Protein AF-A0A5D0QIS2-F1 (afdb_monomer)

Solvent-accessible surface area (backbone atoms only — not comparable to full-atom values): 70390 Å² total; per-residue (Å²): 108,86,84,64,100,83,64,74,50,36,64,65,78,80,85,90,65,89,82,74,62,60,60,71,57,47,54,47,51,51,53,46,54,70,77,36,50,33,33,33,34,24,35,64,85,56,35,47,52,64,60,52,53,52,50,46,50,61,74,50,36,85,79,22,85,62,8,32,32,51,31,83,39,74,74,63,90,52,55,84,48,51,53,53,47,47,34,55,46,70,66,50,51,54,30,25,97,66,57,55,63,61,54,50,27,63,64,35,40,87,32,39,31,38,39,34,41,32,46,38,58,89,36,35,67,44,50,32,56,54,52,51,54,44,52,69,50,6,76,52,41,31,40,42,36,23,22,62,58,80,59,84,52,91,76,55,42,76,41,78,48,64,48,40,57,39,64,66,82,47,86,83,57,56,58,81,76,27,41,28,44,44,47,31,49,64,44,25,49,76,51,35,80,84,69,56,77,85,51,48,69,56,47,40,53,43,29,50,72,38,63,16,24,53,46,34,39,51,57,49,26,51,40,59,68,81,43,64,70,87,53,50,60,58,62,45,49,63,48,52,56,56,47,63,76,70,50,94,80,66,60,70,72,57,53,44,46,53,41,41,51,50,49,55,48,70,72,39,53,75,66,41,45,54,46,51,17,49,59,32,72,56,56,57,60,46,46,65,67,55,52,31,66,40,57,36,45,99,90,39,51,50,88,49,42,67,60,39,52,49,53,34,36,74,65,63,54,29,48,78,43,80,84,58,104,63,54,35,40,31,60,43,66,76,57,28,52,54,16,39,52,51,23,51,75,70,66,46,49,65,63,42,49,52,35,43,33,50,51,48,32,52,50,29,42,57,41,46,76,38,46,61,24,68,48,39,64,59,43,52,55,49,51,62,68,42,39,57,42,46,48,53,32,43,55,53,21,68,77,34,87,94,29,55,64,58,31,29,43,35,58,39,32,37,40,56,46,21,67,44,44,48,37,29,42,60,44,43,55,55,44,54,65,68,63,44,90,89,66,76,79,41,72,44,52,21,43,30,27,35,42,43,14,51,33,26,45,66,26,22,38,39,64,62,9,32,56,27,10,52,52,12,32,57,38,12,64,75,66,72,33,68,67,40,29,39,51,9,39,32,42,40,9,53,28,26,48,39,73,62,41,47,67,59,12,46,54,28,31,48,52,40,52,59,70,40,74,83,38,92,72,82,50,72,88,52,61,55,46,57,48,53,47,27,51,39,30,39,74,75,65,43,37,70,61,19,48,52,55,37,51,53,51,41,49,58,17,60,79,35,43,29,50,74,59,38,22,48,31,28,33,52,47,20,53,41,27,48,78,70,68,38,46,66,62,16,52,55,26,29,43,53,13,48,60,49,29,59,74,44,46,21,54,60,64,38,52,56,34,48,57,53,46,29,53,43,24,52,74,72,62,42,41,62,61,21,32,19,46,51,22,17,45,65,56,51,28,62,23,39,17,43,58,62,40,64,16,62,69,54,47,49,52,51,55,46,49,51,52,52,42,36,72,74,59,33,67,71,57,37,50,53,29,22,64,56,13,50,70,39,52,72,70,54,42,49,33,50,75,63,61,75,63,82,80,72,94,82,76,72,82,79,80,80,80,81,80,92,62,79,75,64,58,61,62,53,54,58,56,55,52,58,58,37,49,77,60,58,29,87,78,85,80,82,80,92,65,101,73,86,82,92,82,88,69,86,48,85,78,93,62,103,63,56,73,65,59,54,49,52,50,50,54,51,66,72,70,54,98,68,93,85,58,69,76,68,56,51,62,60,52,55,57,51,52,59,52,51,57,53,55,64,59,60,76,75,73,55,78,86,60,50,75,44,72,56,97,86,44,76,42,82,41,76,77,51,75,67,58,46,55,49,42,71,73,42,58,74,39,78,83,37,68,67,63,43,58,53,55,62,60,58,73,71,70,79,85,80,89,88,88,92,73,75,85,19,72,62,55,53,46,45,39,27,73,59,49,29,60,58,47,37,54,23,49,53,55,48,26,66,75,67,55,37,49,81,46,72,75,64,82,60,80,42,78,46,77,54,60,78,33,26,46,38,46,33,37,43,37,50,41,94,91,47,95,59,73,65,40,59,27,37,37,35,28,47,67,71,49,81,64,66,59,43,74,61,31,35,53,49,41,62,69,74,47,57,75,66,58,42,75,67,39,51,62,45,70,54,88,80,57,35,61,24,83,94,39,41,20,39,39,46,41,36,38,59,87,73,52,61,82,92,40,73,44,53,58,70,68,62,84,49,50,66,60,48,47,50,53,52,44,50,52,55,63,57,48,54,40,65,58,55,76,77,54,95,76,46,64,42,77,39,43,49,12,57,47,34,39,61,72,48,41,61,35,61,32,100,88,10,57,36,38,52,55,31,53,76,62,58,53,75,43,88,76,40,46,26,31,26,51,66,86,45,95,74,62,53,86,26,45,26,54,62,28,25,40,69,52,80,44,58,46,80,59,65,39,80,35,44,53,60,88,27,72,29,26,54,36,68,34,42,41,44,45,61,40,62,59,100,81,46,72,43,83,58,44,42,32,43,34,56,63,65,83,64,55,69,66,47,40,77,60,37,55,66,32,42,60,50,50,54,45,43,70,85,62,68,58,93,48,70,69,57,40,51,53,49,48,46,31,71,74,73,41,61,65,89,52,76,65,53,36,64,46,45,42,64,73,68,40,86,86,61,68,59,78,42,74,77,50,46,61,58,47,62,64,44,38,31,52,24,38,17,48,41,24,49,54,54,51,47,25,89,72,59,54,71,69,57,29,52,50,28,47,52,49,12,15,50,22,42,39,53,32,24,59,78,53,76,42,53,73,96,59,90,73,75,63,36,77,45,40,64,85,65,45,91,75,72,74,79,81,80,80,87,76,87,85,86,83,88,79,88,83,89,135

Radius of gyration: 37.23 Å; Cα contacts (8 Å, |Δi|>4): 1837; chains: 1; bounding box: 97×103×104 Å

Nearest PDB structures (foldseek):
  8rtc-assembly2_B  TM=6.278E-01  e=1.985E-02  Bacillus phage phi3T
  8rte-assembly1_B  TM=5.381E-01  e=8.649E-03  Bacillus phage phi105
  8rsu-assembly1_A  TM=6.159E-01  e=2.834E-02  Bacillus phage phi3T
  8rsv-assembly2_B  TM=5.276E-01  e=8.649E-03  Bacillus phage phi3T
  4i1a-assembly3_B  TM=5.029E-01  e=1.985E-02  Bacillus subtilis subsp. subtilis str. 168

Secondary structure (DSSP, 8-state):
----TT--SS-PPP--S---S-HHHHHHHHHHHHH-SEEEEE--TTS-HHHHHHHHHHHTGGG-TT-EEEEE-TT---GGGHHHHHHHHTT----SSS-HHHHHHHHHTT---EEEEE-GGGSHHHHHHHHHHHHHH-TT-EEEEEESS----TTEEEEE-PPPP-TTSSTTS-GGGSHHHHHHHHHHHHHSTT--GGGHHHHHHHHHHTTT-HHHHHHHHGGGGTS-TTTHHHHHHHHHHHHHTT-SSS-HHHHHHHHHHHHHHHTS-HHHHHHHHHHTTSSSEEEHHHHHHHH-BTTB-HHHHHHHHHHHHHTTSEEEE--SSS-EEEE-HHHHHHHHHHHHHTT-HHHHHHHHHHHHHHHHHHHHHTTTTTTHHHHHHHHHHTHHHHHHHHHHHHHSTT-HHHHHHHHHHTHHHHHHSS-HHHHHHHHHHHT-TTPPP-HHHHHHHHHHHHHHHHTT-HHHHHHHHHHHHHHHHHHT-HHHHHHHHHHHHHHHHHHT-HHHHHHHHHHHHHHHHT-S---TTTHHHHHHHHHHHHHHT-HHHHHHHHHHHHHHHHHHT--HHHHHHHHHHHHHHHHTT-HHHHHHHHHHHHHHHHHHT-HHHHHHHHHHHHHHHHHTT-HHHHHHHHHHHHHHHHHHSSGGGG-HHHHHHHHHHHHHHHHHH-HHHHHHHHHHHTT--HHHHHHHHHT---S-TTS-------S--GGGHHHHHHHHHHHHHHTT---PPPP--S-------------SS-HHHHHHHHHHHHS---S--HHHHHHHHHHHHHHHHHHHHHTT-----EEEEETTEEEEEPPPHHHHHHHHH-GGGGG-HHHHHHHHHHTTS--------SS-HHHHHHHHHHH-HHHHHHHHHHHHHHTPEEEESS---EE-TTT--EEEEEEEEPPTT-SSPPEEEEEEEPPSSSPP-HHHHHHHHHHHS-HHHHHHHBPEEPS-PPEETTTTEEEEEEE-TT--GGG---GGG--SHHHHHHHHHIIIIIIIHHHHTT-S--EEEE-HHHHHHHHHGGGTSTT-HHHHHHHHTTTT-TT-SEEEETT-TT---EE-HHHHHHTSS--SSPEEEE-SS-GGGGTTS-EEEEEEETTEEEEEEEEEE------S---TTHHHHHHHHHHHTT---SSHHHHHHHHHHHHH--S--TTTHHHHHHHH-SS---SSHHHHHHHHHHHHHHHHHHHHHHTT-TTS-HHHHHHHHHHHHHHHHHHHHHTT-S-SS-PPPEEE-TTTSTT--PPPP------------

Foldseek 3Di:
DDDDPPDQLEDQDDDADDDFDCPVVLVVVLVLLVVFQAEEEAEDPLLCLVVSLSVSQVVCQVVWPSGEWEQECLQPQDLLCPLVSQCVRSVLLLLAPDDSLVSLLVVQQPGQYEYEYEACANVLQSCLVSVVSSVVSHVNHGYYYYYNDHSPHPRYHYDYRAAFDAPPVDVPDDLCNGRLLVLLVVLLCLQDPCPDPVCSVLSRLCCVLLNNRNSLSNLQSLCVNVDPSVCVNVVLVVLLVVLVVPDPPDDSNNSSVVSSLVVLLVPQDPQLLQLLLLVLLFQWKDFLVLSLQLRADPVHHSVCRVVSLVVCVSSVQWDWDDPDPTIIIGGDSVSSVVSPVVCVVVVCNVVSLVRLLVVLLVLLQVLQVCQLFQCVLVSLVVCVVRVSSLVSSLVCLLVDPPSLLSNLSSLLSCLCCCQQQSVLNVSLVSLPSSQDPPDAQDPSNLSSLLSNLNSCLQQLVLVSNLVSLVVSLVSCVVHVNPVSNLSSLQSPLSSCVLQVVLVSNLVSLVVSVVVCVVPPDPRPSNLLSLLSNLLSCVVVVVLVVSLVSLVVSCVSCVVRSNQRVVLSSLLSNLSSCVVVVVLVSSLVSLLSSLVSSVSRVNLSSLLSSLLSLLSSCLSVVVLLLSLLSLLQLVQSSSSRHPRVSSRPVSVVSSVVSLVSSCVVVPDVSSVVSSVNSVVDHSVRNSCSSNVVDDDDPPPPPPDDDDDDDPPSVVVVVVVVCVVCVVQPWDDDDDDDDDDDDDDTDGDDDDDPDDPVVVVVVVVVVVPDDDDDPPVPVVVVVVVVVVVVVVVVVVVPDDDDWDFDQDPNDTDTDDDRPVLVVVCVVVVVCVVPVVVSVVVSVVVVPPPDDDDADDCGVVVLVVCCVQQNPLQSVQVVVVCVVQVKDKTFDDFPWDPPPQQNKGKGWIWICHPPPDPDHTFTWIKIKDDFDAADCQVVLLVVLLVLDDPVLCVQWNWDWDPDFTARPDGRMTITTTGDPQADPPFADELLRPDALVLLLLVVCCLQVRRQQVRCLPPPDFWDWAWLLVQLCLLCPCLCPPPHLLVVVCVVLVLPDLLAQWAWEPPQPPTDIFGQLVCSNVVVAIFPGTAIWTHDAEVQSVLNFWIWRQDDDPRDGDPRHTYTYGQDDHHRGGGNLQSLLLSVVSNCLVVQDPDNVVLVVVLCCSQVVDDDDNNRNVSVCSLLPPPSCSNHNVVNVSSNLCNLSSNLSNLSVSLSRPPDDLVSNVSSSVSSRSSRRSSCVSRVRPDPDDRDHDYDYPVSSPPDDDDDDDDDDDDDDDDDD

Sequence (1277 aa):
MSDSCFRQCGNLPPELRDFIGRARLLTNLEKRLDESRLVTLTGLAGVGKSRAALRLAHVVRSRYRDGVWHVDLGRLRDADMIRHAIASALGLADQSMRSDLEALARWMSKRHVLLVLDTCEHLVRGCAEVVHELLEAAPNLKVLATSRQPLHLPNEHVVLVPPLKVPGDDPAESPSANESVQLFNALASVGVPDFAQDNIATVVELCRRLDGIPLAIELAAIRLRELPIEQMPALMADRFDLLVNTAKVEPARHQTLRAAISWSHELCEPAERLLWARLSVFARDFELDAAEIVCSDQGLPMETVSSLLSGLVEKSILLYRNDQENGRYKLVDALAEYGGEWLHELGQSEQLRQRHLEYYTSLAQRSEDAWSGPRQIYWFVRMRQEYQNVRTALEYALRSAGRKALALR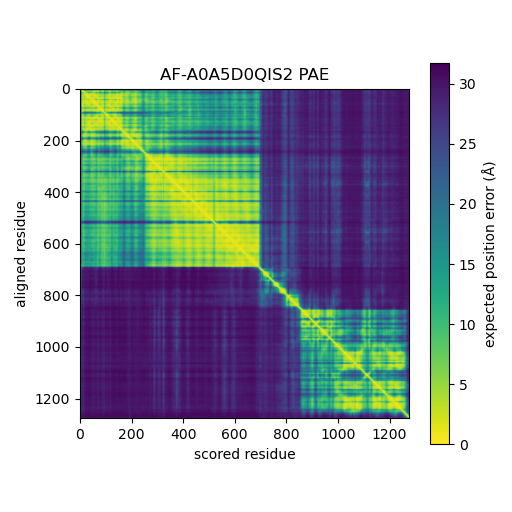LLSSLWFMWVCCGFARDGRKYLEQALEPGTEPSKERCKALWVLSYVCSAQGDSEGAQNRAETCLEEAAKVGDSRAAMLASKMQGTAALLQGDLNKAGALLGMALEFNTDCKELNPGLLPAVVESALVLTAQGEVQEAEALLQDCLQMCRERGEQWVSSHAHWALAGGMLATGRVEDALLNVRKSLRIKRLFHDTLGTLLALETSVRIFVELGQLPLAVQLVGALEHNWHAAGEPQMGAPWVAEHHKTCQRDCRRRLGDSAYKNAFEEGARLDLDQASALALGEWNIPESTALEIRVTDGSDDAFAKVEDAVVQVAGAFGFDVPTAHRSHNERYVMKFRAATTGRTADEQLEEMDRALRDETPRRETAQFHAVDALITVLEKVNRAVVMVEQTLLVKVNGHIVPRRLSVAEQAYLDNHRHLFNKPADLLHELDQLKVDSTPGSPRQVKRNDREIIVEHLGESAAQALDAWAATGSYEITVNRPVWAKSGYTESRLLALIVRTPPDSDQRTSKVIAKSCPPGPPSREPMQHQRAWNASPGAFRREHLVALKPHSPAIGGAGGYVLLQEVAGGSFATLWQMAELESPGEIVAAFNAVTHGLIRKWNKKQPDPYSHIDSGEYLRSELREKFGPQGKLRAWAQQNGLLRPDRRWIMFADDSNARLLPNPLAMAAGDIVAQDHVQHLRGLTHGDLHTGNVLLQRTRQGELLPQRFRLVDLTTFDSSAPLTRDPAMLLLSIVAKRIPPDASAQEELFDQIIRGEGRHDLFAPLMRVIRDADAQLITDDFREDWINQLPLSLLATALLHCTFGNLDERTCWWFFRLAARCGAEYLHSTDSWPSSNPRPSVLGLGDMGGFRMPPHPQAGSPASMPSA

Mean predicted aligned error: 21.28 Å

pLDDT: mean 70.69, std 20.44, range [20.28, 97.81]

Structure (mmCIF, N/CA/C/O backbone):
data_AF-A0A5D0QIS2-F1
#
_entry.id   AF-A0A5D0QIS2-F1
#
loop_
_atom_site.group_PDB
_atom_site.id
_atom_site.type_symbol
_atom_site.label_atom_id
_atom_site.label_alt_id
_atom_site.label_comp_id
_atom_site.label_asym_id
_atom_site.label_entity_id
_atom_site.label_seq_id
_atom_site.pdbx_PDB_ins_code
_atom_site.Cartn_x
_atom_site.Cartn_y
_atom_site.Cartn_z
_atom_site.occupancy
_atom_site.B_iso_or_equiv
_atom_site.auth_seq_id
_atom_site.auth_comp_id
_atom_site.auth_asym_id
_atom_site.auth_atom_id
_atom_site.pdbx_PDB_model_num
ATOM 1 N N . MET A 1 1 ? -21.269 -5.186 -18.796 1.00 24.50 1 MET A N 1
ATOM 2 C CA . MET A 1 1 ? -20.649 -6.355 -18.141 1.00 24.50 1 MET A CA 1
ATOM 3 C C . MET A 1 1 ? -21.230 -6.446 -16.748 1.00 24.50 1 MET A C 1
ATOM 5 O O . MET A 1 1 ? -21.304 -5.423 -16.082 1.00 24.50 1 MET A O 1
ATOM 9 N N . SER A 1 2 ? -21.727 -7.615 -16.368 1.00 22.36 2 SER A N 1
ATOM 10 C CA . SER A 1 2 ? -22.137 -7.926 -14.999 1.00 22.36 2 SER A CA 1
ATOM 11 C C . SER A 1 2 ? -20.918 -8.307 -14.144 1.00 22.36 2 SER A C 1
ATOM 13 O O . SER A 1 2 ? -19.823 -8.482 -14.674 1.00 22.36 2 SER A O 1
ATOM 15 N N . ASP A 1 3 ? -21.172 -8.509 -12.850 1.00 20.28 3 ASP A N 1
ATOM 16 C CA . ASP A 1 3 ? -20.411 -9.362 -11.923 1.00 20.28 3 ASP A CA 1
ATOM 17 C C . ASP A 1 3 ? -19.168 -8.810 -11.192 1.00 20.28 3 ASP A C 1
ATOM 19 O O . ASP A 1 3 ? -18.020 -8.970 -11.590 1.00 20.28 3 ASP A O 1
ATOM 23 N N . SER A 1 4 ? -19.426 -8.454 -9.928 1.00 23.69 4 SER A N 1
ATOM 24 C CA . SER A 1 4 ? -18.643 -8.906 -8.762 1.00 23.69 4 SER A CA 1
ATOM 25 C C . SER A 1 4 ? -17.269 -8.277 -8.463 1.00 23.69 4 SER A C 1
ATOM 27 O O . SER A 1 4 ? -16.239 -8.946 -8.473 1.00 23.69 4 SER A O 1
ATOM 29 N N . CYS A 1 5 ? -17.272 -7.046 -7.936 1.00 23.23 5 CYS A N 1
ATOM 30 C CA . CYS A 1 5 ? -16.093 -6.479 -7.255 1.00 23.23 5 CYS A CA 1
ATOM 31 C C . CYS A 1 5 ? -15.680 -7.236 -5.959 1.00 23.23 5 CYS A C 1
ATOM 33 O O . CYS A 1 5 ? -14.623 -6.959 -5.402 1.00 23.23 5 CYS A O 1
ATOM 35 N N . PHE A 1 6 ? -16.472 -8.213 -5.489 1.00 26.58 6 PHE A N 1
ATOM 36 C CA . PHE A 1 6 ? -16.113 -9.143 -4.404 1.00 26.58 6 PHE A CA 1
ATOM 37 C C . PHE A 1 6 ? -16.523 -10.598 -4.719 1.00 26.58 6 PHE A C 1
ATOM 39 O O . PHE A 1 6 ? -17.323 -11.206 -4.013 1.00 26.58 6 PHE A O 1
ATOM 46 N N . ARG A 1 7 ? -15.960 -11.183 -5.790 1.00 36.84 7 ARG A N 1
ATOM 47 C CA . ARG A 1 7 ? -15.835 -12.652 -5.952 1.00 36.84 7 ARG A CA 1
ATOM 48 C C . ARG A 1 7 ? -14.462 -13.055 -6.507 1.00 36.84 7 ARG A C 1
ATOM 50 O O . ARG A 1 7 ? -14.348 -13.634 -7.591 1.00 36.84 7 ARG A O 1
ATOM 57 N N . GLN A 1 8 ? -13.395 -12.843 -5.735 1.00 40.44 8 GLN A N 1
ATOM 58 C CA . GLN A 1 8 ? -12.181 -13.657 -5.897 1.00 40.44 8 GLN A CA 1
ATOM 59 C C . GLN A 1 8 ? -12.337 -14.994 -5.165 1.00 40.44 8 GLN A C 1
ATOM 61 O O . GLN A 1 8 ? -11.684 -15.287 -4.170 1.00 40.44 8 GLN A O 1
ATOM 66 N N . CYS A 1 9 ? -13.201 -15.847 -5.723 1.00 50.78 9 CYS A N 1
ATOM 67 C CA . CYS A 1 9 ? -13.103 -17.292 -5.548 1.00 50.78 9 CYS A CA 1
ATOM 68 C C . CYS A 1 9 ? -11.811 -17.743 -6.260 1.00 50.78 9 CYS A C 1
ATOM 70 O O . CYS A 1 9 ? -11.849 -18.188 -7.411 1.00 50.78 9 CYS A O 1
ATOM 72 N N . GLY A 1 10 ? -10.660 -17.537 -5.616 1.00 63.97 10 GLY A N 1
ATOM 73 C CA . GLY A 1 10 ? -9.340 -17.768 -6.199 1.00 63.97 10 GLY A CA 1
ATOM 74 C C . GLY A 1 10 ? -8.447 -16.530 -6.327 1.00 63.97 10 GLY A C 1
ATOM 75 O O . GLY A 1 10 ? -8.918 -15.441 -6.645 1.00 63.97 10 GLY A O 1
ATOM 76 N N . ASN A 1 11 ? -7.141 -16.736 -6.154 1.00 75.56 11 ASN A N 1
ATOM 77 C CA . ASN A 1 11 ? -6.076 -15.722 -6.106 1.00 75.56 11 ASN A CA 1
ATOM 78 C C . ASN A 1 11 ? -5.242 -15.632 -7.413 1.00 75.56 11 ASN A C 1
ATOM 80 O O . ASN A 1 11 ? -4.059 -15.284 -7.377 1.00 75.56 11 ASN A O 1
ATOM 84 N N . LEU A 1 12 ? -5.818 -16.009 -8.563 1.00 79.69 12 LEU A N 1
ATOM 85 C CA . LEU A 1 12 ? -5.083 -16.112 -9.831 1.00 79.69 12 LEU A CA 1
ATOM 86 C C . LEU A 1 12 ? -4.435 -14.773 -10.258 1.00 79.69 12 LEU A C 1
ATOM 88 O O . LEU A 1 12 ? -5.128 -13.755 -10.319 1.00 79.69 12 LEU A O 1
ATOM 92 N N . PRO A 1 13 ? -3.132 -14.755 -10.611 1.00 72.44 13 PRO A N 1
ATOM 93 C CA . PRO A 1 13 ? -2.449 -13.548 -11.071 1.00 72.44 13 PRO A CA 1
ATOM 94 C C . PRO A 1 13 ? -2.907 -13.137 -12.482 1.00 72.44 13 PRO A C 1
ATOM 96 O O . PRO A 1 13 ? -3.074 -14.012 -13.332 1.00 72.44 13 PRO A O 1
ATOM 99 N N . PRO A 1 14 ? -3.031 -11.830 -12.786 1.00 63.69 14 PRO A N 1
ATOM 100 C CA . PRO A 1 14 ? -3.456 -11.365 -14.104 1.00 63.69 14 PRO A CA 1
ATOM 101 C C . PRO A 1 14 ? -2.472 -11.772 -15.212 1.00 63.69 14 PRO A C 1
ATOM 103 O O . PRO A 1 14 ? -1.254 -11.825 -15.012 1.00 63.69 14 PRO A O 1
ATOM 106 N N . GLU A 1 15 ? -3.000 -12.024 -16.409 1.00 65.50 15 GLU A N 1
ATOM 107 C CA . GLU A 1 15 ? -2.202 -12.343 -17.594 1.00 65.50 15 GLU A CA 1
ATOM 108 C C . GLU A 1 15 ? -1.456 -11.096 -18.103 1.00 65.50 15 GLU A C 1
ATOM 110 O O . GLU A 1 15 ? -2.060 -10.165 -18.625 1.00 65.50 15 GLU A O 1
ATOM 115 N N . LEU A 1 16 ? -0.127 -11.078 -17.948 1.00 52.56 16 LEU A N 1
ATOM 116 C CA . LEU A 1 16 ? 0.712 -9.902 -18.236 1.00 52.56 16 LEU A CA 1
ATOM 117 C C . LEU A 1 16 ? 1.082 -9.705 -19.718 1.00 52.56 16 LEU A C 1
ATOM 119 O O . LEU A 1 16 ? 1.563 -8.637 -20.083 1.00 52.56 16 LEU A O 1
ATOM 123 N N . ARG A 1 17 ? 0.943 -10.741 -20.553 1.00 62.88 17 ARG A N 1
ATOM 124 C CA . ARG A 1 17 ? 1.280 -10.741 -21.990 1.00 62.88 17 ARG A CA 1
ATOM 125 C C . ARG A 1 17 ? 0.409 -11.752 -22.730 1.00 62.88 17 ARG A C 1
ATOM 127 O O . ARG A 1 17 ? 0.060 -12.787 -22.150 1.00 62.88 17 ARG A O 1
ATOM 134 N N . ASP A 1 18 ? 0.163 -11.502 -24.014 1.00 66.38 18 ASP A N 1
ATOM 135 C CA . ASP A 1 18 ? -0.620 -12.382 -24.884 1.00 66.38 18 ASP A CA 1
ATOM 136 C C . ASP A 1 18 ? -0.110 -13.829 -24.876 1.00 66.38 18 ASP A C 1
ATOM 138 O O . ASP A 1 18 ? 1.097 -14.109 -24.854 1.00 66.38 18 ASP A O 1
ATOM 142 N N . PHE A 1 19 ? -1.054 -14.768 -24.856 1.00 79.31 19 PHE A N 1
ATOM 143 C CA . PHE A 1 19 ? -0.792 -16.202 -24.879 1.00 79.31 19 PHE A CA 1
ATOM 144 C C . PHE A 1 19 ? -0.947 -16.716 -26.315 1.00 79.31 19 PHE A C 1
ATOM 146 O O . PHE A 1 19 ? -2.061 -16.943 -26.785 1.00 79.31 19 PHE A O 1
ATOM 153 N N . ILE A 1 20 ? 0.179 -16.860 -27.013 1.00 81.62 20 ILE A N 1
ATOM 154 C CA . ILE A 1 20 ? 0.227 -17.240 -28.429 1.00 81.62 20 ILE A CA 1
ATOM 155 C C . ILE A 1 20 ? 0.272 -18.768 -28.575 1.00 81.62 20 ILE A C 1
ATOM 157 O O . ILE A 1 20 ? 1.050 -19.450 -27.903 1.00 81.62 20 ILE A O 1
ATOM 161 N N . GLY A 1 21 ? -0.558 -19.292 -29.482 1.00 77.00 21 GLY A N 1
ATOM 162 C CA . GLY A 1 21 ? -0.620 -20.713 -29.828 1.00 77.00 21 GLY A CA 1
ATOM 163 C C . GLY A 1 21 ? -1.226 -21.615 -28.745 1.00 77.00 21 GLY A C 1
ATOM 164 O O . GLY A 1 21 ? -1.958 -21.184 -27.854 1.00 77.00 21 GLY A O 1
ATOM 165 N N . ARG A 1 22 ? -0.917 -22.912 -28.835 1.00 84.94 22 ARG A N 1
ATOM 166 C CA . ARG A 1 22 ? -1.216 -23.964 -27.849 1.00 84.94 22 ARG A CA 1
ATOM 167 C C . ARG A 1 22 ? -2.694 -24.248 -27.590 1.00 84.94 22 ARG A C 1
ATOM 169 O O . ARG A 1 22 ? -3.010 -24.937 -26.620 1.00 84.94 22 ARG A O 1
ATOM 176 N N . ALA A 1 23 ? -3.593 -23.847 -28.489 1.00 82.88 23 ALA A N 1
ATOM 177 C CA . ALA A 1 23 ? -5.022 -24.166 -28.400 1.00 82.88 23 ALA A CA 1
ATOM 178 C C . ALA A 1 23 ? -5.269 -25.675 -28.190 1.00 82.88 23 ALA A C 1
ATOM 180 O O . ALA A 1 23 ? -5.950 -26.063 -27.247 1.00 82.88 23 ALA A O 1
ATOM 181 N N . ARG A 1 24 ? -4.613 -26.543 -28.980 1.00 84.31 24 ARG A N 1
ATOM 182 C CA . ARG A 1 24 ? -4.721 -28.012 -28.838 1.00 84.31 24 ARG A CA 1
ATOM 183 C C . ARG A 1 24 ? -4.234 -28.530 -27.478 1.00 84.31 24 ARG A C 1
ATOM 185 O O . ARG A 1 24 ? -4.806 -29.484 -26.956 1.00 84.31 24 ARG A O 1
ATOM 192 N N . LEU A 1 25 ? -3.190 -27.919 -26.907 1.00 88.19 25 LEU A N 1
ATOM 193 C CA . LEU A 1 25 ? -2.686 -28.278 -25.579 1.00 88.19 25 LEU A CA 1
ATOM 194 C C . LEU A 1 25 ? -3.688 -27.866 -24.497 1.00 88.19 25 LEU A C 1
ATOM 196 O O . LEU A 1 25 ? -3.978 -28.680 -23.630 1.00 88.19 25 LEU A O 1
ATOM 200 N N . LEU A 1 26 ? -4.237 -26.649 -24.568 1.00 90.56 26 LEU A N 1
ATOM 201 C CA . LEU A 1 26 ? -5.252 -26.173 -23.626 1.00 90.56 26 LEU A CA 1
ATOM 202 C C . LEU A 1 26 ? -6.519 -27.035 -23.681 1.00 90.56 26 LEU A C 1
ATOM 204 O O . LEU A 1 26 ? -6.954 -27.498 -22.636 1.00 90.56 26 LEU A O 1
ATOM 208 N N . THR A 1 27 ? -7.045 -27.355 -24.868 1.00 88.88 27 THR A N 1
ATOM 209 C CA . THR A 1 27 ? -8.214 -28.246 -25.014 1.00 88.88 27 THR A CA 1
ATOM 210 C C . THR A 1 27 ? -7.943 -29.662 -24.487 1.00 88.88 27 THR A C 1
ATOM 212 O O . THR A 1 27 ? -8.812 -30.271 -23.867 1.00 88.88 27 THR A O 1
ATOM 215 N N . ASN A 1 28 ? -6.736 -30.206 -24.691 1.00 90.38 28 ASN A N 1
ATOM 216 C CA . ASN A 1 28 ? -6.357 -31.494 -24.098 1.00 90.38 28 ASN A CA 1
ATOM 217 C C . ASN A 1 28 ? -6.250 -31.395 -22.568 1.00 90.38 28 ASN A C 1
ATOM 219 O O . ASN A 1 28 ? -6.767 -32.262 -21.873 1.00 90.38 28 ASN A O 1
ATOM 223 N N . LEU A 1 29 ? -5.619 -30.345 -22.037 1.00 92.62 29 LEU A N 1
ATOM 224 C CA . LEU A 1 29 ? -5.501 -30.109 -20.597 1.00 92.62 29 LEU A CA 1
ATOM 225 C C . LEU A 1 29 ? -6.864 -29.928 -19.925 1.00 92.62 29 LEU A C 1
ATOM 227 O O . LEU A 1 29 ? -7.087 -30.510 -18.873 1.00 92.62 29 LEU A O 1
ATOM 231 N N . GLU A 1 30 ? -7.774 -29.182 -20.546 1.00 92.62 30 GLU A N 1
ATOM 232 C CA . GLU A 1 30 ? -9.164 -29.011 -20.120 1.00 92.62 30 GLU A CA 1
ATOM 233 C C . GLU A 1 30 ? -9.874 -30.366 -20.042 1.00 92.62 30 GLU A C 1
ATOM 235 O 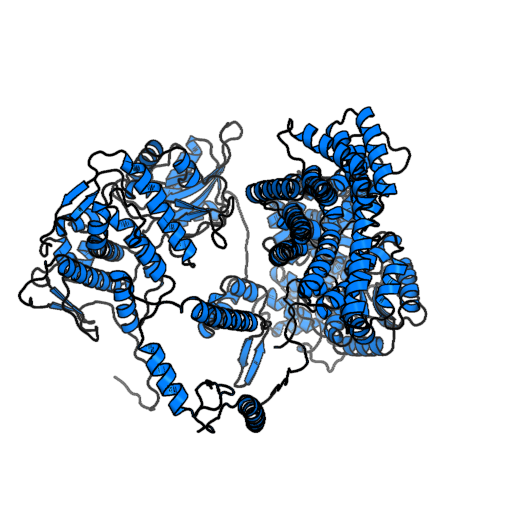O . GLU A 1 30 ? -10.351 -30.750 -18.977 1.00 92.62 30 GLU A O 1
ATOM 240 N N . LYS A 1 31 ? -9.812 -31.163 -21.117 1.00 92.00 31 LYS A N 1
ATOM 241 C CA . LYS A 1 31 ? -10.358 -32.525 -21.134 1.00 92.00 31 LYS A CA 1
ATOM 242 C C . LYS A 1 31 ? -9.741 -33.426 -20.055 1.00 92.00 31 LYS A C 1
ATOM 244 O O . LYS A 1 31 ? -10.467 -34.164 -19.396 1.00 92.00 31 LYS A O 1
ATOM 249 N N . ARG A 1 32 ? -8.419 -33.381 -19.840 1.00 92.62 32 ARG A N 1
ATOM 250 C CA . ARG A 1 32 ? -7.762 -34.164 -18.773 1.00 92.62 32 ARG A CA 1
ATOM 251 C C . ARG A 1 32 ? -8.125 -33.669 -17.380 1.00 92.62 32 ARG A C 1
ATOM 253 O O . ARG A 1 32 ? -8.210 -34.482 -16.466 1.00 92.62 32 ARG A O 1
ATOM 260 N N . LEU A 1 33 ? -8.360 -32.371 -17.219 1.00 92.75 33 LEU A N 1
ATOM 261 C CA . LEU A 1 33 ? -8.820 -31.783 -15.969 1.00 92.75 33 LEU A CA 1
ATOM 262 C C . LEU A 1 33 ? -10.296 -32.096 -15.701 1.00 92.75 33 LEU A C 1
ATOM 264 O O . LEU A 1 33 ? -10.685 -32.149 -14.541 1.00 92.75 33 LEU A O 1
ATOM 268 N N . ASP A 1 34 ? -11.106 -32.377 -16.723 1.00 89.31 34 ASP A N 1
ATOM 269 C CA . ASP A 1 34 ? -12.457 -32.925 -16.562 1.00 89.31 34 ASP A CA 1
ATOM 270 C C . ASP A 1 34 ? -12.411 -34.430 -16.206 1.00 89.31 34 ASP A C 1
ATOM 272 O O . ASP A 1 34 ? -13.057 -34.844 -15.241 1.00 89.31 34 ASP A O 1
ATOM 276 N N . GLU A 1 35 ? -11.583 -35.228 -16.898 1.00 90.38 35 GLU A N 1
ATOM 277 C CA . GLU A 1 35 ? -11.426 -36.686 -16.699 1.00 90.38 35 GLU A CA 1
ATOM 278 C C . GLU A 1 35 ? -10.721 -37.086 -15.384 1.00 90.38 35 GLU A C 1
ATOM 280 O O . GLU A 1 35 ? -11.062 -38.111 -14.796 1.00 90.38 35 GLU A O 1
ATOM 285 N N . SER A 1 36 ? -9.747 -36.301 -14.909 1.00 92.06 36 SER A N 1
ATOM 286 C CA . SER A 1 36 ? -8.914 -36.606 -13.733 1.00 92.06 36 SER A CA 1
ATOM 287 C C . SER A 1 36 ? -9.182 -35.665 -12.553 1.00 92.06 36 SER A C 1
ATOM 289 O O . SER A 1 36 ? -9.794 -34.606 -12.697 1.00 92.06 36 SER A O 1
ATOM 291 N N . ARG A 1 37 ? -8.691 -36.033 -11.364 1.00 93.62 37 ARG A N 1
ATOM 292 C CA . ARG A 1 37 ? -8.558 -35.138 -10.199 1.00 93.62 37 ARG A CA 1
ATOM 293 C C . ARG A 1 37 ? -7.139 -34.594 -10.014 1.00 93.62 37 ARG A C 1
ATOM 295 O O . ARG A 1 37 ? -6.981 -33.592 -9.328 1.00 93.62 37 ARG A O 1
ATOM 302 N N . LEU A 1 38 ? -6.135 -35.209 -10.638 1.00 96.19 38 LEU A N 1
ATOM 303 C CA . LEU A 1 38 ? -4.748 -34.748 -10.641 1.00 96.19 38 LEU A CA 1
ATOM 304 C C . LEU A 1 38 ? -4.218 -34.702 -12.075 1.00 96.19 38 LEU A C 1
ATOM 306 O O . LEU A 1 38 ? -4.178 -35.727 -12.762 1.00 96.19 38 LEU A O 1
ATOM 310 N N . VAL A 1 39 ? -3.798 -33.517 -12.510 1.00 97.31 39 VAL A N 1
ATOM 311 C CA . VAL A 1 39 ? -3.127 -33.295 -13.794 1.00 97.31 39 VAL A CA 1
ATOM 312 C C . VAL A 1 39 ? -1.793 -32.603 -13.535 1.00 97.31 39 VAL A C 1
ATOM 314 O O . VAL A 1 39 ? -1.766 -31.528 -12.940 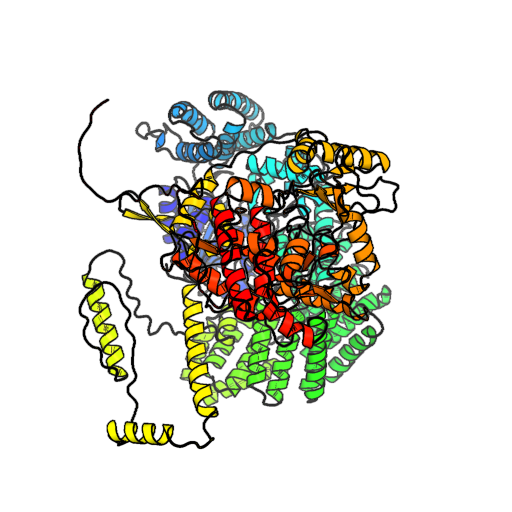1.00 97.31 39 VAL A O 1
ATOM 317 N N . THR A 1 40 ? -0.694 -33.187 -14.011 1.00 95.38 40 THR A N 1
ATOM 318 C CA . THR A 1 40 ? 0.652 -32.617 -13.842 1.00 95.38 40 THR A CA 1
ATOM 319 C C . THR A 1 40 ? 1.224 -32.223 -15.195 1.00 95.38 40 THR A C 1
ATOM 321 O O . THR A 1 40 ? 1.463 -33.074 -16.054 1.00 95.38 40 THR A O 1
ATOM 324 N N . LEU A 1 41 ? 1.475 -30.928 -15.384 1.00 94.81 41 LEU A N 1
ATOM 325 C CA . LEU A 1 41 ? 2.189 -30.394 -16.537 1.00 94.81 41 LEU A CA 1
ATOM 326 C C . LEU A 1 41 ? 3.685 -30.640 -16.347 1.00 94.81 41 LEU A C 1
ATOM 328 O O . LEU A 1 41 ? 4.325 -29.997 -15.510 1.00 94.81 41 LEU A O 1
ATOM 332 N N . THR A 1 42 ? 4.245 -31.538 -17.152 1.00 88.81 42 THR A N 1
ATOM 333 C CA . THR A 1 42 ? 5.689 -31.801 -17.202 1.00 88.81 42 THR A CA 1
ATOM 334 C C . THR A 1 42 ? 6.325 -31.159 -18.427 1.00 88.81 42 THR A C 1
ATOM 336 O O . THR A 1 42 ? 5.652 -30.834 -19.404 1.00 88.81 42 THR A O 1
ATOM 339 N N . GLY A 1 43 ? 7.635 -30.930 -18.381 1.00 80.12 43 GLY A N 1
ATOM 340 C CA . GLY A 1 43 ? 8.373 -30.328 -19.488 1.00 80.12 43 GLY A CA 1
ATOM 341 C C . GLY A 1 43 ? 9.580 -29.519 -19.028 1.00 80.12 43 GLY A C 1
ATOM 342 O O . GLY A 1 43 ? 9.780 -29.275 -17.833 1.00 80.12 43 GLY A O 1
ATOM 343 N N . LEU A 1 44 ? 10.374 -29.095 -20.009 1.00 72.06 44 LEU A N 1
ATOM 344 C CA . LEU A 1 44 ? 11.651 -28.408 -19.807 1.00 72.06 44 LEU A CA 1
ATOM 345 C C . LEU A 1 44 ? 11.477 -27.068 -19.058 1.00 72.06 44 LEU A C 1
ATOM 347 O O . LEU A 1 44 ? 10.371 -26.525 -18.931 1.00 72.06 44 LEU A O 1
ATOM 351 N N . ALA A 1 45 ? 12.578 -26.501 -18.566 1.00 70.50 45 ALA A N 1
ATOM 352 C CA . ALA A 1 45 ? 12.597 -25.098 -18.156 1.00 70.50 45 ALA A CA 1
ATOM 353 C C . ALA A 1 45 ? 12.261 -24.189 -19.361 1.00 70.50 45 ALA A C 1
ATOM 355 O O . ALA A 1 45 ? 12.412 -24.587 -20.515 1.00 70.50 45 ALA A O 1
ATOM 356 N N . GLY A 1 46 ? 11.717 -22.992 -19.118 1.00 73.31 46 GLY A N 1
ATOM 357 C CA . GLY A 1 46 ? 11.372 -22.034 -20.184 1.00 73.31 46 GLY A CA 1
ATOM 358 C C . GLY A 1 46 ? 10.242 -22.446 -21.148 1.00 73.31 46 GLY A C 1
ATOM 359 O O . GLY A 1 46 ? 9.771 -21.611 -21.918 1.00 73.31 46 GLY A O 1
ATOM 360 N N . VAL A 1 47 ? 9.737 -23.688 -21.086 1.00 83.19 47 VAL A N 1
ATOM 361 C CA . VAL A 1 47 ? 8.694 -24.206 -21.996 1.00 83.19 47 VAL A CA 1
ATOM 362 C C . VAL A 1 47 ? 7.291 -23.634 -21.727 1.00 83.19 47 VAL A C 1
ATOM 364 O O . VAL A 1 47 ? 6.342 -23.960 -22.435 1.00 83.19 47 VAL A O 1
ATOM 367 N N . GLY A 1 48 ? 7.126 -22.785 -20.707 1.00 83.12 48 GLY A N 1
ATOM 368 C CA . GLY A 1 48 ? 5.862 -22.105 -20.401 1.00 83.12 48 GLY A CA 1
ATOM 369 C C . GLY A 1 48 ? 4.827 -22.939 -19.633 1.00 83.12 48 GLY A C 1
ATOM 370 O O . GLY A 1 48 ? 3.636 -22.675 -19.785 1.00 83.12 48 GLY A O 1
ATOM 371 N N . LYS A 1 49 ? 5.249 -23.919 -18.814 1.00 89.06 49 LYS A N 1
ATOM 372 C CA . LYS A 1 49 ? 4.347 -24.749 -17.978 1.00 89.06 49 LYS A CA 1
ATOM 373 C C . LYS A 1 49 ? 3.415 -23.893 -17.112 1.00 89.06 49 LYS A C 1
ATOM 375 O O . LYS A 1 49 ? 2.201 -24.004 -17.234 1.00 89.06 49 LYS A O 1
ATOM 380 N N . SER A 1 50 ? 3.986 -22.978 -16.329 1.00 86.25 50 SER A N 1
ATOM 381 C CA . SER A 1 50 ? 3.268 -22.045 -15.452 1.00 86.25 50 SER A CA 1
ATOM 382 C C . SER A 1 50 ? 2.294 -21.153 -16.224 1.00 86.25 50 SER A C 1
ATOM 384 O O . SER A 1 50 ? 1.134 -21.035 -15.843 1.00 86.25 50 SER A O 1
ATOM 386 N N . ARG A 1 51 ? 2.705 -20.601 -17.382 1.00 86.88 51 ARG A N 1
ATOM 387 C CA . ARG A 1 51 ? 1.797 -19.827 -18.254 1.00 86.88 51 ARG A CA 1
ATOM 388 C C . ARG A 1 51 ? 0.638 -20.682 -18.776 1.00 86.88 51 ARG A C 1
ATOM 390 O O . ARG A 1 51 ? -0.480 -20.188 -18.814 1.00 86.88 51 ARG A O 1
ATOM 397 N N . ALA A 1 52 ? 0.872 -21.941 -19.153 1.00 90.00 52 ALA A N 1
ATOM 398 C CA . ALA A 1 52 ? -0.186 -22.841 -19.618 1.00 90.00 52 ALA A CA 1
ATOM 399 C C . ALA A 1 52 ? -1.147 -23.255 -18.488 1.00 90.00 52 ALA A C 1
ATOM 401 O O . ALA A 1 52 ? -2.358 -23.251 -18.700 1.00 90.00 52 ALA A O 1
ATOM 402 N N . ALA A 1 53 ? -0.632 -23.544 -17.288 1.00 91.69 53 ALA A N 1
ATOM 403 C CA . ALA A 1 53 ? -1.446 -23.848 -16.111 1.00 91.69 53 ALA A CA 1
ATOM 404 C C . ALA A 1 53 ? -2.312 -22.650 -15.695 1.00 91.69 53 ALA A C 1
ATOM 406 O O . ALA A 1 53 ? -3.519 -22.797 -15.523 1.00 91.69 53 ALA A O 1
ATOM 407 N N . LEU A 1 54 ? -1.722 -21.453 -15.610 1.00 90.31 54 LEU A N 1
ATOM 408 C CA . LEU A 1 54 ? -2.438 -20.219 -15.280 1.00 90.31 54 LEU A CA 1
ATOM 409 C C . LEU A 1 54 ? -3.460 -19.831 -16.357 1.00 90.31 54 LEU A C 1
ATOM 411 O O . LEU A 1 54 ? -4.564 -19.415 -16.011 1.00 90.31 54 LEU A O 1
ATOM 415 N N . ARG A 1 55 ? -3.140 -20.012 -17.647 1.00 90.38 55 ARG A N 1
ATOM 416 C CA . ARG A 1 55 ? -4.083 -19.786 -18.755 1.00 90.38 55 ARG A CA 1
ATOM 417 C C . ARG A 1 55 ? -5.280 -20.731 -18.670 1.00 90.38 55 ARG A C 1
ATOM 419 O O . ARG A 1 55 ? -6.418 -20.278 -18.761 1.00 90.38 55 ARG A O 1
ATOM 426 N N . LEU A 1 56 ? -5.037 -22.026 -18.453 1.00 92.31 56 LEU A N 1
ATOM 427 C CA . LEU A 1 56 ? -6.104 -23.005 -18.237 1.00 92.31 56 LEU A CA 1
ATOM 428 C C . LEU A 1 56 ? -6.958 -22.614 -17.027 1.00 92.31 56 LEU A C 1
ATOM 430 O O . LEU A 1 56 ? -8.176 -22.556 -17.143 1.00 92.31 56 LEU A O 1
ATOM 434 N N . ALA A 1 57 ? -6.320 -22.288 -15.902 1.00 91.69 57 ALA A N 1
ATOM 435 C CA . ALA A 1 57 ? -6.974 -21.893 -14.659 1.00 91.69 57 ALA A CA 1
ATOM 436 C C . ALA A 1 57 ? -7.903 -20.675 -14.826 1.00 91.69 57 ALA A C 1
ATOM 438 O O . ALA A 1 57 ? -8.991 -20.666 -14.253 1.00 91.69 57 ALA A O 1
ATOM 439 N N . HIS A 1 58 ? -7.527 -19.690 -15.653 1.00 88.38 58 HIS A N 1
ATOM 440 C CA . HIS A 1 58 ? -8.411 -18.582 -16.035 1.00 88.38 58 HIS A CA 1
ATOM 441 C C . HIS A 1 58 ? -9.604 -19.052 -16.875 1.00 88.38 58 HIS A C 1
ATOM 443 O O . HIS A 1 58 ? -10.737 -18.680 -16.576 1.00 88.38 58 HIS A O 1
ATOM 449 N N . VAL A 1 59 ? -9.367 -19.887 -17.894 1.00 88.31 59 VAL A N 1
ATOM 450 C CA . VAL A 1 59 ? -10.414 -20.416 -18.789 1.00 88.31 59 VAL A CA 1
ATOM 451 C C . VAL A 1 59 ? -11.452 -21.246 -18.026 1.00 88.31 59 VAL A C 1
ATOM 453 O O . VAL A 1 59 ? -12.648 -21.107 -18.272 1.00 88.31 59 VAL A O 1
ATOM 456 N N . VAL A 1 60 ? -11.024 -22.079 -17.072 1.00 90.12 60 VAL A N 1
ATOM 457 C CA . VAL A 1 60 ? -11.925 -22.968 -16.316 1.00 90.12 60 VAL A CA 1
ATOM 458 C C . VAL A 1 60 ? -12.479 -22.350 -15.027 1.00 90.12 60 VAL A C 1
ATOM 460 O O . VAL A 1 60 ? -13.253 -23.014 -14.340 1.00 90.12 60 VAL A O 1
ATOM 463 N N . ARG A 1 61 ? -12.126 -21.100 -14.680 1.00 86.25 61 ARG A N 1
ATOM 464 C CA . ARG A 1 61 ? -12.453 -20.476 -13.379 1.00 86.25 61 ARG A CA 1
ATOM 465 C C . ARG A 1 61 ? -13.936 -20.554 -13.012 1.00 86.25 61 ARG A C 1
ATOM 467 O O . ARG A 1 61 ? -14.260 -20.833 -11.863 1.00 86.25 61 ARG A O 1
ATOM 474 N N . SER A 1 62 ? -14.830 -20.375 -13.982 1.00 82.31 62 SER A N 1
ATOM 475 C CA . SER A 1 62 ? -16.286 -20.437 -13.785 1.00 82.31 62 SER A CA 1
ATOM 476 C C . SER A 1 62 ? -16.829 -21.829 -13.425 1.00 82.31 62 SER A C 1
ATOM 478 O O . SER A 1 62 ? -17.945 -21.922 -12.922 1.00 82.31 62 SER A O 1
ATOM 480 N N . ARG A 1 63 ? -16.062 -22.911 -13.637 1.00 87.19 63 ARG A N 1
ATOM 481 C CA . ARG A 1 63 ? -16.457 -24.289 -13.276 1.00 87.19 63 ARG A CA 1
ATOM 482 C C . ARG A 1 63 ? -16.310 -24.584 -11.780 1.00 87.19 63 ARG A C 1
ATOM 484 O O . ARG A 1 63 ? -16.939 -25.512 -11.276 1.00 87.19 63 ARG A O 1
ATOM 491 N N . TYR A 1 64 ? -15.488 -23.813 -11.070 1.00 85.56 64 TYR A N 1
ATOM 492 C CA . TYR A 1 64 ? -15.138 -24.048 -9.669 1.00 85.56 64 TYR A CA 1
ATOM 493 C C . TYR A 1 64 ? -15.805 -22.996 -8.789 1.00 85.56 64 TYR A C 1
ATOM 495 O O . TYR A 1 64 ? -15.240 -21.936 -8.529 1.00 85.56 64 TYR A O 1
ATOM 503 N N . ARG A 1 65 ? -17.027 -23.292 -8.325 1.00 78.56 65 ARG A N 1
ATOM 504 C CA . ARG A 1 65 ? -17.839 -22.364 -7.511 1.00 78.56 65 ARG A CA 1
ATOM 505 C C . ARG A 1 65 ? -17.127 -21.887 -6.234 1.00 78.56 65 ARG A C 1
ATOM 507 O O . ARG A 1 65 ? -17.390 -20.785 -5.772 1.00 78.56 65 ARG A O 1
ATOM 514 N N . ASP A 1 66 ? -16.237 -22.718 -5.683 1.00 75.06 66 ASP A N 1
ATOM 515 C CA . ASP A 1 66 ? -15.456 -22.444 -4.471 1.00 75.06 66 ASP A CA 1
ATOM 516 C C . ASP A 1 66 ? -14.008 -21.985 -4.796 1.00 75.06 66 ASP A C 1
ATOM 518 O O . ASP A 1 66 ? -13.185 -21.765 -3.905 1.00 75.06 66 ASP A O 1
ATOM 522 N N . GLY A 1 67 ? -13.701 -21.788 -6.083 1.00 83.69 67 GLY A N 1
ATOM 523 C CA . GLY A 1 67 ? -12.568 -21.003 -6.564 1.00 83.69 67 GLY A CA 1
ATOM 524 C C . GLY A 1 67 ? -11.364 -21.756 -7.131 1.00 83.69 67 GLY A C 1
ATOM 525 O O . GLY A 1 67 ? -11.260 -22.983 -7.068 1.00 83.69 67 GLY A O 1
ATOM 526 N N . VAL A 1 68 ? -10.438 -20.972 -7.697 1.00 90.00 68 VAL A N 1
ATOM 527 C CA . VAL A 1 68 ? -9.202 -21.458 -8.333 1.00 90.00 68 VAL A CA 1
ATOM 528 C C . VAL A 1 68 ? -7.964 -20.789 -7.741 1.00 90.00 68 VAL A C 1
ATOM 530 O O . VAL A 1 68 ? -7.781 -19.582 -7.872 1.00 90.00 68 VAL A O 1
ATOM 533 N N . TRP A 1 69 ? -7.088 -21.571 -7.120 1.00 89.88 69 TRP A N 1
ATOM 534 C CA . TRP A 1 69 ? -6.060 -21.053 -6.221 1.00 89.88 69 TRP A CA 1
ATOM 535 C C . TRP A 1 69 ? -4.657 -21.446 -6.676 1.00 89.88 69 TRP A C 1
ATOM 537 O O . TRP A 1 69 ? -4.335 -22.626 -6.755 1.00 89.88 69 TRP A O 1
ATOM 547 N N . HIS A 1 70 ? -3.825 -20.455 -6.979 1.00 90.56 70 HIS A N 1
ATOM 548 C CA . HIS A 1 70 ? -2.416 -20.584 -7.334 1.00 90.56 70 HIS A CA 1
ATOM 549 C C . HIS A 1 70 ? -1.526 -20.566 -6.092 1.00 90.56 70 HIS A C 1
ATOM 551 O O . HIS A 1 70 ? -1.623 -19.674 -5.246 1.00 90.56 70 HIS A O 1
ATOM 557 N N . VAL A 1 71 ? -0.631 -21.548 -6.020 1.00 89.12 71 VAL A N 1
ATOM 558 C CA . VAL A 1 71 ? 0.412 -21.678 -5.005 1.00 89.12 71 VAL A CA 1
ATOM 559 C C . VAL A 1 71 ? 1.751 -21.741 -5.732 1.00 89.12 71 VAL A C 1
ATOM 561 O O . VAL A 1 71 ? 2.099 -22.759 -6.329 1.00 89.12 71 VAL A O 1
ATOM 564 N N . ASP A 1 72 ? 2.487 -20.632 -5.712 1.00 84.56 72 ASP A N 1
ATOM 565 C CA . ASP A 1 72 ? 3.844 -20.553 -6.257 1.00 84.56 72 ASP A CA 1
ATOM 566 C C . ASP A 1 72 ? 4.825 -21.158 -5.244 1.00 84.56 72 ASP A C 1
ATOM 568 O O . ASP A 1 72 ? 5.109 -20.556 -4.204 1.00 84.56 72 ASP A O 1
ATOM 572 N N . LEU A 1 73 ? 5.315 -22.366 -5.528 1.00 83.06 73 LEU A N 1
ATOM 573 C CA . LEU A 1 73 ? 6.288 -23.063 -4.689 1.00 83.06 73 LEU A CA 1
ATOM 574 C C . LEU A 1 73 ? 7.734 -22.738 -5.088 1.00 83.06 73 LEU A C 1
ATOM 576 O O . LEU A 1 73 ? 8.644 -23.222 -4.430 1.00 83.06 73 LEU A O 1
ATOM 580 N N . GLY A 1 74 ? 7.979 -21.915 -6.118 1.00 70.88 74 GLY A N 1
ATOM 581 C CA . GLY A 1 74 ? 9.263 -21.823 -6.828 1.00 70.88 74 GLY A CA 1
ATOM 582 C C . GLY A 1 74 ? 10.516 -21.528 -5.996 1.00 70.88 74 GLY A C 1
ATOM 583 O O . GLY A 1 74 ? 11.616 -21.845 -6.443 1.00 70.88 74 GLY A O 1
ATOM 584 N N . ARG A 1 75 ? 10.379 -20.948 -4.793 1.00 65.69 75 ARG A N 1
ATOM 585 C CA . ARG A 1 75 ? 11.499 -20.702 -3.854 1.00 65.69 75 ARG A CA 1
ATOM 586 C C . ARG A 1 75 ? 11.262 -21.281 -2.453 1.00 65.69 75 ARG A C 1
ATOM 588 O O . ARG A 1 75 ? 11.891 -20.855 -1.483 1.00 65.69 75 ARG A O 1
ATOM 595 N N . LEU A 1 76 ? 10.358 -22.252 -2.325 1.00 71.75 76 LEU A N 1
ATOM 596 C CA . LEU A 1 76 ? 10.104 -22.973 -1.083 1.00 71.75 76 LEU A CA 1
ATOM 597 C C . LEU A 1 76 ? 11.148 -24.086 -0.912 1.00 71.75 76 LEU A C 1
ATOM 599 O O . LEU A 1 76 ? 11.145 -25.070 -1.632 1.00 71.75 76 LEU A O 1
ATOM 603 N N . ARG A 1 77 ? 12.068 -23.957 0.045 1.00 67.69 77 ARG A N 1
ATOM 604 C CA . ARG A 1 77 ? 13.139 -24.962 0.227 1.00 67.69 77 ARG A CA 1
ATOM 605 C C . ARG A 1 77 ? 12.777 -26.105 1.169 1.00 67.69 77 ARG A C 1
ATOM 607 O O . ARG A 1 77 ? 13.541 -27.055 1.283 1.00 67.69 77 ARG A O 1
ATOM 614 N N . ASP A 1 78 ? 11.656 -25.980 1.866 1.00 70.44 78 ASP A N 1
ATOM 615 C CA . ASP A 1 78 ? 11.272 -26.850 2.968 1.00 70.44 78 ASP A CA 1
ATOM 616 C C . ASP A 1 78 ? 9.958 -27.564 2.639 1.00 70.44 78 ASP A C 1
ATOM 618 O O . ASP A 1 78 ? 8.947 -26.914 2.356 1.00 70.44 78 ASP A O 1
ATOM 622 N N . ALA A 1 79 ? 9.979 -28.898 2.643 1.00 77.75 79 ALA A N 1
ATOM 623 C CA . ALA A 1 79 ? 8.812 -29.712 2.313 1.00 77.75 79 ALA A CA 1
ATOM 624 C C . ALA A 1 79 ? 7.698 -29.564 3.363 1.00 77.75 79 ALA A C 1
ATOM 626 O O . ALA A 1 79 ? 6.517 -29.540 3.007 1.00 77.75 79 ALA A O 1
ATOM 627 N N . ASP A 1 80 ? 8.058 -29.353 4.631 1.00 73.00 80 ASP A N 1
ATOM 628 C CA . ASP A 1 80 ? 7.094 -29.209 5.727 1.00 73.00 80 ASP A CA 1
ATOM 629 C C . ASP A 1 80 ? 6.287 -27.903 5.610 1.00 73.00 80 ASP A C 1
ATOM 631 O O . ASP A 1 80 ? 5.191 -27.771 6.159 1.00 73.00 80 ASP A O 1
ATOM 635 N N . MET A 1 81 ? 6.793 -26.934 4.839 1.00 73.62 81 MET A N 1
ATOM 636 C CA . MET A 1 81 ? 6.129 -25.657 4.575 1.00 73.62 81 MET A CA 1
ATOM 637 C C . MET A 1 81 ? 5.132 -25.702 3.405 1.00 73.62 81 MET A C 1
ATOM 639 O O . MET A 1 81 ? 4.433 -24.714 3.190 1.00 73.62 81 MET A O 1
ATOM 643 N N . ILE A 1 82 ? 5.015 -26.808 2.653 1.00 83.19 82 ILE A N 1
ATOM 644 C CA . ILE A 1 82 ? 4.090 -26.901 1.500 1.00 83.19 82 ILE A CA 1
ATOM 645 C C . ILE A 1 82 ? 2.638 -26.722 1.954 1.00 83.19 82 ILE A C 1
ATOM 647 O O . ILE A 1 82 ? 1.878 -25.972 1.344 1.00 83.19 82 ILE A O 1
ATOM 651 N N . ARG A 1 83 ? 2.267 -27.373 3.062 1.00 83.69 83 ARG A N 1
ATOM 652 C CA . ARG A 1 83 ? 0.926 -27.293 3.663 1.00 83.69 83 ARG A CA 1
ATOM 653 C C . ARG A 1 83 ? 0.584 -25.845 4.027 1.00 83.69 83 ARG A C 1
ATOM 655 O O . ARG A 1 83 ? -0.458 -25.333 3.628 1.00 83.69 83 ARG A O 1
ATOM 662 N N . HIS A 1 84 ? 1.525 -25.169 4.682 1.00 72.81 84 HIS A N 1
ATOM 663 C CA . HIS A 1 84 ? 1.408 -23.763 5.063 1.00 72.81 84 HIS A CA 1
ATOM 664 C C . HIS A 1 84 ? 1.309 -22.827 3.849 1.00 72.81 84 HIS A C 1
ATOM 666 O O . HIS A 1 84 ? 0.479 -21.923 3.823 1.00 72.81 84 HIS A O 1
ATOM 672 N N . ALA A 1 85 ? 2.106 -23.064 2.801 1.00 76.19 85 ALA A N 1
ATOM 673 C CA . ALA A 1 85 ? 2.044 -22.290 1.561 1.00 76.19 85 ALA A CA 1
ATOM 674 C C . ALA A 1 85 ? 0.674 -22.416 0.870 1.00 76.19 85 ALA A C 1
ATOM 676 O O . ALA A 1 85 ? 0.139 -21.417 0.389 1.00 76.19 85 ALA A O 1
ATOM 677 N N . ILE A 1 86 ? 0.078 -23.615 0.874 1.00 83.50 86 ILE A N 1
ATOM 678 C CA . ILE A 1 86 ? -1.285 -23.841 0.376 1.00 83.50 86 ILE A CA 1
ATOM 679 C C . ILE A 1 86 ? -2.305 -23.108 1.261 1.00 83.50 86 ILE A C 1
ATOM 681 O O . ILE A 1 86 ? -3.139 -22.380 0.730 1.00 83.50 86 ILE A O 1
ATOM 685 N N . ALA A 1 87 ? -2.231 -23.236 2.591 1.00 74.56 87 ALA A N 1
ATOM 686 C CA . ALA A 1 87 ? -3.146 -22.551 3.510 1.00 74.56 87 ALA A CA 1
ATOM 687 C C . ALA A 1 87 ? -3.100 -21.019 3.335 1.00 74.56 87 ALA A C 1
ATOM 689 O O . ALA A 1 87 ? -4.135 -20.381 3.136 1.00 74.56 87 ALA A O 1
ATOM 690 N N . SER A 1 88 ? -1.895 -20.447 3.288 1.00 69.38 88 SER A N 1
ATOM 691 C CA . SER A 1 88 ? -1.659 -19.023 3.035 1.00 69.38 88 SER A CA 1
ATOM 692 C C . SER A 1 88 ? -2.238 -18.563 1.688 1.00 69.38 88 SER A C 1
ATOM 694 O O . SER A 1 88 ? -2.922 -17.541 1.621 1.00 69.38 88 SER A O 1
ATOM 696 N N . ALA A 1 89 ? -2.036 -19.340 0.617 1.00 74.81 89 ALA A N 1
ATOM 697 C CA . ALA A 1 89 ? -2.559 -19.026 -0.713 1.00 74.81 89 ALA A CA 1
ATOM 698 C C . ALA A 1 89 ? -4.096 -19.053 -0.786 1.00 74.81 89 ALA A C 1
ATOM 700 O O . ALA A 1 89 ? -4.681 -18.227 -1.485 1.00 74.81 89 ALA A O 1
ATOM 701 N N . LEU A 1 90 ? -4.736 -19.961 -0.043 1.00 71.06 90 LEU A N 1
ATOM 702 C CA . LEU A 1 90 ? -6.194 -20.074 0.088 1.00 71.06 90 LEU A CA 1
ATOM 703 C C . LEU A 1 90 ? -6.830 -18.957 0.933 1.00 71.06 90 LEU A C 1
ATOM 705 O O . LEU A 1 90 ? -8.045 -18.947 1.119 1.00 71.06 90 LEU A O 1
ATOM 709 N N . GLY A 1 91 ? -6.027 -18.054 1.506 1.00 57.31 91 GLY A N 1
ATOM 710 C CA . GLY A 1 91 ? -6.511 -17.101 2.502 1.00 57.31 91 GLY A CA 1
ATOM 711 C C . GLY A 1 91 ? -6.988 -17.781 3.789 1.00 57.31 91 GLY A C 1
ATOM 712 O O . GLY A 1 91 ? -7.726 -17.165 4.557 1.00 57.31 91 GLY A O 1
ATOM 713 N N . LEU A 1 92 ? -6.573 -19.031 4.044 1.00 61.25 92 LEU A N 1
ATOM 714 C CA . LEU A 1 92 ? -6.820 -19.699 5.316 1.00 61.25 92 LEU A CA 1
ATOM 715 C C . LEU A 1 92 ? -5.932 -19.061 6.373 1.00 61.25 92 LEU A C 1
ATOM 717 O O . LEU A 1 92 ? -4.847 -19.541 6.697 1.00 61.25 92 LEU A O 1
ATOM 721 N N . ALA A 1 93 ? -6.465 -17.995 6.957 1.00 47.97 93 ALA A N 1
ATOM 722 C CA . ALA A 1 93 ? -6.094 -17.492 8.263 1.00 47.97 93 ALA A CA 1
ATOM 723 C C . ALA A 1 93 ? -6.502 -18.501 9.359 1.00 47.97 93 ALA A C 1
ATOM 725 O O . ALA A 1 93 ? -7.165 -18.128 10.324 1.00 47.97 93 ALA A O 1
ATOM 726 N N . ASP A 1 94 ? -6.117 -19.779 9.209 1.00 54.53 94 ASP A N 1
ATOM 727 C CA . ASP A 1 94 ? -6.140 -20.747 10.304 1.00 54.53 94 ASP A CA 1
ATOM 728 C C . ASP A 1 94 ? -5.016 -20.390 11.279 1.00 54.53 94 ASP A C 1
ATOM 730 O O . ASP A 1 94 ? -3.928 -20.959 11.285 1.00 54.53 94 ASP A O 1
ATOM 734 N N . GLN A 1 95 ? -5.282 -19.362 12.068 1.00 55.38 95 GLN A N 1
ATOM 735 C CA . GLN A 1 95 ? -4.495 -18.922 13.205 1.00 55.38 95 GLN A CA 1
ATOM 736 C C . GLN A 1 95 ? -4.696 -19.854 14.413 1.00 55.38 95 GLN A C 1
ATOM 738 O O . GLN A 1 95 ? -4.033 -19.654 15.426 1.00 55.38 95 GLN A O 1
ATOM 743 N N . SER A 1 96 ? -5.545 -20.887 14.324 1.00 59.12 96 SER A N 1
ATOM 744 C CA . SER A 1 96 ? -5.718 -21.886 15.381 1.00 59.12 96 SER A CA 1
ATOM 745 C C . SER A 1 96 ? -4.527 -22.845 15.531 1.00 59.12 96 SER A C 1
ATOM 747 O O . SER A 1 96 ? -3.661 -22.966 14.667 1.00 59.12 96 SER A O 1
ATOM 749 N N . MET A 1 97 ? -4.502 -23.566 16.656 1.00 54.88 97 MET A N 1
ATOM 750 C CA . MET A 1 97 ? -3.469 -24.547 17.032 1.00 54.88 97 MET A CA 1
ATOM 751 C C . MET A 1 97 ? -3.519 -25.871 16.238 1.00 54.88 97 MET A C 1
ATOM 753 O O . MET A 1 97 ? -2.877 -26.850 16.616 1.00 54.88 97 MET A O 1
ATOM 757 N N . ARG A 1 98 ? -4.325 -25.953 15.174 1.00 62.44 98 ARG A N 1
ATOM 758 C CA . ARG A 1 98 ? -4.583 -27.199 14.435 1.00 62.44 98 ARG A CA 1
ATOM 759 C C . ARG A 1 98 ? -3.490 -27.502 13.416 1.00 62.44 98 ARG A C 1
ATOM 761 O O . ARG A 1 98 ? -2.831 -26.602 12.899 1.00 62.44 98 ARG A O 1
ATOM 768 N N . SER A 1 99 ? -3.328 -28.780 13.076 1.00 66.00 99 SER A N 1
ATOM 769 C CA . SER A 1 99 ? -2.430 -29.183 11.991 1.00 66.00 99 SER A CA 1
ATOM 770 C C . SER A 1 99 ? -2.897 -28.584 10.653 1.00 66.00 99 SER A C 1
ATOM 772 O O . SER A 1 99 ? -4.096 -28.565 10.362 1.00 66.00 99 SER A O 1
ATOM 774 N N . ASP A 1 100 ? -1.964 -28.105 9.816 1.00 66.31 100 ASP A N 1
ATOM 775 C CA . ASP A 1 100 ? -2.303 -27.496 8.515 1.00 66.31 100 ASP A CA 1
ATOM 776 C C . ASP A 1 100 ? -3.136 -28.450 7.647 1.00 66.31 100 ASP A C 1
ATOM 778 O O . ASP A 1 100 ? -4.039 -28.028 6.927 1.00 66.31 100 ASP A O 1
ATOM 782 N N . LEU A 1 101 ? -2.864 -29.756 7.749 1.00 68.94 101 LEU A N 1
ATOM 783 C CA . LEU A 1 101 ? -3.610 -30.791 7.043 1.00 68.94 101 LEU A CA 1
ATOM 784 C C . LEU A 1 101 ? -5.083 -30.830 7.460 1.00 68.94 101 LEU A C 1
ATOM 786 O O . LEU A 1 101 ? -5.942 -30.843 6.586 1.00 68.94 101 LEU A O 1
ATOM 790 N N . GLU A 1 102 ? -5.397 -30.840 8.758 1.00 70.31 102 GLU A N 1
ATOM 791 C CA . GLU A 1 102 ? -6.789 -30.866 9.223 1.00 70.31 102 GLU A CA 1
ATOM 792 C C . GLU A 1 102 ? -7.562 -29.618 8.800 1.00 70.31 102 GLU A C 1
ATOM 794 O O . GLU A 1 102 ? -8.739 -29.716 8.444 1.00 70.31 102 GLU A O 1
ATOM 799 N N . ALA A 1 103 ? -6.911 -28.454 8.831 1.00 70.50 103 ALA A N 1
ATOM 800 C CA . ALA A 1 103 ? -7.496 -27.193 8.396 1.00 70.50 103 ALA A CA 1
ATOM 801 C C . ALA A 1 103 ? -7.833 -27.224 6.898 1.00 70.50 103 ALA A C 1
ATOM 803 O O . ALA A 1 103 ? -8.983 -26.990 6.511 1.00 70.50 103 ALA A O 1
ATOM 804 N N . LEU A 1 104 ? -6.855 -27.602 6.067 1.00 77.56 104 LEU A N 1
ATOM 805 C CA . LEU A 1 104 ? -7.004 -27.754 4.620 1.00 77.56 104 LEU A CA 1
ATOM 806 C C . LEU A 1 104 ? -8.064 -28.801 4.262 1.00 77.56 104 LEU A C 1
ATOM 808 O O . LEU A 1 104 ? -8.992 -28.506 3.510 1.00 77.56 104 LEU A O 1
ATOM 812 N N . ALA A 1 105 ? -7.968 -29.999 4.839 1.00 77.25 105 ALA A N 1
ATOM 813 C CA . ALA A 1 105 ? -8.904 -31.101 4.648 1.00 77.25 105 ALA A CA 1
ATOM 814 C C . ALA A 1 105 ? -10.339 -30.681 4.985 1.00 77.25 105 ALA A C 1
ATOM 816 O O . ALA A 1 105 ? -11.247 -30.833 4.165 1.00 77.25 105 ALA A O 1
ATOM 817 N N . ARG A 1 106 ? -10.553 -30.093 6.171 1.00 73.94 106 ARG A N 1
ATOM 818 C CA . ARG A 1 106 ? -11.877 -29.639 6.615 1.00 73.94 106 ARG A CA 1
ATOM 819 C C . ARG A 1 106 ? -12.432 -28.566 5.686 1.00 73.94 106 ARG A C 1
ATOM 821 O O . ARG A 1 106 ? -13.597 -28.663 5.299 1.00 73.94 106 ARG A O 1
ATOM 828 N N . TRP A 1 107 ? -11.617 -27.587 5.289 1.00 74.38 107 TRP A N 1
ATOM 829 C CA . TRP A 1 107 ? -12.051 -26.520 4.391 1.00 74.38 107 TRP A CA 1
ATOM 830 C C . TRP A 1 107 ? -12.376 -27.036 2.980 1.00 74.38 107 TRP A C 1
ATOM 832 O O . TRP A 1 107 ? -13.427 -26.688 2.438 1.00 74.38 107 TRP A O 1
ATOM 842 N N . MET A 1 108 ? -11.549 -27.911 2.404 1.00 80.88 108 MET A N 1
ATOM 843 C CA . MET A 1 108 ? -11.763 -28.454 1.056 1.00 80.88 108 MET A CA 1
ATOM 844 C C . MET A 1 108 ? -12.867 -29.527 0.991 1.00 80.88 108 MET A C 1
ATOM 846 O O . MET A 1 108 ? -13.487 -29.683 -0.058 1.00 80.88 108 MET A O 1
ATOM 850 N N . SER A 1 109 ? -13.160 -30.236 2.090 1.00 76.50 109 SER A N 1
ATOM 851 C CA . SER A 1 109 ? -14.038 -31.428 2.130 1.00 76.50 109 SER A CA 1
ATOM 852 C C . SER A 1 109 ? -15.380 -31.313 1.384 1.00 76.50 109 SER A C 1
ATOM 854 O O . SER A 1 109 ? -15.828 -32.279 0.766 1.00 76.50 109 SER A O 1
ATOM 856 N N . LYS A 1 110 ? -16.025 -30.137 1.417 1.00 73.19 110 LYS A N 1
ATOM 857 C CA . LYS A 1 110 ? -17.339 -29.868 0.793 1.00 73.19 110 LYS A CA 1
ATOM 858 C C . LYS A 1 110 ? -17.284 -28.886 -0.391 1.00 73.19 110 LYS A C 1
ATOM 860 O O . LYS A 1 110 ? -18.332 -28.539 -0.942 1.00 73.19 110 LYS A O 1
ATOM 865 N N . ARG A 1 111 ? -16.090 -28.427 -0.778 1.00 79.38 111 ARG A N 1
ATOM 866 C CA . ARG A 1 111 ? -15.872 -27.334 -1.738 1.00 79.38 111 ARG A CA 1
ATOM 867 C C . ARG A 1 111 ? -15.358 -27.862 -3.090 1.00 79.38 111 ARG A C 1
ATOM 869 O O . ARG A 1 111 ? -14.518 -28.754 -3.135 1.00 79.38 111 ARG A O 1
ATOM 876 N N . HIS A 1 112 ? -15.864 -27.320 -4.199 1.00 86.00 112 HIS A N 1
ATOM 877 C CA . HIS A 1 112 ? -15.393 -27.595 -5.563 1.00 86.00 112 HIS A CA 1
ATOM 878 C C . HIS A 1 112 ? -14.295 -26.600 -5.934 1.00 86.00 112 HIS A C 1
ATOM 880 O O . HIS A 1 112 ? -14.570 -25.493 -6.403 1.00 86.00 112 HIS A O 1
ATOM 886 N N . VAL A 1 113 ? -13.054 -27.020 -5.698 1.00 90.50 113 VAL A N 1
ATOM 887 C CA . VAL A 1 113 ? -11.855 -26.181 -5.753 1.00 90.50 113 VAL A CA 1
ATOM 888 C C . VAL A 1 113 ? -10.882 -26.719 -6.799 1.00 90.50 113 VAL A C 1
ATOM 890 O O . VAL A 1 113 ? -10.683 -27.933 -6.894 1.00 90.50 113 VAL A O 1
ATOM 893 N N . LEU A 1 114 ? -10.243 -25.815 -7.544 1.00 94.50 114 LEU A N 1
ATOM 894 C CA . LEU A 1 114 ? -9.048 -26.119 -8.332 1.00 94.50 114 LEU A CA 1
ATOM 895 C C . LEU A 1 114 ? -7.814 -25.545 -7.636 1.00 94.50 114 LEU A C 1
ATOM 897 O O . LEU A 1 114 ? -7.708 -24.333 -7.461 1.00 94.50 114 LEU A O 1
ATOM 901 N N . LEU A 1 115 ? -6.868 -26.406 -7.274 1.00 94.56 115 LEU A N 1
ATOM 902 C CA . LEU A 1 115 ? -5.586 -26.015 -6.696 1.00 94.56 115 LEU A CA 1
ATOM 903 C C . LEU A 1 115 ? -4.486 -26.106 -7.760 1.00 94.56 115 LEU A C 1
ATOM 905 O O . LEU A 1 115 ? -4.194 -27.189 -8.261 1.00 94.56 115 LEU A O 1
ATOM 909 N N . VAL A 1 116 ? -3.873 -24.978 -8.106 1.00 95.88 116 VAL A N 1
ATOM 910 C CA . VAL A 1 116 ? -2.758 -24.885 -9.053 1.00 95.88 116 VAL A CA 1
ATOM 911 C C . VAL A 1 116 ? -1.448 -24.822 -8.269 1.00 95.88 116 VAL A C 1
ATOM 913 O O . VAL A 1 116 ? -1.114 -23.776 -7.715 1.00 95.88 116 VAL A O 1
ATOM 916 N N . LEU A 1 117 ? -0.708 -25.931 -8.217 1.00 94.31 117 LEU A N 1
ATOM 917 C CA . LEU A 1 117 ? 0.609 -26.000 -7.574 1.00 94.31 117 LEU A CA 1
ATOM 918 C C . LEU A 1 117 ? 1.696 -25.757 -8.622 1.00 94.31 117 LEU A C 1
ATOM 920 O O . LEU A 1 117 ? 1.872 -26.558 -9.537 1.00 94.31 117 LEU A O 1
ATOM 924 N N . ASP A 1 118 ? 2.417 -24.649 -8.516 1.00 90.12 118 ASP A N 1
ATOM 925 C CA . ASP A 1 118 ? 3.362 -24.213 -9.542 1.00 90.12 118 ASP A CA 1
ATOM 926 C C . ASP A 1 118 ? 4.809 -24.404 -9.070 1.00 90.12 118 ASP A C 1
ATOM 928 O O . ASP A 1 118 ? 5.163 -24.033 -7.951 1.00 90.12 118 ASP A O 1
ATOM 932 N N . THR A 1 119 ? 5.661 -24.952 -9.937 1.00 84.19 119 THR A N 1
ATOM 933 C CA . THR A 1 119 ? 7.096 -25.187 -9.693 1.00 84.19 119 THR A CA 1
ATOM 934 C C . THR A 1 119 ? 7.389 -26.236 -8.603 1.00 84.19 119 THR A C 1
ATOM 936 O O . THR A 1 119 ? 8.304 -26.084 -7.798 1.00 84.19 119 THR A O 1
ATOM 939 N N . CYS A 1 120 ? 6.674 -27.368 -8.603 1.00 86.62 120 CYS A N 1
ATOM 940 C CA . CYS A 1 120 ? 6.876 -28.490 -7.664 1.00 86.62 120 CYS A CA 1
ATOM 941 C C . CYS A 1 120 ? 8.232 -29.221 -7.805 1.00 86.62 120 CYS A C 1
ATOM 943 O O . CYS A 1 120 ? 8.548 -30.111 -7.019 1.00 86.62 120 CYS A O 1
ATOM 945 N N . GLU A 1 121 ? 9.034 -28.887 -8.816 1.00 80.44 121 GLU A N 1
ATOM 946 C CA . GLU A 1 121 ? 10.191 -29.655 -9.303 1.00 80.44 121 GLU A CA 1
ATOM 947 C C . GLU A 1 121 ? 11.330 -29.906 -8.301 1.00 80.44 121 GLU A C 1
ATOM 949 O O . GLU A 1 121 ? 12.032 -30.907 -8.429 1.00 80.44 121 GLU A O 1
ATOM 954 N N . HIS A 1 122 ? 11.476 -29.061 -7.282 1.00 76.88 122 HIS A N 1
ATOM 955 C CA . HIS A 1 122 ? 12.471 -29.199 -6.209 1.00 76.88 122 HIS A CA 1
ATOM 956 C C . HIS A 1 122 ? 11.884 -29.784 -4.906 1.00 76.88 122 HIS A C 1
ATOM 958 O O . HIS A 1 122 ? 12.629 -30.109 -3.986 1.00 76.88 122 HIS A O 1
ATOM 964 N N . LEU A 1 123 ? 10.559 -29.968 -4.843 1.00 84.81 123 LEU A N 1
ATOM 965 C CA . LEU A 1 123 ? 9.813 -30.482 -3.688 1.00 84.81 123 LEU A CA 1
ATOM 966 C C . LEU A 1 123 ? 8.895 -31.662 -4.054 1.00 84.81 123 LEU A C 1
ATOM 968 O O . LEU A 1 123 ? 7.925 -31.932 -3.348 1.00 84.81 123 LEU A O 1
ATOM 972 N N . VAL A 1 124 ? 9.188 -32.378 -5.145 1.00 86.62 124 VAL A N 1
ATOM 973 C CA . VAL A 1 124 ? 8.301 -33.392 -5.754 1.00 86.62 124 VAL A CA 1
ATOM 974 C C . VAL A 1 124 ? 7.734 -34.379 -4.735 1.00 86.62 124 VAL A C 1
ATOM 976 O O . VAL A 1 124 ? 6.527 -34.597 -4.719 1.00 86.62 124 VAL A O 1
ATOM 979 N N . ARG A 1 125 ? 8.575 -34.915 -3.841 1.00 86.31 125 ARG A N 1
ATOM 980 C CA . ARG A 1 125 ? 8.143 -35.855 -2.798 1.00 86.31 125 ARG A CA 1
ATOM 981 C C . ARG A 1 125 ? 7.145 -35.230 -1.815 1.00 86.31 125 ARG A C 1
ATOM 983 O O . ARG A 1 125 ? 6.076 -35.791 -1.619 1.00 86.31 125 ARG A O 1
ATOM 990 N N . GLY A 1 126 ? 7.464 -34.069 -1.240 1.00 87.06 126 GLY A N 1
ATOM 991 C CA . GLY A 1 126 ? 6.559 -33.385 -0.309 1.00 87.06 126 GLY A CA 1
ATOM 992 C C . GLY A 1 126 ? 5.270 -32.914 -0.990 1.00 87.06 126 GLY A C 1
ATOM 993 O O . GLY A 1 126 ? 4.195 -32.976 -0.403 1.00 87.06 126 GLY A O 1
ATOM 994 N N . CYS A 1 127 ? 5.349 -32.510 -2.263 1.00 90.50 127 CYS A N 1
ATOM 995 C CA . CYS A 1 127 ? 4.171 -32.179 -3.063 1.00 90.50 127 CYS A CA 1
ATOM 996 C C . CYS A 1 127 ? 3.289 -33.414 -3.272 1.00 90.50 127 CYS A C 1
ATOM 998 O O . CYS A 1 127 ? 2.077 -33.312 -3.132 1.00 90.50 127 CYS A O 1
ATOM 1000 N N . ALA A 1 128 ? 3.881 -34.573 -3.571 1.00 91.19 128 ALA A N 1
ATOM 1001 C CA . ALA A 1 128 ? 3.157 -35.829 -3.726 1.00 91.19 128 ALA A CA 1
ATOM 1002 C C . ALA A 1 128 ? 2.474 -36.262 -2.417 1.00 91.19 128 ALA A C 1
ATOM 1004 O O . ALA A 1 128 ? 1.282 -36.556 -2.429 1.00 91.19 128 ALA A O 1
ATOM 1005 N N . GLU A 1 129 ? 3.191 -36.230 -1.289 1.00 90.50 129 GLU A N 1
ATOM 1006 C CA . GLU A 1 129 ? 2.651 -36.551 0.041 1.00 90.50 129 GLU A CA 1
ATOM 1007 C C . GLU A 1 129 ? 1.446 -35.645 0.384 1.00 90.50 129 GLU A C 1
ATOM 1009 O O . GLU A 1 129 ? 0.354 -36.142 0.653 1.00 90.50 129 GLU A O 1
ATOM 1014 N N . VAL A 1 130 ? 1.579 -34.319 0.245 1.00 89.81 130 VAL A N 1
ATOM 1015 C CA . VAL A 1 130 ? 0.481 -33.373 0.532 1.00 89.81 130 VAL A CA 1
ATOM 1016 C C . VAL A 1 130 ? -0.687 -33.499 -0.458 1.00 89.81 130 VAL A C 1
ATOM 1018 O O . VAL A 1 130 ? -1.846 -33.468 -0.049 1.00 89.81 130 VAL A O 1
ATOM 1021 N N . VAL A 1 131 ? -0.425 -33.651 -1.761 1.00 92.88 131 VAL A N 1
ATOM 1022 C CA . VAL A 1 131 ? -1.484 -33.795 -2.778 1.00 92.88 131 VAL A CA 1
ATOM 1023 C C . VAL A 1 131 ? -2.267 -35.091 -2.590 1.00 92.88 131 VAL A C 1
ATOM 1025 O O . VAL A 1 131 ? -3.486 -35.079 -2.748 1.00 92.88 131 VAL A O 1
ATOM 1028 N N . HIS A 1 132 ? -1.602 -36.189 -2.227 1.00 91.75 132 HIS A N 1
ATOM 1029 C CA . HIS A 1 132 ? -2.255 -37.463 -1.944 1.00 91.75 132 HIS A CA 1
ATOM 1030 C C . HIS A 1 132 ? -3.276 -37.322 -0.811 1.00 91.75 132 HIS A C 1
ATOM 1032 O O . HIS A 1 132 ? -4.453 -37.619 -1.016 1.00 91.75 132 HIS A O 1
ATOM 1038 N N . GLU A 1 133 ? -2.850 -36.794 0.336 1.00 89.56 133 GLU A N 1
ATOM 1039 C CA . GLU A 1 133 ? -3.700 -36.616 1.517 1.00 89.56 133 GLU A CA 1
ATOM 1040 C C . GLU A 1 133 ? -4.872 -35.651 1.256 1.00 89.56 133 GLU A C 1
ATOM 1042 O O . GLU A 1 133 ? -6.008 -35.923 1.649 1.00 89.56 133 GLU A O 1
ATOM 1047 N N . LEU A 1 134 ? -4.638 -34.539 0.543 1.00 90.12 134 LEU A N 1
ATOM 1048 C CA . LEU A 1 134 ? -5.708 -33.602 0.176 1.00 90.12 134 LEU A CA 1
ATOM 1049 C C . LEU A 1 134 ? -6.721 -34.230 -0.793 1.00 90.12 134 LEU A C 1
ATOM 1051 O O . LEU A 1 134 ? -7.922 -33.976 -0.681 1.00 90.12 134 LEU A O 1
ATOM 1055 N N . LEU A 1 135 ? -6.270 -35.071 -1.729 1.00 91.44 135 LEU A N 1
ATOM 1056 C CA . LEU A 1 135 ? -7.159 -35.783 -2.647 1.00 91.44 135 LEU A CA 1
ATOM 1057 C C . LEU A 1 135 ? -7.956 -36.899 -1.954 1.00 91.44 135 LEU A C 1
ATOM 1059 O O . LEU A 1 135 ? -9.079 -37.175 -2.388 1.00 91.44 135 LEU A O 1
ATOM 1063 N N . GLU A 1 136 ? -7.441 -37.509 -0.888 1.00 89.56 136 GLU A N 1
ATOM 1064 C CA . GLU A 1 136 ? -8.221 -38.424 -0.045 1.00 89.56 136 GLU A CA 1
ATOM 1065 C C . GLU A 1 136 ? -9.258 -37.674 0.801 1.00 89.56 136 GLU A C 1
ATOM 1067 O O . GLU A 1 136 ? -10.424 -38.067 0.841 1.00 89.56 136 GLU A O 1
ATOM 1072 N N . ALA A 1 137 ? -8.870 -36.558 1.423 1.00 85.75 137 ALA A N 1
ATOM 1073 C CA . ALA A 1 137 ? -9.733 -35.814 2.337 1.00 85.75 137 ALA A CA 1
ATOM 1074 C C . ALA A 1 137 ? -10.839 -34.983 1.655 1.00 85.75 137 ALA A C 1
ATOM 1076 O O . ALA A 1 137 ? -11.883 -34.727 2.262 1.00 85.75 137 ALA A O 1
ATOM 1077 N N . ALA A 1 138 ? -10.627 -34.532 0.414 1.00 88.50 138 ALA A N 1
ATOM 1078 C CA . ALA A 1 138 ? -11.527 -33.607 -0.274 1.00 88.50 138 ALA A CA 1
ATOM 1079 C C . ALA A 1 138 ? -11.997 -34.144 -1.638 1.00 88.50 138 ALA A C 1
ATOM 1081 O O . ALA A 1 138 ? -11.394 -33.820 -2.662 1.00 88.50 138 ALA A O 1
ATOM 1082 N N . PRO A 1 139 ? -13.096 -34.923 -1.713 1.00 86.31 139 PRO A N 1
ATOM 1083 C CA . PRO A 1 139 ? -13.494 -35.643 -2.932 1.00 86.31 139 PRO A CA 1
ATOM 1084 C C . PRO A 1 139 ? -13.761 -34.737 -4.147 1.00 86.31 139 PRO A C 1
ATOM 1086 O O . PRO A 1 139 ? -13.564 -35.165 -5.282 1.00 86.31 139 PRO A O 1
ATOM 1089 N N . ASN A 1 140 ? -14.152 -33.479 -3.917 1.00 88.69 140 ASN A N 1
ATOM 1090 C CA . ASN A 1 140 ? -14.435 -32.482 -4.957 1.00 88.69 140 ASN A CA 1
ATOM 1091 C C . ASN A 1 140 ? -13.216 -31.628 -5.366 1.00 88.69 140 ASN A C 1
ATOM 1093 O O . ASN A 1 140 ? -13.334 -30.795 -6.267 1.00 88.69 140 ASN A O 1
ATOM 1097 N N . LEU A 1 141 ? -12.054 -31.824 -4.732 1.00 92.69 141 LEU A N 1
ATOM 1098 C CA . LEU A 1 141 ? -10.803 -31.161 -5.100 1.00 92.69 141 LEU A CA 1
ATOM 1099 C C . LEU A 1 141 ? -10.275 -31.690 -6.440 1.00 92.69 141 LEU A C 1
ATOM 1101 O O . LEU A 1 141 ? -10.209 -32.910 -6.650 1.00 92.69 141 LEU A O 1
ATOM 1105 N N . LYS A 1 142 ? -9.823 -30.764 -7.292 1.00 95.12 142 LYS A N 1
ATOM 1106 C CA . LYS A 1 142 ? -8.931 -31.040 -8.424 1.00 95.12 142 LYS A CA 1
ATOM 1107 C C . LYS A 1 142 ? -7.611 -30.285 -8.261 1.00 95.12 142 LYS A C 1
ATOM 1109 O O . LYS A 1 142 ? -7.593 -29.160 -7.767 1.00 95.12 142 LYS A O 1
ATOM 1114 N N . VAL A 1 143 ? -6.513 -30.900 -8.690 1.00 95.94 143 VAL A N 1
ATOM 1115 C CA . VAL A 1 143 ? -5.149 -30.368 -8.583 1.00 95.94 143 VAL A CA 1
ATOM 1116 C C . VAL A 1 143 ? -4.504 -30.298 -9.967 1.00 95.94 143 VAL A C 1
ATOM 1118 O O . VAL A 1 143 ? -4.532 -31.265 -10.730 1.00 95.94 143 VAL A O 1
ATOM 1121 N N . LEU A 1 144 ? -3.905 -29.148 -10.267 1.00 96.69 144 LEU A N 1
ATOM 1122 C CA . LEU A 1 144 ? -3.149 -28.857 -11.479 1.00 96.69 144 LEU A CA 1
ATOM 1123 C C . LEU A 1 144 ? -1.707 -28.511 -11.086 1.00 96.69 144 LEU A C 1
ATOM 1125 O O . LEU A 1 144 ? -1.433 -27.392 -10.660 1.00 96.69 144 LEU A O 1
ATOM 1129 N N . ALA A 1 145 ? -0.788 -29.466 -11.192 1.00 95.69 145 ALA A N 1
ATOM 1130 C CA . ALA A 1 145 ? 0.610 -29.272 -10.809 1.00 95.69 145 ALA A CA 1
ATOM 1131 C C . ALA A 1 145 ? 1.486 -28.866 -12.010 1.00 95.69 145 ALA A C 1
ATOM 1133 O O . ALA A 1 145 ? 1.224 -29.283 -13.139 1.00 95.69 145 ALA A O 1
ATOM 1134 N N . THR A 1 146 ? 2.566 -28.112 -11.786 1.00 91.00 146 THR A N 1
ATOM 1135 C CA . THR A 1 146 ? 3.641 -27.903 -12.774 1.00 91.00 146 THR A CA 1
ATOM 1136 C C . THR A 1 146 ? 4.988 -28.363 -12.210 1.00 91.00 146 THR A C 1
ATOM 1138 O O . THR A 1 146 ? 5.317 -28.109 -11.052 1.00 91.00 146 THR A O 1
ATOM 1141 N N . SER A 1 147 ? 5.771 -29.088 -13.014 1.00 87.31 147 SER A N 1
ATOM 1142 C CA . SER A 1 147 ? 7.052 -29.670 -12.581 1.00 87.31 147 SER A CA 1
ATOM 1143 C C . SER A 1 147 ? 7.954 -30.031 -13.774 1.00 87.31 147 SER A C 1
ATOM 1145 O O . SER A 1 147 ? 7.503 -30.076 -14.919 1.00 87.31 147 SER A O 1
ATOM 1147 N N . ARG A 1 148 ? 9.241 -30.319 -13.540 1.00 80.31 148 ARG A N 1
ATOM 1148 C CA . ARG A 1 148 ? 10.134 -30.969 -14.524 1.00 80.31 148 ARG A CA 1
ATOM 1149 C C . ARG A 1 148 ? 9.816 -32.467 -14.667 1.00 80.31 148 ARG A C 1
ATOM 1151 O O . ARG A 1 148 ? 9.969 -33.005 -15.758 1.00 80.31 148 ARG A O 1
ATOM 1158 N N . GLN A 1 149 ? 9.325 -33.110 -13.604 1.00 81.94 149 GLN A N 1
ATOM 1159 C CA . GLN A 1 149 ? 9.036 -34.552 -13.520 1.00 81.94 149 GLN A CA 1
ATOM 1160 C C . GLN A 1 149 ? 7.677 -34.833 -12.838 1.00 81.94 149 GLN A C 1
ATOM 1162 O O . GLN A 1 149 ? 7.183 -33.950 -12.133 1.00 81.94 149 GLN A O 1
ATOM 1167 N N . PRO A 1 150 ? 7.052 -36.010 -13.035 1.00 88.62 150 PRO A N 1
ATOM 1168 C CA . PRO A 1 150 ? 5.795 -36.374 -12.368 1.00 88.62 150 PRO A CA 1
ATOM 1169 C C . PRO A 1 150 ? 5.880 -36.324 -10.835 1.00 88.62 150 PRO A C 1
ATOM 1171 O O . PRO A 1 150 ? 6.966 -36.414 -10.264 1.00 88.62 150 PRO A O 1
ATOM 1174 N N . LEU A 1 151 ? 4.727 -36.233 -10.169 1.00 90.38 151 LEU A N 1
ATOM 1175 C CA . LEU A 1 151 ? 4.604 -36.430 -8.719 1.00 90.38 151 LEU A CA 1
ATOM 1176 C C . LEU A 1 151 ? 4.633 -37.919 -8.325 1.00 90.38 151 LEU A C 1
ATOM 1178 O O . LEU A 1 151 ? 4.832 -38.236 -7.157 1.00 90.38 151 LEU A O 1
ATOM 1182 N N . HIS A 1 152 ? 4.482 -38.823 -9.297 1.00 90.19 152 HIS A N 1
ATOM 1183 C CA . HIS A 1 152 ? 4.457 -40.279 -9.136 1.00 90.19 152 HIS A CA 1
ATOM 1184 C C . HIS A 1 152 ? 3.296 -40.786 -8.261 1.00 90.19 152 HIS A C 1
ATOM 1186 O O . HIS A 1 152 ? 3.428 -41.782 -7.549 1.00 90.19 152 HIS A O 1
ATOM 1192 N N . LEU A 1 153 ? 2.139 -40.121 -8.348 1.00 91.00 153 LEU A N 1
ATOM 1193 C CA . LEU A 1 153 ? 0.928 -40.497 -7.613 1.00 91.00 153 LEU A CA 1
ATOM 1194 C C . LEU A 1 153 ? -0.000 -41.425 -8.423 1.00 91.00 153 LEU A C 1
ATOM 1196 O O . LEU A 1 153 ? -0.079 -41.320 -9.651 1.00 91.00 153 LEU A O 1
ATOM 1200 N N . PRO A 1 154 ? -0.765 -42.317 -7.762 1.00 79.25 154 PRO A N 1
ATOM 1201 C CA . PRO A 1 154 ? -1.796 -43.101 -8.433 1.00 79.25 154 PRO A CA 1
ATOM 1202 C C . PRO A 1 154 ? -2.884 -42.183 -9.012 1.00 79.25 154 PRO A C 1
ATOM 1204 O O . PRO A 1 154 ? -3.344 -41.250 -8.358 1.00 79.25 154 PRO A O 1
ATOM 1207 N N . ASN A 1 155 ? -3.321 -42.477 -10.240 1.00 83.19 155 ASN A N 1
ATOM 1208 C CA . ASN A 1 155 ? -4.259 -41.659 -11.028 1.00 83.19 155 ASN A CA 1
ATOM 1209 C C . ASN A 1 155 ? -3.745 -40.248 -11.403 1.00 83.19 155 ASN A C 1
ATOM 1211 O O . ASN A 1 155 ? -4.530 -39.393 -11.814 1.00 83.19 155 ASN A O 1
ATOM 1215 N N . GLU A 1 156 ? -2.434 -39.994 -11.318 1.00 93.06 156 GLU A N 1
ATOM 1216 C CA . GLU A 1 156 ? -1.814 -38.800 -11.897 1.00 93.06 156 GLU A CA 1
ATOM 1217 C C . GLU A 1 156 ? -1.890 -38.829 -13.432 1.00 93.06 156 GLU A C 1
ATOM 1219 O O . GLU A 1 156 ? -1.300 -39.691 -14.088 1.00 93.06 156 GLU A O 1
ATOM 1224 N N . HIS A 1 157 ? -2.558 -37.841 -14.031 1.00 94.62 157 HIS A N 1
ATOM 1225 C CA . HIS A 1 157 ? -2.520 -37.633 -15.476 1.00 94.62 157 HIS A CA 1
ATOM 1226 C C . HIS A 1 157 ? -1.395 -36.664 -15.848 1.00 94.62 157 HIS A C 1
ATOM 1228 O O . HIS A 1 157 ? -1.552 -35.442 -15.824 1.00 94.62 157 HIS A O 1
ATOM 1234 N N . VAL A 1 158 ? -0.245 -37.224 -16.219 1.00 93.12 158 VAL A N 1
ATOM 1235 C CA . VAL A 1 158 ? 0.905 -36.455 -16.707 1.00 93.12 158 VAL A CA 1
ATOM 1236 C C . VAL A 1 158 ? 0.638 -35.956 -18.129 1.00 93.12 158 VAL A C 1
ATOM 1238 O O . VAL A 1 158 ? 0.396 -36.748 -19.041 1.00 93.12 158 VAL A O 1
ATOM 1241 N N . VAL A 1 159 ? 0.728 -34.643 -18.338 1.00 92.44 159 VAL A N 1
ATOM 1242 C CA . VAL A 1 159 ? 0.634 -34.013 -19.660 1.00 92.44 159 VAL A CA 1
ATOM 1243 C C . VAL A 1 159 ? 1.949 -33.308 -19.965 1.00 92.44 159 VAL A C 1
ATOM 1245 O O . VAL A 1 159 ? 2.288 -32.297 -19.352 1.00 92.44 159 VAL A O 1
ATOM 1248 N N . LEU A 1 160 ? 2.685 -33.839 -20.941 1.00 88.75 160 LEU A N 1
ATOM 1249 C CA . LEU A 1 160 ? 3.889 -33.195 -21.452 1.00 88.75 160 LEU A CA 1
ATOM 1250 C C . LEU A 1 160 ? 3.507 -31.893 -22.169 1.00 88.75 160 LEU A C 1
ATOM 1252 O O . LEU A 1 160 ? 2.728 -31.906 -23.121 1.00 88.75 160 LEU A O 1
ATOM 1256 N N . VAL A 1 161 ? 4.089 -30.782 -21.728 1.00 87.88 161 VAL A N 1
ATOM 1257 C CA . VAL A 1 161 ? 4.041 -29.481 -22.397 1.00 87.88 161 VAL A CA 1
ATOM 1258 C C . VAL A 1 161 ? 5.178 -29.446 -23.423 1.00 87.88 161 VAL A C 1
ATOM 1260 O O . VAL A 1 161 ? 6.340 -29.308 -23.026 1.00 87.88 161 VAL A O 1
ATOM 1263 N N . PRO A 1 162 ? 4.897 -29.587 -24.731 1.00 83.31 162 PRO A N 1
ATOM 1264 C CA . PRO A 1 162 ? 5.934 -29.481 -25.745 1.00 83.31 162 PRO A CA 1
ATOM 1265 C C . PRO A 1 162 ? 6.408 -28.023 -25.881 1.00 83.31 162 PRO A C 1
ATOM 1267 O O . PRO A 1 162 ? 5.683 -27.091 -25.505 1.00 83.31 162 PRO A O 1
ATOM 1270 N N . PRO A 1 163 ? 7.594 -27.793 -26.470 1.00 83.50 163 PRO A N 1
ATOM 1271 C CA . PRO A 1 163 ? 7.914 -26.514 -27.096 1.00 83.50 163 PRO A CA 1
ATOM 1272 C C . PRO A 1 163 ? 6.850 -26.111 -28.131 1.00 83.50 163 PRO A C 1
ATOM 1274 O O . PRO A 1 163 ? 5.986 -26.908 -28.503 1.00 83.50 163 PRO A O 1
ATOM 1277 N N . LEU A 1 164 ? 6.877 -24.856 -28.575 1.00 86.00 164 LEU A N 1
ATOM 1278 C CA . LEU A 1 164 ? 6.067 -24.449 -29.724 1.00 86.00 164 LEU A CA 1
ATOM 1279 C C . LEU A 1 164 ? 6.535 -25.215 -30.964 1.00 86.00 164 LEU A C 1
ATOM 1281 O O . LEU A 1 164 ? 7.719 -25.523 -31.094 1.00 86.00 164 LEU A O 1
ATOM 1285 N N . LYS A 1 165 ? 5.606 -25.518 -31.872 1.00 84.81 165 LYS A N 1
ATOM 1286 C CA . LYS A 1 165 ? 5.972 -26.028 -33.197 1.00 84.81 165 LYS A CA 1
ATOM 1287 C C . LYS A 1 165 ? 6.902 -25.041 -33.891 1.00 84.81 165 LYS A C 1
ATOM 1289 O O . LYS A 1 165 ? 6.683 -23.839 -33.757 1.00 84.81 165 LYS A O 1
ATOM 1294 N N . VAL A 1 166 ? 7.818 -25.545 -34.712 1.00 83.94 166 VAL A N 1
ATOM 1295 C CA . VAL A 1 166 ? 8.678 -24.720 -35.571 1.00 83.94 166 VAL A CA 1
ATOM 1296 C C . VAL A 1 166 ? 8.329 -24.937 -37.051 1.00 83.94 166 VAL A C 1
ATOM 1298 O O . VAL A 1 166 ? 7.799 -25.994 -37.408 1.00 83.94 166 VAL A O 1
ATOM 1301 N N . PRO A 1 167 ? 8.564 -23.961 -37.946 1.00 78.62 167 PRO A N 1
ATOM 1302 C CA . PRO A 1 167 ? 8.122 -24.086 -39.332 1.00 78.62 167 PRO A CA 1
ATOM 1303 C C . PRO A 1 167 ? 8.857 -25.212 -40.059 1.00 78.62 167 PRO A C 1
ATOM 1305 O O . PRO A 1 167 ? 10.071 -25.369 -39.925 1.00 78.62 167 PRO A O 1
ATOM 1308 N N . GLY A 1 168 ? 8.120 -25.982 -40.860 1.00 69.00 168 GLY A N 1
ATOM 1309 C CA . GLY A 1 168 ? 8.645 -27.146 -41.574 1.00 69.00 168 GLY A CA 1
ATOM 1310 C C . GLY A 1 168 ? 8.621 -28.462 -40.787 1.00 69.00 168 GLY A C 1
ATOM 1311 O O . GLY A 1 168 ? 9.116 -29.454 -41.316 1.00 69.00 168 GLY A O 1
ATOM 1312 N N . ASP A 1 169 ? 8.039 -28.495 -39.581 1.00 66.75 169 ASP A N 1
ATOM 1313 C CA . ASP A 1 169 ? 7.528 -29.738 -38.967 1.00 66.75 169 ASP A CA 1
ATOM 1314 C C . ASP A 1 169 ? 6.293 -30.270 -39.729 1.00 66.75 169 ASP A C 1
ATOM 1316 O O . ASP A 1 169 ? 6.052 -31.474 -39.797 1.00 66.75 169 ASP A O 1
ATOM 1320 N N . ASP A 1 170 ? 5.525 -29.357 -40.333 1.00 67.25 170 ASP A N 1
ATOM 1321 C CA . ASP A 1 170 ? 4.457 -29.625 -41.296 1.00 67.25 170 ASP A CA 1
ATOM 1322 C C . ASP A 1 170 ? 4.749 -28.810 -42.575 1.00 67.25 170 ASP A C 1
ATOM 1324 O O . ASP A 1 170 ? 4.692 -27.577 -42.527 1.00 67.25 170 ASP A O 1
ATOM 1328 N N . PRO A 1 171 ? 5.097 -29.446 -43.712 1.00 62.16 171 PRO A N 1
ATOM 1329 C CA . PRO A 1 171 ? 5.409 -28.742 -44.959 1.00 62.16 171 PRO A CA 1
ATOM 1330 C C . PRO A 1 171 ? 4.238 -27.958 -45.572 1.00 62.16 171 PRO A C 1
ATOM 1332 O O . PRO A 1 171 ? 4.467 -27.165 -46.482 1.00 62.16 171 PRO A O 1
ATOM 1335 N N . ALA A 1 172 ? 2.999 -28.191 -45.119 1.00 65.44 172 ALA A N 1
ATOM 1336 C CA . ALA A 1 172 ? 1.810 -27.478 -45.584 1.00 65.44 172 ALA A CA 1
ATOM 1337 C C . ALA A 1 172 ? 1.424 -26.281 -44.689 1.00 65.44 172 ALA A C 1
ATOM 1339 O O . ALA A 1 172 ? 0.546 -25.498 -45.058 1.00 65.44 172 ALA A O 1
ATOM 1340 N N . GLU A 1 173 ? 2.053 -26.116 -43.519 1.00 74.38 173 GLU A N 1
ATOM 1341 C CA . GLU A 1 173 ? 1.789 -24.998 -42.606 1.00 74.38 173 GLU A CA 1
ATOM 1342 C C . GLU A 1 173 ? 2.504 -23.729 -43.104 1.00 74.38 173 GLU A C 1
ATOM 1344 O O . GLU A 1 173 ? 3.726 -23.706 -43.261 1.00 74.38 173 GLU A O 1
ATOM 1349 N N . SER A 1 174 ? 1.751 -22.647 -43.347 1.00 77.81 174 SER A N 1
ATOM 1350 C CA . SER A 1 174 ? 2.350 -21.351 -43.697 1.00 77.81 174 SER A CA 1
ATOM 1351 C C . SER A 1 174 ? 3.283 -20.887 -42.569 1.00 77.81 174 SER A C 1
ATOM 1353 O O . SER A 1 174 ? 2.826 -20.820 -41.424 1.00 77.81 174 SER A O 1
ATOM 1355 N N . PRO A 1 175 ? 4.537 -20.477 -42.849 1.00 78.19 175 PRO A N 1
ATOM 1356 C CA . PRO A 1 175 ? 5.459 -19.994 -41.821 1.00 78.19 175 PRO A CA 1
ATOM 1357 C C . PRO A 1 175 ? 4.896 -18.864 -40.945 1.00 78.19 175 PRO A C 1
ATOM 1359 O O . PRO A 1 175 ? 5.212 -18.798 -39.764 1.00 78.19 175 PRO A O 1
ATOM 1362 N N . SER A 1 176 ? 4.013 -18.014 -41.482 1.00 75.81 176 SER A N 1
ATOM 1363 C CA . SER A 1 176 ? 3.346 -16.931 -40.738 1.00 75.81 176 SER A CA 1
ATOM 1364 C C . SER A 1 176 ? 2.233 -17.402 -39.788 1.00 75.81 176 SER A C 1
ATOM 1366 O O . SER A 1 176 ? 1.840 -16.674 -38.876 1.00 75.81 176 SER A O 1
ATOM 1368 N N . ALA A 1 177 ? 1.715 -18.616 -39.986 1.00 77.12 177 ALA A N 1
ATOM 1369 C CA . ALA A 1 177 ? 0.691 -19.234 -39.145 1.00 77.12 177 ALA A CA 1
ATOM 1370 C C . ALA A 1 177 ? 1.286 -20.082 -38.002 1.00 77.12 177 ALA A C 1
ATOM 1372 O O . ALA A 1 177 ? 0.554 -20.517 -37.113 1.00 77.12 177 ALA A O 1
ATOM 1373 N N . ASN A 1 178 ? 2.597 -20.329 -38.030 1.00 86.94 178 ASN A N 1
ATOM 1374 C CA . ASN A 1 178 ? 3.291 -21.191 -37.085 1.00 86.94 178 ASN A CA 1
ATOM 1375 C C . ASN A 1 178 ? 3.505 -20.509 -35.716 1.00 86.94 178 ASN A C 1
ATOM 1377 O O . ASN A 1 178 ? 3.878 -19.338 -35.635 1.00 86.94 178 ASN A O 1
ATOM 1381 N N . GLU A 1 179 ? 3.295 -21.255 -34.626 1.00 86.12 179 GLU A N 1
ATOM 1382 C CA . GLU A 1 179 ? 3.228 -20.693 -33.269 1.00 86.12 179 GLU A CA 1
ATOM 1383 C C . GLU A 1 179 ? 4.546 -20.052 -32.793 1.00 86.12 179 GLU A C 1
ATOM 1385 O O . GLU A 1 179 ? 4.504 -19.023 -32.114 1.00 86.12 179 GLU A O 1
ATOM 1390 N N . SER A 1 180 ? 5.716 -20.613 -33.137 1.00 87.25 180 SER A N 1
ATOM 1391 C CA . SER A 1 180 ? 7.000 -20.023 -32.731 1.00 87.25 180 SER A CA 1
ATOM 1392 C C . SER A 1 180 ? 7.298 -18.730 -33.48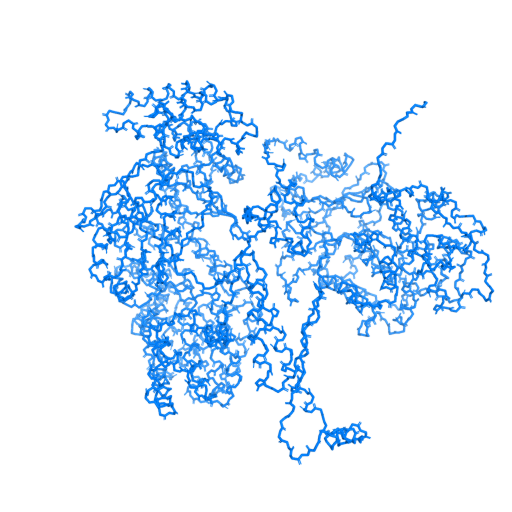9 1.00 87.25 180 SER A C 1
ATOM 1394 O O . SER A 1 180 ? 7.807 -17.784 -32.894 1.00 87.25 180 SER A O 1
ATOM 1396 N N . VAL A 1 181 ? 6.940 -18.667 -34.778 1.00 87.31 181 VAL A N 1
ATOM 1397 C CA . VAL A 1 181 ? 7.098 -17.467 -35.617 1.00 87.31 181 VAL A CA 1
ATOM 1398 C C . VAL A 1 181 ? 6.138 -16.369 -35.177 1.00 87.31 181 VAL A C 1
ATOM 1400 O O . VAL A 1 181 ? 6.538 -15.214 -35.094 1.00 87.31 181 VAL A O 1
ATOM 1403 N N . GLN A 1 182 ? 4.897 -16.712 -34.824 1.00 87.62 182 GLN A N 1
ATOM 1404 C CA . GLN A 1 182 ? 3.952 -15.754 -34.246 1.00 87.62 182 GLN A CA 1
ATOM 1405 C C . GLN A 1 182 ? 4.465 -15.181 -32.922 1.00 87.62 182 GLN A C 1
ATOM 1407 O O . GLN A 1 182 ? 4.399 -13.969 -32.731 1.00 87.62 182 GLN A O 1
ATOM 1412 N N . LEU A 1 183 ? 5.021 -16.020 -32.036 1.00 86.88 183 LEU A N 1
ATOM 1413 C CA . LEU A 1 183 ? 5.630 -15.542 -30.795 1.00 86.88 183 LEU A CA 1
ATOM 1414 C C . LEU A 1 183 ? 6.844 -14.646 -31.071 1.00 86.88 183 LEU A C 1
ATOM 1416 O O . LEU A 1 183 ? 6.936 -13.569 -30.487 1.00 86.88 183 LEU A O 1
ATOM 1420 N N . PHE A 1 184 ? 7.749 -15.058 -31.964 1.00 87.31 184 PHE A N 1
ATOM 1421 C CA . PHE A 1 184 ? 8.919 -14.258 -32.320 1.00 87.31 184 PHE A CA 1
ATOM 1422 C C . PHE A 1 184 ? 8.501 -12.905 -32.903 1.00 87.31 184 PHE A C 1
ATOM 1424 O O . PHE A 1 184 ? 8.954 -11.880 -32.411 1.00 87.31 184 PHE A O 1
ATOM 1431 N N . ASN A 1 185 ? 7.589 -12.883 -33.878 1.00 86.12 185 ASN A N 1
ATOM 1432 C CA . ASN A 1 185 ? 7.129 -11.656 -34.529 1.00 86.12 185 ASN A CA 1
ATOM 1433 C C . ASN A 1 185 ? 6.406 -10.717 -33.556 1.00 86.12 185 ASN A C 1
ATOM 1435 O O . ASN A 1 185 ? 6.678 -9.523 -33.575 1.00 86.12 185 ASN A O 1
ATOM 1439 N N . ALA A 1 186 ? 5.538 -11.237 -32.680 1.00 83.12 186 ALA A N 1
ATOM 1440 C CA . ALA A 1 186 ? 4.827 -10.424 -31.690 1.00 83.12 186 ALA A CA 1
ATOM 1441 C C . ALA A 1 186 ? 5.765 -9.791 -30.646 1.00 83.12 186 ALA A C 1
ATOM 1443 O O . ALA A 1 186 ? 5.483 -8.712 -30.130 1.00 83.12 186 ALA A O 1
ATOM 1444 N N . LEU A 1 187 ? 6.888 -10.446 -30.332 1.00 80.69 187 LEU A N 1
ATOM 1445 C CA . LEU A 1 187 ? 7.920 -9.897 -29.449 1.00 80.69 187 LEU A CA 1
ATOM 1446 C C . LEU A 1 187 ? 8.872 -8.957 -30.208 1.00 80.69 187 LEU A C 1
ATOM 1448 O O . LEU A 1 187 ? 9.235 -7.902 -29.689 1.00 80.69 187 LEU A O 1
ATOM 1452 N N . ALA A 1 188 ? 9.209 -9.287 -31.455 1.00 81.88 188 ALA A N 1
ATOM 1453 C CA . ALA A 1 188 ? 10.014 -8.466 -32.352 1.00 81.88 188 ALA A CA 1
ATOM 1454 C C . ALA A 1 188 ? 9.342 -7.122 -32.661 1.00 81.88 188 ALA A C 1
ATOM 1456 O O . ALA A 1 188 ? 10.011 -6.098 -32.601 1.00 81.88 188 ALA A O 1
ATOM 1457 N N . SER A 1 189 ? 8.024 -7.089 -32.892 1.00 77.31 189 SER A N 1
ATOM 1458 C CA . SER A 1 189 ? 7.272 -5.854 -33.171 1.00 77.31 189 SER A CA 1
ATOM 1459 C C . SER A 1 189 ? 7.206 -4.877 -31.990 1.00 77.31 189 SER A C 1
ATOM 1461 O O . SER A 1 189 ? 6.930 -3.699 -32.186 1.00 77.31 189 SER A O 1
ATOM 1463 N N . VAL A 1 190 ? 7.469 -5.341 -30.761 1.00 71.31 190 VAL A N 1
ATOM 1464 C CA . VAL A 1 190 ? 7.647 -4.482 -29.568 1.00 71.31 190 VAL A CA 1
ATOM 1465 C C . VAL A 1 190 ? 9.084 -3.936 -29.489 1.00 71.31 190 VAL A C 1
ATOM 1467 O O . VAL A 1 190 ? 9.358 -2.924 -28.839 1.00 71.31 190 VAL A O 1
ATOM 1470 N N . GLY A 1 191 ? 10.031 -4.617 -30.137 1.00 67.31 191 GLY A N 1
ATOM 1471 C CA . GLY A 1 191 ? 11.440 -4.243 -30.200 1.00 67.31 191 GLY A CA 1
ATOM 1472 C C . GLY A 1 191 ? 11.779 -3.296 -31.350 1.00 67.31 191 GLY A C 1
ATOM 1473 O O . GLY A 1 191 ? 12.530 -2.346 -31.141 1.00 67.31 191 GLY A O 1
ATOM 1474 N N . VAL A 1 192 ? 11.218 -3.574 -32.528 1.00 75.19 192 VAL A N 1
ATOM 1475 C CA . VAL A 1 192 ? 11.485 -2.942 -33.822 1.00 75.19 192 VAL A CA 1
ATOM 1476 C C . VAL A 1 192 ? 10.135 -2.681 -34.509 1.00 75.19 192 VAL A C 1
ATOM 1478 O O . VAL A 1 192 ? 9.512 -3.626 -35.006 1.00 75.19 192 VAL A O 1
ATOM 1481 N N . PRO A 1 193 ? 9.650 -1.424 -34.531 1.00 65.88 193 PRO A N 1
ATOM 1482 C CA . PRO A 1 193 ? 8.506 -1.034 -35.351 1.00 65.88 193 PRO A CA 1
ATOM 1483 C C . PRO A 1 193 ? 8.750 -1.397 -36.822 1.00 65.88 193 PRO A C 1
ATOM 1485 O O . PRO A 1 193 ? 9.886 -1.360 -37.290 1.00 65.88 193 PRO A O 1
ATOM 1488 N N . ASP A 1 194 ? 7.692 -1.783 -37.533 1.00 64.88 194 ASP A N 1
ATOM 1489 C CA . ASP A 1 194 ? 7.742 -2.223 -38.936 1.00 64.88 194 ASP A CA 1
ATOM 1490 C C . ASP A 1 194 ? 8.669 -3.426 -39.226 1.00 64.88 194 ASP A C 1
ATOM 1492 O O . ASP A 1 194 ? 9.131 -3.603 -40.354 1.00 64.88 194 ASP A O 1
ATOM 1496 N N . PHE A 1 195 ? 8.908 -4.308 -38.241 1.00 73.19 195 PHE A N 1
ATOM 1497 C CA . PHE A 1 195 ? 9.604 -5.584 -38.459 1.00 73.19 195 PHE A CA 1
ATOM 1498 C C . PHE A 1 195 ? 8.902 -6.423 -39.553 1.00 73.19 195 PHE A C 1
ATOM 1500 O O . PHE A 1 195 ? 7.851 -7.032 -39.335 1.00 73.19 195 PHE A O 1
ATOM 1507 N N . ALA A 1 196 ? 9.480 -6.406 -40.757 1.00 60.44 196 ALA A N 1
ATOM 1508 C CA . ALA A 1 196 ? 8.801 -6.786 -41.991 1.00 60.44 196 ALA A CA 1
ATOM 1509 C C . ALA A 1 196 ? 8.644 -8.304 -42.188 1.00 60.44 196 ALA A C 1
ATOM 1511 O O . ALA A 1 196 ? 9.485 -9.107 -41.776 1.00 60.44 196 ALA A O 1
ATOM 1512 N N . GLN A 1 197 ? 7.597 -8.694 -42.928 1.00 59.91 197 GLN A N 1
ATOM 1513 C CA . GLN A 1 197 ? 7.371 -10.091 -43.333 1.00 59.91 197 GLN A CA 1
ATOM 1514 C C . GLN A 1 197 ? 8.478 -10.644 -44.249 1.00 59.91 197 GLN A C 1
ATOM 1516 O O . GLN A 1 197 ? 8.633 -11.859 -44.342 1.00 59.91 197 GLN A O 1
ATOM 1521 N N . ASP A 1 198 ? 9.288 -9.782 -44.865 1.00 64.25 198 ASP A N 1
ATOM 1522 C CA . ASP A 1 198 ? 10.400 -10.174 -45.739 1.00 64.25 198 ASP A CA 1
ATOM 1523 C C . ASP A 1 198 ? 11.490 -10.971 -44.988 1.00 64.25 198 ASP A C 1
ATOM 1525 O O . ASP A 1 198 ? 12.159 -11.825 -45.570 1.00 64.25 198 ASP A O 1
ATOM 1529 N N . ASN A 1 199 ? 11.601 -10.786 -43.666 1.00 72.19 199 ASN A N 1
ATOM 1530 C CA . ASN A 1 199 ? 12.560 -11.490 -42.804 1.00 72.19 199 ASN A CA 1
ATOM 1531 C C . ASN A 1 199 ? 12.135 -12.920 -42.420 1.00 72.19 199 ASN A C 1
ATOM 1533 O O . ASN A 1 199 ? 12.841 -13.597 -41.666 1.00 72.19 199 ASN A O 1
ATOM 1537 N N . ILE A 1 200 ? 10.989 -13.408 -42.910 1.00 81.25 200 ILE A N 1
ATOM 1538 C CA . ILE A 1 200 ? 10.368 -14.650 -42.428 1.00 81.25 200 ILE A CA 1
ATOM 1539 C C . ILE A 1 200 ? 11.264 -15.888 -42.567 1.00 81.25 200 ILE A C 1
ATOM 1541 O O . ILE A 1 200 ? 11.221 -16.759 -41.703 1.00 81.25 200 ILE A O 1
ATOM 1545 N N . ALA A 1 201 ? 12.127 -15.955 -43.586 1.00 81.31 201 ALA A N 1
ATOM 1546 C CA . ALA A 1 201 ? 13.080 -17.056 -43.754 1.00 81.31 201 ALA A CA 1
ATOM 1547 C C . ALA A 1 201 ? 14.118 -17.119 -42.613 1.00 81.31 201 ALA A C 1
ATOM 1549 O O . ALA A 1 201 ? 14.417 -18.198 -42.101 1.00 81.31 201 ALA A O 1
ATOM 1550 N N . THR A 1 202 ? 14.619 -15.966 -42.163 1.00 82.88 202 THR A N 1
ATOM 1551 C CA . THR A 1 202 ? 15.574 -15.873 -41.050 1.00 82.88 202 THR A CA 1
ATOM 1552 C C . THR A 1 202 ? 14.886 -16.137 -39.708 1.00 82.88 202 THR A C 1
ATOM 1554 O O . THR A 1 202 ? 15.443 -16.826 -38.854 1.00 82.88 202 THR A O 1
ATOM 1557 N N . VAL A 1 203 ? 13.639 -15.674 -39.539 1.00 85.12 203 VAL A N 1
ATOM 1558 C CA . VAL A 1 203 ? 12.813 -15.979 -38.354 1.00 85.12 203 VAL A CA 1
ATOM 1559 C C . VAL A 1 203 ? 12.524 -17.481 -38.243 1.00 85.12 203 VAL A C 1
ATOM 1561 O O . VAL A 1 203 ? 12.605 -18.038 -37.149 1.00 85.12 203 VAL A O 1
ATOM 1564 N N . VAL A 1 204 ? 12.229 -18.154 -39.362 1.00 85.94 204 VAL A N 1
ATOM 1565 C CA . VAL A 1 204 ? 12.054 -19.616 -39.431 1.00 85.94 204 VAL A CA 1
ATOM 1566 C C . VAL A 1 204 ? 13.305 -20.336 -38.924 1.00 85.94 204 VAL A C 1
ATOM 1568 O O . VAL A 1 204 ? 13.199 -21.202 -38.055 1.00 85.94 204 VAL A O 1
ATOM 1571 N N . GLU A 1 205 ? 14.485 -19.966 -39.427 1.00 83.62 205 GLU A N 1
ATOM 1572 C CA . GLU A 1 205 ? 15.759 -20.579 -39.032 1.00 83.62 205 GLU A CA 1
ATOM 1573 C C . GLU A 1 205 ? 16.081 -20.339 -37.546 1.00 83.62 205 GLU A C 1
ATOM 1575 O O . GLU A 1 205 ? 16.472 -21.269 -36.838 1.00 83.62 205 GLU A O 1
ATOM 1580 N N . LEU A 1 206 ? 15.839 -19.128 -37.030 1.00 83.31 206 LEU A N 1
ATOM 1581 C CA . LEU A 1 206 ? 15.995 -18.821 -35.603 1.00 83.31 206 LEU A CA 1
ATOM 1582 C C . LEU A 1 206 ? 15.043 -19.632 -34.725 1.00 83.31 206 LEU A C 1
ATOM 1584 O O . LEU A 1 206 ? 15.471 -20.218 -33.733 1.00 83.31 206 LEU A O 1
ATOM 1588 N N . CYS A 1 207 ? 13.766 -19.721 -35.099 1.00 86.12 207 CYS A N 1
ATOM 1589 C CA . CYS A 1 207 ? 12.783 -20.516 -34.367 1.00 86.12 207 CYS A CA 1
ATOM 1590 C C . CYS A 1 207 ? 13.192 -21.992 -34.269 1.00 86.12 207 CYS A C 1
ATOM 1592 O O . CYS A 1 207 ? 13.046 -22.594 -33.203 1.00 86.12 207 CYS A O 1
ATOM 1594 N N . ARG A 1 208 ? 13.736 -22.555 -35.359 1.00 82.44 208 ARG A N 1
ATOM 1595 C CA . ARG A 1 208 ? 14.261 -23.927 -35.404 1.00 82.44 208 ARG A CA 1
ATOM 1596 C C . ARG A 1 208 ? 15.469 -24.111 -34.489 1.00 82.44 208 ARG A C 1
ATOM 1598 O O . ARG A 1 208 ? 15.472 -25.046 -33.695 1.00 82.44 208 ARG A O 1
ATOM 1605 N N . ARG A 1 209 ? 16.453 -23.203 -34.541 1.00 78.88 209 ARG A N 1
ATOM 1606 C CA . ARG A 1 209 ? 17.639 -23.228 -33.657 1.00 78.88 209 ARG A CA 1
ATOM 1607 C C . ARG A 1 209 ? 17.286 -23.088 -32.177 1.00 78.88 209 ARG A C 1
ATOM 1609 O O . ARG A 1 209 ? 17.980 -23.634 -31.332 1.00 78.88 209 ARG A O 1
ATOM 1616 N N . LEU A 1 210 ? 16.196 -22.393 -31.860 1.00 80.94 210 LEU A N 1
ATOM 1617 C CA . LEU A 1 210 ? 15.704 -22.200 -30.494 1.00 80.94 210 LEU A CA 1
ATOM 1618 C C . LEU A 1 210 ? 14.792 -23.338 -29.993 1.00 80.94 210 LEU A C 1
ATOM 1620 O O . LEU A 1 210 ? 14.147 -23.182 -28.953 1.00 80.94 210 LEU A O 1
ATOM 1624 N N . ASP A 1 211 ? 14.717 -24.469 -30.712 1.00 77.94 211 ASP A N 1
ATOM 1625 C CA . ASP A 1 211 ? 13.888 -25.650 -30.399 1.00 77.94 211 ASP A CA 1
ATOM 1626 C C . ASP A 1 211 ? 12.401 -25.325 -30.128 1.00 77.94 211 ASP A C 1
ATOM 1628 O O . ASP A 1 211 ? 11.707 -26.071 -29.434 1.00 77.94 211 ASP A O 1
ATOM 1632 N N . GLY A 1 212 ? 11.895 -24.182 -30.606 1.00 81.44 212 GLY A N 1
ATOM 1633 C CA . GLY A 1 212 ? 10.549 -23.711 -30.269 1.00 81.44 212 GLY A CA 1
ATOM 1634 C C . GLY A 1 212 ? 10.340 -23.332 -28.789 1.00 81.44 212 GLY A C 1
ATOM 1635 O O . GLY A 1 212 ? 9.195 -23.210 -28.346 1.00 81.44 212 GLY A O 1
ATOM 1636 N N . ILE A 1 213 ? 11.396 -23.184 -27.978 1.00 84.19 213 ILE A N 1
ATOM 1637 C CA . ILE A 1 213 ? 11.286 -22.904 -26.535 1.00 84.19 213 ILE A CA 1
ATOM 1638 C C . ILE A 1 213 ? 10.850 -21.437 -26.329 1.00 84.19 213 ILE A C 1
ATOM 1640 O O . ILE A 1 213 ? 11.634 -20.539 -26.635 1.00 84.19 213 ILE A O 1
ATOM 1644 N N . PRO A 1 214 ? 9.659 -21.148 -25.755 1.00 85.25 214 PRO A N 1
ATOM 1645 C CA . PRO A 1 214 ? 9.134 -19.785 -25.636 1.00 85.25 214 PRO A CA 1
ATOM 1646 C C . PRO A 1 214 ? 10.072 -18.794 -24.949 1.00 85.25 214 PRO A C 1
ATOM 1648 O O . PRO A 1 214 ? 10.247 -17.693 -25.453 1.00 85.25 214 PRO A O 1
ATOM 1651 N N . LEU A 1 215 ? 10.705 -19.178 -23.833 1.00 80.50 215 LEU A N 1
ATOM 1652 C CA . LEU A 1 215 ? 11.648 -18.294 -23.138 1.00 80.50 215 LEU A CA 1
ATOM 1653 C C . LEU A 1 215 ? 12.919 -18.028 -23.963 1.00 80.50 215 LEU A C 1
ATOM 1655 O O . LEU A 1 215 ? 13.459 -16.933 -23.901 1.00 80.50 215 LEU A O 1
ATOM 1659 N N . ALA A 1 216 ? 13.384 -18.995 -24.758 1.00 83.00 216 ALA A N 1
ATOM 1660 C CA . ALA A 1 216 ? 14.553 -18.810 -25.616 1.00 83.00 216 ALA A CA 1
ATOM 1661 C C . ALA A 1 216 ? 14.219 -17.922 -26.832 1.00 83.00 216 ALA A C 1
ATOM 1663 O O . ALA A 1 216 ? 15.001 -17.043 -27.183 1.00 83.00 216 ALA A O 1
ATOM 1664 N N . ILE A 1 217 ? 13.022 -18.091 -27.410 1.00 85.50 217 ILE A N 1
ATOM 1665 C CA . ILE A 1 217 ? 12.438 -17.193 -28.423 1.00 85.50 217 ILE A CA 1
ATOM 1666 C C . ILE A 1 217 ? 12.298 -15.771 -27.873 1.00 85.50 217 ILE A C 1
ATOM 1668 O O . ILE A 1 217 ? 12.661 -14.820 -28.557 1.00 85.50 217 ILE A O 1
ATOM 1672 N N . GLU A 1 218 ? 11.821 -15.620 -26.637 1.00 84.06 218 GLU A N 1
ATOM 1673 C CA . GLU A 1 218 ? 11.649 -14.319 -25.991 1.00 84.06 218 GLU A CA 1
ATOM 1674 C C . GLU A 1 218 ? 12.983 -13.614 -25.739 1.00 84.06 218 GLU A C 1
ATOM 1676 O O . GLU A 1 218 ? 13.161 -12.473 -26.168 1.00 84.06 218 GLU A O 1
ATOM 1681 N N . LEU A 1 219 ? 13.950 -14.317 -25.143 1.00 80.19 219 LEU A N 1
ATOM 1682 C CA . LEU A 1 219 ? 15.306 -13.806 -24.944 1.00 80.19 219 LEU A CA 1
ATOM 1683 C C . LEU A 1 219 ? 15.995 -13.431 -26.265 1.00 80.19 219 LEU A C 1
ATOM 1685 O O . LEU A 1 219 ? 16.825 -12.527 -26.260 1.00 80.19 219 LEU A O 1
ATOM 1689 N N . ALA A 1 220 ? 15.655 -14.088 -27.381 1.00 80.44 220 ALA A N 1
ATOM 1690 C CA . ALA A 1 220 ? 16.227 -13.805 -28.694 1.00 80.44 220 ALA A CA 1
ATOM 1691 C C . ALA A 1 220 ? 15.545 -12.654 -29.441 1.00 80.44 220 ALA A C 1
ATOM 1693 O O . ALA A 1 220 ? 16.240 -11.762 -29.921 1.00 80.44 220 ALA A O 1
ATOM 1694 N N . ALA A 1 221 ? 14.212 -12.633 -29.526 1.00 82.31 221 ALA A N 1
ATOM 1695 C CA . ALA A 1 221 ? 13.467 -11.601 -30.255 1.00 82.31 221 ALA A CA 1
ATOM 1696 C C . ALA A 1 221 ? 13.760 -10.185 -29.724 1.00 82.31 221 ALA A C 1
ATOM 1698 O O . ALA A 1 221 ? 13.825 -9.224 -30.487 1.00 82.31 221 ALA A O 1
ATOM 1699 N N . ILE A 1 222 ? 14.023 -10.061 -28.421 1.00 78.12 222 ILE A N 1
ATOM 1700 C CA . ILE A 1 222 ? 14.364 -8.791 -27.765 1.00 78.12 222 ILE A CA 1
ATOM 1701 C C . ILE A 1 222 ? 15.733 -8.242 -28.219 1.00 78.12 222 ILE A C 1
ATOM 1703 O O . ILE A 1 222 ? 15.946 -7.030 -28.198 1.00 78.12 222 ILE A O 1
ATOM 1707 N N . ARG A 1 223 ? 16.645 -9.096 -28.710 1.00 76.06 223 ARG A N 1
ATOM 1708 C CA . ARG A 1 223 ? 17.987 -8.688 -29.176 1.00 76.06 223 ARG A CA 1
ATOM 1709 C C . ARG A 1 223 ? 18.012 -8.046 -30.555 1.00 76.06 223 ARG A C 1
ATOM 1711 O O . ARG A 1 223 ? 19.042 -7.494 -30.925 1.00 76.06 223 ARG A O 1
ATOM 1718 N N . LEU A 1 224 ? 16.885 -8.007 -31.265 1.00 76.94 224 LEU A N 1
ATOM 1719 C CA . LEU A 1 224 ? 16.754 -7.274 -32.531 1.00 76.94 224 LEU A CA 1
ATOM 1720 C C . LEU A 1 224 ? 17.022 -5.763 -32.400 1.00 76.94 224 LEU A C 1
ATOM 1722 O O . LEU A 1 224 ? 17.298 -5.105 -33.397 1.00 76.94 224 LEU A O 1
ATOM 1726 N N . ARG A 1 225 ? 16.978 -5.216 -31.176 1.00 71.50 225 ARG A N 1
ATOM 1727 C CA . ARG A 1 225 ? 17.401 -3.838 -30.868 1.00 71.50 225 ARG A CA 1
ATOM 1728 C C . ARG A 1 225 ? 18.921 -3.634 -30.899 1.00 71.50 225 ARG A C 1
ATOM 1730 O O . ARG A 1 225 ? 19.377 -2.519 -31.120 1.00 71.50 225 ARG A O 1
ATOM 1737 N N . GLU A 1 226 ? 19.690 -4.688 -30.632 1.00 70.12 226 GLU A N 1
ATOM 1738 C CA . GLU A 1 226 ? 21.151 -4.652 -30.453 1.00 70.12 226 GLU A CA 1
ATOM 1739 C C . GLU A 1 226 ? 21.895 -5.306 -31.635 1.00 70.12 226 GLU A C 1
ATOM 1741 O O . GLU A 1 226 ? 23.063 -5.001 -31.873 1.00 70.12 226 GLU A O 1
ATOM 1746 N N . LEU A 1 227 ? 21.233 -6.204 -32.375 1.00 72.50 227 LEU A N 1
ATOM 1747 C CA . LEU A 1 227 ? 21.838 -7.055 -33.399 1.00 72.50 227 LEU A CA 1
ATOM 1748 C C . LEU A 1 227 ? 20.880 -7.279 -34.593 1.00 72.50 227 LEU A C 1
ATOM 1750 O O . LEU A 1 227 ? 19.741 -7.698 -34.371 1.00 72.50 227 LEU A O 1
ATOM 1754 N N . PRO A 1 228 ? 21.320 -7.080 -35.855 1.00 79.88 228 PRO A N 1
ATOM 1755 C CA . PRO A 1 228 ? 20.517 -7.394 -37.040 1.00 79.88 228 PRO A CA 1
ATOM 1756 C C . PRO A 1 228 ? 20.148 -8.879 -37.121 1.00 79.88 228 PRO A C 1
ATOM 1758 O O . PRO A 1 228 ? 20.961 -9.754 -36.793 1.00 79.88 228 PRO A O 1
ATOM 1761 N N . ILE A 1 229 ? 18.935 -9.179 -37.595 1.00 82.25 229 ILE A N 1
ATOM 1762 C CA . ILE A 1 229 ? 18.394 -10.544 -37.574 1.00 82.25 229 ILE A CA 1
ATOM 1763 C C . ILE A 1 229 ? 19.231 -11.533 -38.392 1.00 82.25 229 ILE A C 1
ATOM 1765 O O . ILE A 1 229 ? 19.345 -12.699 -38.026 1.00 82.25 229 ILE A O 1
ATOM 1769 N N . GLU A 1 230 ? 19.876 -11.068 -39.458 1.00 80.94 230 GLU A N 1
ATOM 1770 C CA . GLU A 1 230 ? 20.711 -11.862 -40.362 1.00 80.94 230 GLU A CA 1
ATOM 1771 C C . GLU A 1 230 ? 21.964 -12.414 -39.664 1.00 80.94 230 GLU A C 1
ATOM 1773 O O . GLU A 1 230 ? 22.512 -13.431 -40.084 1.00 80.94 230 GLU A O 1
ATOM 1778 N N . GLN A 1 231 ? 22.414 -11.765 -38.585 1.00 77.38 231 GLN A N 1
ATOM 1779 C CA . GLN A 1 231 ? 23.618 -12.142 -37.837 1.00 77.38 231 GLN A CA 1
ATOM 1780 C C . GLN A 1 231 ? 23.317 -13.129 -36.697 1.00 77.38 231 GLN A C 1
ATOM 1782 O O . GLN A 1 231 ? 24.192 -13.897 -36.287 1.00 77.38 231 GLN A O 1
ATOM 1787 N N . MET A 1 232 ? 22.074 -13.151 -36.202 1.00 76.56 232 MET A N 1
ATOM 1788 C CA . MET A 1 232 ? 21.667 -13.980 -35.063 1.00 76.56 232 MET A CA 1
ATOM 1789 C C . MET A 1 232 ? 21.857 -15.497 -35.295 1.00 76.56 232 MET A C 1
ATOM 1791 O O . MET A 1 232 ? 22.392 -16.144 -34.392 1.00 76.56 232 MET A O 1
ATOM 1795 N N . PRO A 1 233 ? 21.504 -16.104 -36.457 1.00 75.56 233 PRO A N 1
ATOM 1796 C CA . PRO A 1 233 ? 21.654 -17.550 -36.656 1.00 75.56 233 PRO A CA 1
ATOM 1797 C C . PRO A 1 233 ? 23.103 -18.033 -36.551 1.00 75.56 233 PRO A C 1
ATOM 1799 O O . PRO A 1 233 ? 23.349 -19.106 -35.995 1.00 75.56 233 PRO A O 1
ATOM 1802 N N . ALA A 1 234 ? 24.050 -17.244 -37.072 1.00 70.62 234 ALA A N 1
ATOM 1803 C CA . ALA A 1 234 ? 25.477 -17.560 -37.080 1.00 70.62 234 ALA A CA 1
ATOM 1804 C C . ALA A 1 234 ? 26.092 -17.427 -35.679 1.00 70.62 234 ALA A C 1
ATOM 1806 O O . ALA A 1 234 ? 26.722 -18.362 -35.200 1.00 70.62 234 ALA A O 1
ATOM 1807 N N . LEU A 1 235 ? 25.823 -16.317 -34.980 1.00 66.06 235 LEU A N 1
ATOM 1808 C CA . LEU A 1 235 ? 26.302 -16.104 -33.607 1.00 66.06 235 LEU A CA 1
ATOM 1809 C C . LEU A 1 235 ? 25.735 -17.132 -32.619 1.00 66.06 235 LEU A C 1
ATOM 1811 O O . LEU A 1 235 ? 26.419 -17.537 -31.679 1.00 66.06 235 LEU A O 1
ATOM 1815 N N . MET A 1 236 ? 24.504 -17.595 -32.853 1.00 66.31 236 MET A N 1
ATOM 1816 C CA . MET A 1 236 ? 23.956 -18.740 -32.137 1.00 66.31 236 MET A CA 1
ATOM 1817 C C . MET A 1 236 ? 24.714 -20.034 -32.454 1.00 66.31 236 MET A C 1
ATOM 1819 O O . MET A 1 236 ? 25.037 -20.756 -31.516 1.00 66.31 236 MET A O 1
ATOM 1823 N N . ALA A 1 237 ? 25.024 -20.318 -33.728 1.00 63.97 237 ALA A N 1
ATOM 1824 C CA . ALA A 1 237 ? 25.721 -21.540 -34.157 1.00 63.97 237 ALA A CA 1
ATOM 1825 C C . ALA A 1 237 ? 27.002 -21.786 -33.344 1.00 63.97 237 ALA A C 1
ATOM 1827 O O . ALA A 1 237 ? 27.118 -22.802 -32.661 1.00 63.97 237 ALA A O 1
ATOM 1828 N N . ASP A 1 238 ? 27.896 -20.794 -33.330 1.00 60.00 238 ASP A N 1
ATOM 1829 C CA . ASP A 1 238 ? 29.187 -20.870 -32.641 1.00 60.00 238 ASP A CA 1
ATOM 1830 C C . ASP A 1 238 ? 29.023 -21.139 -31.133 1.00 60.00 238 ASP A C 1
ATOM 1832 O O . ASP A 1 238 ? 29.855 -21.798 -30.509 1.00 60.00 238 ASP A O 1
ATOM 1836 N N . ARG A 1 239 ? 27.945 -20.630 -30.520 1.00 61.03 239 ARG A N 1
ATOM 1837 C CA . ARG A 1 239 ? 27.648 -20.806 -29.089 1.00 61.03 239 ARG A CA 1
ATOM 1838 C C . ARG A 1 239 ? 27.005 -22.154 -28.771 1.00 61.03 239 ARG A C 1
ATOM 1840 O O . ARG A 1 239 ? 27.338 -22.736 -27.738 1.00 61.03 239 ARG A O 1
ATOM 1847 N N . PHE A 1 240 ? 26.151 -22.676 -29.651 1.00 58.28 240 PHE A N 1
ATOM 1848 C CA . PHE A 1 240 ? 25.670 -24.056 -29.567 1.00 58.28 240 PHE A CA 1
ATOM 1849 C C . PHE A 1 240 ? 26.845 -25.039 -29.643 1.00 58.28 240 PHE A C 1
ATOM 1851 O O . PHE A 1 240 ? 26.987 -25.884 -28.760 1.00 58.28 240 PHE A O 1
ATOM 1858 N N . ASP A 1 241 ? 27.744 -24.868 -30.614 1.00 55.72 241 ASP A N 1
ATOM 1859 C CA . ASP A 1 241 ? 28.901 -25.750 -30.796 1.00 55.72 241 ASP A CA 1
ATOM 1860 C C . ASP A 1 241 ? 29.890 -25.686 -29.612 1.00 55.72 241 ASP A C 1
ATOM 1862 O O . ASP A 1 241 ? 30.449 -26.711 -29.207 1.00 55.72 241 ASP A O 1
ATOM 1866 N N . LEU A 1 242 ? 30.070 -24.522 -28.975 1.00 52.06 242 LEU A N 1
ATOM 1867 C CA . LEU A 1 242 ? 30.872 -24.389 -27.746 1.00 52.06 242 LEU A CA 1
ATOM 1868 C C . LEU A 1 242 ? 30.262 -25.132 -26.536 1.00 52.06 242 LEU A C 1
ATOM 1870 O O . LEU A 1 242 ? 30.996 -25.732 -25.742 1.00 52.06 242 LEU A O 1
ATOM 1874 N N . LEU A 1 243 ? 28.933 -25.135 -26.396 1.00 50.03 243 LEU A N 1
ATOM 1875 C CA . LEU A 1 243 ? 28.230 -25.818 -25.299 1.00 50.03 243 LEU A CA 1
ATOM 1876 C C . LEU A 1 243 ? 28.145 -27.339 -25.509 1.00 50.03 243 LEU A C 1
ATOM 1878 O O . LEU A 1 243 ? 28.382 -28.105 -24.572 1.00 50.03 243 LEU A O 1
ATOM 1882 N N . VAL A 1 244 ? 27.925 -27.787 -26.749 1.00 51.75 244 VAL A N 1
ATOM 1883 C CA . VAL A 1 244 ? 27.955 -29.212 -27.132 1.00 51.75 244 VAL A CA 1
ATOM 1884 C C . VAL A 1 244 ? 29.318 -29.848 -26.822 1.00 51.75 244 VAL A C 1
ATOM 1886 O O . VAL A 1 244 ? 29.388 -30.998 -26.384 1.00 51.75 244 VAL A O 1
ATOM 1889 N N . ASN A 1 245 ? 30.414 -29.098 -26.983 1.00 46.03 245 ASN A N 1
ATOM 1890 C CA . ASN A 1 245 ? 31.766 -29.580 -26.688 1.00 46.03 245 ASN A CA 1
ATOM 1891 C C . ASN A 1 245 ? 32.115 -29.633 -25.186 1.00 46.03 245 ASN A C 1
ATOM 1893 O O . ASN A 1 245 ? 33.088 -30.294 -24.817 1.00 46.03 245 ASN A O 1
ATOM 1897 N N . THR A 1 246 ? 31.345 -28.974 -24.312 1.00 45.59 246 THR A N 1
ATOM 1898 C CA . THR A 1 246 ? 31.646 -28.868 -22.871 1.00 45.59 246 THR A CA 1
ATOM 1899 C C . THR A 1 246 ? 30.716 -29.693 -21.970 1.00 45.59 246 THR A C 1
ATOM 1901 O O . THR A 1 246 ? 31.162 -30.149 -20.916 1.00 45.59 246 THR A O 1
ATOM 1904 N N . ALA A 1 247 ? 29.473 -29.984 -22.380 1.00 43.09 247 ALA A N 1
ATOM 1905 C CA . ALA A 1 247 ? 28.482 -30.694 -21.557 1.00 43.09 247 ALA A CA 1
ATOM 1906 C C . ALA A 1 247 ? 28.064 -32.070 -22.130 1.00 43.09 247 ALA A C 1
ATOM 1908 O O . ALA A 1 247 ? 27.084 -32.197 -22.858 1.00 43.09 247 ALA A O 1
ATOM 1909 N N . LYS A 1 248 ? 28.754 -33.153 -21.734 1.00 41.72 248 LYS A N 1
ATOM 1910 C CA . LYS A 1 248 ? 28.489 -34.529 -22.228 1.00 41.72 248 LYS A CA 1
ATOM 1911 C C . LYS A 1 248 ? 27.243 -35.243 -21.661 1.00 41.72 248 LYS A C 1
ATOM 1913 O O . LYS A 1 248 ? 27.043 -36.412 -21.985 1.00 41.72 248 LYS A O 1
ATOM 1918 N N . VAL A 1 249 ? 26.451 -34.610 -20.789 1.00 45.00 249 VAL A N 1
ATOM 1919 C CA . VAL A 1 249 ? 25.423 -35.310 -19.975 1.00 45.00 249 VAL A CA 1
ATOM 1920 C C . VAL A 1 249 ? 24.021 -34.677 -20.042 1.00 45.00 249 VAL A C 1
ATOM 1922 O O . VAL A 1 249 ? 23.042 -35.346 -19.717 1.00 45.00 249 VAL A O 1
ATOM 1925 N N . GLU A 1 250 ? 23.869 -33.431 -20.503 1.00 49.69 250 GLU A N 1
ATOM 1926 C CA . GLU A 1 250 ? 22.543 -32.797 -20.613 1.00 49.69 250 GLU A CA 1
ATOM 1927 C C . GLU A 1 250 ? 21.858 -33.078 -21.965 1.00 49.69 250 GLU A C 1
ATOM 1929 O O . GLU A 1 250 ? 22.526 -33.031 -23.001 1.00 49.69 250 GLU A O 1
ATOM 1934 N N . PRO A 1 251 ? 20.526 -33.300 -22.006 1.00 52.88 251 PRO A N 1
ATOM 1935 C CA . PRO A 1 251 ? 19.777 -33.390 -23.260 1.00 52.88 251 PRO A CA 1
ATOM 1936 C C . PRO A 1 251 ? 19.919 -32.111 -24.095 1.00 52.88 251 PRO A C 1
ATOM 1938 O O . PRO A 1 251 ? 19.812 -31.016 -23.547 1.00 52.88 251 PRO A O 1
ATOM 1941 N N . ALA A 1 252 ? 20.060 -32.237 -25.420 1.00 53.47 252 ALA A N 1
ATOM 1942 C CA . ALA A 1 252 ? 20.324 -31.115 -26.337 1.00 53.47 252 ALA A CA 1
ATOM 1943 C C . ALA A 1 252 ? 19.432 -29.874 -26.102 1.00 53.47 252 ALA A C 1
ATOM 1945 O O . ALA A 1 252 ? 19.915 -28.750 -26.089 1.00 53.47 252 ALA A O 1
ATOM 1946 N N . ARG A 1 253 ? 18.144 -30.067 -25.791 1.00 50.34 253 ARG A N 1
ATOM 1947 C CA . ARG A 1 253 ? 17.185 -28.969 -25.561 1.00 50.34 253 ARG A CA 1
ATOM 1948 C C . ARG A 1 253 ? 17.372 -28.208 -24.239 1.00 50.34 253 ARG A C 1
ATOM 1950 O O . ARG A 1 253 ? 16.898 -27.082 -24.115 1.00 50.34 253 ARG A O 1
ATOM 1957 N N . HIS A 1 254 ? 18.037 -28.795 -23.239 1.00 58.84 254 HIS A N 1
ATOM 1958 C CA . HIS A 1 254 ? 18.491 -28.049 -22.054 1.00 58.84 254 HIS A CA 1
ATOM 1959 C C . HIS A 1 254 ? 19.676 -27.151 -22.411 1.00 58.84 254 HIS A C 1
ATOM 1961 O O . HIS A 1 254 ? 19.699 -25.989 -22.004 1.00 58.84 254 HIS A O 1
ATOM 1967 N N . GLN A 1 255 ? 20.583 -27.654 -23.257 1.00 64.31 255 GLN A N 1
ATOM 1968 C CA . GLN A 1 255 ? 21.692 -26.874 -23.803 1.00 64.31 255 GLN A CA 1
ATOM 1969 C C . GLN A 1 255 ? 21.158 -25.659 -24.578 1.00 64.31 255 GLN A C 1
ATOM 1971 O O . GLN A 1 255 ? 21.696 -24.575 -24.413 1.00 64.31 255 GLN A O 1
ATOM 1976 N N . THR A 1 256 ? 20.038 -25.782 -25.304 1.00 67.38 256 THR A N 1
ATOM 1977 C CA . THR A 1 256 ? 19.375 -24.666 -26.011 1.00 67.38 256 THR A CA 1
ATOM 1978 C C . THR A 1 256 ? 18.908 -23.532 -25.102 1.00 67.38 256 THR A C 1
ATOM 1980 O O . THR A 1 256 ? 19.195 -22.366 -25.379 1.00 67.38 256 THR A O 1
ATOM 1983 N N . LEU A 1 257 ? 18.229 -23.829 -23.987 1.00 70.38 257 LEU A N 1
ATOM 1984 C CA . LEU A 1 257 ? 17.858 -22.766 -23.048 1.00 70.38 257 LEU A CA 1
ATOM 1985 C C . LEU A 1 257 ? 19.091 -22.209 -22.321 1.00 70.38 257 LEU A C 1
ATOM 1987 O O . LEU A 1 257 ? 19.206 -20.993 -22.175 1.00 70.38 257 LEU A O 1
ATOM 1991 N N . ARG A 1 258 ? 20.033 -23.069 -21.907 1.00 72.38 258 ARG A N 1
ATOM 1992 C CA . ARG A 1 258 ? 21.281 -22.641 -21.255 1.00 72.38 258 ARG A CA 1
ATOM 1993 C C . ARG A 1 258 ? 22.126 -21.764 -22.189 1.00 72.38 258 ARG A C 1
ATOM 1995 O O . ARG A 1 258 ? 22.688 -20.779 -21.725 1.00 72.38 258 ARG A O 1
ATOM 2002 N N . ALA A 1 259 ? 22.127 -22.036 -23.495 1.00 69.44 259 ALA A N 1
ATOM 2003 C CA . ALA A 1 259 ? 22.741 -21.214 -24.537 1.00 69.44 259 ALA A CA 1
ATOM 2004 C C . ALA A 1 259 ? 22.059 -19.849 -24.669 1.00 69.44 259 ALA A C 1
ATOM 2006 O O . ALA A 1 259 ? 22.744 -18.832 -24.641 1.00 69.44 259 ALA A O 1
ATOM 2007 N N . ALA A 1 260 ? 20.724 -19.798 -24.742 1.00 71.31 260 ALA A N 1
ATOM 2008 C CA . ALA A 1 260 ? 19.985 -18.535 -24.829 1.00 71.31 260 ALA A CA 1
ATOM 2009 C C . ALA A 1 260 ? 20.168 -17.649 -23.578 1.00 71.31 260 ALA A C 1
ATOM 2011 O O . ALA A 1 260 ? 20.295 -16.427 -23.694 1.00 71.31 260 ALA A O 1
ATOM 2012 N N . ILE A 1 261 ? 20.239 -18.259 -22.388 1.00 78.50 261 ILE A N 1
ATOM 2013 C CA . ILE A 1 261 ? 20.541 -17.574 -21.122 1.00 78.50 261 ILE A CA 1
ATOM 2014 C C . ILE A 1 261 ? 22.007 -17.112 -21.090 1.00 78.50 261 ILE A C 1
ATOM 2016 O O . ILE A 1 261 ? 22.261 -15.945 -20.803 1.00 78.50 261 ILE A O 1
ATOM 2020 N N . SER A 1 262 ? 22.963 -17.977 -21.446 1.00 75.44 262 SER A N 1
ATOM 2021 C CA . SER A 1 262 ? 24.396 -17.649 -21.499 1.00 75.44 262 SER A CA 1
ATOM 2022 C C . SER A 1 262 ? 24.696 -16.535 -22.503 1.00 75.44 262 SER A C 1
ATOM 2024 O O . SER A 1 262 ? 25.467 -15.630 -22.207 1.00 75.44 262 SER A O 1
ATOM 2026 N N . TRP A 1 263 ? 24.051 -16.547 -23.668 1.00 74.19 263 TRP A N 1
ATOM 2027 C CA . TRP A 1 263 ? 24.154 -15.480 -24.662 1.00 74.19 263 TRP A CA 1
ATOM 2028 C C . TRP A 1 263 ? 23.507 -14.178 -24.170 1.00 74.19 263 TRP A C 1
ATOM 2030 O O . TRP A 1 263 ? 24.108 -13.112 -24.282 1.00 74.19 263 TRP A O 1
ATOM 2040 N N . SER A 1 264 ? 22.341 -14.252 -23.520 1.00 76.12 264 SER A N 1
ATOM 2041 C CA . SER A 1 264 ? 21.720 -13.081 -22.880 1.00 76.12 264 SER A CA 1
ATOM 2042 C C . SER A 1 264 ? 22.594 -12.477 -21.779 1.00 76.12 264 SER A C 1
ATOM 2044 O O . SER A 1 264 ? 22.615 -11.257 -21.620 1.00 76.12 264 SER A O 1
ATOM 2046 N N . HIS A 1 265 ? 23.329 -13.318 -21.050 1.00 81.25 265 HIS A N 1
ATOM 2047 C CA . HIS A 1 265 ? 24.328 -12.930 -20.059 1.00 81.25 265 HIS A CA 1
ATOM 2048 C C . HIS A 1 265 ? 25.581 -12.329 -20.717 1.00 81.25 265 HIS A C 1
ATOM 2050 O O . HIS A 1 265 ? 26.058 -11.291 -20.271 1.00 81.25 265 HIS A O 1
ATOM 2056 N N . GLU A 1 266 ? 26.075 -12.893 -21.824 1.00 77.25 266 GLU A N 1
ATOM 2057 C CA . GLU A 1 266 ? 27.177 -12.324 -22.616 1.00 77.25 266 GLU A CA 1
ATOM 2058 C C . GLU A 1 266 ? 26.853 -10.964 -23.255 1.00 77.25 266 GLU A C 1
ATOM 2060 O O . GLU A 1 266 ? 27.769 -10.164 -23.443 1.00 77.25 266 GLU A O 1
ATOM 2065 N N . LEU A 1 267 ? 25.580 -10.680 -23.538 1.00 72.38 267 LEU A N 1
ATOM 2066 C CA . LEU A 1 267 ? 25.109 -9.370 -24.006 1.00 72.38 267 LEU A CA 1
ATOM 2067 C C . LEU A 1 267 ? 24.803 -8.375 -22.872 1.00 72.38 267 LEU A C 1
ATOM 2069 O O . LEU A 1 267 ? 24.515 -7.211 -23.137 1.00 72.38 267 LEU A O 1
ATOM 2073 N N . CYS A 1 268 ? 24.853 -8.800 -21.608 1.00 82.81 268 CYS A N 1
ATOM 2074 C CA . CYS A 1 268 ? 24.805 -7.873 -20.480 1.00 82.81 268 CYS A CA 1
ATOM 2075 C C . CYS A 1 268 ? 26.181 -7.239 -20.251 1.00 82.81 268 CYS A C 1
ATOM 2077 O O . CYS A 1 268 ? 27.216 -7.907 -20.364 1.00 82.81 268 CYS A O 1
ATOM 2079 N N . GLU A 1 269 ? 26.213 -5.971 -19.853 1.00 87.19 269 GLU A N 1
ATOM 2080 C CA . GLU A 1 269 ? 27.428 -5.331 -19.354 1.00 87.19 269 GLU A CA 1
ATOM 2081 C C . GLU A 1 269 ? 27.918 -6.030 -18.070 1.00 87.19 269 GLU A C 1
ATOM 2083 O O . GLU A 1 269 ? 27.110 -6.603 -17.333 1.00 87.19 269 GLU A O 1
ATOM 2088 N N . PRO A 1 270 ? 29.221 -5.983 -17.728 1.00 91.19 270 PRO A N 1
ATOM 2089 C CA . PRO A 1 270 ? 29.736 -6.627 -16.515 1.00 91.19 270 PRO A CA 1
ATOM 2090 C C . PRO A 1 270 ? 29.001 -6.217 -15.226 1.00 91.19 270 PRO A C 1
ATOM 2092 O O . PRO A 1 270 ? 28.782 -7.054 -14.351 1.00 91.19 270 PRO A O 1
ATOM 2095 N N . ALA A 1 271 ? 28.564 -4.956 -15.131 1.00 91.12 271 ALA A N 1
ATOM 2096 C CA . ALA A 1 271 ? 27.777 -4.452 -14.005 1.00 91.12 271 ALA A CA 1
ATOM 2097 C C . ALA A 1 271 ? 26.333 -4.995 -13.988 1.00 91.12 271 ALA A C 1
ATOM 2099 O O . ALA A 1 271 ? 25.807 -5.301 -12.920 1.00 91.12 271 ALA A O 1
ATOM 2100 N N . GLU A 1 272 ? 25.704 -5.182 -15.153 1.00 91.88 272 GLU A N 1
ATOM 2101 C CA . GLU A 1 272 ? 24.372 -5.796 -15.269 1.00 91.88 272 GLU A CA 1
ATOM 2102 C C . GLU A 1 272 ? 24.403 -7.284 -14.893 1.00 91.88 272 GLU A C 1
ATOM 2104 O O . GLU A 1 272 ? 23.511 -7.749 -14.188 1.00 91.88 272 GLU A O 1
ATOM 2109 N N . ARG A 1 273 ? 25.451 -8.022 -15.299 1.00 92.38 273 ARG A N 1
ATOM 2110 C CA . ARG A 1 273 ? 25.676 -9.425 -14.892 1.00 92.38 273 ARG A CA 1
ATOM 2111 C C . ARG A 1 273 ? 25.820 -9.548 -13.377 1.00 92.38 273 ARG A C 1
ATOM 2113 O O . ARG A 1 273 ? 25.162 -10.378 -12.752 1.00 92.38 273 ARG A O 1
ATOM 2120 N N . LEU A 1 274 ? 26.641 -8.677 -12.784 1.00 93.94 274 LEU A N 1
ATOM 2121 C CA . LEU A 1 274 ? 26.833 -8.611 -11.338 1.00 93.94 274 LEU A CA 1
ATOM 2122 C C . LEU A 1 274 ? 25.534 -8.262 -10.607 1.00 93.94 274 LEU A C 1
ATOM 2124 O O . LEU A 1 274 ? 25.231 -8.892 -9.593 1.00 93.94 274 LEU A O 1
ATOM 2128 N N . LEU A 1 275 ? 24.736 -7.325 -11.129 1.00 95.69 275 LEU A N 1
ATOM 2129 C CA . LEU A 1 275 ? 23.428 -7.033 -10.555 1.00 95.69 275 LEU A CA 1
ATOM 2130 C C . LEU A 1 275 ? 22.489 -8.239 -10.663 1.00 95.69 275 LEU A C 1
ATOM 2132 O O . LEU A 1 275 ? 21.950 -8.655 -9.645 1.00 95.69 275 LEU A O 1
ATOM 2136 N N . TRP A 1 276 ? 22.320 -8.834 -11.847 1.00 94.19 276 TRP A N 1
ATOM 2137 C CA . TRP A 1 276 ? 21.456 -10.002 -12.061 1.00 94.19 276 TRP A CA 1
ATOM 2138 C C . TRP A 1 276 ? 21.793 -11.130 -11.075 1.00 94.19 276 TRP A C 1
ATOM 2140 O O . TRP A 1 276 ? 20.905 -11.601 -10.361 1.00 94.19 276 TRP A O 1
ATOM 2150 N N . ALA A 1 277 ? 23.066 -11.502 -10.946 1.00 93.31 277 ALA A N 1
ATOM 2151 C CA . ALA A 1 277 ? 23.472 -12.516 -9.980 1.00 93.31 277 ALA A CA 1
ATOM 2152 C C . ALA A 1 277 ? 23.171 -12.112 -8.530 1.00 93.31 277 ALA A C 1
ATOM 2154 O O . ALA A 1 277 ? 22.661 -12.917 -7.762 1.00 93.31 277 ALA A O 1
ATOM 2155 N N . ARG A 1 278 ? 23.390 -10.851 -8.141 1.00 95.38 278 ARG A N 1
ATOM 2156 C CA . ARG A 1 278 ? 23.034 -10.372 -6.792 1.00 95.38 278 ARG A CA 1
ATOM 2157 C C . ARG A 1 278 ? 21.525 -10.364 -6.536 1.00 95.38 278 ARG A C 1
ATOM 2159 O O . ARG A 1 278 ? 21.113 -10.657 -5.417 1.00 95.38 278 ARG A O 1
ATOM 2166 N N . LEU A 1 279 ? 20.702 -10.093 -7.549 1.00 94.81 279 LEU A N 1
ATOM 2167 C CA . LEU A 1 279 ? 19.237 -10.123 -7.461 1.00 94.81 279 LEU A CA 1
ATOM 2168 C C . LEU A 1 279 ? 18.667 -11.538 -7.262 1.00 94.81 279 LEU A C 1
ATOM 2170 O O . LEU A 1 279 ? 17.514 -11.674 -6.850 1.00 94.81 279 LEU A O 1
ATOM 2174 N N . SER A 1 280 ? 19.453 -12.599 -7.480 1.00 91.56 280 SER A N 1
ATOM 2175 C CA . SER A 1 280 ? 19.029 -13.974 -7.181 1.00 91.56 280 SER A CA 1
ATOM 2176 C C . SER A 1 280 ? 18.846 -14.248 -5.678 1.00 91.56 280 SER A C 1
ATOM 2178 O O . SER A 1 280 ? 18.310 -15.295 -5.316 1.00 91.56 280 SER A O 1
ATOM 2180 N N . VAL A 1 281 ? 19.295 -13.339 -4.798 1.00 92.38 281 VAL A N 1
ATOM 2181 C CA . VAL A 1 281 ? 19.152 -13.469 -3.337 1.00 92.38 281 VAL A CA 1
ATOM 2182 C C . VAL A 1 281 ? 17.711 -13.272 -2.851 1.00 92.38 281 VAL A C 1
ATOM 2184 O O . VAL A 1 281 ? 17.342 -13.825 -1.815 1.00 92.38 281 VAL A O 1
ATOM 2187 N N . PHE A 1 282 ? 16.895 -12.511 -3.589 1.00 90.06 282 PHE A N 1
ATOM 2188 C CA . PHE A 1 282 ? 15.499 -12.256 -3.232 1.00 90.06 282 PHE A CA 1
ATOM 2189 C C . PHE A 1 282 ? 14.636 -13.519 -3.376 1.00 90.06 282 PHE A C 1
ATOM 2191 O O . PHE A 1 282 ? 14.932 -14.427 -4.157 1.00 90.06 282 PHE A O 1
ATOM 2198 N N . ALA A 1 283 ? 13.523 -13.578 -2.647 1.00 74.00 283 ALA A N 1
ATOM 2199 C CA . ALA A 1 283 ? 12.597 -14.710 -2.665 1.00 74.00 283 ALA A CA 1
ATOM 2200 C C . ALA A 1 283 ? 11.522 -14.594 -3.757 1.00 74.00 283 ALA A C 1
ATOM 2202 O O . ALA A 1 283 ? 10.988 -15.604 -4.214 1.00 74.00 283 ALA A O 1
ATOM 2203 N N . ARG A 1 284 ? 11.171 -13.370 -4.163 1.00 75.06 284 ARG A N 1
ATOM 2204 C CA . ARG A 1 284 ? 10.129 -13.120 -5.166 1.00 75.06 284 ARG A CA 1
ATOM 2205 C C . ARG A 1 284 ? 10.421 -11.820 -5.922 1.00 75.06 284 ARG A C 1
ATOM 2207 O O . ARG A 1 284 ? 11.511 -11.661 -6.469 1.00 75.06 284 ARG A O 1
ATOM 2214 N N . ASP A 1 285 ? 9.436 -10.933 -5.989 1.00 83.19 285 ASP A N 1
ATOM 2215 C CA . ASP A 1 285 ? 9.596 -9.553 -6.410 1.00 83.19 285 ASP A CA 1
ATOM 2216 C C . ASP A 1 285 ? 10.089 -8.671 -5.253 1.00 83.19 285 ASP A C 1
ATOM 2218 O O . ASP A 1 285 ? 9.985 -9.045 -4.083 1.00 83.19 285 ASP A O 1
ATOM 2222 N N . PHE A 1 286 ? 10.658 -7.519 -5.594 1.00 89.31 286 PHE A N 1
ATOM 2223 C CA . PHE A 1 286 ? 11.274 -6.571 -4.663 1.00 89.31 286 PHE A CA 1
ATOM 2224 C C . PHE A 1 286 ? 11.113 -5.129 -5.170 1.00 89.31 286 PHE A C 1
ATOM 2226 O O . PHE A 1 286 ? 10.955 -4.892 -6.373 1.00 89.31 286 PHE A O 1
ATOM 2233 N N . GLU A 1 287 ? 11.152 -4.158 -4.257 1.00 89.50 287 GLU A N 1
ATOM 2234 C CA . GLU A 1 287 ? 11.198 -2.726 -4.587 1.00 89.50 287 GLU A CA 1
ATOM 2235 C C . GLU A 1 287 ? 12.622 -2.249 -4.929 1.00 89.50 287 GLU A C 1
ATOM 2237 O O . GLU A 1 287 ? 13.620 -2.913 -4.635 1.00 89.50 287 GLU A O 1
ATOM 2242 N N . LEU A 1 288 ? 12.718 -1.060 -5.534 1.00 90.31 288 LEU A N 1
ATOM 2243 C CA . LEU A 1 288 ? 13.990 -0.426 -5.895 1.00 90.31 288 LEU A CA 1
ATOM 2244 C C . LEU A 1 288 ? 14.936 -0.255 -4.691 1.00 90.31 288 LEU A C 1
ATOM 2246 O O . LEU A 1 288 ? 16.113 -0.580 -4.811 1.00 90.31 288 LEU A O 1
ATOM 2250 N N . ASP A 1 289 ? 14.441 0.195 -3.530 1.00 91.12 289 ASP A N 1
ATOM 2251 C CA . ASP A 1 289 ? 15.290 0.454 -2.354 1.00 91.12 289 ASP A CA 1
ATOM 2252 C C . ASP A 1 289 ? 15.878 -0.835 -1.751 1.00 91.12 289 ASP A C 1
ATOM 2254 O O . ASP A 1 289 ? 16.983 -0.823 -1.207 1.00 91.12 289 ASP A O 1
ATOM 2258 N N . ALA A 1 290 ? 15.168 -1.960 -1.883 1.00 93.94 290 ALA A N 1
ATOM 2259 C CA . ALA A 1 290 ? 15.672 -3.276 -1.512 1.00 93.94 290 ALA A CA 1
ATOM 2260 C C . ALA A 1 290 ? 16.854 -3.681 -2.406 1.00 93.94 290 ALA A C 1
ATOM 2262 O O . ALA A 1 290 ? 17.911 -4.053 -1.895 1.00 93.94 290 ALA A O 1
ATOM 2263 N N . ALA A 1 291 ? 16.721 -3.549 -3.730 1.00 94.62 291 ALA A N 1
ATOM 2264 C CA . ALA A 1 291 ? 17.819 -3.811 -4.662 1.00 94.62 291 ALA A CA 1
ATOM 2265 C C . ALA A 1 291 ? 19.004 -2.852 -4.440 1.00 94.62 291 ALA A C 1
ATOM 2267 O O . ALA A 1 291 ? 20.153 -3.292 -4.391 1.00 94.62 291 ALA A O 1
ATOM 2268 N N . GLU A 1 292 ? 18.732 -1.559 -4.246 1.00 93.06 292 GLU A N 1
ATOM 2269 C CA . GLU A 1 292 ? 19.743 -0.534 -3.964 1.00 93.06 292 GLU A CA 1
ATOM 2270 C C . GLU A 1 292 ? 20.543 -0.846 -2.696 1.00 93.06 292 GLU A C 1
ATOM 2272 O O . GLU A 1 292 ? 21.769 -0.763 -2.723 1.00 93.06 292 GLU A O 1
ATOM 2277 N N . ILE A 1 293 ? 19.901 -1.247 -1.594 1.00 94.19 293 ILE A N 1
ATOM 2278 C CA . ILE A 1 293 ? 20.597 -1.489 -0.319 1.00 94.19 293 ILE A CA 1
ATOM 2279 C C . ILE A 1 293 ? 21.211 -2.893 -0.234 1.00 94.19 293 ILE A C 1
ATOM 2281 O O . ILE A 1 293 ? 22.266 -3.053 0.385 1.00 94.19 293 ILE A O 1
ATOM 2285 N N . VAL A 1 294 ? 20.615 -3.917 -0.847 1.00 96.31 294 VAL A N 1
ATOM 2286 C CA . VAL A 1 294 ? 21.145 -5.292 -0.786 1.00 96.31 294 VAL A CA 1
ATOM 2287 C C . VAL A 1 294 ? 22.266 -5.513 -1.806 1.00 96.31 294 VAL A C 1
ATOM 2289 O O . VAL A 1 294 ? 23.277 -6.125 -1.463 1.00 96.31 294 VAL A O 1
ATOM 2292 N N . CYS A 1 295 ? 22.134 -5.005 -3.036 1.00 95.62 295 CYS A N 1
ATOM 2293 C CA . CYS A 1 295 ? 23.016 -5.378 -4.149 1.00 95.62 295 CYS A CA 1
ATOM 2294 C C . CYS A 1 295 ? 24.174 -4.401 -4.427 1.00 95.62 295 CYS A C 1
ATOM 2296 O O . CYS A 1 295 ? 25.057 -4.747 -5.217 1.00 95.62 295 CYS A O 1
ATOM 2298 N N . SER A 1 296 ? 24.211 -3.218 -3.802 1.00 92.12 296 SER A N 1
ATOM 2299 C CA . SER A 1 296 ? 25.250 -2.206 -4.062 1.00 92.12 296 SER A CA 1
ATOM 2300 C C . SER A 1 296 ? 26.518 -2.382 -3.225 1.00 92.12 296 SER A C 1
ATOM 2302 O O . SER A 1 296 ? 26.439 -2.615 -2.030 1.00 92.12 296 SER A O 1
ATOM 2304 N N . ASP A 1 297 ? 27.716 -2.236 -3.771 1.00 89.00 297 ASP A N 1
ATOM 2305 C CA . ASP A 1 297 ? 28.957 -2.165 -2.980 1.00 89.00 297 ASP A CA 1
ATOM 2306 C C . ASP A 1 297 ? 30.035 -1.361 -3.721 1.00 89.00 297 ASP A C 1
ATOM 2308 O O . ASP A 1 297 ? 29.731 -0.641 -4.668 1.00 89.00 297 ASP A O 1
ATOM 2312 N N . GLN A 1 298 ? 31.303 -1.475 -3.314 1.00 83.25 298 GLN A N 1
ATOM 2313 C CA . GLN A 1 298 ? 32.413 -0.820 -4.019 1.00 83.25 298 GLN A CA 1
ATOM 2314 C C . GLN A 1 298 ? 32.539 -1.251 -5.494 1.00 83.25 298 GLN A C 1
ATOM 2316 O O . GLN A 1 298 ? 33.050 -0.478 -6.299 1.00 83.25 298 GLN A O 1
ATOM 2321 N N . GLY A 1 299 ? 32.079 -2.455 -5.857 1.00 81.69 299 GLY A N 1
ATOM 2322 C CA . GLY A 1 299 ? 32.058 -2.944 -7.239 1.00 81.69 299 GLY A CA 1
ATOM 2323 C C . GLY A 1 299 ? 30.779 -2.598 -8.007 1.00 81.69 299 GLY A C 1
ATOM 2324 O O . GLY A 1 299 ? 30.748 -2.755 -9.226 1.00 81.69 299 GLY A O 1
ATOM 2325 N N . LEU A 1 300 ? 29.729 -2.134 -7.321 1.00 90.62 300 LEU A N 1
ATOM 2326 C CA . LEU A 1 300 ? 28.447 -1.755 -7.917 1.00 90.62 300 LEU A CA 1
ATOM 2327 C C . LEU A 1 300 ? 27.802 -0.627 -7.087 1.00 90.62 300 LEU A C 1
ATOM 2329 O O . LEU A 1 300 ? 27.018 -0.916 -6.185 1.00 90.62 300 LEU A O 1
ATOM 2333 N N . PRO A 1 301 ? 28.143 0.654 -7.324 1.00 89.88 301 PRO A N 1
ATOM 2334 C CA . PRO A 1 301 ? 27.656 1.767 -6.505 1.00 89.88 301 PRO A CA 1
ATOM 2335 C C . PRO A 1 301 ? 26.128 1.901 -6.524 1.00 89.88 301 PRO A C 1
ATOM 2337 O O . PRO A 1 301 ? 25.488 1.623 -7.542 1.00 89.88 301 PRO A O 1
ATOM 2340 N N . MET A 1 302 ? 25.537 2.348 -5.412 1.00 88.19 302 MET A N 1
ATOM 2341 C CA . MET A 1 302 ? 24.078 2.404 -5.218 1.00 88.19 302 MET A CA 1
ATOM 2342 C C . MET A 1 302 ? 23.372 3.209 -6.314 1.00 88.19 302 MET A C 1
ATOM 2344 O O . MET A 1 302 ? 22.345 2.784 -6.835 1.00 88.19 302 MET A O 1
ATOM 2348 N N . GLU A 1 303 ? 23.978 4.315 -6.735 1.00 88.38 303 GLU A N 1
ATOM 2349 C CA . GLU A 1 303 ? 23.472 5.230 -7.758 1.00 88.38 303 GLU A CA 1
ATOM 2350 C C . GLU A 1 303 ? 23.329 4.567 -9.138 1.00 88.38 303 GLU A C 1
ATOM 2352 O O . GLU A 1 303 ? 22.567 5.044 -9.977 1.00 88.38 303 GLU A O 1
ATOM 2357 N N . THR A 1 304 ? 24.046 3.463 -9.385 1.00 90.75 304 THR A N 1
ATOM 2358 C CA . THR A 1 304 ? 23.997 2.723 -10.657 1.00 90.75 304 THR A CA 1
ATOM 2359 C C . THR A 1 304 ? 22.875 1.685 -10.706 1.00 90.75 304 THR A C 1
ATOM 2361 O O . THR A 1 304 ? 22.426 1.328 -11.798 1.00 90.75 304 THR A O 1
ATOM 2364 N N . VAL A 1 305 ? 22.376 1.226 -9.550 1.00 91.75 305 VAL A N 1
ATOM 2365 C CA . VAL A 1 305 ? 21.410 0.116 -9.459 1.00 91.75 305 VAL A CA 1
ATOM 2366 C C . VAL A 1 305 ? 20.128 0.429 -10.227 1.00 91.75 305 VAL A C 1
ATOM 2368 O O . VAL A 1 305 ? 19.678 -0.403 -11.006 1.00 91.75 305 VAL A O 1
ATOM 2371 N N . SER A 1 306 ? 19.575 1.638 -10.090 1.00 88.06 306 SER A N 1
ATOM 2372 C CA . SER A 1 306 ? 18.340 2.035 -10.786 1.00 88.06 306 SER A CA 1
ATOM 2373 C C . SER A 1 306 ? 18.473 1.982 -12.323 1.00 88.06 306 SER A C 1
ATOM 2375 O O . SER A 1 306 ? 17.601 1.450 -13.019 1.00 88.06 306 SER A O 1
ATOM 2377 N N . SER A 1 307 ? 19.602 2.452 -12.872 1.00 88.88 307 SER A N 1
ATOM 2378 C CA . SER A 1 307 ? 19.890 2.354 -14.313 1.00 88.88 307 SER A CA 1
ATOM 2379 C C . SER A 1 307 ? 20.116 0.914 -14.779 1.00 88.88 307 SER A C 1
ATOM 2381 O O . SER A 1 307 ? 19.605 0.528 -15.827 1.00 88.88 307 SER A O 1
ATOM 2383 N N . LEU A 1 308 ? 20.821 0.101 -13.989 1.00 92.00 308 LEU A N 1
ATOM 2384 C CA . LEU A 1 308 ? 21.089 -1.302 -14.314 1.00 92.00 308 LEU A CA 1
ATOM 2385 C C . LEU A 1 308 ? 19.809 -2.156 -14.244 1.00 92.00 308 LEU A C 1
ATOM 2387 O O . LEU A 1 308 ? 19.593 -3.001 -15.107 1.00 92.00 308 LEU A O 1
ATOM 2391 N N . LEU A 1 309 ? 18.911 -1.903 -13.283 1.00 90.44 309 LEU A N 1
ATOM 2392 C CA . LEU A 1 309 ? 17.578 -2.520 -13.239 1.00 90.44 309 LEU A CA 1
ATOM 2393 C C . LEU A 1 309 ? 16.767 -2.197 -14.498 1.00 90.44 309 LEU A C 1
ATOM 2395 O O . LEU A 1 309 ? 16.086 -3.074 -15.022 1.00 90.44 309 LEU A O 1
ATOM 2399 N N . SER A 1 310 ? 16.860 -0.962 -14.998 1.00 83.31 310 SER A N 1
ATOM 2400 C CA . SER A 1 310 ? 16.180 -0.543 -16.230 1.00 83.31 310 SER A CA 1
ATOM 2401 C C . SER A 1 310 ? 16.709 -1.319 -17.446 1.00 83.31 310 SER A C 1
ATOM 2403 O O . SER A 1 310 ? 15.912 -1.907 -18.173 1.00 83.31 310 SER A O 1
ATOM 2405 N N . GLY A 1 311 ? 18.034 -1.443 -17.597 1.00 84.19 311 GLY A N 1
ATOM 2406 C CA . GLY A 1 311 ? 18.653 -2.268 -18.648 1.00 84.19 311 GLY A CA 1
ATOM 2407 C C . GLY A 1 311 ? 18.286 -3.757 -18.552 1.00 84.19 311 GLY A C 1
ATOM 2408 O O . GLY A 1 311 ? 17.960 -4.391 -19.557 1.00 84.19 311 GLY A O 1
ATOM 2409 N N . LEU A 1 312 ? 18.222 -4.318 -17.339 1.00 87.06 312 LEU A N 1
ATOM 2410 C CA . LEU A 1 312 ? 17.761 -5.694 -17.113 1.00 87.06 312 LEU A CA 1
ATOM 2411 C C . LEU A 1 312 ? 16.262 -5.893 -17.423 1.00 87.06 312 LEU A C 1
ATOM 2413 O O . LEU A 1 312 ? 15.872 -6.993 -17.821 1.00 87.06 312 LEU A O 1
ATOM 2417 N N . VAL A 1 313 ? 15.416 -4.867 -17.269 1.00 83.38 313 VAL A N 1
ATOM 2418 C CA . VAL A 1 313 ? 14.003 -4.900 -17.700 1.00 83.38 313 VAL A CA 1
ATOM 2419 C C . VAL A 1 313 ? 13.892 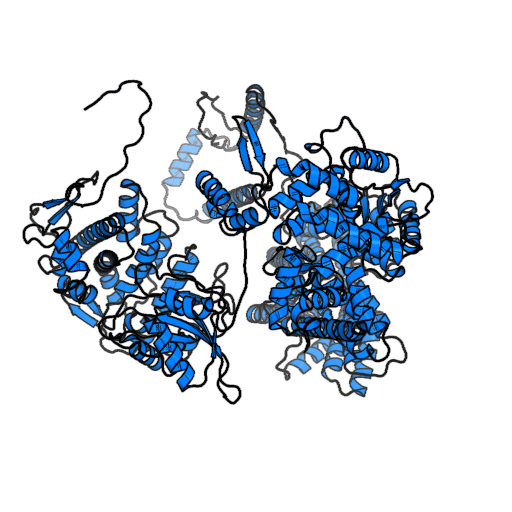-4.810 -19.224 1.00 83.38 313 VAL A C 1
ATOM 2421 O O . VAL A 1 313 ? 13.158 -5.593 -19.827 1.00 83.38 313 VAL A O 1
ATOM 2424 N N . GLU A 1 314 ? 14.654 -3.923 -19.869 1.00 77.75 314 GLU A N 1
ATOM 2425 C CA . GLU A 1 314 ? 14.705 -3.811 -21.336 1.00 77.75 314 GLU A CA 1
ATOM 2426 C C . GLU A 1 314 ? 15.153 -5.125 -21.993 1.00 77.75 314 GLU A C 1
ATOM 2428 O O . GLU A 1 314 ? 14.581 -5.540 -23.000 1.00 77.75 314 GLU A O 1
ATOM 2433 N N . LYS A 1 315 ? 16.097 -5.834 -21.364 1.00 74.69 315 LYS A N 1
ATOM 2434 C CA . LYS A 1 315 ? 16.590 -7.160 -21.777 1.00 74.69 315 LYS A CA 1
ATOM 2435 C C . LYS A 1 315 ? 15.679 -8.327 -21.337 1.00 74.69 315 LYS A C 1
ATOM 2437 O O . LYS A 1 315 ? 16.039 -9.482 -21.541 1.00 74.69 315 LYS A O 1
ATOM 2442 N N . SER A 1 316 ? 14.516 -8.040 -20.727 1.00 74.38 316 SER A N 1
ATOM 2443 C CA . SER A 1 316 ? 13.562 -8.990 -20.103 1.00 74.38 316 SER A CA 1
ATOM 2444 C C . SER A 1 316 ? 14.197 -10.052 -19.195 1.00 74.38 316 SER A C 1
ATOM 2446 O O . SER A 1 316 ? 13.681 -11.159 -19.042 1.00 74.38 316 SER A O 1
ATOM 2448 N N . ILE A 1 317 ? 15.289 -9.691 -18.523 1.00 81.88 317 ILE A N 1
ATOM 2449 C CA . ILE A 1 317 ? 15.817 -10.462 -17.396 1.00 81.88 317 ILE A CA 1
ATOM 2450 C C . ILE A 1 317 ? 14.934 -10.220 -16.164 1.00 81.88 317 ILE A C 1
ATOM 2452 O O . ILE A 1 317 ? 14.613 -11.148 -15.419 1.00 81.88 317 ILE A O 1
ATOM 2456 N N . LEU A 1 318 ? 14.465 -8.981 -15.996 1.00 83.56 318 LEU A N 1
ATOM 2457 C CA . LEU A 1 318 ? 13.488 -8.596 -14.982 1.00 83.56 318 LEU A CA 1
ATOM 2458 C C . LEU A 1 318 ? 12.124 -8.289 -15.603 1.00 83.56 318 LEU A C 1
ATOM 2460 O O . LEU A 1 318 ? 12.014 -7.619 -16.626 1.00 83.56 318 LEU A O 1
ATOM 2464 N N . LEU A 1 319 ? 11.069 -8.718 -14.918 1.00 78.81 319 LEU A N 1
ATOM 2465 C CA . LEU A 1 319 ? 9.702 -8.269 -15.153 1.00 78.81 319 LEU A CA 1
ATOM 2466 C C . LEU A 1 319 ? 9.401 -7.109 -14.203 1.00 78.81 319 LEU A C 1
ATOM 2468 O O . LEU A 1 319 ? 9.506 -7.276 -12.990 1.00 78.81 319 LEU A O 1
ATOM 2472 N N . TYR A 1 320 ? 8.987 -5.958 -14.726 1.00 77.56 320 TYR A N 1
ATOM 2473 C CA . TYR A 1 320 ? 8.528 -4.831 -13.913 1.00 77.56 320 TYR A CA 1
ATOM 2474 C C . TYR A 1 320 ? 6.997 -4.826 -13.806 1.00 77.56 320 TYR A C 1
ATOM 2476 O O . TYR A 1 320 ? 6.297 -5.045 -14.796 1.00 77.56 320 TYR A O 1
ATOM 2484 N N . ARG A 1 321 ? 6.474 -4.581 -12.603 1.00 67.81 321 ARG A N 1
ATOM 2485 C CA . ARG A 1 321 ? 5.047 -4.394 -12.317 1.00 67.81 321 ARG A CA 1
ATOM 2486 C C . ARG A 1 321 ? 4.835 -3.020 -11.703 1.00 67.81 321 ARG A C 1
ATOM 2488 O O . ARG A 1 321 ? 5.519 -2.659 -10.753 1.00 67.81 321 ARG A O 1
ATOM 2495 N N . ASN A 1 322 ? 3.864 -2.287 -12.231 1.00 61.06 322 ASN A N 1
ATOM 2496 C CA . ASN A 1 322 ? 3.427 -1.002 -11.702 1.00 61.06 322 ASN A CA 1
ATOM 2497 C C . ASN A 1 322 ? 2.005 -1.173 -11.151 1.00 61.06 322 ASN A C 1
ATOM 2499 O O . ASN A 1 322 ? 1.038 -0.849 -11.837 1.00 61.06 322 ASN A O 1
ATOM 2503 N N . ASP A 1 323 ? 1.877 -1.817 -9.987 1.00 44.22 323 ASP A N 1
ATOM 2504 C CA . ASP A 1 323 ? 0.589 -2.237 -9.422 1.00 44.22 323 ASP A CA 1
ATOM 2505 C C . ASP A 1 323 ? 0.047 -1.324 -8.302 1.00 44.22 323 ASP A C 1
ATOM 2507 O O . ASP A 1 323 ? -1.148 -1.406 -8.019 1.00 44.22 323 ASP A O 1
ATOM 2511 N N . GLN A 1 324 ? 0.857 -0.423 -7.720 1.00 44.75 324 GLN A N 1
ATOM 2512 C CA . GLN A 1 324 ? 0.475 0.627 -6.744 1.00 44.75 324 GLN A CA 1
ATOM 2513 C C . GLN A 1 324 ? 1.419 1.863 -6.835 1.00 44.75 324 GLN A C 1
ATOM 2515 O O . GLN A 1 324 ? 2.181 1.972 -7.789 1.00 44.75 324 GLN A O 1
ATOM 2520 N N . GLU A 1 325 ? 1.395 2.797 -5.856 1.00 41.50 325 GLU A N 1
ATOM 2521 C CA . GLU A 1 325 ? 2.264 4.009 -5.793 1.00 41.50 325 GLU A CA 1
ATOM 2522 C C . GLU A 1 325 ? 3.787 3.726 -5.950 1.00 41.50 325 GLU A C 1
ATOM 2524 O O . GLU A 1 325 ? 4.534 4.654 -6.262 1.00 41.50 325 GLU A O 1
ATOM 2529 N N . ASN A 1 326 ? 4.242 2.476 -5.773 1.00 54.28 326 ASN A N 1
ATOM 2530 C CA . ASN A 1 326 ? 5.611 2.002 -6.012 1.00 54.28 326 ASN A CA 1
ATOM 2531 C C . ASN A 1 326 ? 5.603 0.797 -6.974 1.00 54.28 326 ASN A C 1
ATOM 2533 O O . ASN A 1 326 ? 4.794 -0.115 -6.805 1.00 54.28 326 ASN A O 1
ATOM 2537 N N . GLY A 1 327 ? 6.541 0.746 -7.925 1.00 70.94 327 GLY A N 1
ATOM 2538 C CA . GLY A 1 327 ? 6.719 -0.408 -8.814 1.00 70.94 327 GLY A CA 1
ATOM 2539 C C . GLY A 1 327 ? 7.678 -1.476 -8.271 1.00 70.94 327 GLY A C 1
ATOM 2540 O O . GLY A 1 327 ? 8.637 -1.166 -7.560 1.00 70.94 327 GLY A O 1
ATOM 2541 N N . ARG A 1 328 ? 7.432 -2.740 -8.636 1.00 83.31 328 ARG A N 1
ATOM 2542 C CA . ARG A 1 328 ? 8.150 -3.933 -8.151 1.00 83.31 328 ARG A CA 1
ATOM 2543 C C . ARG A 1 328 ? 8.789 -4.714 -9.304 1.00 83.31 328 ARG A C 1
ATOM 2545 O O . ARG A 1 328 ? 8.212 -4.824 -10.385 1.00 83.31 328 ARG A O 1
ATOM 2552 N N . TYR A 1 329 ? 9.958 -5.303 -9.068 1.00 84.12 329 TYR A N 1
ATOM 2553 C CA . TYR A 1 329 ? 10.713 -6.090 -10.053 1.00 84.12 329 TYR A CA 1
ATOM 2554 C C . TYR A 1 329 ? 10.684 -7.581 -9.689 1.00 84.12 329 TYR A C 1
ATOM 2556 O O . TYR A 1 329 ? 11.032 -7.916 -8.564 1.00 84.12 329 TYR A O 1
ATOM 2564 N N . LYS A 1 330 ? 10.333 -8.488 -10.616 1.00 83.44 330 LYS A N 1
ATOM 2565 C CA . LYS A 1 330 ? 10.480 -9.955 -10.468 1.00 83.44 330 LYS A CA 1
ATOM 2566 C C . LYS A 1 330 ? 11.560 -10.483 -11.415 1.00 83.44 330 LYS A C 1
ATOM 2568 O O . LYS A 1 330 ? 11.420 -10.373 -12.630 1.00 83.44 330 LYS A O 1
ATOM 2573 N N . LEU A 1 331 ? 12.574 -11.153 -10.869 1.00 84.50 331 LEU A N 1
ATOM 2574 C CA . LEU A 1 331 ? 13.502 -11.986 -11.643 1.00 84.50 331 LEU A CA 1
ATOM 2575 C C . LEU A 1 331 ? 12.825 -13.316 -12.010 1.00 84.50 331 LEU A C 1
ATOM 2577 O O . LEU A 1 331 ? 12.303 -14.001 -11.125 1.00 84.50 331 LEU A O 1
ATOM 2581 N N . VAL A 1 332 ? 12.808 -13.664 -13.302 1.00 77.00 332 VAL A N 1
ATOM 2582 C CA . VAL A 1 332 ? 12.208 -14.913 -13.814 1.00 77.00 332 VAL A CA 1
ATOM 2583 C C . VAL A 1 332 ? 12.956 -16.116 -13.242 1.00 77.00 332 VAL A C 1
ATOM 2585 O O . VAL A 1 332 ? 14.180 -16.116 -13.209 1.00 77.00 332 VAL A O 1
ATOM 2588 N N . ASP A 1 333 ? 12.248 -17.157 -12.807 1.00 71.81 333 ASP A N 1
ATOM 2589 C CA . ASP A 1 333 ? 12.833 -18.169 -11.917 1.00 71.81 333 ASP A CA 1
ATOM 2590 C C . ASP A 1 333 ? 13.985 -18.983 -12.550 1.00 71.81 333 ASP A C 1
ATOM 2592 O O . ASP A 1 333 ? 14.987 -19.222 -11.886 1.00 71.81 333 ASP A O 1
ATOM 2596 N N . ALA A 1 334 ? 13.941 -19.275 -13.858 1.00 72.88 334 ALA A N 1
ATOM 2597 C CA . ALA A 1 334 ? 15.074 -19.881 -14.581 1.00 72.88 334 ALA A CA 1
ATOM 2598 C C . ALA A 1 334 ? 16.301 -18.946 -14.700 1.00 72.88 334 ALA A C 1
ATOM 2600 O O . ALA A 1 334 ? 17.439 -19.406 -14.764 1.00 72.88 334 ALA A O 1
ATOM 2601 N N . LEU A 1 335 ? 16.081 -17.627 -14.714 1.00 81.94 335 LEU A N 1
ATOM 2602 C CA . LEU A 1 335 ? 17.150 -16.626 -14.685 1.00 81.94 335 LEU A CA 1
ATOM 2603 C C . LEU A 1 335 ? 17.658 -16.410 -13.250 1.00 81.94 335 LEU A C 1
ATOM 2605 O O . LEU A 1 335 ? 18.838 -16.132 -13.061 1.00 81.94 335 LEU A O 1
ATOM 2609 N N . ALA A 1 336 ? 16.806 -16.578 -12.235 1.00 81.94 336 ALA A N 1
ATOM 2610 C CA . ALA A 1 336 ? 17.211 -16.578 -10.830 1.00 81.94 336 ALA A CA 1
ATOM 2611 C C . ALA A 1 336 ? 18.075 -17.801 -10.478 1.00 81.94 336 ALA A C 1
ATOM 2613 O O . ALA A 1 336 ? 19.054 -17.647 -9.754 1.00 81.94 336 ALA A O 1
ATOM 2614 N N . GLU A 1 337 ? 17.757 -18.983 -11.021 1.00 78.50 337 GLU A N 1
ATOM 2615 C CA . GLU A 1 337 ? 18.566 -20.209 -10.906 1.00 78.50 337 GLU A CA 1
ATOM 2616 C C . GLU A 1 337 ? 19.980 -19.968 -11.472 1.00 78.50 337 GLU A C 1
ATOM 2618 O O . GLU A 1 337 ? 20.959 -20.065 -10.733 1.00 78.50 337 GLU A O 1
ATOM 2623 N N . TYR A 1 338 ? 20.083 -19.503 -12.725 1.00 82.69 338 TYR A N 1
ATOM 2624 C CA . TYR A 1 338 ? 21.363 -19.171 -13.372 1.00 82.69 338 TYR A CA 1
ATOM 2625 C C . TYR A 1 338 ? 22.146 -18.056 -12.648 1.00 82.69 338 TYR A C 1
ATOM 2627 O O . TYR A 1 338 ? 23.349 -18.174 -12.423 1.00 82.69 338 TYR A O 1
ATOM 2635 N N . GLY A 1 339 ? 21.466 -16.984 -12.225 1.00 86.88 339 GLY A N 1
ATOM 2636 C CA . GLY A 1 339 ? 22.084 -15.913 -11.437 1.00 86.88 339 GLY A CA 1
ATOM 2637 C C . GLY A 1 339 ? 22.596 -16.398 -10.075 1.00 86.88 339 GLY A C 1
ATOM 2638 O O . GLY A 1 339 ? 23.629 -15.925 -9.607 1.00 86.88 339 GLY A O 1
ATOM 2639 N N . GLY A 1 340 ? 21.920 -17.379 -9.469 1.00 87.06 340 GLY A N 1
ATOM 2640 C CA . GLY A 1 340 ? 22.326 -18.017 -8.217 1.00 87.06 340 GLY A CA 1
ATOM 2641 C C . GLY A 1 340 ? 23.547 -18.924 -8.359 1.00 87.06 340 GLY A C 1
ATOM 2642 O O . GLY A 1 340 ? 24.407 -18.900 -7.479 1.00 87.06 340 GLY A O 1
ATOM 2643 N N . GLU A 1 341 ? 23.661 -19.669 -9.466 1.00 85.62 341 GLU A N 1
ATOM 2644 C CA . GLU A 1 341 ? 24.889 -20.397 -9.823 1.00 85.62 341 GLU A CA 1
ATOM 2645 C C . GLU A 1 341 ? 26.073 -19.418 -9.919 1.00 85.62 341 GLU A C 1
ATOM 2647 O O . GLU A 1 341 ? 27.086 -19.600 -9.243 1.00 85.62 341 GLU A O 1
ATOM 2652 N N . TRP A 1 342 ? 25.915 -18.307 -10.648 1.00 87.81 342 TRP A N 1
ATOM 2653 C CA . TRP A 1 342 ? 26.987 -17.317 -10.804 1.00 87.81 342 TRP A CA 1
ATOM 2654 C C . TRP A 1 342 ? 27.318 -16.572 -9.497 1.00 87.81 342 TRP A C 1
ATOM 2656 O O . TRP A 1 342 ? 28.485 -16.344 -9.183 1.00 87.81 342 TRP A O 1
ATOM 2666 N N . LEU A 1 343 ? 26.322 -16.253 -8.660 1.00 91.94 343 LEU A N 1
ATOM 2667 C CA . LEU A 1 343 ? 26.540 -15.670 -7.326 1.00 91.94 343 LEU A CA 1
ATOM 2668 C C . LEU A 1 343 ? 27.291 -16.627 -6.378 1.00 91.94 343 LEU A C 1
ATOM 2670 O O . LEU A 1 343 ? 27.943 -16.186 -5.421 1.00 91.94 343 LEU A O 1
ATOM 2674 N N . HIS A 1 344 ? 27.189 -17.937 -6.606 1.00 89.69 344 HIS A N 1
ATOM 2675 C CA . HIS A 1 344 ? 27.990 -18.940 -5.913 1.00 89.69 344 HIS A CA 1
ATOM 2676 C C . HIS A 1 344 ? 29.425 -18.985 -6.461 1.00 89.69 344 HIS A C 1
ATOM 2678 O O . HIS A 1 344 ? 30.363 -18.940 -5.667 1.00 89.69 344 HIS A O 1
ATOM 2684 N N . GLU A 1 345 ? 29.613 -18.993 -7.784 1.00 89.00 345 GLU A N 1
ATOM 2685 C CA . GLU A 1 345 ? 30.940 -18.937 -8.429 1.00 89.00 345 GLU A CA 1
ATOM 2686 C C . GLU A 1 345 ? 31.739 -17.678 -8.048 1.00 89.00 345 GLU A C 1
ATOM 2688 O O . GLU A 1 345 ? 32.941 -17.759 -7.805 1.00 89.00 345 GLU A O 1
ATOM 2693 N N . LEU A 1 346 ? 31.070 -16.529 -7.896 1.00 90.12 346 LEU A N 1
ATOM 2694 C CA . LEU A 1 346 ? 31.667 -15.289 -7.383 1.00 90.12 346 LEU A CA 1
ATOM 2695 C C . LEU A 1 346 ? 32.065 -15.341 -5.893 1.00 90.12 346 LEU A C 1
ATOM 2697 O O . LEU A 1 346 ? 32.680 -14.397 -5.397 1.00 90.12 346 LEU A O 1
ATOM 2701 N N . GLY A 1 347 ? 31.646 -16.360 -5.135 1.00 91.44 347 GLY A N 1
ATOM 2702 C CA . GLY A 1 347 ? 31.849 -16.444 -3.682 1.00 91.44 347 GLY A CA 1
ATOM 2703 C C . GLY A 1 347 ? 31.042 -15.433 -2.847 1.00 91.44 347 GLY A C 1
ATOM 2704 O O . GLY A 1 347 ? 31.163 -15.410 -1.624 1.00 91.44 347 GLY A O 1
ATOM 2705 N N . GLN A 1 348 ? 30.186 -14.612 -3.468 1.00 92.25 348 GLN A N 1
ATOM 2706 C CA . GLN A 1 348 ? 29.455 -13.515 -2.806 1.00 92.25 348 GLN A CA 1
ATOM 2707 C C . GLN A 1 348 ? 28.135 -13.947 -2.134 1.00 92.25 348 GLN A C 1
ATOM 2709 O O . GLN A 1 348 ? 27.529 -13.176 -1.389 1.00 92.25 348 GLN A O 1
ATOM 2714 N N . SER A 1 349 ? 27.700 -15.191 -2.348 1.00 91.00 349 SER A N 1
ATOM 2715 C CA . SER A 1 349 ? 26.442 -15.757 -1.833 1.00 91.00 349 SER A CA 1
ATOM 2716 C C . SER A 1 349 ? 26.156 -15.500 -0.344 1.00 91.00 349 SER A C 1
ATOM 2718 O O . SER A 1 349 ? 25.025 -15.178 0.014 1.00 91.00 349 SER A O 1
ATOM 2720 N N . GLU A 1 350 ? 27.148 -15.646 0.539 1.00 91.94 350 GLU A N 1
ATOM 2721 C CA . GLU A 1 350 ? 26.952 -15.459 1.987 1.00 91.94 350 GLU A CA 1
ATOM 2722 C C . GLU A 1 350 ? 26.831 -13.977 2.375 1.00 91.94 350 GLU A C 1
ATOM 2724 O O . GLU A 1 350 ? 25.970 -13.603 3.173 1.00 91.94 350 GLU A O 1
ATOM 2729 N N . GLN A 1 351 ? 27.644 -13.120 1.752 1.00 92.44 351 GLN A N 1
ATOM 2730 C CA . GLN A 1 351 ? 27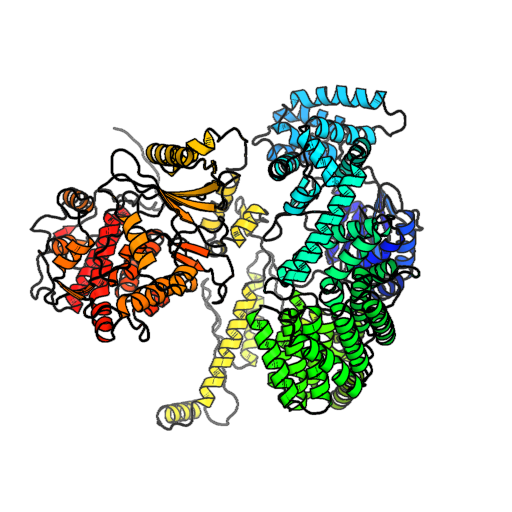.619 -11.672 1.955 1.00 92.44 351 GLN A CA 1
ATOM 2731 C C . GLN A 1 351 ? 26.265 -11.080 1.541 1.00 92.44 351 GLN A C 1
ATOM 2733 O O . GLN A 1 351 ? 25.685 -10.283 2.277 1.00 92.44 351 GLN A O 1
ATOM 2738 N N . LEU A 1 352 ? 25.722 -11.502 0.394 1.00 94.00 352 LEU A N 1
ATOM 2739 C CA . LEU A 1 352 ? 24.427 -11.020 -0.090 1.00 94.00 352 LEU A CA 1
ATOM 2740 C C . LEU A 1 352 ? 23.271 -11.493 0.802 1.00 94.00 352 LEU A C 1
ATOM 2742 O O . LEU A 1 352 ? 22.395 -10.692 1.123 1.00 94.00 352 LEU A O 1
ATOM 2746 N N . ARG A 1 353 ? 23.284 -12.746 1.283 1.00 92.81 353 ARG A N 1
ATOM 2747 C CA . ARG A 1 353 ? 22.274 -13.230 2.247 1.00 92.81 353 ARG A CA 1
ATOM 2748 C C . ARG A 1 353 ? 22.327 -12.482 3.580 1.00 92.81 353 ARG A C 1
ATOM 2750 O O . ARG A 1 353 ? 21.277 -12.167 4.137 1.00 92.81 353 ARG A O 1
ATOM 2757 N N . GLN A 1 354 ? 23.525 -12.165 4.077 1.00 93.00 354 GLN A N 1
ATOM 2758 C CA . GLN A 1 354 ? 23.703 -11.345 5.280 1.00 93.00 354 GLN A CA 1
ATOM 2759 C C . GLN A 1 354 ? 23.083 -9.951 5.102 1.00 93.00 354 GLN A C 1
ATOM 2761 O O . GLN A 1 354 ? 22.291 -9.521 5.936 1.00 93.00 354 GLN A O 1
ATOM 2766 N N . ARG A 1 355 ? 23.358 -9.285 3.977 1.00 94.62 355 ARG A N 1
ATOM 2767 C CA . ARG A 1 355 ? 22.813 -7.952 3.677 1.00 94.62 355 ARG A CA 1
ATOM 2768 C C . ARG A 1 355 ? 21.309 -7.944 3.433 1.00 94.62 355 ARG A C 1
ATOM 2770 O O . ARG A 1 355 ? 20.627 -7.011 3.840 1.00 94.62 355 ARG A O 1
ATOM 2777 N N . HIS A 1 356 ? 20.785 -8.992 2.805 1.00 95.38 356 HIS A N 1
ATOM 2778 C CA . HIS A 1 356 ? 19.350 -9.215 2.661 1.00 95.38 356 HIS A CA 1
ATOM 2779 C C . HIS A 1 356 ? 18.677 -9.329 4.041 1.00 95.38 356 HIS A C 1
ATOM 2781 O O . HIS A 1 356 ? 17.698 -8.636 4.311 1.00 95.38 356 HIS A O 1
ATOM 2787 N N . LEU A 1 357 ? 19.245 -10.121 4.961 1.00 94.81 357 LEU A N 1
ATOM 2788 C CA . LEU A 1 357 ? 18.779 -10.200 6.352 1.00 94.81 357 LEU A CA 1
ATOM 2789 C C . LEU A 1 357 ? 18.836 -8.842 7.073 1.00 94.81 357 LEU A C 1
ATOM 2791 O O . LEU A 1 357 ? 17.874 -8.467 7.742 1.00 94.81 357 LEU A O 1
ATOM 2795 N N . GLU A 1 358 ? 19.922 -8.088 6.927 1.00 94.50 358 GLU A N 1
ATOM 2796 C CA . GLU A 1 358 ? 20.081 -6.758 7.531 1.00 94.50 358 GLU A CA 1
ATOM 2797 C C . GLU A 1 358 ? 19.072 -5.738 6.982 1.00 94.50 358 GLU A C 1
ATOM 2799 O O . GLU A 1 358 ? 18.436 -5.030 7.768 1.00 94.50 358 GLU A O 1
ATOM 2804 N N . TYR A 1 359 ? 18.851 -5.704 5.661 1.00 95.94 359 TYR A N 1
ATOM 2805 C CA . TYR A 1 359 ? 17.844 -4.842 5.036 1.00 95.94 359 TYR A CA 1
ATOM 2806 C C . TYR A 1 359 ? 16.436 -5.155 5.554 1.00 95.94 359 TYR A C 1
ATOM 2808 O O . TYR A 1 359 ? 15.744 -4.241 6.001 1.00 95.94 359 TYR A O 1
ATOM 2816 N N . TYR A 1 360 ? 16.019 -6.428 5.569 1.00 95.75 360 TYR A N 1
ATOM 2817 C CA . TYR A 1 360 ? 14.678 -6.791 6.042 1.00 95.75 360 TYR A CA 1
ATOM 2818 C C . TYR A 1 360 ? 14.506 -6.630 7.558 1.00 95.75 360 TYR A C 1
ATOM 2820 O O . TYR A 1 360 ? 13.416 -6.272 8.003 1.00 95.75 360 TYR A O 1
ATOM 2828 N N . THR A 1 361 ? 15.578 -6.771 8.347 1.00 95.44 361 THR A N 1
ATOM 2829 C CA . THR A 1 361 ? 15.584 -6.396 9.775 1.00 95.44 361 THR A CA 1
ATOM 2830 C C . THR A 1 361 ? 15.362 -4.891 9.944 1.00 95.44 361 THR A C 1
ATOM 2832 O O . THR A 1 361 ? 14.470 -4.483 10.683 1.00 95.44 361 THR A O 1
ATOM 2835 N N . SER A 1 362 ? 16.091 -4.058 9.196 1.00 95.38 362 SER A N 1
ATOM 2836 C CA . SER A 1 362 ? 15.925 -2.597 9.199 1.00 95.38 362 SER A CA 1
ATOM 2837 C C . SER A 1 362 ? 14.550 -2.149 8.678 1.00 95.38 362 SER A C 1
ATOM 2839 O O . SER A 1 362 ? 13.959 -1.200 9.192 1.00 95.38 362 SER A O 1
ATOM 2841 N N . LEU A 1 363 ? 13.992 -2.835 7.676 1.00 95.06 363 LEU A N 1
ATOM 2842 C CA . LEU A 1 363 ? 12.645 -2.574 7.169 1.00 95.06 363 LEU A CA 1
ATOM 2843 C C . LEU A 1 363 ? 11.577 -2.886 8.231 1.00 95.06 363 LEU A C 1
ATOM 2845 O O . LEU A 1 363 ? 10.730 -2.033 8.491 1.00 95.06 363 LEU A O 1
ATOM 2849 N N . ALA A 1 364 ? 11.670 -4.045 8.893 1.00 94.75 364 ALA A N 1
ATOM 2850 C CA . ALA A 1 364 ? 10.788 -4.411 10.000 1.00 94.75 364 ALA A CA 1
ATOM 2851 C C . ALA A 1 364 ? 10.870 -3.402 11.161 1.00 94.75 364 ALA A C 1
ATOM 2853 O O . ALA A 1 364 ? 9.836 -2.937 11.637 1.00 94.75 364 ALA A O 1
ATOM 2854 N N . GLN A 1 365 ? 12.073 -2.980 11.564 1.00 93.38 365 GLN A N 1
ATOM 2855 C CA . GLN A 1 365 ? 12.250 -1.961 12.608 1.00 93.38 365 GLN A CA 1
ATOM 2856 C C . GLN A 1 365 ? 11.622 -0.612 12.216 1.00 93.38 365 GLN A C 1
ATOM 2858 O O . GLN A 1 365 ? 10.822 -0.069 12.971 1.00 93.38 365 GLN A O 1
ATOM 2863 N N . ARG A 1 366 ? 11.867 -0.117 10.993 1.00 92.25 366 ARG A N 1
ATOM 2864 C CA . ARG A 1 366 ? 11.226 1.118 10.495 1.00 92.25 366 ARG A CA 1
ATOM 2865 C C . ARG A 1 366 ? 9.696 1.029 10.461 1.00 92.25 366 ARG A C 1
ATOM 2867 O O . ARG A 1 366 ? 9.031 2.045 10.657 1.00 92.25 366 ARG A O 1
ATOM 2874 N N . SER A 1 367 ? 9.140 -0.155 10.193 1.00 90.38 367 SER A N 1
ATOM 2875 C CA . SER A 1 367 ? 7.690 -0.377 10.207 1.00 90.38 367 SER A CA 1
ATOM 2876 C C . SER A 1 367 ? 7.104 -0.406 11.623 1.00 90.38 367 SER A C 1
ATOM 2878 O O . SER A 1 367 ? 6.029 0.146 11.840 1.00 90.38 367 SER A O 1
ATOM 2880 N N . GLU A 1 368 ? 7.846 -0.953 12.590 1.00 89.81 368 GLU A N 1
ATOM 2881 C CA . GLU A 1 368 ? 7.514 -0.946 14.017 1.00 89.81 368 GLU A CA 1
ATOM 2882 C C . GLU A 1 368 ? 7.538 0.476 14.605 1.00 89.81 368 GLU A C 1
ATOM 2884 O O . GLU A 1 368 ? 6.557 0.900 15.217 1.00 89.81 368 GLU A O 1
ATOM 2889 N N . ASP A 1 369 ? 8.613 1.235 14.369 1.00 86.38 369 ASP A N 1
ATOM 2890 C CA . ASP A 1 369 ? 8.776 2.616 14.855 1.00 86.38 369 ASP A CA 1
ATOM 2891 C C . ASP A 1 369 ? 7.665 3.545 14.335 1.00 86.38 369 ASP A C 1
ATOM 2893 O O . ASP A 1 369 ? 7.209 4.463 15.019 1.00 86.38 369 ASP A O 1
ATOM 2897 N N . ALA A 1 370 ? 7.203 3.297 13.108 1.00 84.19 370 ALA A N 1
ATOM 2898 C CA . ALA A 1 370 ? 6.143 4.058 12.462 1.00 84.19 370 ALA A CA 1
ATOM 2899 C C . ALA A 1 370 ? 4.727 3.500 12.706 1.00 84.19 370 ALA A C 1
ATOM 2901 O O . ALA A 1 370 ? 3.763 4.096 12.211 1.00 84.19 370 ALA A O 1
ATOM 2902 N N . TRP A 1 371 ? 4.576 2.396 13.450 1.00 85.44 371 TRP A N 1
ATOM 2903 C CA . TRP A 1 371 ? 3.276 1.759 13.679 1.00 85.44 371 TRP A CA 1
ATOM 2904 C C . TRP A 1 371 ? 2.331 2.619 14.525 1.00 85.44 371 TRP A C 1
ATOM 2906 O O . TRP A 1 371 ? 1.128 2.561 14.326 1.00 85.44 371 TRP A O 1
ATOM 2916 N N . SER A 1 372 ? 2.834 3.483 15.409 1.00 78.06 372 SER A N 1
ATOM 2917 C CA . SER A 1 372 ? 1.993 4.426 16.174 1.00 78.06 372 SER A CA 1
ATOM 2918 C C . SER A 1 372 ? 1.628 5.711 15.403 1.00 78.06 372 SER A C 1
ATOM 2920 O O . SER A 1 372 ? 1.260 6.701 16.034 1.00 78.06 372 SER A O 1
ATOM 2922 N N . GLY A 1 373 ? 1.788 5.746 14.072 1.00 79.81 373 GLY A N 1
ATOM 2923 C CA . GLY A 1 373 ? 1.612 6.944 13.238 1.00 79.81 373 GLY A CA 1
ATOM 2924 C C . GLY A 1 373 ? 0.669 6.763 12.034 1.00 79.81 373 GLY A C 1
ATOM 2925 O O . GLY A 1 373 ? 0.198 5.658 11.767 1.00 79.81 373 GLY A O 1
ATOM 2926 N N . PRO A 1 374 ? 0.471 7.802 11.194 1.00 77.94 374 PRO A N 1
ATOM 2927 C CA . PRO A 1 374 ? -0.559 7.824 10.142 1.00 77.94 374 PRO A CA 1
ATOM 2928 C C . PRO A 1 374 ? -0.279 6.893 8.948 1.00 77.94 374 PRO A C 1
ATOM 2930 O O . PRO A 1 374 ? -1.029 6.877 7.974 1.00 77.94 374 PRO A O 1
ATOM 2933 N N . ARG A 1 375 ? 0.830 6.141 8.976 1.00 79.94 375 ARG A N 1
ATOM 2934 C CA . ARG A 1 375 ? 1.304 5.278 7.880 1.00 79.94 375 ARG A CA 1
ATOM 2935 C C . ARG A 1 375 ? 1.129 3.781 8.150 1.00 79.94 375 ARG A C 1
ATOM 2937 O O . ARG A 1 375 ? 1.679 2.978 7.404 1.00 79.94 375 ARG A O 1
ATOM 2944 N N . GLN A 1 376 ? 0.341 3.401 9.156 1.00 84.12 376 GLN A N 1
ATOM 2945 C CA . GLN A 1 376 ? 0.025 2.002 9.472 1.00 84.12 376 GLN A CA 1
ATOM 2946 C C . GLN A 1 376 ? -0.398 1.171 8.248 1.00 84.12 376 GLN A C 1
ATOM 2948 O O . GLN A 1 376 ? 0.199 0.132 7.985 1.00 84.12 376 GLN A O 1
ATOM 2953 N N . ILE A 1 377 ? -1.358 1.654 7.447 1.00 82.69 377 ILE A N 1
ATOM 2954 C CA . ILE A 1 377 ? -1.832 0.943 6.242 1.00 82.69 377 ILE A CA 1
ATOM 2955 C C . ILE A 1 377 ? -0.727 0.790 5.189 1.00 82.69 377 ILE A C 1
ATOM 2957 O O . ILE A 1 377 ? -0.587 -0.278 4.600 1.00 82.69 377 ILE A O 1
ATOM 2961 N N . TYR A 1 378 ? 0.099 1.822 4.984 1.00 83.12 378 TYR A N 1
ATOM 2962 C CA . TYR A 1 378 ? 1.253 1.743 4.082 1.00 83.12 378 TYR A CA 1
ATOM 2963 C C . TYR A 1 378 ? 2.237 0.653 4.533 1.00 83.12 378 TYR A C 1
ATOM 2965 O O . TYR A 1 378 ? 2.659 -0.168 3.721 1.00 83.12 378 TYR A O 1
ATOM 2973 N N . TRP A 1 379 ? 2.565 0.607 5.827 1.00 86.19 379 TRP A N 1
ATOM 2974 C CA . TRP A 1 379 ? 3.479 -0.398 6.368 1.00 86.19 379 TRP A CA 1
ATOM 2975 C C . TRP A 1 379 ? 2.892 -1.806 6.353 1.00 86.19 379 TRP A C 1
ATOM 2977 O O . TRP A 1 379 ? 3.605 -2.735 5.987 1.00 86.19 379 TRP A O 1
ATOM 2987 N N . PHE A 1 380 ? 1.602 -1.965 6.652 1.00 83.56 380 PHE A N 1
ATOM 2988 C CA . PHE A 1 380 ? 0.895 -3.234 6.488 1.00 83.56 380 PHE A CA 1
ATOM 2989 C C . PHE A 1 380 ? 0.978 -3.744 5.038 1.00 83.56 380 PHE A C 1
ATOM 2991 O O . PHE A 1 380 ? 1.465 -4.852 4.809 1.00 83.56 380 PHE A O 1
ATOM 2998 N N . VAL A 1 381 ? 0.564 -2.934 4.055 1.00 81.50 381 VAL A N 1
ATOM 2999 C CA . VAL A 1 381 ? 0.572 -3.324 2.633 1.00 81.50 381 VAL A CA 1
ATOM 3000 C C . VAL A 1 381 ? 1.989 -3.678 2.179 1.00 81.50 381 VAL A C 1
ATOM 3002 O O . VAL A 1 381 ? 2.197 -4.740 1.590 1.00 81.50 381 VAL A O 1
ATOM 3005 N N . ARG A 1 382 ? 2.977 -2.840 2.518 1.00 85.19 382 ARG A N 1
ATOM 3006 C CA . ARG A 1 382 ? 4.382 -3.055 2.155 1.00 85.19 382 ARG A CA 1
ATOM 3007 C C . ARG A 1 382 ? 4.952 -4.331 2.771 1.00 85.19 382 ARG A C 1
ATOM 3009 O O . ARG A 1 382 ? 5.508 -5.157 2.055 1.00 85.19 382 ARG A O 1
ATOM 3016 N N . MET A 1 383 ? 4.784 -4.537 4.078 1.00 87.50 383 MET A N 1
ATOM 3017 C CA . MET A 1 383 ? 5.322 -5.720 4.761 1.00 87.50 383 MET A CA 1
ATOM 3018 C C . MET A 1 383 ? 4.604 -7.011 4.352 1.00 87.50 383 MET A C 1
ATOM 3020 O O . MET A 1 383 ? 5.230 -8.068 4.325 1.00 87.50 383 MET A O 1
ATOM 3024 N N . ARG A 1 384 ? 3.327 -6.933 3.954 1.00 83.62 384 ARG A N 1
ATOM 3025 C CA . ARG A 1 384 ? 2.590 -8.052 3.350 1.00 83.62 384 ARG A CA 1
ATOM 3026 C C . ARG A 1 384 ? 3.117 -8.414 1.958 1.00 83.62 384 ARG A C 1
ATOM 3028 O O . ARG A 1 384 ? 3.224 -9.601 1.659 1.00 83.62 384 ARG A O 1
ATOM 3035 N N . GLN A 1 385 ? 3.477 -7.433 1.127 1.00 80.06 385 GLN A N 1
ATOM 3036 C CA . GLN A 1 385 ? 4.131 -7.677 -0.168 1.00 80.06 385 GLN A CA 1
ATOM 3037 C C . GLN A 1 385 ? 5.545 -8.259 0.008 1.00 80.06 385 GLN A C 1
ATOM 3039 O O . GLN A 1 385 ? 5.896 -9.247 -0.632 1.00 80.06 385 GLN A O 1
ATOM 3044 N N . GLU A 1 386 ? 6.331 -7.708 0.936 1.00 86.31 386 GLU A N 1
ATOM 3045 C CA . GLU A 1 386 ? 7.695 -8.165 1.241 1.00 86.31 386 GLU A CA 1
ATOM 3046 C C . GLU A 1 386 ? 7.765 -9.484 2.033 1.00 86.31 386 GLU A C 1
ATOM 3048 O O . GLU A 1 386 ? 8.856 -10.024 2.234 1.00 86.31 386 GLU A O 1
ATOM 3053 N N . TYR A 1 387 ? 6.629 -10.038 2.469 1.00 84.94 387 TYR A N 1
ATOM 3054 C CA . TYR A 1 387 ? 6.575 -11.157 3.415 1.00 84.94 387 TYR A CA 1
ATOM 3055 C C . TYR A 1 387 ? 7.396 -12.386 2.982 1.00 84.94 387 TYR A C 1
ATOM 3057 O O . TYR A 1 387 ? 8.036 -13.028 3.812 1.00 84.94 387 TYR A O 1
ATOM 3065 N N . GLN A 1 388 ? 7.451 -12.703 1.683 1.00 81.12 388 GLN A N 1
ATOM 3066 C CA . GLN A 1 388 ? 8.263 -13.828 1.195 1.00 81.12 388 GLN A CA 1
ATOM 3067 C C . GLN A 1 388 ? 9.772 -13.563 1.308 1.00 81.12 388 GLN A C 1
ATOM 3069 O O . GLN A 1 388 ? 10.521 -14.465 1.680 1.00 81.12 388 GLN A O 1
ATOM 3074 N N . ASN A 1 389 ? 10.222 -12.330 1.054 1.00 88.88 389 ASN A N 1
ATOM 3075 C CA . ASN A 1 389 ? 11.623 -11.951 1.234 1.00 88.88 389 ASN A CA 1
ATOM 3076 C C . ASN A 1 389 ? 11.982 -11.940 2.735 1.00 88.88 389 ASN A C 1
ATOM 3078 O O . ASN A 1 389 ? 13.002 -12.503 3.138 1.00 88.88 389 ASN A O 1
ATOM 3082 N N . VAL A 1 390 ? 11.085 -11.425 3.585 1.00 91.12 390 VAL A N 1
ATOM 3083 C CA . VAL A 1 390 ? 11.191 -11.507 5.053 1.00 91.12 390 VAL A CA 1
ATOM 3084 C C . VAL A 1 390 ? 11.294 -12.962 5.533 1.00 91.12 390 VAL A C 1
ATOM 3086 O O . VAL A 1 390 ? 12.171 -13.276 6.337 1.00 91.12 390 VAL A O 1
ATOM 3089 N N . ARG A 1 391 ? 10.469 -13.878 5.009 1.00 86.56 391 ARG A N 1
ATOM 3090 C CA . ARG A 1 391 ? 10.525 -15.313 5.340 1.00 86.56 391 ARG A CA 1
ATOM 3091 C C . ARG A 1 391 ? 11.868 -15.940 4.960 1.00 86.56 391 ARG A C 1
ATOM 3093 O O . ARG A 1 391 ? 12.457 -16.656 5.765 1.00 86.56 391 ARG A O 1
ATOM 3100 N N . THR A 1 392 ? 12.400 -15.642 3.775 1.00 85.06 392 THR A N 1
ATOM 3101 C CA . THR A 1 392 ? 13.730 -16.127 3.365 1.00 85.06 392 THR A CA 1
ATOM 3102 C C . THR A 1 392 ? 14.855 -15.555 4.235 1.00 85.06 392 THR A C 1
ATOM 3104 O O . THR A 1 392 ? 15.797 -16.282 4.555 1.00 85.06 392 THR A O 1
ATOM 3107 N N . ALA A 1 393 ? 14.749 -14.300 4.686 1.00 91.62 393 ALA A N 1
ATOM 3108 C CA . ALA A 1 393 ? 15.668 -13.735 5.675 1.00 91.62 393 ALA A CA 1
ATOM 3109 C C . ALA A 1 393 ? 15.588 -14.471 7.029 1.00 91.62 393 ALA A C 1
ATOM 3111 O O . ALA A 1 393 ? 16.626 -14.833 7.585 1.00 91.62 393 ALA A O 1
ATOM 3112 N N . LEU A 1 394 ? 14.377 -14.754 7.526 1.00 89.56 394 LEU A N 1
ATOM 3113 C CA . LEU A 1 394 ? 14.144 -15.513 8.761 1.00 89.56 394 LEU A CA 1
ATOM 3114 C C . LEU A 1 394 ? 14.720 -16.932 8.697 1.00 89.56 394 LEU A C 1
ATOM 3116 O O . LEU A 1 394 ? 15.485 -17.322 9.576 1.00 89.56 394 LEU A O 1
ATOM 3120 N N . GLU A 1 395 ? 14.418 -17.689 7.642 1.00 85.75 395 GLU A N 1
ATOM 3121 C CA . GLU A 1 395 ? 14.938 -19.050 7.459 1.00 85.75 395 GLU A CA 1
ATOM 3122 C C . GLU A 1 395 ? 16.470 -19.089 7.400 1.00 85.75 395 GLU A C 1
ATOM 3124 O O . GLU A 1 395 ? 17.093 -19.992 7.961 1.00 85.75 395 GLU A O 1
ATOM 3129 N N . TYR A 1 396 ? 17.092 -18.104 6.747 1.00 88.19 396 TYR A N 1
ATOM 3130 C CA . TYR A 1 396 ? 18.546 -17.968 6.725 1.00 88.19 396 TYR A CA 1
ATOM 3131 C C . TYR A 1 396 ? 19.117 -17.634 8.111 1.00 88.19 396 TYR A C 1
ATOM 3133 O O . TYR A 1 396 ? 20.122 -18.224 8.510 1.00 88.19 396 TYR A O 1
ATOM 3141 N N . ALA A 1 397 ? 18.474 -16.740 8.867 1.00 90.69 397 ALA A N 1
ATOM 3142 C CA . ALA A 1 397 ? 18.904 -16.372 10.215 1.00 90.69 397 ALA A CA 1
ATOM 3143 C C . ALA A 1 397 ? 18.764 -17.526 11.226 1.00 90.69 397 ALA A C 1
ATOM 3145 O O . ALA A 1 397 ? 19.627 -17.679 12.087 1.00 90.69 397 ALA A O 1
ATOM 3146 N N . LEU A 1 398 ? 17.719 -18.351 11.102 1.00 87.31 398 LEU A N 1
ATOM 3147 C CA . LEU A 1 398 ? 17.462 -19.504 11.975 1.00 87.31 398 LEU A CA 1
ATOM 3148 C C . LEU A 1 398 ? 18.374 -20.701 11.667 1.00 87.31 398 LEU A C 1
ATOM 3150 O O . LEU A 1 398 ? 18.865 -21.343 12.590 1.00 87.31 398 LEU A O 1
ATOM 3154 N N . ARG A 1 399 ? 18.649 -20.986 10.385 1.00 85.00 399 ARG A N 1
ATOM 3155 C CA . ARG A 1 399 ? 19.547 -22.087 9.975 1.00 85.00 399 ARG A CA 1
ATOM 3156 C C . ARG A 1 399 ? 21.041 -21.760 10.152 1.00 85.00 399 ARG A C 1
ATOM 3158 O O . ARG A 1 399 ? 21.873 -22.656 10.040 1.00 85.00 399 ARG A O 1
ATOM 3165 N N . SER A 1 400 ? 21.397 -20.499 10.408 1.00 83.69 400 SER A N 1
ATOM 3166 C CA . SER A 1 400 ? 22.788 -20.044 10.536 1.00 83.69 400 SER A CA 1
ATOM 3167 C C . SER A 1 400 ? 23.261 -19.944 11.986 1.00 83.69 400 SER A C 1
ATOM 3169 O O . SER A 1 400 ? 22.711 -19.178 12.780 1.00 83.69 400 SER A O 1
ATOM 3171 N N . ALA A 1 401 ? 24.378 -20.602 12.306 1.00 77.19 401 ALA A N 1
ATOM 3172 C CA . ALA A 1 401 ? 25.071 -20.394 13.576 1.00 77.19 401 ALA A CA 1
ATOM 3173 C C . ALA A 1 401 ? 25.440 -18.907 13.785 1.00 77.19 401 ALA A C 1
ATOM 3175 O O . ALA A 1 401 ? 25.806 -18.201 12.847 1.00 77.19 401 ALA A O 1
ATOM 3176 N N . GLY A 1 402 ? 25.321 -18.420 15.023 1.00 79.62 402 GLY A N 1
ATOM 3177 C CA . GLY A 1 402 ? 25.656 -17.038 15.399 1.00 79.62 402 GLY A CA 1
ATOM 3178 C C . GLY A 1 402 ? 24.633 -15.956 15.013 1.00 79.62 402 GLY A C 1
ATOM 3179 O O . GLY A 1 402 ? 24.756 -14.830 15.484 1.00 79.62 402 GLY A O 1
ATOM 3180 N N . ARG A 1 403 ? 23.591 -16.262 14.220 1.00 84.25 403 ARG A N 1
ATOM 3181 C CA . ARG A 1 403 ? 22.605 -15.261 13.743 1.00 84.25 403 ARG A CA 1
ATOM 3182 C C . ARG A 1 403 ? 21.304 -15.190 14.558 1.00 84.25 403 ARG A C 1
ATOM 3184 O O . ARG A 1 403 ? 20.439 -14.367 14.260 1.00 84.25 403 ARG A O 1
ATOM 3191 N N . LYS A 1 404 ? 21.183 -15.980 15.633 1.00 85.31 404 LYS A N 1
ATOM 3192 C CA . LYS A 1 404 ? 19.962 -16.106 16.460 1.00 85.31 404 LYS A CA 1
ATOM 3193 C C . LYS A 1 404 ? 19.447 -14.768 17.021 1.00 85.31 404 LYS A C 1
ATOM 3195 O O . LYS A 1 404 ? 18.243 -14.537 17.017 1.00 85.31 404 LYS A O 1
ATOM 3200 N N . ALA A 1 405 ? 20.336 -13.851 17.414 1.00 86.94 405 ALA A N 1
ATOM 3201 C CA . ALA A 1 405 ? 19.945 -12.515 17.880 1.00 86.94 405 ALA A CA 1
ATOM 3202 C C . ALA A 1 405 ? 19.280 -11.658 16.779 1.00 86.94 405 ALA A C 1
ATOM 3204 O O . ALA A 1 405 ? 18.313 -10.949 17.054 1.00 86.94 405 ALA A O 1
ATOM 3205 N N . LEU A 1 406 ? 19.739 -11.760 15.523 1.00 88.19 406 LEU A N 1
ATOM 3206 C CA . LEU A 1 406 ? 19.097 -11.089 14.384 1.00 88.19 406 LEU A CA 1
ATOM 3207 C C . LEU A 1 406 ? 17.738 -11.719 14.057 1.00 88.19 406 LEU A C 1
ATOM 3209 O O . LEU A 1 406 ? 16.791 -10.984 13.791 1.00 88.19 406 LEU A O 1
ATOM 3213 N N . ALA A 1 407 ? 17.614 -13.050 14.147 1.00 91.25 407 ALA A N 1
ATOM 3214 C CA . ALA A 1 407 ? 16.329 -13.736 13.991 1.00 91.25 407 ALA A CA 1
ATOM 3215 C C . ALA A 1 407 ? 15.304 -13.252 15.034 1.00 91.25 407 ALA A C 1
ATOM 3217 O O . ALA A 1 407 ? 14.211 -12.827 14.669 1.00 91.25 407 ALA A O 1
ATOM 3218 N N . LEU A 1 408 ? 15.681 -13.233 16.320 1.00 92.75 408 LEU A N 1
ATOM 3219 C CA . LEU A 1 408 ? 14.833 -12.727 17.407 1.00 92.75 408 LEU A CA 1
ATOM 3220 C C . LEU A 1 408 ? 14.454 -11.253 17.204 1.00 92.75 408 LEU A C 1
ATOM 3222 O O . LEU A 1 408 ? 13.297 -10.891 17.414 1.00 92.75 408 LEU A O 1
ATOM 3226 N N . ARG A 1 409 ? 15.391 -10.406 16.755 1.00 92.69 409 ARG A N 1
ATOM 3227 C CA . ARG A 1 409 ? 15.136 -8.986 16.469 1.00 92.69 409 ARG A CA 1
ATOM 3228 C C . ARG A 1 409 ? 14.140 -8.798 15.320 1.00 92.69 409 ARG A C 1
ATOM 3230 O O . ARG A 1 409 ? 13.164 -8.075 15.499 1.00 92.69 409 ARG A O 1
ATOM 3237 N N . LEU A 1 410 ? 14.345 -9.477 14.187 1.00 94.94 410 LEU A N 1
ATOM 3238 C CA . LEU A 1 410 ? 13.439 -9.440 13.032 1.00 94.94 410 LEU A CA 1
ATOM 3239 C C . LEU A 1 410 ? 12.036 -9.947 13.406 1.00 94.94 410 LEU A C 1
ATOM 3241 O O . LEU A 1 410 ? 11.058 -9.245 13.164 1.00 94.94 410 LEU A O 1
ATOM 3245 N N . LEU A 1 411 ? 11.929 -11.102 14.073 1.00 94.25 411 LEU A N 1
ATOM 3246 C CA . LEU A 1 411 ? 10.644 -11.641 14.542 1.00 94.25 411 LEU A CA 1
ATOM 3247 C C . LEU A 1 411 ? 9.923 -10.694 15.501 1.00 94.25 411 LEU A C 1
ATOM 3249 O O . LEU A 1 411 ? 8.712 -10.511 15.391 1.00 94.25 411 LEU A O 1
ATOM 3253 N N . SER A 1 412 ? 10.663 -10.073 16.420 1.00 92.88 412 SER A N 1
ATOM 3254 C CA . SER A 1 412 ? 10.085 -9.172 17.415 1.00 92.88 412 SER A CA 1
ATOM 3255 C C . SER A 1 412 ? 9.634 -7.833 16.834 1.00 92.88 412 SER A C 1
ATOM 3257 O O . SER A 1 412 ? 8.681 -7.251 17.339 1.00 92.88 412 SER A O 1
ATOM 3259 N N . SER A 1 413 ? 10.296 -7.320 15.794 1.00 93.19 413 SER A N 1
ATOM 3260 C CA . SER A 1 413 ? 9.857 -6.096 15.112 1.00 93.19 413 SER A CA 1
ATOM 3261 C C . SER A 1 413 ? 8.670 -6.318 14.170 1.00 93.19 413 SER A C 1
ATOM 3263 O O . SER A 1 413 ? 8.004 -5.363 13.792 1.00 93.19 413 SER A O 1
ATOM 3265 N N . LEU A 1 414 ? 8.337 -7.570 13.849 1.00 93.44 414 LEU A N 1
ATOM 3266 C CA . LEU A 1 414 ? 7.152 -7.938 13.070 1.00 93.44 414 LEU A CA 1
ATOM 3267 C C . LEU A 1 414 ? 5.908 -8.182 13.946 1.00 93.44 414 LEU A C 1
ATOM 3269 O O . LEU A 1 414 ? 4.917 -8.706 13.445 1.00 93.44 414 LEU A O 1
ATOM 3273 N N . TRP A 1 415 ? 5.921 -7.809 15.235 1.00 91.75 415 TRP A N 1
ATOM 3274 C CA . TRP A 1 415 ? 4.834 -8.108 16.184 1.00 91.75 415 TRP A CA 1
ATOM 3275 C C . TRP A 1 415 ? 3.440 -7.707 15.670 1.00 91.75 415 TRP A C 1
ATOM 3277 O O . TRP A 1 415 ? 2.481 -8.458 15.844 1.00 91.75 415 TRP A O 1
ATOM 3287 N N . PHE A 1 416 ? 3.334 -6.571 14.972 1.00 89.81 416 PHE A N 1
ATOM 3288 C CA . PHE A 1 416 ? 2.080 -6.090 14.393 1.00 89.81 416 PHE A CA 1
ATOM 3289 C C . PHE A 1 416 ? 1.607 -6.952 13.210 1.00 89.81 416 PHE A C 1
ATOM 3291 O O . PHE A 1 416 ? 0.407 -7.103 13.011 1.00 89.81 416 PHE A O 1
ATOM 3298 N N . MET A 1 417 ? 2.509 -7.588 12.452 1.00 88.94 417 MET A N 1
ATOM 3299 C CA . MET A 1 417 ? 2.109 -8.546 11.415 1.00 88.94 417 MET A CA 1
ATOM 3300 C C . MET A 1 417 ? 1.432 -9.764 12.049 1.00 88.94 417 MET A C 1
ATOM 3302 O O . MET A 1 417 ? 0.385 -10.213 11.575 1.00 88.94 417 MET A O 1
ATOM 3306 N N . TRP A 1 418 ? 2.010 -10.265 13.145 1.00 90.00 418 TRP A N 1
ATOM 3307 C CA . TRP A 1 418 ? 1.510 -11.432 13.868 1.00 90.00 418 TRP A CA 1
ATOM 3308 C C . TRP A 1 418 ? 0.169 -11.151 14.557 1.00 90.00 418 TRP A C 1
ATOM 3310 O O . TRP A 1 418 ? -0.750 -11.952 14.429 1.00 90.00 418 TRP A O 1
ATOM 3320 N N . VAL A 1 419 ? 0.046 -10.015 15.251 1.00 86.50 419 VAL A N 1
ATOM 3321 C CA . VAL A 1 419 ? -1.130 -9.681 16.076 1.00 86.50 419 VAL A CA 1
ATOM 3322 C C . VAL A 1 419 ? -2.218 -8.938 15.292 1.00 86.50 419 VAL A C 1
ATOM 3324 O O . VAL A 1 419 ? -3.397 -9.239 15.450 1.00 86.50 419 VAL A O 1
ATOM 3327 N N . CYS A 1 420 ? -1.853 -7.971 14.447 1.00 86.19 420 CYS A N 1
ATOM 3328 C CA . CYS A 1 420 ? -2.799 -7.030 13.833 1.00 86.19 420 CYS A CA 1
ATOM 3329 C C . CYS A 1 420 ? -3.198 -7.407 12.396 1.00 86.19 420 CYS A C 1
ATOM 3331 O O . CYS A 1 420 ? -4.258 -6.990 11.938 1.00 86.19 420 CYS A O 1
ATOM 3333 N N . CYS A 1 421 ? -2.345 -8.141 11.668 1.00 83.25 421 CYS A N 1
ATOM 3334 C CA . CYS A 1 421 ? -2.448 -8.294 10.206 1.00 83.25 421 CYS A CA 1
ATOM 3335 C C . CYS A 1 421 ? -2.720 -9.727 9.714 1.00 83.25 421 CYS A C 1
ATOM 3337 O O . CYS A 1 421 ? -2.599 -10.012 8.519 1.00 83.25 421 CYS A O 1
ATOM 3339 N N . GLY A 1 422 ? -3.066 -10.629 10.634 1.00 78.06 422 GLY A N 1
ATOM 3340 C CA . GLY A 1 422 ? -3.530 -11.982 10.332 1.00 78.06 422 GLY A CA 1
ATOM 3341 C C . GLY A 1 422 ? -2.453 -13.071 10.214 1.00 78.06 422 GLY A C 1
ATOM 3342 O O . GLY A 1 422 ? -2.776 -14.184 9.799 1.00 78.06 422 GLY A O 1
ATOM 3343 N N . PHE A 1 423 ? -1.197 -12.798 10.594 1.00 82.38 423 PHE A N 1
ATOM 3344 C CA . PHE A 1 423 ? -0.076 -13.751 10.495 1.00 82.38 423 PHE A CA 1
ATOM 3345 C C . PHE A 1 423 ? 0.262 -14.466 11.825 1.00 82.38 423 PHE A C 1
ATOM 3347 O O . PHE A 1 423 ? 1.395 -14.910 12.018 1.00 82.38 423 PHE A O 1
ATOM 3354 N N . ALA A 1 424 ? -0.686 -14.590 12.763 1.00 84.06 424 ALA A N 1
ATOM 3355 C CA . ALA A 1 424 ? -0.432 -15.121 14.112 1.00 84.06 424 ALA A CA 1
ATOM 3356 C C . ALA A 1 424 ? 0.233 -16.516 14.120 1.00 84.06 424 ALA A C 1
ATOM 3358 O O . ALA A 1 424 ? 1.195 -16.731 14.857 1.00 84.06 424 ALA A O 1
ATOM 3359 N N . ARG A 1 425 ? -0.214 -17.435 13.245 1.00 81.06 425 ARG A N 1
ATOM 3360 C CA . ARG A 1 425 ? 0.349 -18.794 13.078 1.00 81.06 425 ARG A CA 1
ATOM 3361 C C . ARG A 1 425 ? 1.842 -18.770 12.733 1.00 81.06 425 ARG A C 1
ATOM 3363 O O . ARG A 1 425 ? 2.634 -19.457 13.375 1.00 81.06 425 ARG A O 1
ATOM 3370 N N . ASP A 1 426 ? 2.219 -17.957 11.746 1.00 80.75 426 ASP A N 1
ATOM 3371 C CA . ASP A 1 426 ? 3.611 -17.780 11.318 1.00 80.75 426 ASP A CA 1
ATOM 3372 C C . ASP A 1 426 ? 4.461 -17.165 12.426 1.00 80.75 426 ASP A C 1
ATOM 3374 O O . ASP A 1 426 ? 5.541 -17.671 12.735 1.00 80.75 426 ASP A O 1
ATOM 3378 N N . GLY A 1 427 ? 3.937 -16.112 13.063 1.00 88.31 427 GLY A N 1
ATOM 3379 C CA . GLY A 1 427 ? 4.566 -15.481 14.217 1.00 88.31 427 GLY A CA 1
ATOM 3380 C C . GLY A 1 427 ? 4.884 -16.506 15.298 1.00 88.31 427 GLY A C 1
ATOM 3381 O O . GLY A 1 427 ? 6.043 -16.637 15.684 1.00 88.31 427 GLY A O 1
ATOM 3382 N N . ARG A 1 428 ? 3.887 -17.294 15.725 1.00 89.81 428 ARG A N 1
ATOM 3383 C CA . ARG A 1 428 ? 4.059 -18.350 16.730 1.00 89.81 428 ARG A CA 1
ATOM 3384 C C . ARG A 1 428 ? 5.116 -19.369 16.323 1.00 89.81 428 ARG A C 1
ATOM 3386 O O . ARG A 1 428 ? 6.063 -19.565 17.078 1.00 89.81 428 ARG A O 1
ATOM 3393 N N . LYS A 1 429 ? 4.991 -19.968 15.134 1.00 85.69 429 LYS A N 1
ATOM 3394 C CA . LYS A 1 429 ? 5.899 -21.019 14.650 1.00 85.69 429 LYS A CA 1
ATOM 3395 C C . LYS A 1 429 ? 7.358 -20.562 14.662 1.00 85.69 429 LYS A C 1
ATOM 3397 O O . LYS A 1 429 ? 8.214 -21.244 15.224 1.00 85.69 429 LYS A O 1
ATOM 3402 N N . TYR A 1 430 ? 7.647 -19.402 14.072 1.00 88.75 430 TYR A N 1
ATOM 3403 C CA . TYR A 1 430 ? 9.019 -18.903 14.013 1.00 88.75 430 TYR A CA 1
ATOM 3404 C C . TYR A 1 430 ? 9.519 -18.374 15.366 1.00 88.75 430 TYR A C 1
ATOM 3406 O O . TYR A 1 430 ? 10.705 -18.521 15.658 1.00 88.75 430 TYR A O 1
ATOM 3414 N N . LEU A 1 431 ? 8.654 -17.803 16.216 1.00 92.38 431 LEU A N 1
ATOM 3415 C CA . LEU A 1 431 ? 9.025 -17.390 17.576 1.00 92.38 431 LEU A CA 1
ATOM 3416 C C . LEU A 1 431 ? 9.342 -18.590 18.472 1.00 92.38 431 LEU A C 1
ATOM 3418 O O . LEU A 1 431 ? 10.359 -18.560 19.154 1.00 92.38 431 LEU A O 1
ATOM 3422 N N . GLU A 1 432 ? 8.533 -19.650 18.457 1.00 90.69 432 GLU A N 1
ATOM 3423 C CA . GLU A 1 432 ? 8.787 -20.872 19.233 1.00 90.69 432 GLU A CA 1
ATOM 3424 C C . GLU A 1 432 ? 10.101 -21.543 18.798 1.00 90.69 432 GLU A C 1
ATOM 3426 O O . GLU A 1 432 ? 10.934 -21.847 19.653 1.00 90.69 432 GLU A O 1
ATOM 3431 N N . GLN A 1 433 ? 10.353 -21.652 17.487 1.00 87.31 433 GLN A N 1
ATOM 3432 C CA . GLN A 1 433 ? 11.630 -22.133 16.941 1.00 87.31 433 GLN A CA 1
ATOM 3433 C C . GLN A 1 433 ? 12.818 -21.231 17.337 1.00 87.31 433 GLN A C 1
ATOM 3435 O O . GLN A 1 433 ? 13.893 -21.705 17.707 1.00 87.31 433 GLN A O 1
ATOM 3440 N N . ALA A 1 434 ? 12.649 -19.905 17.311 1.00 88.81 434 ALA A N 1
ATOM 3441 C CA . ALA A 1 434 ? 13.694 -18.972 17.733 1.00 88.81 434 ALA A CA 1
ATOM 3442 C C . ALA A 1 434 ? 13.937 -18.981 19.254 1.00 88.81 434 ALA A C 1
ATOM 3444 O O . ALA A 1 434 ? 15.033 -18.639 19.699 1.00 88.81 434 ALA A O 1
ATOM 3445 N N . LEU A 1 435 ? 12.945 -19.362 20.060 1.00 89.69 435 LEU A N 1
ATOM 3446 C CA . LEU A 1 435 ? 12.984 -19.318 21.525 1.00 89.69 435 LEU A CA 1
ATOM 3447 C C . LEU A 1 435 ? 13.366 -20.649 22.189 1.00 89.69 435 LEU A C 1
ATOM 3449 O O . LEU A 1 435 ? 13.338 -20.718 23.421 1.00 89.69 435 LEU A O 1
ATOM 3453 N N . GLU A 1 436 ? 13.773 -21.652 21.401 1.00 78.12 436 GLU A N 1
ATOM 3454 C CA . GLU A 1 436 ? 14.170 -22.995 21.851 1.00 78.12 436 GLU A CA 1
ATOM 3455 C C . GLU A 1 436 ? 15.029 -23.022 23.143 1.00 78.12 436 GLU A C 1
ATOM 3457 O O . GLU A 1 436 ? 15.860 -22.121 23.363 1.00 78.12 436 GLU A O 1
ATOM 3462 N N . PRO A 1 437 ? 14.863 -24.062 23.995 1.00 62.16 437 PRO A N 1
ATOM 3463 C CA . PRO A 1 437 ? 15.578 -24.201 25.265 1.00 62.16 437 PRO A CA 1
ATOM 3464 C C . PRO A 1 437 ? 17.103 -24.082 25.140 1.00 62.16 437 PRO A C 1
ATOM 3466 O O . PRO A 1 437 ? 17.699 -24.526 24.164 1.00 62.16 437 PRO A O 1
ATOM 3469 N N . GLY A 1 438 ? 17.744 -23.502 26.159 1.00 61.09 438 GLY A N 1
ATOM 3470 C CA . GLY A 1 438 ? 19.200 -23.289 26.185 1.00 61.09 438 GLY A CA 1
ATOM 3471 C C . GLY A 1 438 ? 19.676 -21.981 25.538 1.00 61.09 438 GLY A C 1
ATOM 3472 O O . GLY A 1 438 ? 20.876 -21.741 25.468 1.00 61.09 438 GLY A O 1
ATOM 3473 N N . THR A 1 439 ? 18.763 -21.115 25.092 1.00 71.25 439 THR A N 1
ATOM 3474 C CA . THR A 1 439 ? 19.104 -19.745 24.672 1.00 71.25 439 THR A CA 1
ATOM 3475 C C . THR A 1 439 ? 19.337 -18.857 25.899 1.00 71.25 439 THR A C 1
ATOM 3477 O O . THR A 1 439 ? 18.480 -18.807 26.778 1.00 71.25 439 THR A O 1
ATOM 3480 N N . GLU A 1 440 ? 20.459 -18.135 25.955 1.00 82.75 440 GLU A N 1
ATOM 3481 C CA . GLU A 1 440 ? 20.766 -17.227 27.070 1.00 82.75 440 GLU A CA 1
ATOM 3482 C C . GLU A 1 440 ? 19.801 -16.019 27.137 1.00 82.75 440 GLU A C 1
ATOM 3484 O O . GLU A 1 440 ? 19.392 -15.497 26.087 1.00 82.75 440 GLU A O 1
ATOM 3489 N N . PRO A 1 441 ? 19.454 -15.532 28.350 1.00 88.69 441 PRO A N 1
ATOM 3490 C CA . PRO A 1 441 ? 18.667 -14.314 28.527 1.00 88.69 441 PRO A CA 1
ATOM 3491 C C . PRO A 1 441 ? 19.309 -13.104 27.841 1.00 88.69 441 PRO A C 1
ATOM 3493 O O . PRO A 1 441 ? 20.481 -12.795 28.039 1.00 88.69 441 PRO A O 1
ATOM 3496 N N . SER A 1 442 ? 18.522 -12.395 27.037 1.00 91.38 442 SER A N 1
ATOM 3497 C CA . SER A 1 442 ? 18.944 -11.203 26.287 1.00 91.38 442 SER A CA 1
ATOM 3498 C C . SER A 1 442 ? 17.745 -10.292 26.026 1.00 91.38 442 SER A C 1
ATOM 3500 O O . SER A 1 442 ? 16.598 -10.733 26.112 1.00 91.38 442 SER A O 1
ATOM 3502 N N . LYS A 1 443 ? 17.980 -9.019 25.684 1.00 91.38 443 LYS A N 1
ATOM 3503 C CA . LYS A 1 443 ? 16.894 -8.057 25.414 1.00 91.38 443 LYS A CA 1
ATOM 3504 C C . LYS A 1 443 ? 16.058 -8.468 24.200 1.00 91.38 443 LYS A C 1
ATOM 3506 O O . LYS A 1 443 ? 14.832 -8.422 24.246 1.00 91.38 443 LYS A O 1
ATOM 3511 N N . GLU A 1 444 ? 16.711 -8.966 23.152 1.00 91.50 444 GLU A N 1
ATOM 3512 C CA . GLU A 1 444 ? 16.071 -9.569 21.981 1.00 91.50 444 GLU A CA 1
ATOM 3513 C C . GLU A 1 444 ? 15.179 -10.757 22.361 1.00 91.50 444 GLU A C 1
ATOM 3515 O O . GLU A 1 444 ? 14.060 -10.867 21.860 1.00 91.50 444 GLU A O 1
ATOM 3520 N N . ARG A 1 445 ? 15.648 -11.627 23.266 1.00 92.38 445 ARG A N 1
ATOM 3521 C CA . ARG A 1 445 ? 14.879 -12.779 23.749 1.00 92.38 445 ARG A CA 1
ATOM 3522 C C . ARG A 1 445 ? 13.688 -12.359 24.609 1.00 92.38 445 ARG A C 1
ATOM 3524 O O . ARG A 1 445 ? 12.598 -12.881 24.399 1.00 92.38 445 ARG A O 1
ATOM 3531 N N . CYS A 1 446 ? 13.853 -11.378 25.497 1.00 93.69 446 CYS A N 1
ATOM 3532 C CA . CYS A 1 446 ? 12.751 -10.824 26.287 1.00 93.69 446 CYS A CA 1
ATOM 3533 C C . CYS A 1 446 ? 11.673 -10.218 25.373 1.00 93.69 446 CYS A C 1
ATOM 3535 O O . CYS A 1 446 ? 10.497 -10.554 25.489 1.00 93.69 446 CYS A O 1
ATOM 3537 N N . LYS A 1 447 ? 12.067 -9.401 24.385 1.00 92.25 447 LYS A N 1
ATOM 3538 C CA . LYS A 1 447 ? 11.121 -8.845 23.408 1.00 92.25 447 LYS A CA 1
ATOM 3539 C C . LYS A 1 447 ? 10.391 -9.951 22.632 1.00 92.25 447 LYS A C 1
ATOM 3541 O O . LYS A 1 447 ? 9.174 -9.878 22.494 1.00 92.25 447 LYS A O 1
ATOM 3546 N N . ALA A 1 448 ? 11.089 -11.001 22.200 1.00 93.94 448 ALA A N 1
ATOM 3547 C CA . ALA A 1 448 ? 10.473 -12.137 21.512 1.00 93.94 448 ALA A CA 1
ATOM 3548 C C . ALA A 1 448 ? 9.507 -12.938 22.409 1.00 93.94 448 ALA A C 1
ATOM 3550 O O . ALA A 1 448 ? 8.451 -13.354 21.936 1.00 93.94 448 ALA A O 1
ATOM 3551 N N . LEU A 1 449 ? 9.820 -13.119 23.699 1.00 94.94 449 LEU A N 1
ATOM 3552 C CA . LEU A 1 449 ? 8.923 -13.751 24.678 1.00 94.94 449 LEU A CA 1
ATOM 3553 C C . LEU A 1 449 ? 7.646 -12.927 24.898 1.00 94.94 449 LEU A C 1
ATOM 3555 O O . LEU A 1 449 ? 6.560 -13.504 24.945 1.00 94.94 449 LEU A O 1
ATOM 3559 N N . TRP A 1 450 ? 7.755 -11.595 24.968 1.00 93.81 450 TRP A N 1
ATOM 3560 C CA . TRP A 1 450 ? 6.593 -10.700 24.996 1.00 93.81 450 TRP A CA 1
ATOM 3561 C C . TRP A 1 450 ? 5.728 -10.842 23.733 1.00 93.81 450 TRP A C 1
ATOM 3563 O O . TRP A 1 450 ? 4.517 -11.029 23.843 1.00 93.81 450 TRP A O 1
ATOM 3573 N N . VAL A 1 451 ? 6.330 -10.811 22.538 1.00 94.56 451 VAL A N 1
ATOM 3574 C CA . VAL A 1 451 ? 5.576 -10.966 21.281 1.00 94.56 451 VAL A CA 1
ATOM 3575 C C . VAL A 1 451 ? 4.901 -12.336 21.206 1.00 94.56 451 VAL A C 1
ATOM 3577 O O . VAL A 1 451 ? 3.732 -12.408 20.839 1.00 94.56 451 VAL A O 1
ATOM 3580 N N . LEU A 1 452 ? 5.586 -13.415 21.601 1.00 95.06 452 LEU A N 1
ATOM 3581 C CA . LEU A 1 452 ? 4.989 -14.752 21.632 1.00 95.06 452 LEU A CA 1
ATOM 3582 C C . LEU A 1 452 ? 3.837 -14.832 22.643 1.00 95.06 452 LEU A C 1
ATOM 3584 O O . LEU A 1 452 ? 2.803 -15.412 22.328 1.00 95.06 452 LEU A O 1
ATOM 3588 N N . SER A 1 453 ? 3.972 -14.205 23.816 1.00 94.94 453 SER A N 1
ATOM 3589 C CA . SER A 1 453 ? 2.878 -14.087 24.786 1.00 94.94 453 SER A CA 1
ATOM 3590 C C . SER A 1 453 ? 1.651 -13.395 24.173 1.00 94.94 453 SER A C 1
ATOM 3592 O O . SER A 1 453 ? 0.535 -13.897 24.300 1.00 94.94 453 SER A O 1
ATOM 3594 N N . TYR A 1 454 ? 1.856 -12.305 23.424 1.00 92.69 454 TYR A N 1
ATOM 3595 C CA . TYR A 1 454 ? 0.774 -11.589 22.744 1.00 92.69 454 TYR A CA 1
ATOM 3596 C C . TYR A 1 454 ? 0.122 -12.425 21.632 1.00 92.69 454 TYR A C 1
ATOM 3598 O O . TYR A 1 454 ? -1.104 -12.465 21.530 1.00 92.69 454 TYR A O 1
ATOM 3606 N N . VAL A 1 455 ? 0.912 -13.161 20.846 1.00 91.75 455 VAL A N 1
ATOM 3607 C CA . VAL A 1 455 ? 0.390 -14.092 19.832 1.00 91.75 455 VAL A CA 1
ATOM 3608 C C . VAL A 1 455 ? -0.432 -15.216 20.477 1.00 91.75 455 VAL A C 1
ATOM 3610 O O . VAL A 1 455 ? -1.533 -15.494 20.008 1.00 91.75 455 VAL A O 1
ATOM 3613 N N . CYS A 1 456 ? 0.031 -15.799 21.588 1.00 91.31 456 CYS A N 1
ATOM 3614 C CA . CYS A 1 456 ? -0.744 -16.771 22.363 1.00 91.31 456 CYS A CA 1
ATOM 3615 C C . CYS A 1 456 ? -2.084 -16.183 22.843 1.00 91.31 456 CYS A C 1
ATOM 3617 O O . CYS A 1 456 ? -3.125 -16.796 22.610 1.00 91.31 456 CYS A O 1
ATOM 3619 N N . SER A 1 457 ? -2.096 -14.974 23.425 1.00 89.38 457 SER A N 1
ATOM 3620 C CA . SER A 1 457 ? -3.345 -14.301 23.825 1.00 89.38 457 SER A CA 1
ATOM 3621 C C . SER A 1 457 ? -4.294 -14.076 22.646 1.00 89.38 457 SER A C 1
ATOM 3623 O O . SER A 1 457 ? -5.490 -14.316 22.780 1.00 89.38 457 SER A O 1
ATOM 3625 N N . ALA A 1 458 ? -3.777 -13.662 21.484 1.00 86.12 458 ALA A N 1
ATOM 3626 C CA . ALA A 1 458 ? -4.585 -13.435 20.286 1.00 86.12 458 ALA A CA 1
ATOM 3627 C C . ALA A 1 458 ? -5.227 -14.727 19.736 1.00 86.12 458 ALA A C 1
ATOM 3629 O O . ALA A 1 458 ? -6.314 -14.683 19.167 1.00 86.12 458 ALA A O 1
ATOM 3630 N N . GLN A 1 459 ? -4.588 -15.882 19.950 1.00 86.06 459 GLN A N 1
ATOM 3631 C CA . GLN A 1 459 ? -5.118 -17.205 19.596 1.00 86.06 459 GLN A CA 1
ATOM 3632 C C . GLN A 1 459 ? -6.044 -17.812 20.674 1.00 86.06 459 GLN A C 1
ATOM 3634 O O . GLN A 1 459 ? -6.619 -18.878 20.448 1.00 86.06 459 GLN A O 1
ATOM 3639 N N . GLY A 1 460 ? -6.186 -17.167 21.841 1.00 84.31 460 GLY A N 1
ATOM 3640 C CA . GLY A 1 460 ? -6.934 -17.670 23.004 1.00 84.31 460 GLY A CA 1
ATOM 3641 C C . GLY A 1 460 ? -6.143 -18.589 23.951 1.00 84.31 460 GLY A C 1
ATOM 3642 O O . GLY A 1 460 ? -6.672 -19.040 24.965 1.00 84.31 460 GLY A O 1
ATOM 3643 N N . ASP A 1 461 ? -4.859 -18.831 23.678 1.00 87.94 461 ASP A N 1
ATOM 3644 C CA . ASP A 1 461 ? -3.948 -19.621 24.516 1.00 87.94 461 ASP A CA 1
ATOM 3645 C C . ASP A 1 461 ? -3.480 -18.801 25.733 1.00 87.94 461 ASP A C 1
ATOM 3647 O O . ASP A 1 461 ? -2.354 -18.303 25.808 1.00 87.94 461 ASP A O 1
ATOM 3651 N N . SER A 1 462 ? -4.390 -18.609 26.690 1.00 86.88 462 SER A N 1
ATOM 3652 C CA . SER A 1 462 ? -4.159 -17.774 27.877 1.00 86.88 462 SER A CA 1
ATOM 3653 C C . SER A 1 462 ? -3.115 -18.362 28.837 1.00 86.88 462 SER A C 1
ATOM 3655 O O . SER A 1 462 ? -2.420 -17.610 29.519 1.00 86.88 462 SER A O 1
ATOM 3657 N N . GLU A 1 463 ? -2.973 -19.691 28.888 1.00 89.56 463 GLU A N 1
ATOM 3658 C CA . GLU A 1 463 ? -1.951 -20.365 29.701 1.00 89.56 463 GLU A CA 1
ATOM 3659 C C . GLU A 1 463 ? -0.559 -20.218 29.067 1.00 89.56 463 GLU A C 1
ATOM 3661 O O . GLU A 1 463 ? 0.386 -19.788 29.734 1.00 89.56 463 GLU A O 1
ATOM 3666 N N . GLY A 1 464 ? -0.430 -20.475 27.760 1.00 90.19 464 GLY A N 1
ATOM 3667 C CA . GLY A 1 464 ? 0.795 -20.215 27.008 1.00 90.19 464 GLY A CA 1
ATOM 3668 C C . GLY A 1 464 ? 1.210 -18.746 27.082 1.00 90.19 464 GLY A C 1
ATOM 3669 O O . GLY A 1 464 ? 2.381 -18.451 27.336 1.00 90.19 464 GLY A O 1
ATOM 3670 N N . ALA A 1 465 ? 0.254 -17.819 26.966 1.00 91.94 465 ALA A N 1
ATOM 3671 C CA . ALA A 1 465 ? 0.501 -16.389 27.119 1.00 91.94 465 ALA A CA 1
ATOM 3672 C C . ALA A 1 465 ? 1.083 -16.041 28.498 1.00 91.94 465 ALA A C 1
ATOM 3674 O O . ALA A 1 465 ? 2.124 -15.380 28.566 1.00 91.94 465 ALA A O 1
ATOM 3675 N N . GLN A 1 466 ? 0.459 -16.524 29.579 1.00 92.62 466 GLN A N 1
ATOM 3676 C CA . GLN A 1 466 ? 0.915 -16.307 30.955 1.00 92.62 466 GLN A CA 1
ATOM 3677 C C . GLN A 1 466 ? 2.327 -16.870 31.176 1.00 92.62 466 GLN A C 1
ATOM 3679 O O . GLN A 1 466 ? 3.202 -16.142 31.647 1.00 92.62 466 GLN A O 1
ATOM 3684 N N . ASN A 1 467 ? 2.582 -18.115 30.763 1.00 93.69 467 ASN A N 1
ATOM 3685 C CA . ASN A 1 467 ? 3.883 -18.779 30.913 1.00 93.69 467 ASN A CA 1
ATOM 3686 C C . ASN A 1 467 ? 5.015 -18.019 30.191 1.00 93.69 467 ASN A C 1
ATOM 3688 O O . ASN A 1 467 ? 6.135 -17.899 30.698 1.00 93.69 467 ASN A O 1
ATOM 3692 N N . ARG A 1 468 ? 4.743 -17.480 28.993 1.00 94.69 468 ARG A N 1
ATOM 3693 C CA . ARG A 1 468 ? 5.722 -16.687 28.225 1.00 94.69 468 ARG A CA 1
ATOM 3694 C C . ARG A 1 468 ? 5.927 -15.290 28.810 1.00 94.69 468 ARG A C 1
ATOM 3696 O O . ARG A 1 468 ? 7.063 -14.822 28.824 1.00 94.69 468 ARG A O 1
ATOM 3703 N N . ALA A 1 469 ? 4.879 -14.659 29.342 1.00 94.31 469 ALA A N 1
ATOM 3704 C CA . ALA A 1 469 ? 4.996 -13.381 30.041 1.00 94.31 469 ALA A CA 1
ATOM 3705 C C . ALA A 1 469 ? 5.794 -13.514 31.350 1.00 94.31 469 ALA A C 1
ATOM 3707 O O . ALA A 1 469 ? 6.670 -12.699 31.613 1.00 94.31 469 ALA A O 1
ATOM 3708 N N . GLU A 1 470 ? 5.571 -14.570 32.133 1.00 94.62 470 GLU A N 1
ATOM 3709 C CA . GLU A 1 470 ? 6.345 -14.857 33.348 1.00 94.62 470 GLU A CA 1
ATOM 3710 C C . GLU A 1 470 ? 7.829 -15.109 33.039 1.00 94.62 470 GLU A C 1
ATOM 3712 O O . GLU A 1 470 ? 8.698 -14.455 33.615 1.00 94.62 470 GLU A O 1
ATOM 3717 N N . THR A 1 471 ? 8.124 -15.936 32.026 1.00 94.56 471 THR A N 1
ATOM 3718 C CA . THR A 1 471 ? 9.504 -16.134 31.537 1.00 94.56 471 THR A CA 1
ATOM 3719 C C . THR A 1 471 ? 10.134 -14.808 31.083 1.00 94.56 471 THR A C 1
ATOM 3721 O O . THR A 1 471 ? 11.290 -14.527 31.395 1.00 94.56 471 THR A O 1
ATOM 3724 N N . CYS A 1 472 ? 9.377 -13.962 30.370 1.00 94.81 472 CYS A N 1
ATOM 3725 C CA . CYS A 1 472 ? 9.835 -12.639 29.944 1.00 94.81 472 CYS A CA 1
ATOM 3726 C C . CYS A 1 472 ? 10.164 -11.732 31.135 1.00 94.81 472 CYS A C 1
ATOM 3728 O O . CYS A 1 472 ? 11.182 -11.048 31.102 1.00 94.81 472 CYS A O 1
ATOM 3730 N N . LEU A 1 473 ? 9.327 -11.719 32.175 1.00 93.62 473 LEU A N 1
ATOM 3731 C CA . LEU A 1 473 ? 9.520 -10.896 33.369 1.00 93.62 473 LEU A CA 1
ATOM 3732 C C . LEU A 1 473 ? 10.772 -11.328 34.150 1.00 93.62 473 LEU A C 1
ATOM 3734 O O . LEU A 1 473 ? 11.588 -10.487 34.532 1.00 93.62 473 LEU A O 1
ATOM 3738 N N . GLU A 1 474 ? 10.969 -12.638 34.321 1.00 93.81 474 GLU A N 1
ATOM 3739 C CA . GLU A 1 474 ? 12.176 -13.190 34.936 1.00 93.81 474 GLU A CA 1
ATOM 3740 C C . GLU A 1 474 ? 13.457 -12.875 34.152 1.00 93.81 474 GLU A C 1
ATOM 3742 O O . GLU A 1 474 ? 14.480 -12.521 34.742 1.00 93.81 474 GLU A O 1
ATOM 3747 N N . GLU A 1 475 ? 13.444 -13.063 32.829 1.00 94.38 475 GLU A N 1
ATOM 3748 C CA . GLU A 1 475 ? 14.606 -12.783 31.983 1.00 94.38 475 GLU A CA 1
ATOM 3749 C C . GLU A 1 475 ? 14.895 -11.276 31.918 1.00 94.38 475 GLU A C 1
ATOM 3751 O O . GLU A 1 475 ? 16.053 -10.876 32.051 1.00 94.38 475 GLU A O 1
ATOM 3756 N N . ALA A 1 476 ? 13.860 -10.434 31.834 1.00 93.00 476 ALA A N 1
ATOM 3757 C CA . ALA A 1 476 ? 13.972 -8.976 31.837 1.00 93.00 476 ALA A CA 1
ATOM 3758 C C . ALA A 1 476 ? 14.644 -8.443 33.113 1.00 93.00 476 ALA A C 1
ATOM 3760 O O . ALA A 1 476 ? 15.491 -7.550 33.034 1.00 93.00 476 ALA A O 1
ATOM 3761 N N . ALA A 1 477 ? 14.330 -9.025 34.276 1.00 92.06 477 ALA A N 1
ATOM 3762 C CA . ALA A 1 477 ? 14.993 -8.702 35.538 1.00 92.06 477 ALA A CA 1
ATOM 3763 C C . ALA A 1 477 ? 16.489 -9.077 35.526 1.00 92.06 477 ALA A C 1
ATOM 3765 O O . ALA A 1 477 ? 17.319 -8.304 36.004 1.00 92.06 477 ALA A O 1
ATOM 3766 N N . LYS A 1 478 ? 16.851 -10.226 34.931 1.00 93.00 478 LYS A N 1
ATOM 3767 C CA . LYS A 1 478 ? 18.247 -10.697 34.813 1.00 93.00 478 LYS A CA 1
ATOM 3768 C C . LYS A 1 478 ? 19.088 -9.808 33.880 1.00 93.00 478 LYS A C 1
ATOM 3770 O O . LYS A 1 478 ? 20.275 -9.630 34.137 1.00 93.00 478 LYS A O 1
ATOM 3775 N N . VAL A 1 479 ? 18.491 -9.235 32.826 1.00 93.88 479 VAL A N 1
ATOM 3776 C CA . VAL A 1 479 ? 19.194 -8.393 31.826 1.00 93.88 479 VAL A CA 1
ATOM 3777 C C . VAL A 1 479 ? 19.005 -6.878 32.010 1.00 93.88 479 VAL A C 1
ATOM 3779 O O . VAL A 1 479 ? 19.514 -6.093 31.206 1.00 93.88 479 VAL A O 1
ATOM 3782 N N . GLY A 1 480 ? 18.273 -6.450 33.044 1.00 89.81 480 GLY A N 1
ATOM 3783 C CA . GLY A 1 480 ? 18.019 -5.036 33.333 1.00 89.81 480 GLY A CA 1
ATOM 3784 C C . GLY A 1 480 ? 17.183 -4.325 32.261 1.00 89.81 480 GLY A C 1
ATOM 3785 O O . GLY A 1 480 ? 17.513 -3.207 31.859 1.00 89.81 480 GLY A O 1
ATOM 3786 N N . ASP A 1 481 ? 16.128 -4.971 31.756 1.00 87.88 481 ASP A N 1
ATOM 3787 C CA . ASP A 1 481 ? 15.211 -4.392 30.766 1.00 87.88 481 ASP A CA 1
ATOM 3788 C C . ASP A 1 481 ? 13.834 -4.079 31.376 1.00 87.88 481 ASP A C 1
ATOM 3790 O O . ASP A 1 481 ? 12.896 -4.876 31.332 1.00 87.88 481 ASP A O 1
ATOM 3794 N N . SER A 1 482 ? 13.703 -2.881 31.949 1.00 86.00 482 SER A N 1
ATOM 3795 C CA . SER A 1 482 ? 12.447 -2.406 32.546 1.00 86.00 482 SER A CA 1
ATOM 3796 C C . SER A 1 482 ? 11.297 -2.288 31.537 1.00 86.00 482 SER A C 1
ATOM 3798 O O . SER A 1 482 ? 10.140 -2.468 31.915 1.00 86.00 482 SER A O 1
ATOM 3800 N N . ARG A 1 483 ? 11.586 -2.039 30.250 1.00 83.94 483 ARG A N 1
ATOM 3801 C CA . ARG A 1 483 ? 10.569 -1.970 29.188 1.00 83.94 483 ARG A CA 1
ATOM 3802 C C . ARG A 1 483 ? 10.012 -3.357 28.881 1.00 83.94 483 ARG A C 1
ATOM 3804 O O . ARG A 1 483 ? 8.799 -3.498 28.749 1.00 83.94 483 ARG A O 1
ATOM 3811 N N . ALA A 1 484 ? 10.866 -4.377 28.810 1.00 87.06 484 ALA A N 1
ATOM 3812 C CA . ALA A 1 484 ? 10.423 -5.759 28.654 1.00 87.06 484 ALA A CA 1
ATOM 3813 C C . ALA A 1 484 ? 9.645 -6.260 29.884 1.00 87.06 484 ALA A C 1
ATOM 3815 O O . ALA A 1 484 ? 8.620 -6.915 29.718 1.00 87.06 484 ALA A O 1
ATOM 3816 N N . ALA A 1 485 ? 10.064 -5.893 31.101 1.00 88.44 485 ALA A N 1
ATOM 3817 C CA . ALA A 1 485 ? 9.325 -6.209 32.327 1.00 88.44 485 ALA A CA 1
ATOM 3818 C C . ALA A 1 485 ? 7.915 -5.582 32.336 1.00 88.44 485 ALA A C 1
ATOM 3820 O O . ALA A 1 485 ? 6.935 -6.271 32.599 1.00 88.44 485 ALA A O 1
ATOM 3821 N N . MET A 1 486 ? 7.789 -4.302 31.970 1.00 87.38 486 MET A N 1
ATOM 3822 C CA . MET A 1 486 ? 6.498 -3.607 31.859 1.00 87.38 486 MET A CA 1
ATOM 3823 C C . MET A 1 486 ? 5.573 -4.258 30.814 1.00 87.38 486 MET A C 1
ATOM 3825 O O . MET A 1 486 ? 4.394 -4.491 31.079 1.00 87.38 486 MET A O 1
ATOM 3829 N N . LEU A 1 487 ? 6.113 -4.595 29.637 1.00 88.88 487 LEU A N 1
ATOM 3830 C CA . LEU A 1 487 ? 5.381 -5.295 28.578 1.00 88.88 487 LEU A CA 1
ATOM 3831 C C . LEU A 1 487 ? 4.948 -6.710 28.995 1.00 88.88 487 LEU A C 1
ATOM 3833 O O . LEU A 1 487 ? 3.855 -7.147 28.636 1.00 88.88 487 LEU A O 1
ATOM 3837 N N . ALA A 1 488 ? 5.771 -7.414 29.774 1.00 91.31 488 ALA A N 1
ATOM 3838 C CA . ALA A 1 488 ? 5.415 -8.698 30.362 1.00 91.31 488 ALA A CA 1
ATOM 3839 C C . ALA A 1 488 ? 4.253 -8.558 31.359 1.00 91.31 488 ALA A C 1
ATOM 3841 O O . ALA A 1 488 ? 3.260 -9.271 31.223 1.00 91.31 488 ALA A O 1
ATOM 3842 N N . SER A 1 489 ? 4.316 -7.596 32.287 1.00 90.25 489 SER A N 1
ATOM 3843 C CA . SER A 1 489 ? 3.224 -7.305 33.231 1.00 90.25 489 SER A CA 1
ATOM 3844 C C . SER A 1 489 ? 1.918 -6.954 32.515 1.00 90.25 489 SER A C 1
ATOM 3846 O O . SER A 1 489 ? 0.868 -7.488 32.871 1.00 90.25 489 SER A O 1
ATOM 3848 N N . LYS A 1 490 ? 1.978 -6.142 31.445 1.00 91.62 490 LYS A N 1
ATOM 3849 C CA . LYS A 1 490 ? 0.824 -5.872 30.571 1.00 91.62 490 LYS A CA 1
ATOM 3850 C C . LYS A 1 490 ? 0.208 -7.175 30.064 1.00 91.62 490 LYS A C 1
ATOM 3852 O O . LYS A 1 490 ? -1.001 -7.349 30.163 1.00 91.62 490 LYS A O 1
ATOM 3857 N N . MET A 1 491 ? 1.023 -8.098 29.548 1.00 93.75 491 MET A N 1
ATOM 3858 C CA . MET A 1 491 ? 0.522 -9.360 28.996 1.00 93.75 491 MET A CA 1
ATOM 3859 C C . MET A 1 491 ? -0.016 -10.329 30.054 1.00 93.75 491 MET A C 1
ATOM 3861 O O . MET A 1 491 ? -0.989 -11.028 29.779 1.00 93.75 491 MET A O 1
ATOM 3865 N N . GLN A 1 492 ? 0.530 -10.330 31.275 1.00 93.81 492 GLN A N 1
ATOM 3866 C CA . GLN A 1 492 ? -0.092 -11.033 32.405 1.00 93.81 492 GLN A CA 1
ATOM 3867 C C . GLN A 1 492 ? -1.471 -10.432 32.744 1.00 93.81 492 GLN A C 1
ATOM 3869 O O . GLN A 1 492 ? -2.404 -11.170 33.060 1.00 93.81 492 GLN A O 1
ATOM 3874 N N . GLY A 1 493 ? -1.628 -9.107 32.624 1.00 93.19 493 GLY A N 1
ATOM 3875 C CA . GLY A 1 493 ? -2.917 -8.418 32.742 1.00 93.19 493 GLY A CA 1
ATOM 3876 C C . GLY A 1 493 ? -3.913 -8.829 31.654 1.00 93.19 493 GLY A C 1
ATOM 3877 O O . GLY A 1 493 ? -5.054 -9.167 31.964 1.00 93.19 493 GLY A O 1
ATOM 3878 N N . THR A 1 494 ? -3.469 -8.900 30.394 1.00 92.88 494 THR A N 1
ATOM 3879 C CA . THR A 1 494 ? -4.274 -9.412 29.271 1.00 92.88 494 THR A CA 1
ATOM 3880 C C . THR A 1 494 ? -4.708 -10.865 29.498 1.00 92.88 494 THR A C 1
ATOM 3882 O O . THR A 1 494 ? -5.877 -11.193 29.308 1.00 92.88 494 THR A O 1
ATOM 3885 N N . ALA A 1 495 ? -3.803 -11.740 29.952 1.00 91.94 495 ALA A N 1
ATOM 3886 C CA . ALA A 1 495 ? -4.126 -13.136 30.254 1.00 91.94 495 ALA A CA 1
ATOM 3887 C C . ALA A 1 495 ? -5.142 -13.259 31.407 1.00 91.94 495 ALA A C 1
ATOM 3889 O O . ALA A 1 495 ? -6.085 -14.044 31.309 1.00 91.94 495 ALA A O 1
ATOM 3890 N N . ALA A 1 496 ? -5.012 -12.442 32.459 1.00 92.25 496 ALA A N 1
ATOM 3891 C CA . ALA A 1 496 ? -5.984 -12.379 33.552 1.00 92.25 496 ALA A CA 1
ATOM 3892 C C . ALA A 1 496 ? -7.374 -11.901 33.079 1.00 92.25 496 ALA A C 1
ATOM 3894 O O . ALA A 1 496 ? -8.384 -12.486 33.470 1.00 92.25 496 ALA A O 1
ATOM 3895 N N . LEU A 1 497 ? -7.437 -10.905 32.183 1.00 91.62 497 LEU A N 1
ATOM 3896 C CA . LEU A 1 497 ? -8.688 -10.426 31.576 1.00 91.62 497 LEU A CA 1
ATOM 3897 C C . LEU A 1 497 ? -9.384 -11.521 30.748 1.00 91.62 497 LEU A C 1
ATOM 3899 O O . LEU A 1 497 ? -10.602 -11.683 30.843 1.00 91.62 497 LEU A O 1
ATOM 3903 N N . LEU A 1 498 ? -8.627 -12.294 29.964 1.00 89.62 498 LEU A N 1
ATOM 3904 C CA . LEU A 1 498 ? -9.168 -13.425 29.200 1.00 89.62 498 LEU A CA 1
ATOM 3905 C C . LEU A 1 498 ? -9.671 -14.549 30.121 1.00 89.62 498 LEU A C 1
ATOM 3907 O O . LEU A 1 498 ? -10.738 -15.106 29.876 1.00 89.62 498 LEU A O 1
ATOM 3911 N N . GLN A 1 499 ? -8.967 -14.824 31.223 1.00 89.56 499 GLN A N 1
ATOM 3912 C CA . GLN A 1 499 ? -9.391 -15.783 32.255 1.00 89.56 499 GLN A CA 1
ATOM 3913 C C . GLN A 1 499 ? -10.588 -15.296 33.099 1.00 89.56 499 GLN A C 1
ATOM 3915 O O . GLN A 1 499 ? -11.233 -16.105 33.766 1.00 89.56 499 GLN A O 1
ATOM 3920 N N . GLY A 1 500 ? -10.913 -13.998 33.065 1.00 88.25 500 GLY A N 1
ATOM 3921 C CA . GLY A 1 500 ? -12.000 -13.385 33.837 1.00 88.25 500 GLY A CA 1
ATOM 3922 C C . GLY A 1 500 ? -11.613 -12.904 35.243 1.00 88.25 500 GLY A C 1
ATOM 3923 O O . GLY A 1 500 ? -12.492 -12.493 36.000 1.00 88.25 500 GLY A O 1
ATOM 3924 N N . ASP A 1 501 ? -10.326 -12.907 35.604 1.00 91.50 501 ASP A N 1
ATOM 3925 C CA . ASP A 1 501 ? -9.829 -12.323 36.858 1.00 91.50 501 ASP A CA 1
ATOM 3926 C C . ASP A 1 501 ? -9.652 -10.804 36.697 1.00 91.50 501 ASP A C 1
ATOM 3928 O O . ASP A 1 501 ? -8.555 -10.284 36.479 1.00 91.50 501 ASP A O 1
ATOM 3932 N N . LEU A 1 502 ? -10.777 -10.086 36.776 1.00 91.88 502 LEU A N 1
ATOM 3933 C CA . LEU A 1 502 ? -10.845 -8.632 36.591 1.00 91.88 502 LEU A CA 1
ATOM 3934 C C . LEU A 1 502 ? -9.990 -7.856 37.606 1.00 91.88 502 LEU A C 1
ATOM 3936 O O . LEU A 1 502 ? -9.447 -6.806 37.269 1.00 91.88 502 LEU A O 1
ATOM 3940 N N . ASN A 1 503 ? -9.832 -8.375 38.828 1.00 92.75 503 ASN A N 1
ATOM 3941 C CA . ASN A 1 503 ? -9.046 -7.723 39.877 1.00 92.75 503 ASN A CA 1
ATOM 3942 C C . ASN A 1 503 ? -7.549 -7.782 39.554 1.00 92.75 503 ASN A C 1
ATOM 3944 O O . ASN A 1 503 ? -6.857 -6.763 39.599 1.00 92.75 503 ASN A O 1
ATOM 3948 N N . LYS A 1 504 ? -7.051 -8.967 39.182 1.00 92.94 504 LYS A N 1
ATOM 3949 C CA . LYS A 1 504 ? -5.660 -9.149 38.757 1.00 92.94 504 LYS A CA 1
ATOM 3950 C C . LYS A 1 504 ? -5.377 -8.426 37.440 1.00 92.94 504 LYS A C 1
ATOM 3952 O O . LYS A 1 504 ? -4.316 -7.817 37.309 1.00 92.94 504 LYS A O 1
ATOM 3957 N N . ALA A 1 505 ? -6.324 -8.440 36.499 1.00 93.75 505 ALA A N 1
ATOM 3958 C CA . ALA A 1 505 ? -6.229 -7.690 35.249 1.00 93.75 505 ALA A CA 1
ATOM 3959 C C . ALA A 1 505 ? -6.093 -6.182 35.504 1.00 93.75 505 ALA A C 1
ATOM 3961 O O . ALA A 1 505 ? -5.126 -5.579 35.045 1.00 93.75 505 ALA A O 1
ATOM 3962 N N . GLY A 1 506 ? -7.000 -5.591 36.293 1.00 92.00 506 GLY A N 1
ATOM 3963 C CA . GLY A 1 506 ? -6.970 -4.167 36.635 1.00 92.00 506 GLY A CA 1
ATOM 3964 C C . GLY A 1 506 ? -5.665 -3.743 37.313 1.00 92.00 506 GLY A C 1
ATOM 3965 O O . GLY A 1 506 ? -5.065 -2.751 36.911 1.00 92.00 506 GLY A O 1
ATOM 3966 N N . ALA A 1 507 ? -5.163 -4.532 38.271 1.00 92.00 507 ALA A N 1
ATOM 3967 C CA . ALA A 1 507 ? -3.894 -4.244 38.942 1.00 92.00 507 ALA A CA 1
ATOM 3968 C C . ALA A 1 507 ? -2.683 -4.288 37.987 1.00 92.00 507 ALA A C 1
ATOM 3970 O O . ALA A 1 507 ? -1.841 -3.390 38.004 1.00 92.00 507 ALA A O 1
ATOM 3971 N N . LEU A 1 508 ? -2.584 -5.316 37.137 1.00 92.19 508 LEU A N 1
ATOM 3972 C CA . LEU A 1 508 ? -1.453 -5.494 36.216 1.00 92.19 508 LEU A CA 1
ATOM 3973 C C . LEU A 1 508 ? -1.464 -4.483 35.059 1.00 92.19 508 LEU A C 1
ATOM 3975 O O . LEU A 1 508 ? -0.411 -3.952 34.700 1.00 92.19 508 LEU A O 1
ATOM 3979 N N . LEU A 1 509 ? -2.641 -4.194 34.497 1.00 90.44 509 LEU A N 1
ATOM 3980 C CA . LEU A 1 509 ? -2.811 -3.188 33.445 1.00 90.44 509 LEU A CA 1
ATOM 3981 C C . LEU A 1 509 ? -2.622 -1.767 33.998 1.00 90.44 509 LEU A C 1
ATOM 3983 O O . LEU A 1 509 ? -1.954 -0.959 33.357 1.00 90.44 509 LEU A O 1
ATOM 3987 N N . GLY A 1 510 ? -3.127 -1.485 35.205 1.00 86.50 510 GLY A N 1
ATOM 3988 C CA . GLY A 1 510 ? -2.911 -0.222 35.916 1.00 86.50 510 GLY A CA 1
ATOM 3989 C C . GLY A 1 510 ? -1.426 0.072 36.121 1.00 86.50 510 GLY A C 1
ATOM 3990 O O . GLY A 1 510 ? -0.941 1.097 35.649 1.00 86.50 510 GLY A O 1
ATOM 3991 N N . MET A 1 511 ? -0.667 -0.875 36.690 1.00 83.69 511 MET A N 1
ATOM 3992 C CA . MET A 1 511 ? 0.791 -0.736 36.830 1.00 83.69 511 MET A CA 1
ATOM 3993 C C . MET A 1 511 ? 1.489 -0.484 35.484 1.00 83.69 511 MET A C 1
ATOM 3995 O O . MET A 1 511 ? 2.372 0.366 35.399 1.00 83.69 511 MET A O 1
ATOM 3999 N N . ALA A 1 512 ? 1.103 -1.189 34.414 1.00 82.38 512 ALA A N 1
ATOM 4000 C CA . ALA A 1 512 ? 1.701 -0.989 33.091 1.00 82.38 512 ALA A CA 1
ATOM 4001 C C . ALA A 1 512 ? 1.423 0.411 32.500 1.00 82.38 512 ALA A C 1
ATOM 4003 O O . ALA A 1 512 ? 2.242 0.920 31.734 1.00 82.38 512 ALA A O 1
ATOM 4004 N N . LEU A 1 513 ? 0.299 1.040 32.859 1.00 79.94 513 LEU A N 1
ATOM 4005 C CA . LEU A 1 513 ? -0.051 2.404 32.453 1.00 79.94 513 LEU A CA 1
ATOM 4006 C C . LEU A 1 513 ? 0.638 3.466 33.333 1.00 79.94 513 LEU A C 1
ATOM 4008 O O . LEU A 1 513 ? 1.177 4.432 32.792 1.00 79.94 513 LEU A O 1
ATOM 4012 N N . GLU A 1 514 ? 0.704 3.267 34.653 1.00 76.38 514 GLU A N 1
ATOM 4013 C CA . GLU A 1 514 ? 1.395 4.162 35.601 1.00 76.38 514 GLU A CA 1
ATOM 4014 C C . GLU A 1 514 ? 2.904 4.255 35.321 1.00 76.38 514 GLU A C 1
ATOM 4016 O O . GLU A 1 514 ? 3.463 5.350 35.232 1.00 76.38 514 GLU A O 1
ATOM 4021 N N . PHE A 1 515 ? 3.573 3.125 35.062 1.00 64.50 515 PHE A N 1
ATOM 4022 C CA . PHE A 1 515 ? 4.991 3.120 34.666 1.00 64.50 515 PHE A CA 1
ATOM 4023 C C . PHE A 1 515 ? 5.264 3.865 33.348 1.00 64.50 515 PHE A C 1
ATOM 4025 O O . PHE A 1 515 ? 6.411 4.209 33.054 1.00 64.50 515 PHE A O 1
ATOM 4032 N N . ASN A 1 516 ? 4.227 4.122 32.548 1.00 61.84 516 ASN A N 1
ATOM 4033 C CA . ASN A 1 516 ? 4.329 4.811 31.273 1.00 61.84 516 ASN A CA 1
ATOM 4034 C C . ASN A 1 516 ? 4.034 6.323 31.378 1.00 61.84 516 ASN A C 1
ATOM 4036 O O . ASN A 1 516 ? 4.411 7.056 30.468 1.00 61.84 516 ASN A O 1
ATOM 4040 N N . THR A 1 517 ? 3.452 6.840 32.472 1.00 57.19 517 THR A N 1
ATOM 4041 C CA . THR A 1 517 ? 3.259 8.302 32.629 1.00 57.19 517 THR A CA 1
ATOM 4042 C C . THR A 1 517 ? 4.566 9.092 32.770 1.00 57.19 517 THR A C 1
ATOM 4044 O O . THR A 1 517 ? 4.630 10.238 32.326 1.00 57.19 517 THR A O 1
ATOM 4047 N N . ASP A 1 518 ? 5.636 8.467 33.271 1.00 44.22 518 ASP A N 1
ATOM 4048 C CA . ASP A 1 518 ? 6.979 9.069 33.326 1.00 44.22 518 ASP A CA 1
ATOM 4049 C C . ASP A 1 518 ? 7.747 8.961 31.992 1.00 44.22 518 ASP A C 1
ATOM 4051 O O . ASP A 1 518 ? 8.716 9.688 31.747 1.00 44.22 518 ASP A O 1
ATOM 4055 N N . CYS A 1 519 ? 7.315 8.072 31.091 1.00 40.16 519 CYS A N 1
ATOM 4056 C CA . CYS A 1 519 ? 7.970 7.802 29.814 1.00 40.16 519 CYS A CA 1
ATOM 4057 C C . CYS A 1 519 ? 7.210 8.462 28.653 1.00 40.16 519 CYS A C 1
ATOM 4059 O O . CYS A 1 519 ? 6.194 7.968 28.176 1.00 40.16 519 CYS A O 1
ATOM 4061 N N . LYS A 1 520 ? 7.763 9.553 28.103 1.00 41.19 520 LYS A N 1
ATOM 4062 C CA . LYS A 1 520 ? 7.176 10.289 26.958 1.00 41.19 520 LYS A CA 1
ATOM 4063 C C . LYS A 1 520 ? 7.051 9.469 25.656 1.00 41.19 520 LYS A C 1
ATOM 4065 O O . LYS A 1 520 ? 6.438 9.940 24.700 1.00 41.19 520 LYS A O 1
ATOM 4070 N N . GLU A 1 521 ? 7.603 8.257 25.612 1.00 46.16 521 GLU A N 1
ATOM 4071 C CA . GLU A 1 521 ? 7.450 7.296 24.517 1.00 46.16 521 GLU A CA 1
ATOM 4072 C C . GLU A 1 521 ? 6.346 6.271 24.811 1.00 46.16 521 GLU A C 1
ATOM 4074 O O . GLU A 1 521 ? 6.590 5.195 25.354 1.00 46.16 521 GLU A O 1
ATOM 4079 N N . LEU A 1 522 ? 5.127 6.573 24.359 1.00 52.06 522 LEU A N 1
ATOM 4080 C CA . LEU A 1 522 ? 4.030 5.603 24.303 1.00 52.06 522 LEU A CA 1
ATOM 4081 C C . LEU A 1 522 ? 4.344 4.496 23.284 1.00 52.06 522 LEU A C 1
ATOM 4083 O O . LEU A 1 522 ? 4.079 4.627 22.086 1.00 52.06 522 LEU A O 1
ATOM 4087 N N . ASN A 1 523 ? 4.922 3.412 23.795 1.00 61.34 523 ASN A N 1
ATOM 4088 C CA . ASN A 1 523 ? 5.258 2.192 23.072 1.00 61.34 523 ASN A CA 1
ATOM 4089 C C . ASN A 1 523 ? 4.009 1.602 22.370 1.00 61.34 523 ASN A C 1
ATOM 4091 O O . ASN A 1 523 ? 2.993 1.409 23.046 1.00 61.34 523 ASN A O 1
ATOM 4095 N N . PRO A 1 524 ? 4.071 1.254 21.065 1.00 59.31 524 PRO A N 1
ATOM 4096 C CA . PRO A 1 524 ? 2.960 0.628 20.341 1.00 59.31 524 PRO A CA 1
ATOM 4097 C C . PRO A 1 524 ? 2.298 -0.559 21.068 1.00 59.31 524 PRO A C 1
ATOM 4099 O O . PRO A 1 524 ? 1.082 -0.714 21.007 1.00 59.31 524 PRO A O 1
ATOM 4102 N N . GLY A 1 525 ? 3.081 -1.363 21.800 1.00 65.69 525 GLY A N 1
ATOM 4103 C CA . GLY A 1 525 ? 2.583 -2.519 22.558 1.00 65.69 525 GLY A CA 1
ATOM 4104 C C . GLY A 1 525 ? 1.807 -2.196 23.846 1.00 65.69 525 GLY A C 1
ATOM 4105 O O . GLY A 1 525 ? 1.190 -3.096 24.411 1.00 65.69 525 GLY A O 1
ATOM 4106 N N . LEU A 1 526 ? 1.828 -0.942 24.319 1.00 76.75 526 LEU A N 1
ATOM 4107 C CA . LEU A 1 526 ? 1.137 -0.506 25.544 1.00 76.75 526 LEU A CA 1
ATOM 4108 C C . LEU A 1 526 ? -0.206 0.172 25.272 1.00 76.75 526 LEU A C 1
ATOM 4110 O O . LEU A 1 526 ? -1.100 0.079 26.105 1.00 76.75 526 LEU A O 1
ATOM 4114 N N . LEU A 1 527 ? -0.386 0.826 24.120 1.00 79.88 527 LEU A N 1
ATOM 4115 C CA . LEU A 1 527 ? -1.641 1.519 23.802 1.00 79.88 527 LEU A CA 1
ATOM 4116 C C . LEU A 1 527 ? -2.889 0.595 23.857 1.00 79.88 527 LEU A C 1
ATOM 4118 O O . LEU A 1 527 ? -3.920 1.050 24.352 1.00 79.88 527 LEU A O 1
ATOM 4122 N N . PRO A 1 528 ? -2.821 -0.705 23.484 1.00 87.81 528 PRO A N 1
ATOM 4123 C CA . PRO A 1 528 ? -3.920 -1.655 23.700 1.00 87.81 528 PRO A CA 1
ATOM 4124 C C . PRO A 1 528 ? -4.318 -1.864 25.169 1.00 87.81 528 PRO A C 1
ATOM 4126 O O . PRO A 1 528 ? -5.481 -2.155 25.436 1.00 87.81 528 PRO A O 1
ATOM 4129 N N . ALA A 1 529 ? -3.404 -1.661 26.128 1.00 88.94 529 ALA A N 1
ATOM 4130 C CA . ALA A 1 529 ? -3.714 -1.780 27.555 1.00 88.94 529 ALA A CA 1
ATOM 4131 C C . ALA A 1 529 ? -4.771 -0.759 28.007 1.00 88.94 529 ALA A C 1
ATOM 4133 O O . ALA A 1 529 ? -5.539 -1.046 28.915 1.00 88.94 529 ALA A O 1
ATOM 4134 N N . VAL A 1 530 ? -4.870 0.399 27.340 1.00 89.00 530 VAL A N 1
ATOM 4135 C CA . VAL A 1 530 ? -5.923 1.397 27.599 1.00 89.00 530 VAL A CA 1
ATOM 4136 C C . VAL A 1 530 ? -7.309 0.831 27.265 1.00 89.00 530 VAL A C 1
ATOM 4138 O O . VAL A 1 530 ? -8.252 0.997 28.036 1.00 89.00 530 VAL A O 1
ATOM 4141 N N . VAL A 1 531 ? -7.426 0.108 26.146 1.00 93.00 531 VAL A N 1
ATOM 4142 C CA . VAL A 1 531 ? -8.679 -0.550 25.746 1.00 93.00 531 VAL A CA 1
ATOM 4143 C C . VAL A 1 531 ? -8.991 -1.727 26.673 1.00 93.00 531 VAL A C 1
ATOM 4145 O O . VAL A 1 531 ? -10.133 -1.888 27.091 1.00 93.00 531 VAL A O 1
ATOM 4148 N N . GLU A 1 532 ? -7.985 -2.521 27.042 1.00 93.56 532 GLU A N 1
ATOM 4149 C CA . GLU A 1 532 ? -8.138 -3.644 27.978 1.00 93.56 532 GLU A CA 1
ATOM 4150 C C . GLU A 1 532 ? -8.576 -3.171 29.379 1.00 93.56 532 GLU A C 1
ATOM 4152 O O . GLU A 1 532 ? -9.499 -3.750 29.950 1.00 93.56 532 GLU A O 1
ATOM 4157 N N . SER A 1 533 ? -8.019 -2.070 29.897 1.00 93.12 533 SER A N 1
ATOM 4158 C CA . SER A 1 533 ? -8.472 -1.440 31.147 1.00 93.12 533 SER A CA 1
ATOM 4159 C C . SER A 1 533 ? -9.915 -0.937 31.056 1.00 93.12 533 SER A C 1
ATOM 4161 O O . SER A 1 533 ? -10.692 -1.134 31.988 1.00 93.12 533 SER A O 1
ATOM 4163 N N . ALA A 1 534 ? -10.323 -0.353 29.926 1.00 93.56 534 ALA A N 1
ATOM 4164 C CA . ALA A 1 534 ? -11.713 0.055 29.727 1.00 93.56 534 ALA A CA 1
ATOM 4165 C C . ALA A 1 534 ? -12.687 -1.140 29.673 1.00 93.56 534 ALA A C 1
ATOM 4167 O O . ALA A 1 534 ? -13.827 -1.024 30.129 1.00 93.56 534 ALA A O 1
ATOM 4168 N N . LEU A 1 535 ? -12.252 -2.306 29.176 1.00 93.31 535 LEU A N 1
ATOM 4169 C CA . LEU A 1 535 ? -13.034 -3.546 29.264 1.00 93.31 535 LEU A CA 1
ATOM 4170 C C . LEU A 1 535 ? -13.166 -4.032 30.716 1.00 93.31 535 LEU A C 1
ATOM 4172 O O . LEU A 1 535 ? -14.258 -4.449 31.099 1.00 93.31 535 LEU A O 1
ATOM 4176 N N . VAL A 1 536 ? -12.104 -3.938 31.530 1.00 93.38 536 VAL A N 1
ATOM 4177 C CA . VAL A 1 536 ? -12.157 -4.248 32.974 1.00 93.38 536 VAL A CA 1
ATOM 4178 C C . VAL A 1 536 ? -13.163 -3.339 33.687 1.00 93.38 536 VAL A C 1
ATOM 4180 O O . VAL A 1 536 ? -14.070 -3.853 34.339 1.00 93.38 536 VAL A O 1
ATOM 4183 N N . LEU A 1 537 ? -13.071 -2.018 33.495 1.00 92.25 537 LEU A N 1
ATOM 4184 C CA . LEU A 1 537 ? -14.003 -1.036 34.069 1.00 92.25 537 LEU A CA 1
ATOM 4185 C C . LEU A 1 537 ? -15.454 -1.306 33.636 1.00 92.25 537 LEU A C 1
ATOM 4187 O O . LEU A 1 537 ? -16.353 -1.382 34.472 1.00 92.25 537 LEU A O 1
ATOM 4191 N N . THR A 1 538 ? -15.684 -1.559 32.342 1.00 91.38 538 THR A N 1
ATOM 4192 C CA . THR A 1 538 ? -17.018 -1.907 31.816 1.00 91.38 538 THR A CA 1
ATOM 4193 C C . THR A 1 538 ? -17.572 -3.180 32.465 1.00 91.38 538 THR A C 1
ATOM 4195 O O . THR A 1 538 ? -18.757 -3.238 32.786 1.00 91.38 538 THR A O 1
ATOM 4198 N N . ALA A 1 539 ? -16.731 -4.196 32.687 1.00 88.62 539 ALA A N 1
ATOM 4199 C CA . ALA A 1 539 ? -17.125 -5.449 33.331 1.00 88.62 539 ALA A CA 1
ATOM 4200 C C . ALA A 1 539 ? -17.346 -5.314 34.852 1.00 88.62 539 ALA A C 1
ATOM 4202 O O . ALA A 1 539 ? -18.106 -6.093 35.425 1.00 88.62 539 ALA A O 1
ATOM 4203 N N . GLN A 1 540 ? -16.723 -4.323 35.496 1.00 89.12 540 GLN A N 1
ATOM 4204 C CA . GLN A 1 540 ? -16.961 -3.949 36.896 1.00 89.12 540 GLN A CA 1
ATOM 4205 C C . GLN A 1 540 ? -18.207 -3.061 37.079 1.00 89.12 540 GLN A C 1
ATOM 4207 O O . GLN A 1 540 ? -18.721 -2.963 38.191 1.00 89.12 540 GLN A O 1
ATOM 4212 N N . GLY A 1 541 ? -18.729 -2.473 35.997 1.00 88.44 541 GLY A N 1
ATOM 4213 C CA . GLY A 1 541 ? -19.908 -1.599 35.992 1.00 88.44 541 GLY A CA 1
ATOM 4214 C C . GLY A 1 541 ? -19.593 -0.104 35.868 1.00 88.44 541 GLY A C 1
ATOM 4215 O O . GLY A 1 541 ? -20.514 0.683 35.656 1.00 88.44 541 GLY A O 1
ATOM 4216 N N . GLU A 1 542 ? -18.316 0.281 35.906 1.00 92.81 542 GLU A N 1
ATOM 4217 C CA . GLU A 1 542 ? -17.828 1.667 35.826 1.00 92.81 542 GLU A CA 1
ATOM 4218 C C . GLU A 1 542 ? -17.785 2.166 34.367 1.00 92.81 542 GLU A C 1
ATOM 4220 O O . GLU A 1 542 ? -16.751 2.555 33.816 1.00 92.81 542 GLU A O 1
ATOM 4225 N N . VAL A 1 543 ? -18.936 2.105 33.687 1.00 92.56 543 VAL A N 1
ATOM 4226 C CA . VAL A 1 543 ? -19.038 2.354 32.238 1.00 92.56 543 VAL A CA 1
ATOM 4227 C C . VAL A 1 543 ? -18.688 3.801 31.873 1.00 92.56 543 VAL A C 1
ATOM 4229 O O . VAL A 1 543 ? -18.119 4.045 30.813 1.00 92.56 543 VAL A O 1
ATOM 4232 N N . GLN A 1 544 ? -18.981 4.771 32.741 1.00 91.44 544 GLN A N 1
ATOM 4233 C CA . GLN A 1 544 ? -18.660 6.182 32.506 1.00 91.44 544 GLN A CA 1
ATOM 4234 C C . GLN A 1 544 ? -17.144 6.431 32.508 1.00 91.44 544 GLN A C 1
ATOM 4236 O O . GLN A 1 544 ? -16.648 7.160 31.648 1.00 91.44 544 GLN A O 1
ATOM 4241 N N . GLU A 1 545 ? -16.405 5.795 33.421 1.00 91.38 545 GLU A N 1
ATOM 4242 C CA . GLU A 1 545 ? -14.940 5.879 33.463 1.00 91.38 545 GLU A CA 1
ATOM 4243 C C . GLU A 1 545 ? -14.316 5.169 32.254 1.00 91.38 545 GLU A C 1
ATOM 4245 O O . GLU A 1 545 ? -13.413 5.709 31.611 1.00 91.38 545 GLU A O 1
ATOM 4250 N N . ALA A 1 546 ? -14.862 4.007 31.874 1.00 92.75 546 ALA A N 1
ATOM 4251 C CA . ALA A 1 546 ? -14.469 3.300 30.659 1.00 92.75 546 ALA A CA 1
ATOM 4252 C C . ALA A 1 546 ? -14.673 4.153 29.391 1.00 92.75 546 ALA A C 1
ATOM 4254 O O . ALA A 1 546 ? -13.791 4.203 28.533 1.00 92.75 546 ALA A O 1
ATOM 4255 N N . GLU A 1 547 ? -15.808 4.849 29.261 1.00 93.38 547 GLU A N 1
ATOM 4256 C CA . GLU A 1 547 ? -16.077 5.716 28.108 1.00 93.38 547 GLU A CA 1
ATOM 4257 C C . GLU A 1 547 ? -15.163 6.941 28.062 1.00 93.38 547 GLU A C 1
ATOM 4259 O O . GLU A 1 547 ? -14.692 7.278 26.975 1.00 93.38 547 GLU A O 1
ATOM 4264 N N . ALA A 1 548 ? -14.859 7.571 29.201 1.00 91.25 548 ALA A N 1
ATOM 4265 C CA . ALA A 1 548 ? -13.892 8.667 29.264 1.00 91.25 548 ALA A CA 1
ATOM 4266 C C . ALA A 1 548 ? -12.495 8.204 28.807 1.00 91.25 548 ALA A C 1
ATOM 4268 O O . ALA A 1 548 ? -11.922 8.777 27.877 1.00 91.25 548 ALA A O 1
ATOM 4269 N N . LEU A 1 549 ? -12.005 7.090 29.362 1.00 89.88 549 LEU A N 1
ATOM 4270 C CA . LEU A 1 549 ? -10.709 6.498 29.016 1.00 89.88 549 LEU A CA 1
ATOM 4271 C C . LEU A 1 549 ? -10.602 6.139 27.520 1.00 89.88 549 LEU A C 1
ATOM 4273 O O . LEU A 1 549 ? -9.561 6.332 26.888 1.00 89.88 549 LEU A O 1
ATOM 4277 N N . LEU A 1 550 ? -11.692 5.646 26.924 1.00 92.62 550 LEU A N 1
ATOM 4278 C CA . LEU A 1 550 ? -11.762 5.328 25.495 1.00 92.62 550 LEU A CA 1
ATOM 4279 C C . LEU A 1 550 ? -11.880 6.573 24.603 1.00 92.62 550 LEU A C 1
ATOM 4281 O O . LEU A 1 550 ? -11.364 6.564 23.484 1.00 92.62 550 LEU A O 1
ATOM 4285 N N . GLN A 1 551 ? -12.524 7.648 25.065 1.00 91.38 551 GLN A N 1
ATOM 4286 C CA . GLN A 1 551 ? -12.573 8.923 24.342 1.00 91.38 551 GLN A CA 1
ATOM 4287 C C . GLN A 1 551 ? -11.199 9.602 24.302 1.00 91.38 551 GLN A C 1
ATOM 4289 O O . GLN A 1 551 ? -10.788 10.051 23.226 1.00 91.38 551 GLN A O 1
ATOM 4294 N N . ASP A 1 552 ? -10.461 9.582 25.414 1.00 87.44 552 ASP A N 1
ATOM 4295 C CA . ASP A 1 552 ? -9.070 10.041 25.485 1.00 87.44 552 ASP A CA 1
ATOM 4296 C C . ASP A 1 552 ? -8.163 9.190 24.584 1.00 87.44 552 ASP A C 1
ATOM 4298 O O . ASP A 1 552 ? -7.399 9.727 23.777 1.00 87.44 552 ASP A O 1
ATOM 4302 N N . CYS A 1 553 ? -8.322 7.860 24.614 1.00 88.50 553 CYS A N 1
ATOM 4303 C CA . CYS A 1 553 ? -7.632 6.949 23.698 1.00 88.50 553 CYS A CA 1
ATOM 4304 C C . CYS A 1 553 ? -7.894 7.314 22.225 1.00 88.50 553 CYS A C 1
ATOM 4306 O O . CYS A 1 553 ? -6.953 7.446 21.440 1.00 88.50 553 CYS A O 1
ATOM 4308 N N . LEU A 1 554 ? -9.155 7.550 21.841 1.00 90.38 554 LEU A N 1
ATOM 4309 C CA . LEU A 1 554 ? -9.513 7.971 20.483 1.00 90.38 554 LEU A CA 1
ATOM 4310 C C . LEU A 1 554 ? -8.957 9.355 20.117 1.00 90.38 554 LEU A C 1
ATOM 4312 O O . LEU A 1 554 ? -8.617 9.572 18.954 1.00 90.38 554 LEU A O 1
ATOM 4316 N N . GLN A 1 555 ? -8.851 10.287 21.067 1.00 86.75 555 GLN A N 1
ATOM 4317 C CA . GLN A 1 555 ? -8.226 11.590 20.834 1.00 86.75 555 GLN A CA 1
ATOM 4318 C C . GLN A 1 555 ? -6.723 11.443 20.569 1.00 86.75 555 GLN A C 1
ATOM 4320 O O . GLN A 1 555 ? -6.235 11.940 19.554 1.00 86.75 555 GLN A O 1
ATOM 4325 N N . MET A 1 556 ? -6.017 10.668 21.397 1.00 84.06 556 MET A N 1
ATOM 4326 C CA . MET A 1 556 ? -4.605 10.330 21.184 1.00 84.06 556 MET A CA 1
ATOM 4327 C C . MET A 1 556 ? -4.377 9.616 19.844 1.00 84.06 556 MET A C 1
ATOM 4329 O O . MET A 1 556 ? -3.379 9.871 19.167 1.00 84.06 556 MET A O 1
ATOM 4333 N N . CYS A 1 557 ? -5.300 8.738 19.439 1.00 87.00 557 CYS A N 1
ATOM 4334 C CA . CYS A 1 557 ? -5.242 8.071 18.141 1.00 87.00 557 CYS A CA 1
ATOM 4335 C C . CYS A 1 557 ? -5.415 9.069 16.986 1.00 87.00 557 CYS A C 1
ATOM 4337 O O . CYS A 1 557 ? -4.608 9.053 16.057 1.00 87.00 557 CYS A O 1
ATOM 4339 N N . ARG A 1 558 ? -6.392 9.989 17.061 1.00 85.06 558 ARG A N 1
ATOM 4340 C CA . ARG A 1 558 ? -6.599 11.053 16.056 1.00 85.06 558 ARG A CA 1
ATOM 4341 C C . ARG A 1 558 ? -5.370 11.944 15.889 1.00 85.06 558 ARG A C 1
ATOM 4343 O O . ARG A 1 558 ? -4.926 12.150 14.766 1.00 85.06 558 ARG A O 1
ATOM 4350 N N . GLU A 1 559 ? -4.787 12.421 16.988 1.00 81.31 559 GLU A N 1
ATOM 4351 C CA . GLU A 1 559 ? -3.599 13.293 16.970 1.00 81.31 559 GLU A CA 1
ATOM 4352 C C . GLU A 1 559 ? -2.370 12.638 16.323 1.00 81.31 559 GLU A C 1
ATOM 4354 O O . GLU A 1 559 ? -1.493 13.325 15.798 1.00 81.31 559 GLU A O 1
ATOM 4359 N N . ARG A 1 560 ? -2.309 11.302 16.342 1.00 79.88 560 ARG A N 1
ATOM 4360 C CA . ARG A 1 560 ? -1.207 10.505 15.789 1.00 79.88 560 ARG A CA 1
ATOM 4361 C C . ARG A 1 560 ? -1.526 9.860 14.441 1.00 79.88 560 ARG A C 1
ATOM 4363 O O . ARG A 1 560 ? -0.617 9.350 13.793 1.00 79.88 560 ARG A O 1
ATOM 4370 N N . GLY A 1 561 ? -2.787 9.856 14.013 1.00 81.25 561 GLY A N 1
ATOM 4371 C CA . GLY A 1 561 ? -3.263 9.059 12.879 1.00 81.25 561 GLY A CA 1
ATOM 4372 C C . GLY A 1 561 ? -3.219 7.543 13.118 1.00 81.25 561 GLY A C 1
ATOM 4373 O O . GLY A 1 561 ? -3.146 6.780 12.155 1.00 81.25 561 GLY A O 1
ATOM 4374 N N . GLU A 1 562 ? -3.238 7.105 14.378 1.00 87.25 562 GLU A N 1
ATOM 4375 C CA . GLU A 1 562 ? -3.342 5.691 14.746 1.00 87.25 562 GLU A CA 1
ATOM 4376 C C . GLU A 1 562 ? -4.768 5.193 14.446 1.00 87.25 562 GLU A C 1
ATOM 4378 O O . GLU A 1 562 ? -5.758 5.855 14.769 1.00 87.25 562 GLU A O 1
ATOM 4383 N N . GLN A 1 563 ? -4.871 4.047 13.774 1.00 90.12 563 GLN A N 1
ATOM 4384 C CA . GLN A 1 563 ? -6.131 3.459 13.324 1.00 90.12 563 GLN A CA 1
ATOM 4385 C C . GLN A 1 563 ? -6.407 2.084 13.948 1.00 90.12 563 GLN A C 1
ATOM 4387 O O . GLN A 1 563 ? -7.565 1.762 14.220 1.00 90.12 563 GLN A O 1
ATOM 4392 N N . TRP A 1 564 ? -5.393 1.248 14.177 1.00 92.19 564 TRP A N 1
ATOM 4393 C CA . TRP A 1 564 ? -5.618 -0.124 14.637 1.00 92.19 564 TRP A CA 1
ATOM 4394 C C . TRP A 1 564 ? -6.141 -0.200 16.084 1.00 92.19 564 TRP A C 1
ATOM 4396 O O . TRP A 1 564 ? -7.126 -0.904 16.337 1.00 92.19 564 TRP A O 1
ATOM 4406 N N . VAL A 1 565 ? -5.573 0.556 17.026 1.00 91.88 565 VAL A N 1
ATOM 4407 C CA . VAL A 1 565 ? -6.113 0.692 18.390 1.00 91.88 565 VAL A CA 1
ATOM 4408 C C . VAL A 1 565 ? -7.377 1.546 18.393 1.00 91.88 565 VAL A C 1
ATOM 4410 O O . VAL A 1 565 ? -8.333 1.176 19.068 1.00 91.88 565 VAL A O 1
ATOM 4413 N N . SER A 1 566 ? -7.469 2.588 17.562 1.00 93.56 566 SER A N 1
ATOM 4414 C CA . SER A 1 566 ? -8.725 3.331 17.346 1.00 93.56 566 SER A CA 1
ATOM 4415 C C . SER A 1 566 ? -9.902 2.404 16.983 1.00 93.56 566 SER A C 1
ATOM 4417 O O . SER A 1 566 ? -11.003 2.523 17.528 1.00 93.56 566 SER A O 1
ATOM 4419 N N . SER A 1 567 ? -9.663 1.385 16.146 1.00 95.38 567 SER A N 1
ATOM 4420 C CA . SER A 1 567 ? -10.668 0.365 15.822 1.00 95.38 567 SER A CA 1
ATOM 4421 C C . SER A 1 567 ? -11.089 -0.476 17.036 1.00 95.38 567 SER A C 1
ATOM 4423 O O . SER A 1 567 ? -12.265 -0.822 17.167 1.00 95.38 567 SER A O 1
ATOM 4425 N N . HIS A 1 568 ? -10.159 -0.785 17.942 1.00 95.19 568 HIS A N 1
ATOM 4426 C CA . HIS A 1 568 ? -10.429 -1.510 19.183 1.00 95.19 568 HIS A CA 1
ATOM 4427 C C . HIS A 1 568 ? -11.160 -0.632 20.204 1.00 95.19 568 HIS A C 1
ATOM 4429 O O . HIS A 1 568 ? -12.115 -1.096 20.822 1.00 95.19 568 HIS A O 1
ATOM 4435 N N . ALA A 1 569 ? -10.799 0.648 20.313 1.00 95.81 569 ALA A N 1
ATOM 4436 C CA . ALA A 1 569 ? -11.490 1.606 21.166 1.00 95.81 569 ALA A CA 1
ATOM 4437 C C . ALA A 1 569 ? -12.948 1.824 20.722 1.00 95.81 569 ALA A C 1
ATOM 4439 O O . ALA A 1 569 ? -13.855 1.781 21.550 1.00 95.81 569 ALA A O 1
ATOM 4440 N N . HIS A 1 570 ? -13.211 1.945 19.414 1.00 97.81 570 HIS A N 1
ATOM 4441 C CA . HIS A 1 570 ? -14.580 1.976 18.882 1.00 97.81 570 HIS A CA 1
ATOM 4442 C C . HIS A 1 570 ? -15.376 0.690 19.176 1.00 97.81 570 HIS A C 1
ATOM 4444 O O . HIS A 1 570 ? -16.576 0.760 19.437 1.00 97.81 570 HIS A O 1
ATOM 4450 N N . TRP A 1 571 ? -14.736 -0.482 19.161 1.00 97.06 571 TRP A N 1
ATOM 4451 C CA . TRP A 1 571 ? -15.391 -1.740 19.538 1.00 97.06 571 TRP A CA 1
ATOM 4452 C C . TRP A 1 571 ? -15.722 -1.803 21.039 1.00 97.06 571 TRP A C 1
ATOM 4454 O O . TRP A 1 571 ? -16.846 -2.159 21.396 1.00 97.06 571 TRP A O 1
ATOM 4464 N N . ALA A 1 572 ? -14.792 -1.400 21.910 1.00 96.06 572 ALA A N 1
ATOM 4465 C CA . ALA A 1 572 ? -15.015 -1.354 23.354 1.00 96.06 572 ALA A CA 1
ATOM 4466 C C . ALA A 1 572 ? -16.107 -0.336 23.739 1.00 96.06 572 ALA A C 1
ATOM 4468 O O . ALA A 1 572 ? -16.992 -0.667 24.528 1.00 96.06 572 ALA A O 1
ATOM 4469 N N . LEU A 1 573 ? -16.132 0.846 23.102 1.00 96.88 573 LEU A N 1
ATOM 4470 C CA . LEU A 1 573 ? -17.214 1.829 23.262 1.00 96.88 573 LEU A CA 1
ATOM 4471 C C . LEU A 1 573 ? -18.578 1.240 22.895 1.00 96.88 573 LEU A C 1
ATOM 4473 O O . LEU A 1 573 ? -19.534 1.415 23.642 1.00 96.88 573 LEU A O 1
ATOM 4477 N N . ALA A 1 574 ? -18.679 0.492 21.790 1.00 96.56 574 ALA A N 1
ATOM 4478 C CA . ALA A 1 574 ? -19.928 -0.181 21.434 1.00 96.56 574 ALA A CA 1
ATOM 4479 C C . ALA A 1 574 ? -20.377 -1.192 22.513 1.00 96.56 574 ALA A C 1
ATOM 4481 O O . ALA A 1 574 ? -21.574 -1.353 22.745 1.00 96.56 574 ALA A O 1
ATOM 4482 N N . GLY A 1 575 ? -19.433 -1.827 23.218 1.00 92.50 575 GLY A N 1
ATOM 4483 C CA . GLY A 1 575 ? -19.706 -2.676 24.381 1.00 92.50 575 GLY A CA 1
ATOM 4484 C C . GLY A 1 575 ? -20.296 -1.919 25.581 1.00 92.50 575 GLY A C 1
ATOM 4485 O O . GLY A 1 575 ? -21.295 -2.373 26.142 1.00 92.50 575 GLY A O 1
ATOM 4486 N N . GLY A 1 576 ? -19.730 -0.763 25.947 1.00 91.94 576 GLY A N 1
ATOM 4487 C CA . GLY A 1 576 ? -20.243 0.098 27.029 1.00 91.94 576 GLY A CA 1
ATOM 4488 C C . GLY A 1 576 ? -21.579 0.779 26.691 1.00 91.94 576 GLY A C 1
ATOM 4489 O O . GLY A 1 576 ? -22.502 0.829 27.510 1.00 91.94 576 GLY A O 1
ATOM 4490 N N . MET A 1 577 ? -21.744 1.206 25.438 1.00 94.12 577 MET A N 1
ATOM 4491 C CA . MET A 1 577 ? -22.997 1.766 24.923 1.00 94.12 577 MET A CA 1
ATOM 4492 C C . MET A 1 577 ? -24.137 0.739 24.966 1.00 94.12 577 MET A C 1
ATOM 4494 O O . MET A 1 577 ? -25.232 1.070 25.417 1.00 94.12 577 MET A O 1
ATOM 4498 N N . LEU A 1 578 ? -23.877 -0.528 24.611 1.00 91.69 578 LEU A N 1
ATOM 4499 C CA . LEU A 1 578 ? -24.833 -1.625 24.819 1.00 91.69 578 LEU A CA 1
ATOM 4500 C C . LEU A 1 578 ? -25.215 -1.798 26.296 1.00 91.69 578 LEU A C 1
ATOM 4502 O O . LEU A 1 578 ? -26.399 -1.901 26.605 1.00 91.69 578 LEU A O 1
ATOM 4506 N N . ALA A 1 579 ? -24.235 -1.804 27.207 1.00 87.12 579 ALA A N 1
ATOM 4507 C CA . ALA A 1 579 ? -24.478 -1.963 28.645 1.00 87.12 579 ALA A CA 1
ATOM 4508 C C . ALA A 1 579 ? -25.334 -0.829 29.248 1.00 87.12 579 ALA A C 1
ATOM 4510 O O . ALA A 1 579 ? -25.975 -1.016 30.278 1.00 87.12 579 ALA A O 1
ATOM 4511 N N . THR A 1 580 ? -25.383 0.329 28.583 1.00 90.00 580 THR A N 1
ATOM 4512 C CA . THR A 1 580 ? -26.186 1.502 28.968 1.00 90.00 580 THR A CA 1
ATOM 4513 C C . THR A 1 580 ? -27.432 1.708 28.093 1.00 90.00 580 THR A C 1
ATOM 4515 O O . THR A 1 580 ? -28.086 2.744 28.194 1.00 90.00 580 THR A O 1
ATOM 4518 N N . GLY A 1 581 ? -27.785 0.743 27.234 1.00 90.69 581 GLY A N 1
ATOM 4519 C CA . GLY A 1 581 ? -28.985 0.792 26.387 1.00 90.69 581 GLY A CA 1
ATOM 4520 C C . GLY A 1 581 ? -28.905 1.720 25.164 1.00 90.69 581 GLY A C 1
ATOM 4521 O O . GLY A 1 581 ? -29.897 1.882 24.457 1.00 90.69 581 GLY A O 1
ATOM 4522 N N . ARG A 1 582 ? -27.739 2.307 24.860 1.00 93.88 582 ARG A N 1
ATOM 4523 C CA . ARG A 1 582 ? -27.495 3.163 23.681 1.00 93.88 582 ARG A CA 1
ATOM 4524 C C . ARG A 1 582 ? -27.199 2.322 22.432 1.00 93.88 582 ARG A C 1
ATOM 4526 O O . ARG A 1 582 ? -26.103 2.342 21.874 1.00 93.88 582 ARG A O 1
ATOM 4533 N N . VAL A 1 583 ? -28.186 1.532 22.008 1.00 92.94 583 VAL A N 1
ATOM 4534 C CA . VAL A 1 583 ? -28.022 0.503 20.961 1.00 92.94 583 VAL A CA 1
ATOM 4535 C C . VAL A 1 583 ? -27.671 1.097 19.585 1.00 92.94 583 VAL A C 1
ATOM 4537 O O . VAL A 1 583 ? -26.866 0.520 18.853 1.00 92.94 583 VAL A O 1
ATOM 4540 N N . GLU A 1 584 ? -28.215 2.265 19.232 1.00 90.75 584 GLU A N 1
ATOM 4541 C CA . GLU A 1 584 ? -27.921 2.932 17.952 1.00 90.75 584 GLU A CA 1
ATOM 4542 C C . GLU A 1 584 ? -26.489 3.500 17.900 1.00 90.75 584 GLU A C 1
ATOM 4544 O O . GLU A 1 584 ? -25.777 3.294 16.912 1.00 90.75 584 GLU A O 1
ATOM 4549 N N . ASP A 1 585 ? -26.013 4.114 18.989 1.00 90.44 585 ASP A N 1
ATOM 4550 C CA . ASP A 1 585 ? -24.621 4.574 19.113 1.00 90.44 585 ASP A CA 1
ATOM 4551 C C . ASP A 1 585 ? -23.634 3.398 19.083 1.00 90.44 585 ASP A C 1
ATOM 4553 O O . ASP A 1 585 ? -22.564 3.484 18.465 1.00 90.44 585 ASP A O 1
ATOM 4557 N N . ALA A 1 586 ? -24.006 2.269 19.696 1.00 93.81 586 ALA A N 1
ATOM 4558 C CA . ALA A 1 586 ? -23.237 1.034 19.622 1.00 93.81 586 ALA A CA 1
ATOM 4559 C C . ALA A 1 586 ? -23.138 0.519 18.173 1.00 93.81 586 ALA A C 1
ATOM 4561 O O . ALA A 1 586 ? -22.044 0.162 17.726 1.00 93.81 586 ALA A O 1
ATOM 4562 N N . LEU A 1 587 ? -24.234 0.556 17.401 1.00 93.44 587 LEU A N 1
ATOM 4563 C CA . LEU A 1 587 ? -24.226 0.204 15.975 1.00 93.44 587 LEU A CA 1
ATOM 4564 C C . LEU A 1 587 ? -23.320 1.136 15.155 1.00 93.44 587 LEU A C 1
ATOM 4566 O O . LEU A 1 587 ? -22.582 0.674 14.282 1.00 93.44 587 LEU A O 1
ATOM 4570 N N . LEU A 1 588 ? -23.338 2.442 15.434 1.00 93.12 588 LEU A N 1
ATOM 4571 C CA . LEU A 1 588 ? -22.461 3.403 14.765 1.00 93.12 588 LEU A CA 1
ATOM 4572 C C . LEU A 1 588 ? -20.979 3.099 15.045 1.00 93.12 588 LEU A C 1
ATOM 4574 O O . LEU A 1 588 ? -20.159 3.101 14.122 1.00 93.12 588 LEU A O 1
ATOM 4578 N N . ASN A 1 589 ? -20.630 2.819 16.302 1.00 94.38 589 ASN A N 1
ATOM 4579 C CA . ASN A 1 589 ? -19.251 2.571 16.717 1.00 94.38 589 ASN A CA 1
ATOM 4580 C C . ASN A 1 589 ? -18.723 1.202 16.259 1.00 94.38 589 ASN A C 1
ATOM 4582 O O . ASN A 1 589 ? -17.618 1.139 15.715 1.00 94.38 589 ASN A O 1
ATOM 4586 N N . VAL A 1 590 ? -19.515 0.126 16.341 1.00 96.19 590 VAL A N 1
ATOM 4587 C CA . VAL A 1 590 ? -19.084 -1.194 15.840 1.00 96.19 590 VAL A CA 1
ATOM 4588 C C . VAL A 1 590 ? -18.854 -1.174 14.323 1.00 96.19 590 VAL A C 1
ATOM 4590 O O . VAL A 1 590 ? -17.896 -1.764 13.827 1.00 96.19 590 VAL A O 1
ATOM 4593 N N . ARG A 1 591 ? -19.653 -0.403 13.568 1.00 95.00 591 ARG A N 1
ATOM 4594 C CA . ARG A 1 591 ? -19.462 -0.218 12.120 1.00 95.00 591 ARG A CA 1
ATOM 4595 C C . ARG A 1 591 ? -18.229 0.622 11.776 1.00 95.00 591 ARG A C 1
ATOM 4597 O O . ARG A 1 591 ? -17.588 0.354 10.761 1.00 95.00 591 ARG A O 1
ATOM 4604 N N . LYS A 1 592 ? -17.857 1.609 12.604 1.00 93.31 592 LYS A N 1
ATOM 4605 C CA . LYS A 1 592 ? -16.558 2.305 12.479 1.00 93.31 592 LYS A CA 1
ATOM 4606 C C . LYS A 1 592 ? -15.400 1.331 12.706 1.00 93.31 592 LYS A C 1
ATOM 4608 O O . LYS A 1 592 ? -14.485 1.291 11.889 1.00 93.31 592 LYS A O 1
ATOM 4613 N N . SER A 1 593 ? -15.490 0.500 13.748 1.00 96.75 593 SER A N 1
ATOM 4614 C CA . SER A 1 593 ? -14.505 -0.546 14.045 1.00 96.75 593 SER A CA 1
ATOM 4615 C C . SER A 1 593 ? -14.305 -1.502 12.860 1.00 96.75 593 SER A C 1
ATOM 4617 O O . SER A 1 593 ? -13.204 -1.571 12.316 1.00 96.75 593 SER A O 1
ATOM 4619 N N . LEU A 1 594 ? -15.375 -2.149 12.377 1.00 92.81 594 LEU A N 1
ATOM 4620 C CA . LEU A 1 594 ? -15.328 -3.106 11.258 1.00 92.81 594 LEU A CA 1
ATOM 4621 C C . LEU A 1 594 ? -14.699 -2.522 9.981 1.00 92.81 594 LEU A C 1
ATOM 4623 O O . LEU A 1 594 ? -13.910 -3.196 9.319 1.00 92.81 594 LEU A O 1
ATOM 4627 N N . ARG A 1 595 ? -15.003 -1.260 9.638 1.00 89.69 595 ARG A N 1
ATOM 4628 C CA . ARG A 1 595 ? -14.416 -0.591 8.460 1.00 89.69 595 ARG A CA 1
ATOM 4629 C C . ARG A 1 595 ? -12.905 -0.447 8.560 1.00 89.69 595 ARG A C 1
ATOM 4631 O O . ARG A 1 595 ? -12.225 -0.680 7.568 1.00 89.69 595 ARG A O 1
ATOM 4638 N N . ILE A 1 596 ? -12.389 -0.078 9.731 1.00 87.88 596 ILE A N 1
ATOM 4639 C CA . ILE A 1 596 ? -10.948 0.091 9.936 1.00 87.88 596 ILE A CA 1
ATOM 4640 C C . ILE A 1 596 ? -10.254 -1.276 9.968 1.00 87.88 596 ILE A C 1
ATOM 4642 O O . ILE A 1 596 ? -9.236 -1.463 9.309 1.00 87.88 596 ILE A O 1
ATOM 4646 N N . LYS A 1 597 ? -10.826 -2.260 10.673 1.00 89.31 597 LYS A N 1
ATOM 4647 C CA . LYS A 1 597 ? -10.243 -3.605 10.828 1.00 89.31 597 LYS A CA 1
ATOM 4648 C C . LYS A 1 597 ? -10.034 -4.342 9.506 1.00 89.31 597 LYS A C 1
ATOM 4650 O O . LYS A 1 597 ? -8.990 -4.967 9.311 1.00 89.31 597 LYS A O 1
ATOM 4655 N N . ARG A 1 598 ? -10.966 -4.181 8.562 1.00 83.06 598 ARG A N 1
ATOM 4656 C CA . ARG A 1 598 ? -10.834 -4.670 7.180 1.00 83.06 598 ARG A CA 1
ATOM 4657 C C . ARG A 1 598 ? -9.581 -4.161 6.466 1.00 83.06 598 ARG A C 1
ATOM 4659 O O . ARG A 1 598 ? -8.967 -4.928 5.738 1.00 83.06 598 ARG A O 1
ATOM 4666 N N . LEU A 1 599 ? -9.157 -2.914 6.703 1.00 82.88 599 LEU A N 1
ATOM 4667 C CA . LEU A 1 599 ? -7.955 -2.350 6.066 1.00 82.88 599 LEU A CA 1
ATOM 4668 C C . LEU A 1 599 ? -6.662 -3.067 6.494 1.00 82.88 599 LEU A C 1
ATOM 4670 O O . LEU A 1 599 ? -5.670 -3.015 5.772 1.00 82.88 599 LEU A O 1
ATOM 4674 N N . PHE A 1 600 ? -6.679 -3.725 7.655 1.00 79.56 600 PHE A N 1
ATOM 4675 C CA . PHE A 1 600 ? -5.558 -4.480 8.218 1.00 79.56 600 PHE A CA 1
ATOM 4676 C C . PHE A 1 600 ? -5.657 -5.994 7.997 1.00 79.56 600 PHE A C 1
ATOM 4678 O O . PHE A 1 600 ? -4.678 -6.698 8.224 1.00 79.56 600 PHE A O 1
ATOM 4685 N N . HIS A 1 601 ? -6.824 -6.506 7.585 1.00 81.50 601 HIS A N 1
ATOM 4686 C CA . HIS A 1 601 ? -7.207 -7.917 7.741 1.00 81.50 601 HIS A CA 1
ATOM 4687 C C . HIS A 1 601 ? -7.095 -8.412 9.203 1.00 81.50 601 HIS A C 1
ATOM 4689 O O . HIS A 1 601 ? -6.712 -9.555 9.462 1.00 81.50 601 HIS A O 1
ATOM 4695 N N . ASP A 1 602 ? -7.448 -7.547 10.163 1.00 87.12 602 ASP A N 1
ATOM 4696 C CA . ASP A 1 602 ? -7.471 -7.847 11.601 1.00 87.12 602 ASP A CA 1
ATOM 4697 C C . ASP A 1 602 ? -8.536 -8.913 11.905 1.00 87.12 602 ASP A C 1
ATOM 4699 O O . ASP A 1 602 ? -9.716 -8.613 12.103 1.00 87.12 602 ASP A O 1
ATOM 4703 N N . THR A 1 603 ? -8.118 -10.179 11.883 1.00 85.75 603 THR A N 1
ATOM 4704 C CA . THR A 1 603 ? -9.010 -11.346 11.940 1.00 85.75 603 THR A CA 1
ATOM 4705 C C . THR A 1 603 ? -9.718 -11.430 13.291 1.00 85.75 603 THR A C 1
ATOM 4707 O O . THR A 1 603 ? -10.948 -11.466 13.349 1.00 85.75 603 THR A O 1
ATOM 4710 N N . LEU A 1 604 ? -8.940 -11.386 14.377 1.00 87.00 604 LEU A N 1
ATOM 4711 C CA . LEU A 1 604 ? -9.436 -11.457 15.747 1.00 87.00 604 LEU A CA 1
ATOM 4712 C C . LEU A 1 604 ? -10.358 -10.279 16.070 1.00 87.00 604 LEU A C 1
ATOM 4714 O O . LEU A 1 604 ? -11.487 -10.472 16.519 1.00 87.00 604 LEU A O 1
ATOM 4718 N N . GLY A 1 605 ? -9.904 -9.053 15.810 1.00 90.56 605 GLY A N 1
ATOM 4719 C CA . GLY A 1 605 ? -10.692 -7.865 16.093 1.00 90.56 605 GLY A CA 1
ATOM 4720 C C . GLY A 1 605 ? -11.996 -7.829 15.296 1.00 90.56 605 GLY A C 1
ATOM 4721 O O . GLY A 1 605 ? -12.998 -7.312 15.791 1.00 90.56 605 GLY A O 1
ATOM 4722 N N . THR A 1 606 ? -12.005 -8.363 14.070 1.00 92.81 606 THR A N 1
ATOM 4723 C CA . THR A 1 606 ? -13.220 -8.430 13.245 1.00 92.81 606 THR A CA 1
ATOM 4724 C C . THR A 1 606 ? -14.223 -9.407 13.849 1.00 92.81 606 THR A C 1
ATOM 4726 O O . THR A 1 606 ? -15.388 -9.048 13.996 1.00 92.81 606 THR A O 1
ATOM 4729 N N . LEU A 1 607 ? -13.783 -10.588 14.297 1.00 92.88 607 LEU A N 1
ATOM 4730 C CA . LEU A 1 607 ? -14.643 -11.540 15.011 1.00 92.88 607 LEU A CA 1
ATOM 4731 C C . LEU A 1 607 ? -15.234 -10.937 16.293 1.00 92.88 607 LEU A C 1
ATOM 4733 O O . LEU A 1 607 ? -16.438 -11.032 16.516 1.00 92.88 607 LEU A O 1
ATOM 4737 N N . LEU A 1 608 ? -14.425 -10.236 17.090 1.00 93.44 608 LEU A N 1
ATOM 4738 C CA . LEU A 1 608 ? -14.890 -9.539 18.295 1.00 93.44 608 LEU A CA 1
ATOM 4739 C C . LEU A 1 608 ? -15.918 -8.438 17.983 1.00 93.44 608 LEU A C 1
ATOM 4741 O O . LEU A 1 608 ? -16.910 -8.284 18.702 1.00 93.44 608 LEU A O 1
ATOM 4745 N N . ALA A 1 609 ? -15.723 -7.690 16.895 1.00 96.38 609 ALA A N 1
ATOM 4746 C CA . ALA A 1 609 ? -16.689 -6.697 16.436 1.00 96.38 609 ALA A CA 1
ATOM 4747 C C . ALA A 1 609 ? -17.977 -7.339 15.883 1.00 96.38 609 ALA A C 1
ATOM 4749 O O . ALA A 1 609 ? -19.064 -6.783 16.059 1.00 96.38 609 ALA A O 1
ATOM 4750 N N . LEU A 1 610 ? -17.895 -8.526 15.279 1.00 96.19 610 LEU A N 1
ATOM 4751 C CA . LEU A 1 610 ? -19.057 -9.302 14.843 1.00 96.19 610 LEU A CA 1
ATOM 4752 C C . LEU A 1 610 ? -19.848 -9.896 16.024 1.00 96.19 610 LEU A C 1
ATOM 4754 O O . LEU A 1 610 ? -21.072 -9.803 16.005 1.00 96.19 610 LEU A O 1
ATOM 4758 N N . GLU A 1 611 ? -19.201 -10.390 17.085 1.00 95.81 611 GLU A N 1
ATOM 4759 C CA . GLU A 1 611 ? -19.879 -10.789 18.338 1.00 95.81 611 GLU A CA 1
ATOM 4760 C C . GLU A 1 611 ? -20.657 -9.612 18.958 1.00 95.81 611 GLU A C 1
ATOM 4762 O O . GLU A 1 611 ? -21.827 -9.740 19.329 1.00 95.81 611 GLU A O 1
ATOM 4767 N N . THR A 1 612 ? -20.053 -8.419 19.010 1.00 96.19 612 THR A N 1
ATOM 4768 C CA . THR A 1 612 ? -20.758 -7.203 19.451 1.00 96.19 612 THR A CA 1
ATOM 4769 C C . THR A 1 612 ? -21.892 -6.818 18.491 1.00 96.19 612 THR A C 1
ATOM 4771 O O . THR A 1 612 ? -22.956 -6.399 18.944 1.00 96.19 612 THR A O 1
ATOM 4774 N N . SER A 1 613 ? -21.722 -7.020 17.180 1.00 97.12 613 SER A N 1
ATOM 4775 C CA . SER A 1 613 ? -22.770 -6.767 16.179 1.00 97.12 613 SER A CA 1
ATOM 4776 C C . SER A 1 613 ? -23.971 -7.705 16.339 1.00 97.12 613 SER A C 1
ATOM 4778 O O . SER A 1 613 ? -25.106 -7.246 16.243 1.00 97.12 613 SER A O 1
ATOM 4780 N N . VAL A 1 614 ? -23.752 -8.989 16.654 1.00 96.94 614 VAL A N 1
ATOM 4781 C CA . VAL A 1 614 ? -24.831 -9.937 16.993 1.00 96.94 614 VAL A CA 1
ATOM 4782 C C . VAL A 1 614 ? -25.668 -9.394 18.149 1.00 96.94 614 VAL A C 1
ATOM 4784 O O . VAL A 1 614 ? -26.886 -9.294 18.012 1.00 96.94 614 VAL A O 1
ATOM 4787 N N . ARG A 1 615 ? -25.027 -8.984 19.254 1.00 95.88 615 ARG A N 1
ATOM 4788 C CA . ARG A 1 615 ? -25.713 -8.408 20.426 1.00 95.88 615 ARG A CA 1
ATOM 4789 C C . ARG A 1 615 ? -26.561 -7.193 20.036 1.00 95.88 615 ARG A C 1
ATOM 4791 O O . ARG A 1 615 ? -27.740 -7.140 20.365 1.00 95.88 615 ARG A O 1
ATOM 4798 N N . ILE A 1 616 ? -25.991 -6.265 19.263 1.00 96.25 616 ILE A N 1
ATOM 4799 C CA . ILE A 1 616 ? -26.696 -5.076 18.753 1.00 96.25 616 ILE A CA 1
ATOM 4800 C C . ILE A 1 616 ? -27.932 -5.465 17.930 1.00 96.25 616 ILE A C 1
ATOM 4802 O O . ILE A 1 616 ? -29.011 -4.919 18.150 1.00 96.25 616 ILE A O 1
ATOM 4806 N N . PHE A 1 617 ? -27.824 -6.428 17.011 1.00 95.50 617 PHE A N 1
ATOM 4807 C CA . PHE A 1 617 ? -28.963 -6.844 16.187 1.00 95.50 617 PHE A CA 1
ATOM 4808 C C . PHE A 1 617 ? -30.026 -7.643 16.956 1.00 95.50 617 PHE A C 1
ATOM 4810 O O . PHE A 1 617 ? -31.199 -7.585 16.580 1.00 95.50 617 PHE A O 1
ATOM 4817 N N . VAL A 1 618 ? -29.670 -8.328 18.050 1.00 94.94 618 VAL A N 1
ATOM 4818 C CA . VAL A 1 618 ? -30.649 -8.927 18.978 1.00 94.94 618 VAL A CA 1
ATOM 4819 C C . VAL A 1 618 ? -31.473 -7.841 19.672 1.00 94.94 618 VAL A C 1
ATOM 4821 O O . VAL A 1 618 ? -32.706 -7.937 19.683 1.00 94.94 618 VAL A O 1
ATOM 4824 N N . GLU A 1 619 ? -30.829 -6.794 20.190 1.00 94.06 619 GLU A N 1
ATOM 4825 C CA . GLU A 1 619 ? -31.517 -5.665 20.834 1.00 94.06 619 GLU A CA 1
ATOM 4826 C C . GLU A 1 619 ? -32.393 -4.884 19.839 1.00 94.06 619 GLU A C 1
ATOM 4828 O O . GLU A 1 619 ? -33.572 -4.653 20.103 1.00 94.06 619 GLU A O 1
ATOM 4833 N N . LEU A 1 620 ? -31.888 -4.600 18.631 1.00 91.88 620 LEU A N 1
ATOM 4834 C CA . LEU A 1 620 ? -32.664 -3.973 17.544 1.00 91.88 620 LEU A CA 1
ATOM 4835 C C . LEU A 1 620 ? -33.771 -4.872 16.956 1.00 91.88 620 LEU A C 1
ATOM 4837 O O . LEU A 1 620 ? -34.495 -4.452 16.054 1.00 91.88 620 LEU A O 1
ATOM 4841 N N . GLY A 1 621 ? -33.892 -6.128 17.398 1.00 90.50 621 GLY A N 1
ATOM 4842 C CA . GLY A 1 621 ? -34.881 -7.080 16.885 1.00 90.50 621 GLY A CA 1
ATOM 4843 C C . GLY A 1 621 ? -34.636 -7.560 15.449 1.00 90.50 621 GLY A C 1
ATOM 4844 O O . GLY A 1 621 ? -35.495 -8.233 14.880 1.00 90.50 621 GLY A O 1
ATOM 4845 N N . GLN A 1 622 ? -33.462 -7.291 14.872 1.00 91.94 622 GLN A N 1
ATOM 4846 C CA . GLN A 1 622 ? -33.032 -7.766 13.551 1.00 91.94 622 GLN A CA 1
ATOM 4847 C C . GLN A 1 622 ? -32.541 -9.224 13.630 1.00 91.94 622 GLN A C 1
ATOM 4849 O O . GLN A 1 622 ? -31.422 -9.568 13.255 1.00 91.94 622 GLN A O 1
ATOM 4854 N N . LEU A 1 623 ? -33.403 -10.100 14.151 1.00 92.12 623 LEU A N 1
ATOM 4855 C CA . LEU A 1 623 ? -33.062 -11.470 14.537 1.00 92.12 623 LEU A CA 1
ATOM 4856 C C . LEU A 1 623 ? -32.527 -12.350 13.390 1.00 92.12 623 LEU A C 1
ATOM 4858 O O . LEU A 1 623 ? -31.556 -13.060 13.642 1.00 92.12 623 LEU A O 1
ATOM 4862 N N . PRO A 1 624 ? -33.056 -12.319 12.146 1.00 89.88 624 PRO A N 1
ATOM 4863 C CA . PRO A 1 624 ? -32.477 -13.105 11.051 1.00 89.88 624 PRO A CA 1
ATOM 4864 C C . PRO A 1 624 ? -31.019 -12.721 10.764 1.00 89.88 624 PRO A C 1
ATOM 4866 O O . PRO A 1 624 ? -30.176 -13.597 10.595 1.00 89.88 624 PRO A O 1
ATOM 4869 N N . LEU A 1 625 ? -30.712 -11.418 10.803 1.00 91.12 625 LEU A N 1
ATOM 4870 C CA . LEU A 1 625 ? -29.367 -10.876 10.598 1.00 91.12 625 LEU A CA 1
ATOM 4871 C C . LEU A 1 625 ? -28.418 -11.301 11.728 1.00 91.12 625 LEU A C 1
ATOM 4873 O O . LEU A 1 625 ? -27.303 -11.750 11.474 1.00 91.12 625 LEU A O 1
ATOM 4877 N N . ALA A 1 626 ? -28.887 -11.227 12.979 1.00 94.94 626 ALA A N 1
ATOM 4878 C CA . ALA A 1 626 ? -28.142 -11.711 14.138 1.00 94.94 626 ALA A CA 1
ATOM 4879 C C . ALA A 1 626 ? -27.823 -13.213 14.025 1.00 94.94 626 ALA A C 1
ATOM 4881 O O . ALA A 1 626 ? -26.697 -13.621 14.294 1.00 94.94 626 ALA A O 1
ATOM 4882 N N . VAL A 1 627 ? -28.781 -14.039 13.587 1.00 95.69 627 VAL A N 1
ATOM 4883 C CA . VAL A 1 627 ? -28.582 -15.490 13.429 1.00 95.69 627 VAL A CA 1
ATOM 4884 C C . VAL A 1 627 ? -27.654 -15.827 12.255 1.00 95.69 627 VAL A C 1
ATOM 4886 O O . VAL A 1 627 ? -26.814 -16.714 12.403 1.00 95.69 627 VAL A O 1
ATOM 4889 N N . GLN A 1 628 ? -27.728 -15.101 11.134 1.00 93.44 628 GLN A N 1
ATOM 4890 C CA . GLN A 1 628 ? -26.758 -15.237 10.038 1.00 93.44 628 GLN A CA 1
ATOM 4891 C C . GLN A 1 628 ? -25.328 -14.918 10.513 1.00 93.44 628 GLN A C 1
ATOM 4893 O O . GLN A 1 628 ? -24.396 -15.669 10.229 1.00 93.44 628 GLN A O 1
ATOM 4898 N N . LEU A 1 629 ? -25.140 -13.857 11.303 1.00 94.75 629 LEU A N 1
ATOM 4899 C CA . LEU A 1 629 ? -23.828 -13.543 11.878 1.00 94.75 629 LEU A CA 1
ATOM 4900 C C . LEU A 1 629 ? -23.357 -14.594 12.894 1.00 94.75 629 LEU A C 1
ATOM 4902 O O . LEU A 1 629 ? -22.180 -14.940 12.890 1.00 94.75 629 LEU A O 1
ATOM 4906 N N . VAL A 1 630 ? -24.250 -15.160 13.712 1.00 94.25 630 VAL A N 1
ATOM 4907 C CA . VAL A 1 630 ? -23.920 -16.278 14.617 1.00 94.25 630 VAL A CA 1
ATOM 4908 C C . VAL A 1 630 ? -23.473 -17.524 13.840 1.00 94.25 630 VAL A C 1
ATOM 4910 O O . VAL A 1 630 ? -22.474 -18.137 14.213 1.00 94.25 630 VAL A O 1
ATOM 4913 N N . GLY A 1 631 ? -24.155 -17.874 12.743 1.00 90.12 631 GLY A N 1
ATOM 4914 C CA . GLY A 1 631 ? -23.739 -18.974 11.865 1.00 90.12 631 GLY A CA 1
ATOM 4915 C C . GLY A 1 631 ? -22.362 -18.727 11.241 1.00 90.12 631 GLY A C 1
ATOM 4916 O O . GLY A 1 631 ? -21.516 -19.620 11.224 1.00 90.12 631 GLY A O 1
ATOM 4917 N N . ALA A 1 632 ? -22.091 -17.496 10.796 1.00 89.25 632 ALA A N 1
ATOM 4918 C CA . ALA A 1 632 ? -20.777 -17.118 10.277 1.00 89.25 632 ALA A CA 1
ATOM 4919 C C . ALA A 1 632 ? -19.681 -17.216 11.357 1.00 89.25 632 ALA A C 1
ATOM 4921 O O . ALA A 1 632 ? -18.585 -17.718 11.096 1.00 89.25 632 ALA A O 1
ATOM 4922 N N . LEU A 1 633 ? -19.973 -16.769 12.581 1.00 90.62 633 LEU A N 1
ATOM 4923 C CA . LEU A 1 633 ? -19.043 -16.807 13.711 1.00 90.62 633 LEU A CA 1
ATOM 4924 C C . LEU A 1 633 ? -18.630 -18.239 14.083 1.00 90.62 633 LEU A C 1
ATOM 4926 O O . LEU A 1 633 ? -17.448 -18.450 14.347 1.00 90.62 633 LEU A O 1
ATOM 4930 N N . GLU A 1 634 ? -19.537 -19.224 14.032 1.00 83.56 634 GLU A N 1
ATOM 4931 C CA . GLU A 1 634 ? -19.208 -20.637 14.308 1.00 83.56 634 GLU A CA 1
ATOM 4932 C C . GLU A 1 634 ? -18.065 -21.152 13.412 1.00 83.56 634 GLU A C 1
ATOM 4934 O O . GLU A 1 634 ? -17.131 -21.800 13.893 1.00 83.56 634 GLU A O 1
ATOM 4939 N N . HIS A 1 635 ? -18.086 -20.829 12.112 1.00 73.94 635 HIS A N 1
ATOM 4940 C CA . HIS A 1 635 ? -17.022 -21.254 11.201 1.00 73.94 635 HIS A CA 1
ATOM 4941 C C . HIS A 1 635 ? -15.748 -20.410 11.343 1.00 73.94 635 HIS A C 1
ATOM 4943 O O . HIS A 1 635 ? -14.649 -20.968 11.391 1.00 73.94 635 HIS A O 1
ATOM 4949 N N . ASN A 1 636 ? -15.879 -19.081 11.402 1.00 81.38 636 ASN A N 1
ATOM 4950 C CA . ASN A 1 636 ? -14.731 -18.177 11.300 1.00 81.38 636 ASN A CA 1
ATOM 4951 C C . ASN A 1 636 ? -13.899 -18.110 12.602 1.00 81.38 636 ASN A C 1
ATOM 4953 O O . ASN A 1 636 ? -12.674 -17.997 12.523 1.00 81.38 636 ASN A O 1
ATOM 4957 N N . TRP A 1 637 ? -14.497 -18.288 13.790 1.00 83.06 637 TRP A N 1
ATOM 4958 C CA . TRP A 1 637 ? -13.730 -18.430 15.044 1.00 83.06 637 TRP A CA 1
ATOM 4959 C C . TRP A 1 637 ? -12.775 -19.619 15.017 1.00 83.06 637 TRP A C 1
ATOM 4961 O O . TRP A 1 637 ? -11.631 -19.515 15.449 1.00 83.06 637 TRP A O 1
ATOM 4971 N N . HIS A 1 638 ? -13.230 -20.740 14.459 1.00 72.88 638 HIS A N 1
ATOM 4972 C CA . HIS A 1 638 ? -12.445 -21.963 14.336 1.00 72.88 638 HIS A CA 1
ATOM 4973 C C . HIS A 1 638 ? -11.262 -21.872 13.366 1.00 72.88 638 HIS A C 1
ATOM 4975 O O . HIS A 1 638 ? -10.456 -22.804 13.353 1.00 72.88 638 HIS A O 1
ATOM 4981 N N . ALA A 1 639 ? -11.169 -20.803 12.572 1.00 66.38 639 ALA A N 1
ATOM 4982 C CA . ALA A 1 639 ? -9.952 -20.437 11.860 1.00 66.38 639 ALA A CA 1
ATOM 4983 C C . ALA A 1 639 ? -9.069 -19.520 12.726 1.00 66.38 639 ALA A C 1
ATOM 4985 O O . ALA A 1 639 ? -7.879 -19.770 12.852 1.00 66.38 639 ALA A O 1
ATOM 4986 N N . ALA A 1 640 ? -9.625 -18.503 13.391 1.00 69.69 640 ALA A N 1
ATOM 4987 C CA . ALA A 1 640 ? -8.818 -17.544 14.153 1.00 69.69 640 ALA A CA 1
ATOM 4988 C C . ALA A 1 640 ? -8.126 -18.112 15.412 1.00 69.69 640 ALA A C 1
ATOM 4990 O O . ALA A 1 640 ? -7.063 -17.629 15.793 1.00 69.69 640 ALA A O 1
ATOM 4991 N N . GLY A 1 641 ? -8.699 -19.116 16.079 1.00 74.44 641 GLY A N 1
ATOM 4992 C CA . GLY A 1 641 ? -8.145 -19.603 17.344 1.00 74.44 641 GLY A CA 1
ATOM 4993 C C . GLY A 1 641 ? -9.113 -20.455 18.149 1.00 74.44 641 GLY A C 1
ATOM 4994 O O . GLY A 1 641 ? -9.969 -21.152 17.596 1.00 74.44 641 GLY A O 1
ATOM 4995 N N . GLU A 1 642 ? -8.979 -20.377 19.471 1.00 81.44 642 GLU A N 1
ATOM 4996 C CA . GLU A 1 642 ? -10.027 -20.830 20.381 1.00 81.44 642 GLU A CA 1
ATOM 4997 C C . GLU A 1 642 ? -11.261 -19.914 20.236 1.00 81.44 642 GLU A C 1
ATOM 4999 O O . GLU A 1 642 ? -11.111 -18.684 20.247 1.00 81.44 642 GLU A O 1
ATOM 5004 N N . PRO A 1 643 ? -12.485 -20.461 20.083 1.00 83.69 643 PRO A N 1
ATOM 5005 C CA . PRO A 1 643 ? -13.688 -19.650 19.950 1.00 83.69 643 PRO A CA 1
ATOM 5006 C C . PRO A 1 643 ? -13.853 -18.655 21.094 1.00 83.69 643 PRO A C 1
ATOM 5008 O O . PRO A 1 643 ? -13.628 -18.973 22.263 1.00 83.69 643 PRO A O 1
ATOM 5011 N N . GLN A 1 644 ? -14.214 -17.421 20.739 1.00 88.19 644 GLN A N 1
ATOM 5012 C CA . GLN A 1 644 ? -14.351 -16.320 21.689 1.00 88.19 644 GLN A CA 1
ATOM 5013 C C . GLN A 1 644 ? -13.082 -16.084 22.551 1.00 88.19 644 GLN A C 1
ATOM 5015 O O . GLN A 1 644 ? -13.179 -15.581 23.670 1.00 88.19 644 GLN A O 1
ATOM 5020 N N . MET A 1 645 ? -11.891 -16.429 22.033 1.00 84.38 645 MET A N 1
ATOM 5021 C CA . MET A 1 645 ? -10.584 -16.398 22.722 1.00 84.38 645 MET A CA 1
ATOM 5022 C C . MET A 1 645 ? -10.495 -17.303 23.966 1.00 84.38 645 MET A C 1
ATOM 5024 O O . MET A 1 645 ? -9.633 -17.090 24.817 1.00 84.38 645 MET A O 1
ATOM 5028 N N . GLY A 1 646 ? -11.423 -18.250 24.136 1.00 82.25 646 GLY A N 1
ATOM 5029 C CA . GLY A 1 646 ? -11.608 -18.971 25.400 1.00 82.25 646 GLY A CA 1
ATOM 5030 C C . GLY A 1 646 ? -12.134 -18.096 26.551 1.00 82.25 646 GLY A C 1
ATOM 5031 O O . GLY A 1 646 ? -12.236 -18.575 27.679 1.00 82.25 646 GLY A O 1
ATOM 5032 N N . ALA A 1 647 ? -12.489 -16.830 26.293 1.00 85.31 647 ALA A N 1
ATOM 5033 C CA . ALA A 1 647 ? -12.884 -15.875 27.321 1.00 85.31 647 ALA A CA 1
ATOM 5034 C C . ALA A 1 647 ? -14.320 -16.157 27.820 1.00 85.31 647 ALA A C 1
ATOM 5036 O O . ALA A 1 647 ? -15.275 -16.014 27.041 1.00 85.31 647 ALA A O 1
ATOM 5037 N N . PRO A 1 648 ? -14.533 -16.502 29.111 1.00 86.62 648 PRO A N 1
ATOM 5038 C CA . PRO A 1 648 ? -15.838 -16.965 29.599 1.00 86.62 648 PRO A CA 1
ATOM 5039 C C . PRO A 1 648 ? -16.977 -15.962 29.380 1.00 86.62 648 PRO A C 1
ATOM 5041 O O . PRO A 1 648 ? -18.101 -16.351 29.064 1.00 86.62 648 PRO A O 1
ATOM 5044 N N . TRP A 1 649 ? -16.680 -14.666 29.504 1.00 83.88 649 TRP A N 1
ATOM 5045 C CA . TRP A 1 649 ? -17.654 -13.584 29.359 1.00 83.88 649 TRP A CA 1
ATOM 5046 C C . TRP A 1 649 ? -18.112 -13.383 27.906 1.00 83.88 649 TRP A C 1
ATOM 5048 O O . TRP A 1 649 ? -19.300 -13.179 27.662 1.00 83.88 649 TRP A O 1
ATOM 5058 N N . VAL A 1 650 ? -17.213 -13.506 26.921 1.00 86.56 650 VAL A N 1
ATOM 5059 C CA . VAL A 1 650 ? -17.579 -13.447 25.493 1.00 86.56 650 VAL A CA 1
ATOM 5060 C C . VAL A 1 650 ? -18.397 -14.686 25.113 1.00 86.56 650 VAL A C 1
ATOM 5062 O O . VAL A 1 650 ? -19.441 -14.566 24.471 1.00 86.56 650 VAL A O 1
ATOM 5065 N N . ALA A 1 651 ? -17.980 -15.869 25.574 1.00 89.06 651 ALA A N 1
ATOM 5066 C CA . ALA A 1 651 ? -18.692 -17.120 25.322 1.00 89.06 651 ALA A CA 1
ATOM 5067 C C . ALA A 1 651 ? -20.114 -17.134 25.922 1.00 89.06 651 ALA A C 1
ATOM 5069 O O . ALA A 1 651 ? -21.037 -17.663 25.299 1.00 89.06 651 ALA A O 1
ATOM 5070 N N . GLU A 1 652 ? -20.332 -16.539 27.101 1.00 90.69 652 GLU A N 1
ATOM 5071 C CA . GLU A 1 652 ? -21.676 -16.436 27.690 1.00 90.69 652 GLU A CA 1
ATOM 5072 C C . GLU A 1 652 ? -22.556 -15.394 26.980 1.00 90.69 652 GLU A C 1
ATOM 5074 O O . GLU A 1 652 ? -23.749 -15.645 26.777 1.00 90.69 652 GLU A O 1
ATOM 5079 N N . HIS A 1 653 ? -21.991 -14.276 26.501 1.00 89.62 653 HIS A N 1
ATOM 5080 C CA . HIS A 1 653 ? -22.716 -13.357 25.612 1.00 89.62 653 HIS A CA 1
ATOM 5081 C C . HIS A 1 653 ? -23.180 -14.063 24.328 1.00 89.62 653 HIS A C 1
ATOM 5083 O O . HIS A 1 653 ? -24.348 -13.940 23.952 1.00 89.62 653 HIS A O 1
ATOM 5089 N N . HIS A 1 654 ? -22.303 -14.851 23.696 1.00 92.25 654 HIS A N 1
ATOM 5090 C CA . HIS A 1 654 ? -22.621 -15.619 22.491 1.00 92.25 654 HIS A CA 1
ATOM 5091 C C . HIS A 1 654 ? -23.765 -16.621 22.737 1.00 92.25 654 HIS A C 1
ATOM 5093 O O . HIS A 1 654 ? -24.782 -16.605 22.038 1.00 92.25 654 HIS A O 1
ATOM 5099 N N . LYS A 1 655 ? -23.661 -17.444 23.792 1.00 93.06 655 LYS A N 1
ATOM 5100 C CA . LYS A 1 655 ? -24.711 -18.401 24.203 1.00 93.06 655 LYS A CA 1
ATOM 5101 C C . LYS A 1 655 ? -26.036 -17.717 24.541 1.00 93.06 655 LYS A C 1
ATOM 5103 O O . LYS A 1 655 ? -27.105 -18.264 24.274 1.00 93.06 655 LYS A O 1
ATOM 5108 N N . THR A 1 656 ? -25.993 -16.527 25.134 1.00 92.88 656 THR A N 1
ATOM 5109 C CA . THR A 1 656 ? -27.196 -15.742 25.446 1.00 92.88 656 THR A CA 1
ATOM 5110 C C . THR A 1 656 ? -27.883 -15.265 24.171 1.00 92.88 656 THR A C 1
ATOM 5112 O O . THR A 1 656 ? -29.063 -15.559 23.990 1.00 92.88 656 THR A O 1
ATOM 5115 N N . CYS A 1 657 ? -27.133 -14.699 23.221 1.00 92.75 657 CYS A N 1
ATOM 5116 C CA . CYS A 1 657 ? -27.669 -14.322 21.911 1.00 92.75 657 CYS A CA 1
ATOM 5117 C C . CYS A 1 657 ? -28.273 -15.523 21.165 1.00 92.75 657 CYS A C 1
ATOM 5119 O O . CYS A 1 657 ? -29.376 -15.414 20.634 1.00 92.75 657 CYS A O 1
ATOM 5121 N N . GLN A 1 658 ? -27.612 -16.689 21.175 1.00 93.31 658 GLN A N 1
ATOM 5122 C CA . GLN A 1 658 ? -28.168 -17.921 20.598 1.00 93.31 658 GLN A CA 1
ATOM 5123 C C . GLN A 1 658 ? -29.515 -18.305 21.233 1.00 93.31 658 GLN A C 1
ATOM 5125 O O . GLN A 1 658 ? -30.487 -18.557 20.515 1.00 93.31 658 GLN A O 1
ATOM 5130 N N . ARG A 1 659 ? -29.595 -18.329 22.574 1.00 93.88 659 ARG A N 1
ATOM 5131 C CA . ARG A 1 659 ? -30.830 -18.648 23.316 1.00 93.88 659 ARG A CA 1
ATOM 5132 C C . ARG A 1 659 ? -31.952 -17.659 23.001 1.00 93.88 659 ARG A C 1
ATOM 5134 O O . ARG A 1 659 ? -33.072 -18.090 22.726 1.00 93.88 659 ARG A O 1
ATOM 5141 N N . ASP A 1 660 ? -31.666 -16.360 23.011 1.00 92.00 660 ASP A N 1
ATOM 5142 C CA . ASP A 1 660 ? -32.665 -15.317 22.772 1.00 92.00 660 ASP A CA 1
ATOM 5143 C C . ASP A 1 660 ? -33.140 -15.286 21.316 1.00 92.00 660 ASP A C 1
ATOM 5145 O O . ASP A 1 660 ? -34.348 -15.215 21.078 1.00 92.00 660 ASP A O 1
ATOM 5149 N N . CYS A 1 661 ? -32.233 -15.429 20.343 1.00 93.50 661 CYS A N 1
ATOM 5150 C CA . CYS A 1 661 ? -32.586 -15.595 18.934 1.00 93.50 661 CYS A CA 1
ATOM 5151 C C . CYS A 1 661 ? -33.478 -16.818 18.720 1.00 93.50 661 CYS A C 1
ATOM 5153 O O . CYS A 1 661 ? -34.542 -16.699 18.117 1.00 93.50 661 CYS A O 1
ATOM 5155 N N . ARG A 1 662 ? -33.091 -17.987 19.245 1.00 93.44 662 ARG A N 1
ATOM 5156 C CA . ARG A 1 662 ? -33.867 -19.223 19.084 1.00 93.44 662 ARG A CA 1
ATOM 5157 C C . ARG A 1 662 ? -35.246 -19.123 19.745 1.00 93.44 662 ARG A C 1
ATOM 5159 O O . ARG A 1 662 ? -36.236 -19.501 19.125 1.00 93.44 662 ARG A O 1
ATOM 5166 N N . ARG A 1 663 ? -35.336 -18.527 20.943 1.00 94.00 663 ARG A N 1
ATOM 5167 C CA . ARG A 1 663 ? -36.608 -18.268 21.648 1.00 94.00 663 ARG A CA 1
ATOM 5168 C C . ARG A 1 663 ? -37.523 -17.303 20.885 1.00 94.00 663 ARG A C 1
ATOM 5170 O O . ARG A 1 663 ? -38.730 -17.513 20.880 1.00 94.00 663 ARG A O 1
ATOM 5177 N N . ARG A 1 664 ? -36.977 -16.235 20.290 1.00 94.62 664 ARG A N 1
ATOM 5178 C CA . ARG A 1 664 ? -37.761 -15.167 19.634 1.00 94.62 664 ARG A CA 1
ATOM 5179 C C . ARG A 1 664 ? -38.104 -15.461 18.167 1.00 94.62 664 ARG A C 1
ATOM 5181 O O . ARG A 1 664 ? -39.139 -14.998 17.706 1.00 94.62 664 ARG A O 1
ATOM 5188 N N . LEU A 1 665 ? -37.253 -16.194 17.446 1.00 91.38 665 LEU A N 1
ATOM 5189 C CA . LEU A 1 665 ? -37.405 -16.485 16.011 1.00 91.38 665 LEU A CA 1
ATOM 5190 C C . LEU A 1 665 ? -38.021 -17.873 15.738 1.00 91.38 665 LEU A C 1
ATOM 5192 O O . LEU A 1 665 ? -38.641 -18.078 14.698 1.00 91.38 665 LEU A O 1
ATOM 5196 N N . GLY A 1 666 ? -37.875 -18.819 16.673 1.00 91.56 666 GLY A N 1
ATOM 5197 C CA . GLY A 1 666 ? -38.331 -20.202 16.534 1.00 91.56 666 GLY A CA 1
ATOM 5198 C C . GLY A 1 666 ? -37.348 -21.100 15.770 1.00 91.56 666 GLY A C 1
ATOM 5199 O O . GLY A 1 666 ? -36.638 -20.666 14.863 1.00 91.56 666 GLY A O 1
ATOM 5200 N N . ASP A 1 667 ? -37.323 -22.385 16.134 1.00 91.00 667 ASP A N 1
ATOM 5201 C CA . ASP A 1 667 ? -36.291 -23.351 15.722 1.00 91.00 667 ASP A CA 1
ATOM 5202 C C . ASP A 1 667 ? -36.078 -23.470 14.204 1.00 91.00 667 ASP A C 1
ATOM 5204 O O . ASP A 1 667 ? -34.935 -23.538 13.753 1.00 91.00 667 ASP A O 1
ATOM 5208 N N . SER A 1 668 ? -37.148 -23.478 13.400 1.00 88.31 668 SER A N 1
ATOM 5209 C CA . SER A 1 668 ? -37.023 -23.645 11.943 1.00 88.31 668 SER A CA 1
ATOM 5210 C C . SER A 1 668 ? -36.427 -22.416 11.256 1.00 88.31 668 SER A C 1
ATOM 5212 O O . SER A 1 668 ? -35.598 -22.561 10.361 1.00 88.31 668 SER A O 1
ATOM 5214 N N . ALA A 1 669 ? -36.839 -21.212 11.656 1.00 87.12 669 ALA A N 1
ATOM 5215 C CA . ALA A 1 669 ? -36.329 -19.973 11.076 1.00 87.12 669 ALA A CA 1
ATOM 5216 C C . ALA A 1 669 ? -34.907 -19.673 11.575 1.00 87.12 669 ALA A C 1
ATOM 5218 O O . ALA A 1 669 ? -34.065 -19.242 10.789 1.00 87.12 669 ALA A O 1
ATOM 5219 N N . TYR A 1 670 ? -34.612 -20.002 12.841 1.00 92.94 670 TYR A N 1
ATOM 5220 C CA . TYR A 1 670 ? -33.250 -20.004 13.375 1.00 92.94 670 TYR A CA 1
ATOM 5221 C C . TYR A 1 670 ? -32.335 -20.913 12.547 1.00 92.94 670 TYR A C 1
ATOM 5223 O O . TYR A 1 670 ? -31.297 -20.464 12.071 1.00 92.94 670 TYR A O 1
ATOM 5231 N N . LYS A 1 671 ? -32.731 -22.173 12.320 1.00 91.19 671 LYS A N 1
ATOM 5232 C CA . LYS A 1 671 ? -31.915 -23.132 11.568 1.00 91.19 671 LYS A CA 1
ATOM 5233 C C . LYS A 1 671 ? -31.597 -22.640 10.151 1.00 91.19 671 LYS A C 1
ATOM 5235 O O . LYS A 1 671 ? -30.441 -22.703 9.747 1.00 91.19 671 LYS A O 1
ATOM 5240 N N . ASN A 1 672 ? -32.586 -22.120 9.423 1.00 85.12 672 ASN A N 1
ATOM 5241 C CA . ASN A 1 672 ? -32.382 -21.643 8.052 1.00 85.12 672 ASN A CA 1
ATOM 5242 C C . ASN A 1 672 ? -31.411 -20.450 7.997 1.00 85.12 672 ASN A C 1
ATOM 5244 O O . ASN A 1 672 ? -30.421 -20.506 7.273 1.00 85.12 672 ASN A O 1
ATOM 5248 N N . ALA A 1 673 ? -31.640 -19.413 8.813 1.00 87.75 673 ALA A N 1
ATOM 5249 C CA . ALA A 1 673 ? -30.758 -18.244 8.871 1.00 87.75 673 ALA A CA 1
ATOM 5250 C C . ALA A 1 673 ? -29.332 -18.612 9.328 1.00 87.75 673 ALA A C 1
ATOM 5252 O O . ALA A 1 673 ? -28.352 -18.039 8.856 1.00 87.75 673 ALA A O 1
ATOM 5253 N N . PHE A 1 674 ? -29.198 -19.606 10.210 1.00 90.94 674 PHE A N 1
ATOM 5254 C CA . PHE A 1 674 ? -27.905 -20.110 10.667 1.00 90.94 674 PHE A CA 1
ATOM 5255 C C . PHE A 1 674 ? -27.162 -20.857 9.548 1.00 90.94 674 PHE A C 1
ATOM 5257 O O . PHE A 1 674 ? -25.975 -20.626 9.341 1.00 90.94 674 PHE A O 1
ATOM 5264 N N . GLU A 1 675 ? -27.852 -21.711 8.783 1.00 84.12 675 GLU A N 1
ATOM 5265 C CA . GLU A 1 675 ? -27.276 -22.445 7.643 1.00 84.12 675 GLU A CA 1
ATOM 5266 C C . GLU A 1 675 ? -26.937 -21.553 6.435 1.00 84.12 675 GLU A C 1
ATOM 5268 O O . GLU A 1 675 ? -26.086 -21.929 5.623 1.00 84.12 675 GLU A O 1
ATOM 5273 N N . GLU A 1 676 ? -27.585 -20.395 6.295 1.00 83.12 676 GLU A N 1
ATOM 5274 C CA . GLU A 1 676 ? -27.169 -19.319 5.386 1.00 83.12 676 GLU A CA 1
ATOM 5275 C C . GLU A 1 676 ? -25.897 -18.638 5.905 1.00 83.12 676 GLU A C 1
ATOM 5277 O O . GLU A 1 676 ? -24.898 -18.560 5.190 1.00 83.12 676 GLU A O 1
ATOM 5282 N N . GLY A 1 677 ? -25.914 -18.222 7.175 1.00 83.56 677 GLY A N 1
ATOM 5283 C CA . GLY A 1 677 ? -24.798 -17.575 7.861 1.00 83.56 677 GLY A CA 1
ATOM 5284 C C . GLY A 1 677 ? -23.504 -18.387 7.864 1.00 83.56 677 GLY A C 1
ATOM 5285 O O . GLY A 1 677 ? -22.437 -17.861 7.566 1.00 83.56 677 GLY A O 1
ATOM 5286 N N . ALA A 1 678 ? -23.595 -19.693 8.115 1.00 82.62 678 ALA A N 1
ATOM 5287 C CA . ALA A 1 678 ? -22.460 -20.619 8.163 1.00 82.62 678 ALA A CA 1
ATOM 5288 C C . ALA A 1 678 ? -21.723 -20.805 6.819 1.00 82.62 678 ALA A C 1
ATOM 5290 O O . ALA A 1 678 ? -20.703 -21.494 6.758 1.00 82.62 678 ALA A O 1
ATOM 5291 N N . ARG A 1 679 ? -22.226 -20.208 5.729 1.00 77.00 679 ARG A N 1
ATOM 5292 C CA . ARG A 1 679 ? -21.557 -20.166 4.417 1.00 77.00 679 ARG A CA 1
ATOM 5293 C C . ARG A 1 679 ? -20.717 -18.904 4.221 1.00 77.00 679 ARG A C 1
ATOM 5295 O O . ARG A 1 679 ? -19.928 -18.874 3.281 1.00 77.00 679 ARG A O 1
ATOM 5302 N N . LEU A 1 680 ? -20.894 -17.894 5.074 1.00 77.31 680 LEU A N 1
ATOM 5303 C CA . LEU A 1 680 ? -20.241 -16.598 4.950 1.00 77.31 680 LEU A CA 1
ATOM 5304 C C . LEU A 1 680 ? -18.800 -16.659 5.465 1.00 77.31 680 LEU A C 1
ATOM 5306 O O . LEU A 1 680 ? -18.532 -17.104 6.585 1.00 77.31 680 LEU A O 1
ATOM 5310 N N . ASP A 1 681 ? -17.868 -16.170 4.652 1.00 75.06 681 ASP A N 1
ATOM 5311 C CA . ASP A 1 681 ? -16.518 -15.846 5.115 1.00 75.06 681 ASP A CA 1
ATOM 5312 C C . ASP A 1 681 ? -16.511 -14.557 5.967 1.00 75.06 681 ASP A C 1
ATOM 5314 O O . ASP A 1 681 ? -17.525 -13.866 6.115 1.00 75.06 681 ASP A O 1
ATOM 5318 N N . LEU A 1 682 ? -15.360 -14.238 6.558 1.00 78.62 682 LEU A N 1
ATOM 5319 C CA . LEU A 1 682 ? -15.204 -13.097 7.459 1.00 78.62 682 LEU A CA 1
ATOM 5320 C C . LEU A 1 682 ? -15.476 -11.738 6.783 1.00 78.62 682 LEU A C 1
ATOM 5322 O O . LEU A 1 682 ? -16.014 -10.829 7.426 1.00 78.62 682 LEU A O 1
ATOM 5326 N N . ASP A 1 683 ? -15.156 -11.590 5.494 1.00 77.75 683 ASP A N 1
ATOM 5327 C CA . ASP A 1 683 ? -15.395 -10.355 4.741 1.00 77.75 683 ASP A CA 1
ATOM 5328 C C . ASP A 1 683 ? -16.880 -10.194 4.400 1.00 77.75 683 ASP A C 1
ATOM 5330 O O . ASP A 1 683 ? -17.426 -9.093 4.538 1.00 77.75 683 ASP A O 1
ATOM 5334 N N . GLN A 1 684 ? -17.552 -11.289 4.034 1.00 78.69 684 GLN A N 1
ATOM 5335 C CA . GLN A 1 684 ? -18.995 -11.349 3.793 1.00 78.69 684 GLN A CA 1
ATOM 5336 C C . GLN A 1 684 ? -19.797 -11.089 5.076 1.00 78.69 684 GLN A C 1
ATOM 5338 O O . GLN A 1 684 ? -20.702 -10.254 5.077 1.00 78.69 684 GLN A O 1
ATOM 5343 N N . ALA A 1 685 ? -19.425 -11.719 6.194 1.00 86.88 685 ALA A N 1
ATOM 5344 C CA . ALA A 1 685 ? -20.037 -11.469 7.500 1.00 86.88 685 ALA A CA 1
ATOM 5345 C C . ALA A 1 685 ? -19.849 -10.005 7.946 1.00 86.88 685 ALA A C 1
ATOM 5347 O O . ALA A 1 685 ? -20.783 -9.367 8.437 1.00 86.88 685 ALA A O 1
ATOM 5348 N N . SER A 1 686 ? -18.673 -9.424 7.690 1.00 88.94 686 SER A N 1
ATOM 5349 C CA . SER A 1 686 ? -18.426 -7.994 7.920 1.00 88.94 686 SER A CA 1
ATOM 5350 C C . SER A 1 686 ? -19.300 -7.097 7.039 1.00 88.94 686 SER A C 1
ATOM 5352 O O . SER A 1 686 ? -19.813 -6.088 7.519 1.00 88.94 686 SER A O 1
ATOM 5354 N N . ALA A 1 687 ? -19.513 -7.461 5.769 1.00 83.25 687 ALA A N 1
ATOM 5355 C CA . ALA A 1 687 ? -20.351 -6.701 4.837 1.00 83.25 687 ALA A CA 1
ATOM 5356 C C . ALA A 1 687 ? -21.820 -6.710 5.283 1.00 83.25 687 ALA A C 1
ATOM 5358 O O . ALA A 1 687 ? -22.498 -5.678 5.271 1.00 83.25 687 ALA A O 1
ATOM 5359 N N . LEU A 1 688 ? -22.280 -7.873 5.747 1.00 85.81 688 LEU A N 1
ATOM 5360 C CA . LEU A 1 688 ? -23.602 -8.081 6.315 1.00 85.81 688 LEU A CA 1
ATOM 5361 C C . LEU A 1 688 ? -23.824 -7.191 7.553 1.00 85.81 688 LEU A C 1
ATOM 5363 O O . LEU A 1 688 ? -24.780 -6.416 7.589 1.00 85.81 688 LEU A O 1
ATOM 5367 N N . ALA A 1 689 ? -22.894 -7.190 8.515 1.00 90.12 689 ALA A N 1
ATOM 5368 C CA . ALA A 1 689 ? -22.964 -6.328 9.704 1.00 90.12 689 ALA A CA 1
ATOM 5369 C C . ALA A 1 689 ? -22.892 -4.818 9.374 1.00 90.12 689 ALA A C 1
ATOM 5371 O O . ALA A 1 689 ? -23.576 -3.982 9.984 1.00 90.12 689 ALA A O 1
ATOM 5372 N N . LEU A 1 690 ? -22.110 -4.445 8.358 1.00 88.12 690 LEU A N 1
ATOM 5373 C CA . LEU A 1 690 ? -22.015 -3.070 7.862 1.00 88.12 690 LEU A CA 1
ATOM 5374 C C . LEU A 1 690 ? -23.276 -2.591 7.123 1.00 88.12 690 LEU A C 1
ATOM 5376 O O . LEU A 1 690 ? -23.420 -1.386 6.912 1.00 88.12 690 LEU A O 1
ATOM 5380 N N . GLY A 1 691 ? -24.206 -3.493 6.788 1.00 80.81 691 GLY A N 1
ATOM 5381 C CA . GLY A 1 691 ? -25.389 -3.182 5.982 1.00 80.81 691 GLY A CA 1
ATOM 5382 C C . GLY A 1 691 ? -25.064 -2.954 4.502 1.00 80.81 691 GLY A C 1
ATOM 5383 O O . GLY A 1 691 ? -25.837 -2.313 3.795 1.00 80.81 691 GLY A O 1
ATOM 5384 N N . GLU A 1 692 ? -23.917 -3.454 4.038 1.00 76.94 692 GLU A N 1
ATOM 5385 C CA . GLU A 1 692 ? -23.488 -3.407 2.633 1.00 76.94 692 GLU A CA 1
ATOM 5386 C C . GLU A 1 692 ? -24.215 -4.468 1.788 1.00 76.94 692 GLU A C 1
ATOM 5388 O O . GLU A 1 692 ? -24.223 -4.392 0.562 1.00 76.94 692 GLU A O 1
ATOM 5393 N N . TRP A 1 693 ? -24.863 -5.438 2.440 1.00 48.44 693 TRP A N 1
ATOM 5394 C CA . TRP A 1 693 ? -25.706 -6.457 1.819 1.00 48.44 693 TRP A CA 1
ATOM 5395 C C . TRP A 1 693 ? -27.185 -6.102 1.993 1.00 48.44 693 TRP A C 1
ATOM 5397 O O . TRP A 1 693 ? -27.742 -6.305 3.070 1.00 48.44 693 TRP A O 1
ATOM 5407 N N . ASN A 1 694 ? -27.819 -5.570 0.940 1.00 34.41 694 ASN A N 1
ATOM 5408 C CA . ASN A 1 694 ? -29.277 -5.636 0.758 1.00 34.41 694 ASN A CA 1
ATOM 5409 C C . ASN A 1 694 ? -29.737 -5.188 -0.646 1.00 34.41 694 ASN A C 1
ATOM 5411 O O . ASN A 1 694 ? -30.230 -4.076 -0.831 1.00 34.41 694 ASN A O 1
ATOM 5415 N N . ILE A 1 695 ? -29.645 -6.099 -1.617 1.00 24.61 695 ILE A N 1
ATOM 5416 C CA . ILE A 1 695 ? -30.834 -6.536 -2.367 1.00 24.61 695 ILE A CA 1
ATOM 5417 C C . ILE A 1 695 ? -30.771 -8.075 -2.389 1.00 24.61 695 ILE A C 1
ATOM 5419 O O . ILE A 1 695 ? -29.755 -8.607 -2.836 1.00 24.61 695 ILE A O 1
ATOM 5423 N N . PRO A 1 696 ? -31.789 -8.808 -1.902 1.00 26.75 696 PRO A N 1
ATOM 5424 C CA . PRO A 1 696 ? -31.853 -10.260 -2.067 1.00 26.75 696 PRO A CA 1
ATOM 5425 C C . PRO A 1 696 ? -31.885 -10.663 -3.551 1.00 26.75 696 PRO A C 1
ATOM 5427 O O . PRO A 1 696 ? -32.592 -10.037 -4.342 1.00 26.75 696 PRO A O 1
ATOM 5430 N N . GLU A 1 697 ? -31.214 -11.759 -3.924 1.00 27.22 697 GLU A N 1
ATOM 5431 C CA . GLU A 1 697 ? -31.217 -12.345 -5.285 1.00 27.22 697 GLU A CA 1
ATOM 5432 C C . GLU A 1 697 ? -32.598 -12.926 -5.715 1.00 27.22 697 GLU A C 1
ATOM 5434 O O . GLU A 1 697 ? -32.677 -13.799 -6.573 1.00 27.22 697 GLU A O 1
ATOM 5439 N N . SER A 1 698 ? -33.716 -12.449 -5.149 1.00 26.17 698 SER A N 1
ATOM 5440 C CA . SER A 1 698 ? -35.077 -12.958 -5.389 1.00 26.17 698 SER A CA 1
ATOM 5441 C C . SER A 1 698 ? -36.076 -11.927 -5.938 1.00 26.17 698 SER A C 1
ATOM 5443 O O . SER A 1 698 ? -37.276 -12.107 -5.766 1.00 26.17 698 SER A O 1
ATOM 5445 N N . THR A 1 699 ? -35.603 -10.881 -6.628 1.00 25.45 699 THR A N 1
ATOM 5446 C CA . THR A 1 699 ? -36.374 -10.175 -7.686 1.00 25.45 699 THR A CA 1
ATOM 5447 C C . THR A 1 699 ? -35.453 -9.546 -8.746 1.00 25.45 699 THR A C 1
ATOM 5449 O O . THR A 1 699 ? -35.711 -8.466 -9.272 1.00 25.45 699 THR A O 1
ATOM 5452 N N . ALA A 1 700 ? -34.362 -10.232 -9.098 1.00 22.72 700 ALA A N 1
ATOM 5453 C CA . ALA A 1 700 ? -33.623 -9.920 -10.317 1.00 22.72 700 ALA A CA 1
ATOM 5454 C C . ALA A 1 700 ? -34.312 -10.606 -11.506 1.00 22.72 700 ALA A C 1
ATOM 5456 O O . ALA A 1 700 ? -34.012 -11.754 -11.829 1.00 22.72 700 ALA A O 1
ATOM 5457 N N . LEU A 1 701 ? -35.244 -9.911 -12.165 1.00 22.89 701 LEU A N 1
ATOM 5458 C CA . LEU A 1 701 ? -35.717 -10.332 -13.485 1.00 22.89 701 LEU A CA 1
ATOM 5459 C C . LEU A 1 701 ? -34.687 -9.849 -14.517 1.00 22.89 701 LEU A C 1
ATOM 5461 O O . LEU A 1 701 ? -34.827 -8.800 -15.143 1.00 22.89 701 LEU A O 1
ATOM 5465 N N . GLU A 1 702 ? -33.578 -10.587 -14.600 1.00 24.80 702 GLU A N 1
ATOM 5466 C CA . GLU A 1 702 ? -32.446 -10.274 -15.469 1.00 24.80 702 GLU A CA 1
ATOM 5467 C C . GLU A 1 702 ? -32.808 -10.556 -16.938 1.00 24.80 702 GLU A C 1
ATOM 5469 O O . GLU A 1 702 ? -32.592 -11.651 -17.456 1.00 24.80 702 GLU A O 1
ATOM 5474 N N . ILE A 1 703 ? -33.351 -9.557 -17.638 1.00 25.73 703 ILE A N 1
ATOM 5475 C CA . ILE A 1 703 ? -33.520 -9.623 -19.095 1.00 25.73 703 ILE A CA 1
ATOM 5476 C C . ILE A 1 703 ? -32.245 -9.094 -19.753 1.00 25.73 703 ILE A C 1
ATOM 5478 O O . ILE A 1 703 ? -32.123 -7.912 -20.078 1.00 25.73 703 ILE A O 1
ATOM 5482 N N . ARG A 1 704 ? -31.283 -9.995 -19.982 1.00 26.27 704 ARG A N 1
ATOM 5483 C CA . ARG A 1 704 ? -30.238 -9.754 -20.982 1.00 26.27 704 ARG A CA 1
ATOM 5484 C C . ARG A 1 704 ? -30.840 -9.924 -22.369 1.00 26.27 704 ARG A C 1
ATOM 5486 O O . ARG A 1 704 ? -31.299 -11.010 -22.711 1.00 26.27 704 ARG A O 1
ATOM 5493 N N . VAL A 1 705 ? -30.741 -8.884 -23.189 1.00 27.62 705 VAL A N 1
ATOM 5494 C CA . VAL A 1 705 ? -30.860 -9.010 -24.644 1.00 27.62 705 VAL A CA 1
ATOM 5495 C C . VAL A 1 705 ? -29.470 -8.823 -25.231 1.00 27.62 705 VAL A C 1
ATOM 5497 O O . VAL A 1 705 ? -29.039 -7.711 -25.527 1.00 27.62 705 VAL A O 1
ATOM 5500 N N . THR A 1 706 ? -28.739 -9.926 -25.355 1.00 30.78 706 THR A N 1
ATOM 5501 C CA . THR A 1 706 ? -27.628 -10.007 -26.305 1.00 30.78 706 THR A CA 1
ATOM 5502 C C . THR A 1 706 ? -28.217 -10.170 -27.704 1.00 30.78 706 THR A C 1
ATOM 5504 O O . THR A 1 706 ? -29.049 -11.048 -27.910 1.00 30.78 706 THR A O 1
ATOM 5507 N N . ASP A 1 707 ? -27.763 -9.329 -28.630 1.00 30.31 707 ASP A N 1
ATOM 5508 C CA . ASP A 1 707 ? -28.056 -9.334 -30.068 1.00 30.31 707 ASP A CA 1
ATOM 5509 C C . ASP A 1 707 ? -29.518 -9.089 -30.513 1.00 30.31 707 ASP A C 1
ATOM 5511 O O . ASP A 1 707 ? -30.310 -9.989 -30.774 1.00 30.31 707 ASP A O 1
ATOM 5515 N N . GLY A 1 708 ? -29.815 -7.811 -30.770 1.00 41.59 708 GLY A N 1
ATOM 5516 C CA . GLY A 1 708 ? -30.196 -7.406 -32.129 1.00 41.59 708 GLY A CA 1
ATOM 5517 C C . GLY A 1 708 ? -31.521 -7.901 -32.723 1.00 41.59 708 GLY A C 1
ATOM 5518 O O . GLY A 1 708 ? -31.524 -8.335 -33.872 1.00 41.59 708 GLY A O 1
ATOM 5519 N N . SER A 1 709 ? -32.652 -7.753 -32.026 1.00 37.84 709 SER A N 1
ATOM 5520 C CA . SER A 1 709 ? -33.964 -7.588 -32.688 1.00 37.84 709 SER A CA 1
ATOM 5521 C C . SER A 1 709 ? -34.999 -6.905 -31.781 1.00 37.84 709 SER A C 1
ATOM 5523 O O . SER A 1 709 ? -34.986 -7.084 -30.563 1.00 37.84 709 SER A O 1
ATOM 5525 N N . ASP A 1 710 ? -35.912 -6.127 -32.376 1.00 40.91 710 ASP A N 1
ATOM 5526 C CA . ASP A 1 710 ? -36.870 -5.263 -31.656 1.00 40.91 710 ASP A CA 1
ATOM 5527 C C . ASP A 1 710 ? -37.939 -6.012 -30.824 1.00 40.91 710 ASP A C 1
ATOM 5529 O O . ASP A 1 710 ? -38.643 -5.397 -30.022 1.00 40.91 710 ASP A O 1
ATOM 5533 N N . ASP A 1 711 ? -38.069 -7.337 -30.969 1.00 42.72 711 ASP A N 1
ATOM 5534 C CA . ASP A 1 711 ? -39.118 -8.133 -30.300 1.00 42.72 711 ASP A CA 1
ATOM 5535 C C . ASP A 1 711 ? -38.859 -8.358 -28.796 1.00 42.72 711 ASP A C 1
ATOM 5537 O O . ASP A 1 711 ? -39.770 -8.674 -28.027 1.00 42.72 711 ASP A O 1
ATOM 5541 N N . ALA A 1 712 ? -37.616 -8.170 -28.343 1.00 35.94 712 ALA A N 1
ATOM 5542 C CA . ALA A 1 712 ? -37.262 -8.330 -26.935 1.00 35.94 712 ALA A CA 1
ATOM 5543 C C . ALA A 1 712 ? -37.657 -7.116 -26.069 1.00 35.94 712 ALA A C 1
ATOM 5545 O O . ALA A 1 712 ? -37.881 -7.269 -24.870 1.00 35.94 712 ALA A O 1
ATOM 5546 N N . PHE A 1 713 ? -37.805 -5.926 -26.666 1.00 36.59 713 PHE A N 1
ATOM 5547 C CA . PHE A 1 713 ? -38.190 -4.705 -25.945 1.00 36.59 713 PHE A CA 1
ATOM 5548 C C . PHE A 1 713 ? -39.663 -4.751 -25.493 1.00 36.59 713 PHE A C 1
ATOM 5550 O O . PHE A 1 713 ? -39.987 -4.375 -24.368 1.00 36.59 713 PHE A O 1
ATOM 5557 N N . ALA A 1 714 ? -40.543 -5.312 -26.331 1.00 40.97 714 ALA A N 1
ATOM 5558 C CA . ALA A 1 714 ? -41.984 -5.398 -26.077 1.00 40.97 714 ALA A CA 1
ATOM 5559 C C . ALA A 1 714 ? -42.358 -6.289 -24.872 1.00 40.97 714 ALA A C 1
ATOM 5561 O O . ALA A 1 714 ? -43.388 -6.074 -24.240 1.00 40.97 714 ALA A O 1
ATOM 5562 N N . LYS A 1 715 ? -41.521 -7.277 -24.520 1.00 39.28 715 LYS A N 1
ATOM 5563 C CA . LYS A 1 715 ? -41.768 -8.190 -23.383 1.00 39.28 715 LYS A CA 1
ATOM 5564 C C . LYS A 1 715 ? -41.276 -7.628 -22.043 1.00 39.28 715 LYS A C 1
ATOM 5566 O O . LYS A 1 715 ? -41.761 -8.044 -20.996 1.00 39.28 715 LYS A O 1
ATOM 5571 N N . VAL A 1 716 ? -40.351 -6.664 -22.071 1.00 36.38 716 VAL A N 1
ATOM 5572 C CA . VAL A 1 716 ? -39.940 -5.881 -20.889 1.00 36.38 716 VAL A CA 1
ATOM 5573 C C . VAL A 1 716 ? -41.026 -4.859 -20.529 1.00 36.38 716 VAL A C 1
ATOM 5575 O O . VAL A 1 716 ? -41.330 -4.663 -19.355 1.00 36.38 716 VAL A O 1
ATOM 5578 N N . GLU A 1 717 ? -41.635 -4.245 -21.548 1.00 39.34 717 GLU A N 1
ATOM 5579 C CA . GLU A 1 717 ? -42.708 -3.249 -21.425 1.00 39.34 717 GLU A CA 1
ATOM 5580 C C . GLU A 1 717 ? -43.923 -3.814 -20.655 1.00 39.34 717 GLU A C 1
ATOM 5582 O O . GLU A 1 717 ? -44.393 -3.201 -19.696 1.00 39.34 717 GLU A O 1
ATOM 5587 N N . ASP A 1 718 ? -44.343 -5.041 -20.981 1.00 40.44 718 ASP A N 1
ATOM 5588 C CA . ASP A 1 718 ? -45.487 -5.735 -20.362 1.00 40.44 718 ASP A CA 1
ATOM 5589 C C . ASP A 1 718 ? -45.268 -6.053 -18.861 1.00 40.44 718 ASP A C 1
ATOM 5591 O O . ASP A 1 718 ? -46.178 -5.938 -18.036 1.00 40.44 718 ASP A O 1
ATOM 5595 N N . ALA A 1 719 ? -44.028 -6.374 -18.466 1.00 36.31 719 ALA A N 1
ATOM 5596 C CA . ALA A 1 719 ? -43.670 -6.661 -17.074 1.00 36.31 719 ALA A CA 1
ATOM 5597 C C . ALA A 1 719 ? -43.625 -5.398 -16.190 1.00 36.31 719 ALA A C 1
ATOM 5599 O O . ALA A 1 719 ? -44.031 -5.434 -15.026 1.00 36.31 719 ALA A O 1
ATOM 5600 N N . VAL A 1 720 ? -43.170 -4.263 -16.735 1.00 39.00 720 VAL A N 1
ATOM 5601 C CA . VAL A 1 720 ? -43.143 -2.973 -16.017 1.00 39.00 720 VAL A CA 1
ATOM 5602 C C . VAL A 1 720 ? -44.564 -2.448 -15.774 1.00 39.00 720 VAL A C 1
ATOM 5604 O O . VAL A 1 720 ? -44.852 -1.930 -14.692 1.00 39.00 720 VAL A O 1
ATOM 5607 N N . VAL A 1 721 ? -45.475 -2.644 -16.733 1.00 43.66 721 VAL A N 1
ATOM 5608 C CA . VAL A 1 721 ? -46.894 -2.268 -16.611 1.00 43.66 721 VAL A CA 1
ATOM 5609 C C . VAL A 1 721 ? -47.602 -3.054 -15.497 1.00 43.66 721 VAL A C 1
ATOM 5611 O O . VAL A 1 721 ? -48.331 -2.458 -14.701 1.00 43.66 721 VAL A O 1
ATOM 5614 N N . GLN A 1 722 ? -47.344 -4.361 -15.361 1.00 41.22 722 GLN A N 1
ATOM 5615 C CA . GLN A 1 722 ? -47.942 -5.175 -14.288 1.00 41.22 722 GLN A CA 1
ATOM 5616 C C . GLN A 1 722 ? -47.496 -4.743 -12.879 1.00 41.22 722 GLN A C 1
ATOM 5618 O O . GLN A 1 722 ? -48.305 -4.745 -11.948 1.00 41.22 722 GLN A O 1
ATOM 5623 N N . VAL A 1 723 ? -46.236 -4.325 -12.710 1.00 36.06 723 VAL A N 1
ATOM 5624 C CA . VAL A 1 723 ? -45.711 -3.860 -11.412 1.00 36.06 723 VAL A CA 1
ATOM 5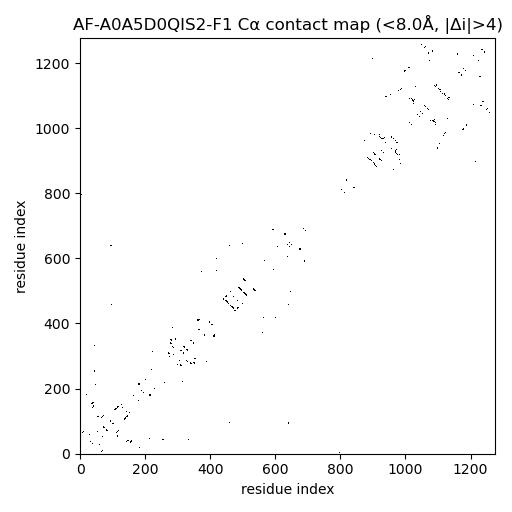625 C C . VAL A 1 723 ? -46.248 -2.470 -11.043 1.00 36.06 723 VAL A C 1
ATOM 5627 O O . VAL A 1 723 ? -46.570 -2.235 -9.879 1.00 36.06 723 VAL A O 1
ATOM 5630 N N . ALA A 1 724 ? -46.417 -1.564 -12.013 1.00 38.62 724 ALA A N 1
ATOM 5631 C CA . ALA A 1 724 ? -47.009 -0.242 -11.776 1.00 38.62 724 ALA A CA 1
ATOM 5632 C C . ALA A 1 724 ? -48.474 -0.329 -11.295 1.00 38.62 724 ALA A C 1
ATOM 5634 O O . ALA A 1 724 ? -48.858 0.336 -10.324 1.00 38.62 724 ALA A O 1
ATOM 5635 N N . GLY A 1 725 ? -49.268 -1.218 -11.906 1.00 41.50 725 GLY A N 1
ATOM 5636 C CA . GLY A 1 725 ? -50.668 -1.439 -11.532 1.00 41.50 725 GLY A CA 1
ATOM 5637 C C . GLY A 1 725 ? -50.856 -1.953 -10.097 1.00 41.50 725 GLY A C 1
ATOM 5638 O O . GLY A 1 725 ? -51.811 -1.561 -9.425 1.00 41.50 725 GLY A O 1
ATOM 5639 N N . ALA A 1 726 ? -49.919 -2.760 -9.583 1.00 38.62 726 ALA A N 1
ATOM 5640 C CA . ALA A 1 726 ? -49.986 -3.328 -8.231 1.00 38.62 726 ALA A CA 1
ATOM 5641 C C . ALA A 1 726 ? -49.881 -2.279 -7.103 1.00 38.62 726 ALA A C 1
ATOM 5643 O O . ALA A 1 726 ? -50.417 -2.493 -6.016 1.00 38.62 726 ALA A O 1
ATOM 5644 N N . PHE A 1 727 ? -49.247 -1.131 -7.366 1.00 31.09 727 PHE A N 1
ATOM 5645 C CA . PHE A 1 727 ? -49.157 0.000 -6.431 1.00 31.09 727 PHE A CA 1
ATOM 5646 C C . PHE A 1 727 ? -50.127 1.149 -6.776 1.00 31.09 727 PHE A C 1
ATOM 5648 O O . PHE A 1 727 ? -50.070 2.222 -6.176 1.00 31.09 727 PHE A O 1
ATOM 5655 N N . GLY A 1 728 ? -51.042 0.930 -7.729 1.00 34.06 728 GLY A N 1
ATOM 5656 C CA . GLY A 1 728 ? -52.121 1.859 -8.074 1.00 34.06 728 GLY A CA 1
ATOM 5657 C C . GLY A 1 728 ? -51.754 2.997 -9.033 1.00 34.06 728 GLY A C 1
ATOM 5658 O O . GLY A 1 728 ? -52.537 3.938 -9.176 1.00 34.06 728 GLY A O 1
ATOM 5659 N N . PHE A 1 729 ? -50.597 2.922 -9.685 1.00 34.75 729 PHE A N 1
ATOM 5660 C CA . PHE A 1 729 ? -50.152 3.892 -10.681 1.00 34.75 729 PHE A CA 1
ATOM 5661 C C . PHE A 1 729 ? -50.767 3.522 -12.044 1.00 34.75 729 PHE A C 1
ATOM 5663 O O . PHE A 1 729 ? -50.618 2.382 -12.480 1.00 34.75 729 PHE A O 1
ATOM 5670 N N . ASP A 1 730 ? -51.423 4.464 -12.730 1.00 36.56 730 ASP A N 1
ATOM 5671 C CA . ASP A 1 730 ? -51.826 4.282 -14.135 1.00 36.56 730 ASP A CA 1
ATOM 5672 C C . ASP A 1 730 ? -50.679 4.662 -15.084 1.00 36.56 730 ASP A C 1
ATOM 5674 O O . ASP A 1 730 ? -49.963 5.641 -14.857 1.00 36.56 730 ASP A O 1
ATOM 5678 N N . VAL A 1 731 ? -50.523 3.897 -16.169 1.00 38.53 731 VAL A N 1
ATOM 5679 C CA . VAL A 1 731 ? -49.474 4.085 -17.184 1.00 38.53 731 VAL A CA 1
ATOM 5680 C C . VAL A 1 731 ? -50.122 4.381 -18.542 1.00 38.53 731 VAL A C 1
ATOM 5682 O O . VAL A 1 731 ? -50.721 3.481 -19.131 1.00 38.53 731 VAL A O 1
ATOM 5685 N N . PRO A 1 732 ? -50.000 5.606 -19.087 1.00 35.91 732 PRO A N 1
ATOM 5686 C CA . PRO A 1 732 ? -50.377 5.877 -20.470 1.00 35.91 732 PRO A CA 1
ATOM 5687 C C . PRO A 1 732 ? -49.436 5.139 -21.431 1.00 35.91 732 PRO A C 1
ATOM 5689 O O . PRO A 1 732 ? -48.218 5.305 -21.371 1.00 35.91 732 PRO A O 1
ATOM 5692 N N . THR A 1 733 ? -50.001 4.331 -22.327 1.00 37.19 733 THR A N 1
ATOM 5693 C CA . THR A 1 733 ? -49.257 3.576 -23.347 1.00 37.19 733 THR A CA 1
ATOM 5694 C C . THR A 1 733 ? -48.492 4.492 -24.304 1.00 37.19 733 THR A C 1
ATOM 5696 O O . THR A 1 733 ? -49.013 5.514 -24.751 1.00 37.19 733 THR A O 1
ATOM 5699 N N . ALA A 1 734 ? -47.261 4.106 -24.643 1.00 31.14 734 ALA A N 1
ATOM 5700 C CA . ALA A 1 734 ? -46.312 4.956 -25.352 1.00 31.14 734 ALA A CA 1
ATOM 5701 C C . ALA A 1 734 ? -46.699 5.262 -26.812 1.00 31.14 734 ALA A C 1
ATOM 5703 O O . ALA A 1 734 ? -46.947 4.359 -27.614 1.00 31.14 734 ALA A O 1
ATOM 5704 N N . HIS A 1 735 ? -46.589 6.535 -27.212 1.00 30.31 735 HIS A N 1
ATOM 5705 C CA . HIS A 1 735 ? -46.305 6.865 -28.609 1.00 30.31 735 HIS A CA 1
ATOM 5706 C C . HIS A 1 735 ? -44.787 6.825 -28.831 1.00 30.31 735 HIS A C 1
ATOM 5708 O O . HIS A 1 735 ? -44.026 7.561 -28.209 1.00 30.31 735 HIS A O 1
ATOM 5714 N N . ARG A 1 736 ? -44.339 5.922 -29.710 1.00 36.81 736 ARG A N 1
ATOM 5715 C CA . ARG A 1 736 ? -42.917 5.658 -29.963 1.00 36.81 736 ARG A CA 1
ATOM 5716 C C . ARG A 1 736 ? -42.234 6.815 -30.703 1.00 36.81 736 ARG A C 1
ATOM 5718 O O . ARG A 1 736 ? -42.351 6.917 -31.921 1.00 36.81 736 ARG A O 1
ATOM 5725 N N . SER A 1 737 ? -41.406 7.587 -29.999 1.00 30.81 737 SER A N 1
ATOM 5726 C CA . SER A 1 737 ? -40.363 8.422 -30.615 1.00 30.81 737 SER A CA 1
ATOM 5727 C C . SER A 1 737 ? -39.095 8.508 -29.755 1.00 30.81 737 SER A C 1
ATOM 5729 O O . SER A 1 737 ? -38.915 9.466 -29.019 1.00 30.81 737 SER A O 1
ATOM 5731 N N . HIS A 1 738 ? -38.235 7.490 -29.877 1.00 35.34 738 HIS A N 1
ATOM 5732 C CA . HIS A 1 738 ? -36.766 7.423 -29.694 1.00 35.34 738 HIS A CA 1
ATOM 5733 C C . HIS A 1 738 ? -35.985 8.155 -28.571 1.00 35.34 738 HIS A C 1
ATOM 5735 O O . HIS A 1 738 ? -34.802 7.863 -28.433 1.00 35.34 738 HIS A O 1
ATOM 5741 N N . ASN A 1 739 ? -36.564 9.040 -27.763 1.00 36.31 739 ASN A N 1
ATOM 5742 C CA . ASN A 1 739 ? -35.936 9.667 -26.599 1.00 36.31 739 ASN A CA 1
ATOM 5743 C C . ASN A 1 739 ? -37.030 10.205 -25.665 1.00 36.31 739 ASN A C 1
ATOM 5745 O O . ASN A 1 739 ? -37.611 11.231 -25.991 1.00 36.31 739 ASN A O 1
ATOM 5749 N N . GLU A 1 740 ? -37.290 9.543 -24.528 1.00 29.78 740 GLU A N 1
ATOM 5750 C CA . GLU A 1 740 ? -37.455 10.169 -23.196 1.00 29.78 740 GLU A CA 1
ATOM 5751 C C . GLU A 1 740 ? -37.826 9.155 -22.091 1.00 29.78 740 GLU A C 1
ATOM 5753 O O . GLU A 1 740 ? -37.928 7.952 -22.327 1.00 29.78 740 GLU A O 1
ATOM 5758 N N . ARG A 1 741 ? -37.884 9.640 -20.842 1.00 29.64 741 ARG A N 1
ATOM 5759 C CA . ARG A 1 741 ? -37.897 8.858 -19.592 1.00 29.64 741 ARG A CA 1
ATOM 5760 C C . ARG A 1 741 ? -39.315 8.606 -19.070 1.00 29.64 741 ARG A C 1
ATOM 5762 O O . ARG A 1 741 ? -40.154 9.500 -19.111 1.00 29.64 741 ARG A O 1
ATOM 5769 N N . TYR A 1 742 ? -39.530 7.463 -18.418 1.00 30.80 742 TYR A N 1
ATOM 5770 C CA . TYR A 1 742 ? -40.698 7.254 -17.552 1.00 30.80 742 TYR A CA 1
ATOM 5771 C C . TYR A 1 742 ? -40.511 7.953 -16.192 1.00 30.80 742 TYR A C 1
ATOM 5773 O O . TYR A 1 742 ? -39.462 7.819 -15.560 1.00 30.80 742 TYR A O 1
ATOM 5781 N N . VAL A 1 743 ? -41.544 8.656 -15.714 1.00 29.48 743 VAL A N 1
ATOM 5782 C CA . VAL A 1 743 ? -41.630 9.235 -14.358 1.00 29.48 743 VAL A CA 1
ATOM 5783 C C . VAL A 1 743 ? -42.972 8.832 -13.739 1.00 29.48 743 VAL A C 1
ATOM 5785 O O . VAL A 1 743 ? -44.015 8.985 -14.366 1.00 29.48 743 VAL A O 1
ATOM 5788 N N . MET A 1 744 ? -42.947 8.303 -12.513 1.00 32.53 744 MET A N 1
ATOM 5789 C CA . MET A 1 744 ? -44.096 7.672 -11.842 1.00 32.53 744 MET A CA 1
ATOM 5790 C C . MET A 1 744 ? -44.778 8.622 -10.829 1.00 32.53 744 MET A C 1
ATOM 5792 O O . MET A 1 744 ? -44.091 9.433 -10.207 1.00 32.53 744 MET A O 1
ATOM 5796 N N . LYS A 1 745 ? -46.101 8.501 -10.592 1.00 28.97 745 LYS A N 1
ATOM 5797 C CA . LYS A 1 745 ? -46.830 9.203 -9.502 1.00 28.97 745 LYS A CA 1
ATOM 5798 C C . LYS A 1 745 ? -47.882 8.346 -8.768 1.00 28.97 745 LYS A C 1
ATOM 5800 O O . LYS A 1 745 ? -48.660 7.633 -9.387 1.00 28.97 745 LYS A O 1
ATOM 5805 N N . PHE A 1 746 ? -47.871 8.479 -7.440 1.00 27.73 746 PHE A N 1
ATOM 5806 C CA . PHE A 1 746 ? -48.393 7.570 -6.404 1.00 27.73 746 PHE A CA 1
ATOM 5807 C C . PHE A 1 746 ? -49.926 7.522 -6.244 1.00 27.73 746 PHE A C 1
ATOM 5809 O O . PHE A 1 746 ? -50.588 8.553 -6.362 1.00 27.73 746 PHE A O 1
ATOM 5816 N N . ARG A 1 747 ? -50.480 6.361 -5.848 1.00 31.72 747 ARG A N 1
ATOM 5817 C CA . ARG A 1 747 ? -51.874 6.227 -5.375 1.00 31.72 747 ARG A CA 1
ATOM 5818 C C . ARG A 1 747 ? -51.914 6.256 -3.842 1.00 31.72 747 ARG A C 1
ATOM 5820 O O . ARG A 1 747 ? -51.425 5.339 -3.189 1.00 31.72 747 ARG A O 1
ATOM 5827 N N . ALA A 1 748 ? -52.489 7.308 -3.259 1.00 32.50 748 ALA A N 1
ATOM 5828 C CA . ALA A 1 748 ? -52.655 7.405 -1.808 1.00 32.50 748 ALA A CA 1
ATOM 5829 C C . ALA A 1 748 ? -53.662 6.359 -1.290 1.00 32.50 748 ALA A C 1
ATOM 5831 O O . ALA A 1 748 ? -54.657 6.055 -1.951 1.00 32.50 748 ALA A O 1
ATOM 5832 N N . ALA A 1 749 ? -53.398 5.798 -0.108 1.00 35.38 749 ALA A N 1
ATOM 5833 C CA . ALA A 1 749 ? -54.182 4.702 0.452 1.00 35.38 749 ALA A CA 1
ATOM 5834 C C . ALA A 1 749 ? -55.361 5.178 1.323 1.00 35.38 749 ALA A C 1
ATOM 5836 O O . ALA A 1 749 ? -55.254 6.145 2.073 1.00 35.38 749 ALA A O 1
ATOM 5837 N N . THR A 1 750 ? -56.460 4.422 1.254 1.00 40.50 750 THR A N 1
ATOM 5838 C CA . THR A 1 750 ? -57.450 4.184 2.325 1.00 40.50 750 THR A CA 1
ATOM 5839 C C . THR A 1 750 ? -57.620 5.262 3.409 1.00 40.50 750 THR A C 1
ATOM 5841 O O . THR A 1 750 ? -57.268 5.059 4.569 1.00 40.50 750 THR A O 1
ATOM 5844 N N . THR A 1 751 ? -58.337 6.333 3.077 1.00 38.38 751 THR A N 1
ATOM 5845 C CA . THR A 1 751 ? -59.378 6.865 3.974 1.00 38.38 751 THR A CA 1
ATOM 5846 C C . THR A 1 751 ? -60.662 7.006 3.157 1.00 38.38 751 THR A C 1
ATOM 5848 O O . THR A 1 751 ? -60.594 7.230 1.952 1.00 38.38 751 THR A O 1
ATOM 5851 N N . GLY A 1 752 ? -61.831 6.795 3.770 1.00 44.38 752 GLY A N 1
ATOM 5852 C CA . GLY A 1 752 ? -63.130 6.742 3.076 1.00 44.38 752 GLY A CA 1
ATOM 5853 C C . GLY A 1 752 ? -63.675 8.111 2.658 1.00 44.38 752 GLY A C 1
ATOM 5854 O O . GLY A 1 752 ? -64.810 8.433 2.991 1.00 44.38 752 GLY A O 1
ATOM 5855 N N . ARG A 1 753 ? -62.846 8.915 1.991 1.00 42.50 753 ARG A N 1
ATOM 5856 C CA . ARG A 1 753 ? -63.136 10.246 1.447 1.00 42.50 753 ARG A CA 1
ATOM 5857 C C . ARG A 1 753 ? -62.840 10.229 -0.049 1.00 42.50 753 ARG A C 1
ATOM 5859 O O . ARG A 1 753 ? -61.957 9.498 -0.497 1.00 42.50 753 ARG A O 1
ATOM 5866 N N . THR A 1 754 ? -63.579 11.007 -0.822 1.00 45.31 754 THR A N 1
ATOM 5867 C CA . THR A 1 754 ? -63.329 11.172 -2.257 1.00 45.31 754 THR A CA 1
ATOM 5868 C C . THR A 1 754 ? -62.050 11.985 -2.495 1.00 45.31 754 THR A C 1
ATOM 5870 O O . THR A 1 754 ? -61.577 12.701 -1.609 1.00 45.31 754 THR A O 1
ATOM 5873 N N . ALA A 1 755 ? -61.461 11.862 -3.689 1.00 37.84 755 ALA A N 1
ATOM 5874 C CA . ALA A 1 755 ? -60.218 12.562 -4.025 1.00 37.84 755 ALA A CA 1
ATOM 5875 C C . ALA A 1 755 ? -60.364 14.092 -3.913 1.00 37.84 755 ALA A C 1
ATOM 5877 O O . ALA A 1 755 ? -59.439 14.757 -3.450 1.00 37.84 755 ALA A O 1
ATOM 5878 N N . ASP A 1 756 ? -61.541 14.626 -4.253 1.00 42.53 756 ASP A N 1
ATOM 5879 C CA . ASP A 1 756 ? -61.853 16.053 -4.142 1.00 42.53 756 ASP A CA 1
ATOM 5880 C C . ASP A 1 756 ? -61.942 16.511 -2.675 1.00 42.53 756 ASP A C 1
ATOM 5882 O O . ASP A 1 756 ? -61.412 17.564 -2.330 1.00 42.53 756 ASP A O 1
ATOM 5886 N N . GLU A 1 757 ? -62.504 15.696 -1.772 1.00 45.12 757 GLU A N 1
ATOM 5887 C CA . GLU A 1 757 ? -62.542 15.997 -0.329 1.00 45.12 757 GLU A CA 1
ATOM 5888 C C . GLU A 1 757 ? -61.138 16.022 0.302 1.00 45.12 757 GLU A C 1
ATOM 5890 O O . GLU A 1 757 ? -60.860 16.861 1.160 1.00 45.12 757 GLU A O 1
ATOM 5895 N N . GLN A 1 758 ? -60.240 15.126 -0.128 1.00 42.06 758 GLN A N 1
ATOM 5896 C CA . GLN A 1 758 ? -58.839 15.124 0.315 1.00 42.06 758 GLN A CA 1
ATOM 5897 C C . GLN A 1 758 ? -58.042 16.298 -0.276 1.00 42.06 758 GLN A C 1
ATOM 5899 O O . GLN A 1 758 ? -57.197 16.871 0.413 1.00 42.06 758 GLN A O 1
ATOM 5904 N N . LEU A 1 759 ? -58.314 16.682 -1.528 1.00 41.31 759 LEU A N 1
ATOM 5905 C CA . LEU A 1 759 ? -57.700 17.845 -2.170 1.00 41.31 759 LEU A CA 1
ATOM 5906 C C . LEU A 1 759 ? -58.160 19.159 -1.530 1.00 41.31 759 LEU A C 1
ATOM 5908 O O . LEU A 1 759 ? -57.311 19.992 -1.221 1.00 41.31 759 LEU A O 1
ATOM 5912 N N . GLU A 1 760 ? -59.454 19.330 -1.244 1.00 45.00 760 GLU A N 1
ATOM 5913 C CA . GLU A 1 760 ? -59.947 20.510 -0.524 1.00 45.00 760 GLU A CA 1
ATOM 5914 C C . GLU A 1 760 ? -59.402 20.606 0.907 1.00 45.00 760 GLU A C 1
ATOM 5916 O O . GLU A 1 760 ? -59.124 21.704 1.384 1.00 45.00 760 GLU A O 1
ATOM 5921 N N . GLU A 1 761 ? -59.267 19.487 1.624 1.00 44.62 761 GLU A N 1
ATOM 5922 C CA . GLU A 1 761 ? -58.723 19.482 2.986 1.00 44.62 761 GLU A CA 1
ATOM 5923 C C . GLU A 1 761 ? -57.216 19.775 2.994 1.00 44.62 761 GLU A C 1
ATOM 5925 O O . GLU A 1 761 ? -56.736 20.503 3.863 1.00 44.62 761 GLU A O 1
ATOM 5930 N N . MET A 1 762 ? -56.476 19.286 1.993 1.00 38.09 762 MET A N 1
ATOM 5931 C CA . MET A 1 762 ? -55.059 19.600 1.809 1.00 38.09 762 MET A CA 1
ATOM 5932 C C . MET A 1 762 ? -54.841 21.058 1.376 1.00 38.09 762 MET A C 1
ATOM 5934 O O . MET A 1 762 ? -53.916 21.694 1.877 1.00 38.09 762 MET A O 1
ATOM 5938 N N . ASP A 1 763 ? -55.711 21.616 0.529 1.00 40.41 763 ASP A N 1
ATOM 5939 C CA . ASP A 1 763 ? -55.694 23.036 0.152 1.00 40.41 763 ASP A CA 1
ATOM 5940 C C . ASP A 1 763 ? -56.112 23.946 1.327 1.00 40.41 763 ASP A C 1
ATOM 5942 O O . ASP A 1 763 ? -55.499 24.991 1.541 1.00 40.41 763 ASP A O 1
ATOM 5946 N N . ARG A 1 764 ? -57.054 23.520 2.185 1.00 44.50 764 ARG A N 1
ATOM 5947 C CA . ARG A 1 764 ? -57.342 24.184 3.475 1.00 44.50 764 ARG A CA 1
ATOM 5948 C C . ARG A 1 764 ? -56.133 24.154 4.416 1.00 44.50 764 ARG A C 1
ATOM 5950 O O . ARG A 1 764 ? -55.759 25.188 4.957 1.00 44.50 764 ARG A O 1
ATOM 5957 N N . ALA A 1 765 ? -55.488 22.998 4.573 1.00 41.84 765 ALA A N 1
ATOM 5958 C CA . ALA A 1 765 ? -54.344 22.805 5.471 1.00 41.84 765 ALA A CA 1
ATOM 5959 C C . ALA A 1 765 ? -53.012 23.393 4.956 1.00 41.84 765 ALA A C 1
ATOM 5961 O O . ALA A 1 765 ? -52.014 23.366 5.678 1.00 41.84 765 ALA A O 1
ATOM 5962 N N . LEU A 1 766 ? -52.968 23.879 3.712 1.00 37.12 766 LEU A N 1
ATOM 5963 C CA . LEU A 1 766 ? -51.862 24.669 3.156 1.00 37.12 766 LEU A CA 1
ATOM 5964 C C . LEU A 1 766 ? -52.103 26.185 3.262 1.00 37.12 766 LEU A C 1
ATOM 5966 O O . LEU A 1 766 ? -51.160 26.951 3.088 1.00 37.12 766 LEU A O 1
ATOM 5970 N N . ARG A 1 767 ? -53.337 26.617 3.559 1.00 41.25 767 ARG A N 1
ATOM 5971 C CA . ARG A 1 767 ? -53.729 28.030 3.719 1.00 41.25 767 ARG A CA 1
ATOM 5972 C C . ARG A 1 767 ? -53.840 28.490 5.181 1.00 41.25 767 ARG A C 1
ATOM 5974 O O . ARG A 1 767 ? -54.106 29.665 5.404 1.00 41.25 767 ARG A O 1
ATOM 5981 N N . ASP A 1 768 ? -53.673 27.592 6.153 1.00 38.53 768 ASP A N 1
ATOM 5982 C CA . ASP A 1 768 ? -53.829 27.887 7.586 1.00 38.53 768 ASP A CA 1
ATOM 5983 C C . ASP A 1 768 ? -52.456 27.973 8.291 1.00 38.53 768 ASP A C 1
ATOM 5985 O O . ASP A 1 768 ? -51.739 26.979 8.436 1.00 38.53 768 ASP A O 1
ATOM 5989 N N . GLU A 1 769 ? -52.061 29.185 8.691 1.00 41.59 769 GLU A N 1
ATOM 5990 C CA . GLU A 1 769 ? -50.707 29.545 9.144 1.00 41.59 769 GLU A CA 1
ATOM 5991 C C . GLU A 1 769 ? -50.421 29.146 10.610 1.00 41.59 769 GLU A C 1
ATOM 5993 O O . GLU A 1 769 ? -50.157 30.002 11.457 1.00 41.59 769 GLU A O 1
ATOM 5998 N N . THR A 1 770 ? -50.451 27.849 10.955 1.00 38.16 770 THR A N 1
ATOM 5999 C CA . THR A 1 770 ? -50.136 27.398 12.332 1.00 38.16 770 THR A CA 1
ATOM 6000 C C . THR A 1 770 ? -48.983 26.380 12.461 1.00 38.16 770 THR A C 1
ATOM 6002 O O . THR A 1 770 ? -48.799 25.498 11.620 1.00 38.16 770 THR A O 1
ATOM 6005 N N . PRO A 1 771 ? -48.142 26.475 13.520 1.00 36.62 771 PRO A N 1
ATOM 6006 C CA . PRO A 1 771 ? -46.692 26.271 13.349 1.00 36.62 771 PRO A CA 1
ATOM 6007 C C . PRO A 1 771 ? -46.164 24.849 13.627 1.00 36.62 771 PRO A C 1
ATOM 6009 O O . PRO A 1 771 ? -44.991 24.672 13.937 1.00 36.62 771 PRO A O 1
ATOM 6012 N N . ARG A 1 772 ? -47.003 23.807 13.591 1.00 42.22 772 ARG A N 1
ATOM 6013 C CA . ARG A 1 772 ? -46.656 22.463 14.121 1.00 42.22 772 ARG A CA 1
ATOM 6014 C C . ARG A 1 772 ? -46.124 21.455 13.081 1.00 42.22 772 ARG A C 1
ATOM 6016 O O . ARG A 1 772 ? -46.380 20.261 13.224 1.00 42.22 772 ARG A O 1
ATOM 6023 N N . ARG A 1 773 ? -45.428 21.894 12.020 1.00 35.62 773 ARG A N 1
ATOM 6024 C CA . ARG A 1 773 ? -45.189 21.046 10.824 1.00 35.62 773 ARG A CA 1
ATOM 6025 C C . ARG A 1 773 ? -43.740 20.780 10.381 1.00 35.62 773 ARG A C 1
ATOM 6027 O O . ARG A 1 773 ? -43.564 20.122 9.358 1.00 35.62 773 ARG A O 1
ATOM 6034 N N . GLU A 1 774 ? -42.719 21.170 11.146 1.00 38.06 774 GLU A N 1
ATOM 6035 C CA . GLU A 1 774 ? -41.308 20.894 10.789 1.00 38.06 774 GLU A CA 1
ATOM 6036 C C . GLU A 1 774 ? -40.977 19.386 10.743 1.00 38.06 774 GLU A C 1
ATOM 6038 O O . GLU A 1 774 ? -40.305 18.908 9.829 1.00 38.06 774 GLU A O 1
ATOM 6043 N N . THR A 1 775 ? -41.505 18.596 11.685 1.00 34.16 775 THR A N 1
ATOM 6044 C CA . THR A 1 775 ? -41.118 17.182 11.870 1.00 34.16 775 THR A CA 1
ATOM 6045 C C . THR A 1 775 ? -41.565 16.263 10.725 1.00 34.16 775 THR A C 1
ATOM 6047 O O . THR A 1 775 ? -40.912 15.264 10.437 1.00 34.16 775 THR A O 1
ATOM 6050 N N . ALA A 1 776 ? -42.671 16.589 10.048 1.00 36.47 776 ALA A N 1
ATOM 6051 C CA . ALA A 1 776 ? -43.225 15.756 8.976 1.00 36.47 776 ALA A CA 1
ATOM 6052 C C . ALA A 1 776 ? -42.515 15.956 7.625 1.00 36.47 776 ALA A C 1
ATOM 6054 O O . ALA A 1 776 ? -42.468 15.031 6.815 1.00 36.47 776 ALA A O 1
ATOM 6055 N N . GLN A 1 777 ? -41.953 17.144 7.375 1.00 36.47 777 GLN A N 1
ATOM 6056 C CA . GLN A 1 777 ? -41.206 17.422 6.143 1.00 36.47 777 GLN A CA 1
ATOM 6057 C C . GLN A 1 777 ? -39.804 16.797 6.171 1.00 36.47 777 GLN A C 1
ATOM 6059 O O . GLN A 1 777 ? -39.332 16.317 5.141 1.00 36.47 777 GLN A O 1
ATOM 6064 N N . PHE A 1 778 ? -39.174 16.724 7.348 1.00 34.97 778 PHE A N 1
ATOM 6065 C CA . PHE A 1 778 ? -37.815 16.198 7.510 1.00 34.97 778 PHE A CA 1
ATOM 6066 C C . PHE A 1 778 ? -37.690 14.724 7.070 1.00 34.97 778 PHE A C 1
ATOM 6068 O O . PHE A 1 778 ? -36.834 14.384 6.253 1.00 34.97 778 PHE A O 1
ATOM 6075 N N . HIS A 1 779 ? -38.603 13.856 7.524 1.00 36.97 779 HIS A N 1
ATOM 6076 C CA . HIS A 1 779 ? -38.564 12.419 7.213 1.00 36.97 779 HIS A CA 1
ATOM 6077 C C . HIS A 1 779 ? -38.781 12.080 5.728 1.00 36.97 779 HIS A C 1
ATOM 6079 O O . HIS A 1 779 ? -38.270 11.066 5.252 1.00 36.97 779 HIS A O 1
ATOM 6085 N N . ALA A 1 780 ? -39.519 12.907 4.980 1.00 35.56 780 ALA A N 1
ATOM 6086 C CA . ALA A 1 780 ? -39.767 12.665 3.557 1.00 35.56 780 ALA A CA 1
ATOM 6087 C C . ALA A 1 780 ? -38.541 12.997 2.684 1.00 35.56 780 ALA A C 1
ATOM 6089 O O . ALA A 1 780 ? -38.297 12.332 1.677 1.00 35.56 780 ALA A O 1
ATOM 6090 N N . VAL A 1 781 ? -37.761 14.009 3.079 1.00 36.56 781 VAL A N 1
ATOM 6091 C CA . VAL A 1 781 ? -36.547 14.441 2.369 1.00 36.56 781 VAL A CA 1
ATOM 6092 C C . VAL A 1 781 ? -35.397 13.456 2.598 1.00 36.56 781 VAL A C 1
ATOM 6094 O O . VAL A 1 781 ? -34.732 13.056 1.642 1.00 36.56 781 VAL A O 1
ATOM 6097 N N . ASP A 1 782 ? -35.211 13.000 3.837 1.00 37.97 782 ASP A N 1
ATOM 6098 C CA . ASP A 1 782 ? -34.120 12.097 4.229 1.00 37.97 782 ASP A CA 1
ATOM 6099 C C . ASP A 1 782 ? -34.223 10.709 3.551 1.00 37.97 782 ASP A C 1
ATOM 6101 O O . ASP A 1 782 ? -33.241 10.142 3.054 1.00 37.97 782 ASP A O 1
ATOM 6105 N N . ALA A 1 783 ? -35.454 10.205 3.399 1.00 39.19 783 ALA A N 1
ATOM 6106 C CA . ALA A 1 783 ? -35.745 8.993 2.635 1.00 39.19 783 ALA A CA 1
ATOM 6107 C C . ALA A 1 783 ? -35.399 9.130 1.137 1.00 39.19 783 ALA A C 1
ATOM 6109 O O . ALA A 1 783 ? -34.919 8.174 0.523 1.00 39.19 783 ALA A O 1
ATOM 6110 N N . LEU A 1 784 ? -35.610 10.312 0.545 1.00 35.66 784 LEU A N 1
ATOM 6111 C CA . LEU A 1 784 ? -35.329 10.570 -0.870 1.00 35.66 784 LEU A CA 1
ATOM 6112 C C . LEU A 1 784 ? -33.817 10.639 -1.147 1.00 35.66 784 LEU A C 1
ATOM 6114 O O . LEU A 1 784 ? -33.336 10.053 -2.121 1.00 35.66 784 LEU A O 1
ATOM 6118 N N . ILE A 1 785 ? -33.067 11.303 -0.261 1.00 38.06 785 ILE A N 1
ATOM 6119 C CA . ILE A 1 785 ? -31.599 11.394 -0.310 1.00 38.06 785 ILE A CA 1
ATOM 6120 C C . ILE A 1 785 ? -30.986 9.988 -0.230 1.00 38.06 785 ILE A C 1
ATOM 6122 O O . ILE A 1 785 ? -30.195 9.604 -1.093 1.00 38.06 785 ILE A O 1
ATOM 6126 N N . THR A 1 786 ? -31.441 9.173 0.726 1.00 38.69 786 THR A N 1
ATOM 6127 C CA . THR A 1 786 ? -30.958 7.797 0.942 1.00 38.69 786 THR A CA 1
ATOM 6128 C C . THR A 1 786 ? -31.137 6.888 -0.287 1.00 38.69 786 THR A C 1
ATOM 6130 O O . THR A 1 786 ? -30.311 6.004 -0.538 1.00 38.69 786 THR A O 1
ATOM 6133 N N . VAL A 1 787 ? -32.198 7.077 -1.081 1.00 37.28 787 VAL A N 1
ATOM 6134 C CA . VAL A 1 787 ? -32.421 6.311 -2.322 1.00 37.28 787 VAL A CA 1
ATOM 6135 C C . VAL A 1 787 ? -31.508 6.801 -3.450 1.00 37.28 787 VAL A C 1
ATOM 6137 O O . VAL A 1 787 ? -30.904 5.982 -4.147 1.00 37.28 787 VAL A O 1
ATOM 6140 N N . LEU A 1 788 ? -31.350 8.118 -3.607 1.00 35.25 788 LEU A N 1
ATOM 6141 C CA . LEU A 1 788 ? -30.491 8.705 -4.640 1.00 35.25 788 LEU A CA 1
ATOM 6142 C C . LEU A 1 788 ? -29.009 8.351 -4.435 1.00 35.25 788 LEU A C 1
ATOM 6144 O O . LEU A 1 788 ? -28.326 8.010 -5.402 1.00 35.25 788 LEU A O 1
ATOM 6148 N N . GLU A 1 789 ? -28.522 8.326 -3.192 1.00 36.38 789 GLU A N 1
ATOM 6149 C CA . GLU A 1 789 ? -27.154 7.885 -2.884 1.00 36.38 789 GLU A CA 1
ATOM 6150 C C . GLU A 1 789 ? -26.904 6.407 -3.227 1.00 36.38 789 GLU A C 1
ATOM 6152 O O . GLU A 1 789 ? -25.814 6.050 -3.687 1.00 36.38 789 GLU A O 1
ATOM 6157 N N . LYS A 1 790 ? -27.910 5.537 -3.059 1.00 35.47 790 LYS A N 1
ATOM 6158 C CA . LYS A 1 790 ? -27.813 4.115 -3.433 1.00 35.47 790 LYS A CA 1
ATOM 6159 C C . LYS A 1 790 ? -27.768 3.917 -4.948 1.00 35.47 790 LYS A C 1
ATOM 6161 O O . LYS A 1 790 ? -26.955 3.126 -5.422 1.00 35.47 790 LYS A O 1
ATOM 6166 N N . VAL A 1 791 ? -28.571 4.665 -5.709 1.00 32.66 791 VAL A N 1
ATOM 6167 C CA . VAL A 1 791 ? -28.535 4.633 -7.183 1.00 32.66 791 VAL A CA 1
ATOM 6168 C C . VAL A 1 791 ? -27.192 5.151 -7.707 1.00 32.66 791 VAL A C 1
ATOM 6170 O O . VAL A 1 791 ? -26.585 4.515 -8.566 1.00 32.66 791 VAL A O 1
ATOM 6173 N N . ASN A 1 792 ? -26.673 6.247 -7.145 1.00 30.53 792 ASN A N 1
ATOM 6174 C CA . ASN A 1 792 ? -25.406 6.834 -7.589 1.00 30.53 792 ASN A CA 1
ATOM 6175 C C . ASN A 1 792 ? -24.192 5.920 -7.300 1.00 30.53 792 ASN A C 1
ATOM 6177 O O . ASN A 1 792 ? -23.226 5.905 -8.058 1.00 30.53 792 ASN A O 1
ATOM 6181 N N . ARG A 1 793 ? -24.253 5.087 -6.247 1.00 31.58 793 ARG A N 1
ATOM 6182 C CA . ARG A 1 793 ? -23.236 4.049 -5.977 1.00 31.58 793 ARG A CA 1
ATOM 6183 C C . ARG A 1 793 ? -23.305 2.844 -6.921 1.00 31.58 793 ARG A C 1
ATOM 6185 O O . ARG A 1 793 ? -22.274 2.220 -7.154 1.00 31.58 793 ARG A O 1
ATOM 6192 N N . ALA A 1 794 ? -24.473 2.515 -7.475 1.00 27.75 794 ALA A N 1
ATOM 6193 C CA . ALA A 1 794 ? -24.639 1.351 -8.351 1.00 27.75 794 ALA A CA 1
ATOM 6194 C C . ALA A 1 794 ? -24.020 1.542 -9.752 1.00 27.75 794 ALA A C 1
ATOM 6196 O O . ALA A 1 794 ? -23.570 0.577 -10.362 1.00 27.75 794 ALA A O 1
ATOM 6197 N N . VAL A 1 795 ? -23.951 2.781 -10.251 1.00 27.80 795 VAL A N 1
ATOM 6198 C CA . VAL A 1 795 ? -23.474 3.101 -11.615 1.00 27.80 795 VAL A CA 1
ATOM 6199 C C . VAL A 1 795 ? -21.944 2.983 -11.769 1.00 27.80 795 VAL A C 1
ATOM 6201 O O . VAL A 1 795 ? -21.437 2.923 -12.885 1.00 27.80 795 VAL A O 1
ATOM 6204 N N . VAL A 1 796 ? -21.189 2.896 -10.667 1.00 27.39 796 VAL A N 1
ATOM 6205 C CA . VAL A 1 796 ? -19.711 2.946 -10.667 1.00 27.39 796 VAL A CA 1
ATOM 6206 C C . VAL A 1 796 ? -19.042 1.554 -10.743 1.00 27.39 796 VAL A C 1
ATOM 6208 O O . VAL A 1 796 ? -17.825 1.470 -10.876 1.00 27.39 796 VAL A O 1
ATOM 6211 N N . MET A 1 797 ? -19.799 0.446 -10.712 1.00 25.34 797 MET A N 1
ATOM 6212 C CA . MET A 1 797 ? -19.248 -0.926 -10.764 1.00 25.34 797 MET A CA 1
ATOM 6213 C C . MET A 1 797 ? -19.604 -1.692 -12.049 1.00 25.34 797 MET A C 1
ATOM 6215 O O . MET A 1 797 ? -20.418 -2.613 -12.035 1.00 25.34 797 MET A O 1
ATOM 6219 N N . VAL A 1 798 ? -18.929 -1.358 -13.152 1.00 27.45 798 VAL A N 1
ATOM 6220 C CA . VAL A 1 798 ? -18.863 -2.188 -14.369 1.00 27.45 798 VAL A CA 1
ATOM 6221 C C . VAL A 1 798 ? -17.403 -2.261 -14.824 1.00 27.45 798 VAL A C 1
ATOM 6223 O O . VAL A 1 798 ? -16.789 -1.225 -15.073 1.00 27.45 798 VAL A O 1
ATOM 6226 N N . GLU A 1 799 ? -16.835 -3.469 -14.926 1.00 29.91 799 GLU A N 1
ATOM 6227 C CA . GLU A 1 799 ? -15.444 -3.655 -15.372 1.00 29.91 799 GLU A CA 1
ATOM 6228 C C . GLU A 1 799 ? -15.208 -3.123 -16.799 1.00 29.91 799 GLU A C 1
ATOM 6230 O O . GLU A 1 799 ? -16.072 -3.191 -17.676 1.00 29.91 799 GLU A O 1
ATOM 6235 N N . GLN A 1 800 ? -14.010 -2.581 -17.029 1.00 44.16 800 GLN A N 1
ATOM 6236 C CA . GLN A 1 800 ? -13.704 -1.743 -18.188 1.00 44.16 800 GLN A CA 1
ATOM 6237 C C . GLN A 1 800 ? -13.454 -2.558 -19.467 1.00 44.16 800 GLN A C 1
ATOM 6239 O O . GLN A 1 800 ? -12.428 -3.218 -19.628 1.00 44.16 800 GLN A O 1
ATOM 6244 N N . THR A 1 801 ? -14.373 -2.460 -20.428 1.00 34.34 801 THR A N 1
ATOM 6245 C CA . THR A 1 801 ? -14.152 -2.828 -21.837 1.00 34.34 801 THR A CA 1
ATOM 6246 C C . THR A 1 801 ? -14.830 -1.786 -22.720 1.00 34.34 801 THR A C 1
ATOM 6248 O O . THR A 1 801 ? -16.024 -1.530 -22.569 1.00 34.34 801 THR A O 1
ATOM 6251 N N . LEU A 1 802 ? -14.078 -1.173 -23.637 1.00 37.97 802 LEU A N 1
ATOM 6252 C CA . LEU A 1 802 ? -14.608 -0.179 -24.573 1.00 37.97 802 LEU A CA 1
ATOM 6253 C C . LEU A 1 802 ? -15.159 -0.886 -25.815 1.00 37.97 802 LEU A C 1
ATOM 6255 O O . LEU A 1 802 ? -14.496 -1.734 -26.410 1.00 37.97 802 LEU A O 1
ATOM 6259 N N . LEU A 1 803 ? -16.382 -0.536 -26.208 1.00 35.56 803 LEU A N 1
ATOM 6260 C CA . LEU A 1 803 ? -17.018 -1.020 -27.431 1.00 35.56 803 LEU A CA 1
ATOM 6261 C C . LEU A 1 803 ? -16.592 -0.124 -28.601 1.00 35.56 803 LEU A C 1
ATOM 6263 O O . LEU A 1 803 ? -17.041 1.016 -28.707 1.00 35.56 803 LEU A O 1
ATOM 6267 N N . VAL A 1 804 ? -15.715 -0.628 -29.472 1.00 33.25 804 VAL A N 1
ATOM 6268 C CA . VAL A 1 804 ? -15.112 0.141 -30.574 1.00 33.25 804 VAL A CA 1
ATOM 6269 C C . VAL A 1 804 ? -15.659 -0.349 -31.914 1.00 33.25 804 VAL A C 1
ATOM 6271 O O . VAL A 1 804 ? -15.783 -1.550 -32.146 1.00 33.25 804 VAL A O 1
ATOM 6274 N N . LYS A 1 805 ? -16.011 0.578 -32.810 1.00 30.70 805 LYS A N 1
ATOM 6275 C CA . LYS A 1 805 ? -16.630 0.259 -34.102 1.00 30.70 805 LYS A CA 1
ATOM 6276 C C . LYS A 1 805 ? -15.563 0.043 -35.181 1.00 30.70 805 LYS A C 1
ATOM 6278 O O . LYS A 1 805 ? -14.996 1.005 -35.686 1.00 30.70 805 LYS A O 1
ATOM 6283 N N . VAL A 1 806 ? -15.316 -1.211 -35.555 1.00 32.34 806 VAL A N 1
ATOM 6284 C CA . VAL A 1 806 ? -14.361 -1.614 -36.599 1.00 32.34 806 VAL A CA 1
ATOM 6285 C C . VAL A 1 806 ? -15.140 -2.071 -37.833 1.00 32.34 806 VAL A C 1
ATOM 6287 O O . VAL A 1 806 ? -15.987 -2.957 -37.746 1.00 32.34 806 VAL A O 1
ATOM 6290 N N . ASN A 1 807 ? -14.887 -1.447 -38.988 1.00 27.44 807 ASN A N 1
ATOM 6291 C CA . ASN A 1 807 ? -15.551 -1.752 -40.268 1.00 27.44 807 ASN A CA 1
ATOM 6292 C C . ASN A 1 807 ? -17.091 -1.822 -40.184 1.00 27.44 807 ASN A C 1
ATOM 6294 O O . ASN A 1 807 ? -17.728 -2.665 -40.806 1.00 27.44 807 ASN A O 1
ATOM 6298 N N . GLY A 1 808 ? -17.698 -0.939 -39.385 1.00 31.12 808 GLY A N 1
ATOM 6299 C CA . GLY A 1 808 ? -19.150 -0.872 -39.191 1.00 31.12 808 GLY A CA 1
ATOM 6300 C C . GLY A 1 808 ? -19.697 -1.731 -38.044 1.00 31.12 808 GLY A C 1
ATOM 6301 O O . GLY A 1 808 ? -20.766 -1.403 -37.527 1.00 31.12 808 GLY A O 1
ATOM 6302 N N . HIS A 1 809 ? -18.958 -2.740 -37.579 1.00 28.16 809 HIS A N 1
ATOM 6303 C CA . HIS A 1 809 ? -19.361 -3.632 -36.490 1.00 28.16 809 HIS A CA 1
ATOM 6304 C C . HIS A 1 809 ? -18.752 -3.199 -35.154 1.00 28.16 809 HIS A C 1
ATOM 6306 O O . HIS A 1 809 ? -17.615 -2.740 -35.097 1.00 28.16 809 HIS A O 1
ATOM 6312 N N . ILE A 1 810 ? -19.513 -3.318 -34.067 1.00 33.75 810 ILE A N 1
ATOM 6313 C CA . ILE A 1 810 ? -19.063 -2.932 -32.725 1.00 33.75 810 ILE A CA 1
ATOM 6314 C C . ILE A 1 810 ? -18.408 -4.146 -32.060 1.00 33.75 810 ILE A C 1
ATOM 6316 O O . ILE A 1 810 ? -19.040 -5.192 -31.939 1.00 33.75 810 ILE A O 1
ATOM 6320 N N . VAL A 1 811 ? -17.153 -4.006 -31.626 1.00 30.50 811 VAL A N 1
ATOM 6321 C CA . VAL A 1 811 ? -16.349 -5.085 -31.037 1.00 30.50 811 VAL A CA 1
ATOM 6322 C C . VAL A 1 811 ? -15.804 -4.643 -29.668 1.00 30.50 811 VAL A C 1
ATOM 6324 O O . VAL A 1 811 ? -15.327 -3.510 -29.550 1.00 30.50 811 VAL A O 1
ATOM 6327 N N . PRO A 1 812 ? -15.846 -5.485 -28.617 1.00 34.84 812 PRO A N 1
ATOM 6328 C CA . PRO A 1 812 ? -15.257 -5.146 -27.322 1.00 34.84 812 PRO A CA 1
ATOM 6329 C C . PRO A 1 812 ? -13.719 -5.198 -27.372 1.00 34.84 812 PRO A C 1
ATOM 6331 O O . PRO A 1 812 ? -13.149 -6.230 -27.725 1.00 34.84 812 PRO A O 1
ATOM 6334 N N . ARG A 1 813 ? -13.039 -4.117 -26.968 1.00 43.34 813 ARG A N 1
ATOM 6335 C CA . ARG A 1 813 ? -11.574 -4.047 -26.809 1.00 43.34 813 ARG A CA 1
ATOM 6336 C C . ARG A 1 813 ? -11.193 -3.803 -25.341 1.00 43.34 813 ARG A C 1
ATOM 6338 O O . ARG A 1 813 ? -11.712 -2.890 -24.695 1.00 43.34 813 ARG A O 1
ATOM 6345 N N . ARG A 1 814 ? -10.231 -4.588 -24.838 1.00 39.69 814 ARG A N 1
ATOM 6346 C CA . ARG A 1 814 ? -9.515 -4.323 -23.575 1.00 39.69 814 ARG A CA 1
ATOM 6347 C C . ARG A 1 814 ? -8.442 -3.244 -23.768 1.00 39.69 814 ARG A C 1
ATOM 6349 O O . ARG A 1 814 ? -7.783 -3.192 -24.806 1.00 39.69 814 ARG A O 1
ATOM 6356 N N . LEU A 1 815 ? -8.279 -2.407 -22.750 1.00 43.47 815 LEU A N 1
ATOM 6357 C CA . LEU A 1 815 ? -7.236 -1.383 -22.653 1.00 43.47 815 LEU A CA 1
ATOM 6358 C C . LEU A 1 815 ? -5.921 -2.005 -22.148 1.00 43.47 815 LEU A C 1
ATOM 6360 O O . LEU A 1 815 ? -5.941 -3.003 -21.424 1.00 43.47 815 LEU A O 1
ATOM 6364 N N . SER A 1 816 ? -4.782 -1.434 -22.538 1.00 43.41 816 SER A N 1
ATOM 6365 C CA . SER A 1 816 ? -3.455 -1.825 -22.038 1.00 43.41 816 SER A CA 1
ATOM 6366 C C . SER A 1 816 ? -3.129 -1.160 -20.695 1.00 43.41 816 SER A C 1
ATOM 6368 O O . SER A 1 816 ? -3.750 -0.177 -20.312 1.00 43.41 816 SER A O 1
ATOM 6370 N N . VAL A 1 817 ? -2.122 -1.660 -19.969 1.00 38.66 817 VAL A N 1
ATOM 6371 C CA . VAL A 1 817 ? -1.787 -1.180 -18.609 1.00 38.66 817 VAL A CA 1
ATOM 6372 C C . VAL A 1 817 ? -1.398 0.309 -18.571 1.00 38.66 817 VAL A C 1
ATOM 6374 O O . VAL A 1 817 ? -1.728 0.997 -17.608 1.00 38.66 817 VAL A O 1
ATOM 6377 N N . ALA A 1 818 ? -0.743 0.830 -19.615 1.00 36.97 818 ALA A N 1
ATOM 6378 C CA . ALA A 1 818 ? -0.397 2.252 -19.707 1.00 36.97 818 ALA A CA 1
ATOM 6379 C C . ALA A 1 818 ? -1.631 3.125 -19.997 1.00 36.97 818 ALA A C 1
ATOM 6381 O O . ALA A 1 818 ? -1.843 4.127 -19.321 1.00 36.97 818 ALA A O 1
ATOM 6382 N N . GLU A 1 819 ? -2.485 2.698 -20.932 1.00 43.09 819 GLU A N 1
ATOM 6383 C CA . GLU A 1 819 ? -3.786 3.321 -21.220 1.00 43.09 819 GLU A CA 1
ATOM 6384 C C . GLU A 1 819 ? -4.708 3.307 -19.982 1.00 43.09 819 GLU A C 1
ATOM 6386 O O . GLU A 1 819 ? -5.396 4.285 -19.701 1.00 43.09 819 GLU A O 1
ATOM 6391 N N . GLN A 1 820 ? -4.675 2.221 -19.203 1.00 44.00 820 GLN A N 1
ATOM 6392 C CA . GLN A 1 820 ? -5.416 2.041 -17.955 1.00 44.00 820 GLN A CA 1
ATOM 6393 C C . GLN A 1 820 ? -4.937 3.017 -16.870 1.00 44.00 820 GLN A C 1
ATOM 6395 O O . GLN A 1 820 ? -5.742 3.741 -16.293 1.00 44.00 820 GLN A O 1
ATOM 6400 N N . ALA A 1 821 ? -3.622 3.087 -16.631 1.00 39.12 821 ALA A N 1
ATOM 6401 C CA . ALA A 1 821 ? -3.030 4.016 -15.671 1.00 39.12 821 ALA A CA 1
ATOM 6402 C C . ALA A 1 821 ? -3.207 5.483 -16.100 1.00 39.12 821 ALA A C 1
ATOM 6404 O O . ALA A 1 821 ? -3.378 6.359 -15.253 1.00 39.12 821 ALA A O 1
ATOM 6405 N N . TYR A 1 822 ? -3.211 5.762 -17.406 1.00 40.69 822 TYR A N 1
ATOM 6406 C CA . TYR A 1 822 ? -3.554 7.077 -17.939 1.00 40.69 822 TYR A CA 1
ATOM 6407 C C . TYR A 1 822 ? -5.007 7.439 -17.612 1.00 40.69 822 TYR A C 1
ATOM 6409 O O . TYR A 1 822 ? -5.261 8.498 -17.043 1.00 40.69 822 TYR A O 1
ATOM 6417 N N . LEU A 1 823 ? -5.947 6.526 -17.868 1.00 40.84 823 LEU A N 1
ATOM 6418 C CA . LEU A 1 823 ? -7.374 6.690 -17.583 1.00 40.84 823 LEU A CA 1
ATOM 6419 C C . LEU A 1 823 ? -7.721 6.786 -16.094 1.00 40.84 823 LEU A C 1
ATOM 6421 O O . LEU A 1 823 ? -8.611 7.553 -15.726 1.00 40.84 823 LEU A O 1
ATOM 6425 N N . ASP A 1 824 ? -7.034 6.045 -15.225 1.00 41.44 824 ASP A N 1
ATOM 6426 C CA . ASP A 1 824 ? -7.240 6.138 -13.777 1.00 41.44 824 ASP A CA 1
ATOM 6427 C C . ASP A 1 824 ? -6.735 7.468 -13.196 1.00 41.44 824 ASP A C 1
ATOM 6429 O O . ASP A 1 824 ? -7.310 7.961 -12.223 1.00 41.44 824 ASP A O 1
ATOM 6433 N N . ASN A 1 825 ? -5.735 8.093 -13.829 1.00 34.72 825 ASN A N 1
ATOM 6434 C CA . ASN A 1 825 ? -5.304 9.457 -13.512 1.00 34.72 825 ASN A CA 1
ATOM 6435 C C . ASN A 1 825 ? -6.180 10.535 -14.187 1.00 34.72 825 ASN A C 1
ATOM 6437 O O . ASN A 1 825 ? -6.402 11.586 -13.594 1.00 34.72 825 ASN A O 1
ATOM 6441 N N . HIS A 1 826 ? -6.748 10.265 -15.367 1.00 38.84 826 HIS A N 1
ATOM 6442 C CA . HIS A 1 826 ? -7.573 11.201 -16.147 1.00 38.84 826 HIS A CA 1
ATOM 6443 C C . HIS A 1 826 ? -9.052 10.784 -16.193 1.00 38.84 826 HIS A C 1
ATOM 6445 O O . HIS A 1 826 ? -9.707 10.843 -17.234 1.00 38.84 826 HIS A O 1
ATOM 6451 N N . ARG A 1 827 ? -9.620 10.385 -15.043 1.00 40.84 827 ARG A N 1
ATOM 6452 C CA . ARG A 1 827 ? -11.004 9.869 -14.940 1.00 40.84 827 ARG A CA 1
ATOM 6453 C C . ARG A 1 827 ? -12.091 10.807 -15.483 1.00 40.84 827 ARG A C 1
ATOM 6455 O O . ARG A 1 827 ? -13.191 10.350 -15.779 1.00 40.84 827 ARG A O 1
ATOM 6462 N N . HIS A 1 828 ? -11.803 12.096 -15.649 1.00 43.03 828 HIS A N 1
ATOM 6463 C CA . HIS A 1 828 ? -12.713 13.051 -16.282 1.00 43.03 828 HIS A CA 1
ATOM 6464 C C . HIS A 1 828 ? -12.944 12.770 -17.786 1.00 43.03 828 HIS A C 1
ATOM 6466 O O . HIS A 1 828 ? -14.005 13.117 -18.308 1.00 43.03 828 HIS A O 1
ATOM 6472 N N . LEU A 1 829 ? -12.009 12.095 -18.472 1.00 38.31 829 LEU A N 1
ATOM 6473 C CA . LEU A 1 829 ? -12.120 11.726 -19.891 1.00 38.31 829 LEU A CA 1
ATOM 6474 C C . LEU A 1 829 ? -13.164 10.628 -20.157 1.00 38.31 829 LEU A C 1
ATOM 6476 O O . LEU A 1 829 ? -13.678 10.541 -21.271 1.00 38.31 829 LEU A O 1
ATOM 6480 N N . PHE A 1 830 ? -13.566 9.842 -19.148 1.00 39.12 830 PHE A N 1
ATOM 6481 C CA . PHE A 1 830 ? -14.646 8.852 -19.299 1.00 39.12 830 PHE A CA 1
ATOM 6482 C C . PHE A 1 830 ? -15.991 9.478 -19.715 1.00 39.12 830 PHE A C 1
ATOM 6484 O O . PHE A 1 830 ? -16.821 8.800 -20.315 1.00 39.12 830 PHE A O 1
ATOM 6491 N N . ASN A 1 831 ? -16.184 10.779 -19.469 1.00 36.22 831 ASN A N 1
ATOM 6492 C CA . ASN A 1 831 ? -17.373 11.527 -19.884 1.00 36.22 831 ASN A CA 1
ATOM 6493 C C . ASN A 1 831 ? -17.262 12.130 -21.304 1.00 36.22 831 ASN A C 1
ATOM 6495 O O . ASN A 1 831 ? -18.212 12.761 -21.767 1.00 36.22 831 ASN A O 1
ATOM 6499 N N . LYS A 1 832 ? -16.127 11.960 -22.003 1.00 38.91 832 LYS A N 1
ATOM 6500 C CA . LYS A 1 832 ? -15.870 12.490 -23.357 1.00 38.91 832 LYS A CA 1
ATOM 6501 C C . LYS A 1 832 ? -15.199 11.439 -24.264 1.00 38.91 832 LYS A C 1
ATOM 6503 O O . LYS A 1 832 ? -13.984 11.471 -24.463 1.00 38.91 832 LYS A O 1
ATOM 6508 N N . PRO A 1 833 ? -15.974 10.514 -24.863 1.00 36.25 833 PRO A N 1
ATOM 6509 C CA . PRO A 1 833 ? -15.414 9.344 -25.551 1.00 36.25 833 PRO A CA 1
ATOM 6510 C C . PRO A 1 833 ? -14.534 9.645 -26.776 1.00 36.25 833 PRO A C 1
ATOM 6512 O O . PRO A 1 833 ? -13.670 8.838 -27.105 1.00 36.25 833 PRO A O 1
ATOM 6515 N N . ALA A 1 834 ? -14.746 10.775 -27.460 1.00 40.31 834 ALA A N 1
ATOM 6516 C CA . ALA A 1 834 ? -13.967 11.154 -28.643 1.00 40.31 834 ALA A CA 1
ATOM 6517 C C . ALA A 1 834 ? -12.555 11.646 -28.278 1.00 40.31 834 ALA A C 1
ATOM 6519 O O . ALA A 1 834 ? -11.580 11.179 -28.863 1.00 40.31 834 ALA A O 1
ATOM 6520 N N . ASP A 1 835 ? -12.452 12.519 -27.272 1.00 43.78 835 ASP A N 1
ATOM 6521 C CA . ASP A 1 835 ? -11.175 13.029 -26.755 1.00 43.78 835 ASP A CA 1
ATOM 6522 C C . ASP A 1 835 ? -10.343 11.874 -26.176 1.00 43.78 835 ASP A C 1
ATOM 6524 O O . ASP A 1 835 ? -9.158 11.740 -26.469 1.00 43.78 835 ASP A O 1
ATOM 6528 N N . LEU A 1 836 ? -11.003 10.966 -25.444 1.00 39.16 836 LEU A N 1
ATOM 6529 C CA . LEU A 1 836 ? -10.388 9.752 -24.918 1.00 39.16 836 LEU A CA 1
ATOM 6530 C C . LEU A 1 836 ? -9.785 8.865 -26.022 1.00 39.16 836 LEU A C 1
ATOM 6532 O O . LEU A 1 836 ? -8.671 8.374 -25.875 1.00 39.16 836 LEU A O 1
ATOM 6536 N N . LEU A 1 837 ? -10.494 8.653 -27.134 1.00 42.47 837 LEU A N 1
ATOM 6537 C CA . LEU A 1 837 ? -9.971 7.852 -28.246 1.00 42.47 837 LEU A CA 1
ATOM 6538 C C . LEU A 1 837 ? -8.782 8.526 -28.953 1.00 42.47 837 LEU A C 1
ATOM 6540 O O . LEU A 1 837 ? -7.904 7.818 -29.437 1.00 42.47 837 LEU A O 1
ATOM 6544 N N . HIS A 1 838 ? -8.726 9.861 -28.983 1.00 45.66 838 HIS A N 1
ATOM 6545 C CA . HIS A 1 838 ? -7.608 10.607 -29.567 1.00 45.66 838 HIS A CA 1
ATOM 6546 C C . HIS A 1 838 ? -6.342 10.550 -28.693 1.00 45.66 838 HIS A C 1
ATOM 6548 O O . HIS A 1 838 ? -5.255 10.269 -29.195 1.00 45.66 838 HIS A O 1
ATOM 6554 N N . GLU A 1 839 ? -6.493 10.747 -27.382 1.00 46.16 839 GLU A N 1
ATOM 6555 C CA . GLU A 1 839 ? -5.426 10.644 -26.373 1.00 46.16 839 GLU A CA 1
ATOM 6556 C C . GLU A 1 839 ? -4.761 9.254 -26.353 1.00 46.16 839 GLU A C 1
ATOM 6558 O O . GLU A 1 839 ? -3.535 9.126 -26.328 1.00 46.16 839 GLU A O 1
ATOM 6563 N N . LEU A 1 840 ? -5.566 8.189 -26.433 1.00 42.91 840 LEU A N 1
ATOM 6564 C CA . LEU A 1 840 ? -5.076 6.806 -26.415 1.00 42.91 840 LEU A CA 1
ATOM 6565 C C . LEU A 1 840 ? -4.263 6.421 -27.668 1.00 42.91 840 LEU A C 1
ATOM 6567 O O . LEU A 1 840 ? -3.425 5.522 -27.592 1.00 42.91 840 LEU A O 1
ATOM 6571 N N . ASP A 1 841 ? -4.472 7.089 -28.808 1.00 45.34 841 ASP A N 1
ATOM 6572 C CA . ASP A 1 841 ? -3.651 6.878 -30.009 1.00 45.34 841 ASP A CA 1
ATOM 6573 C C . ASP A 1 841 ? -2.333 7.680 -29.982 1.00 45.34 841 ASP A C 1
ATOM 6575 O O . ASP A 1 841 ? -1.334 7.194 -30.512 1.00 45.34 841 ASP A O 1
ATOM 6579 N N . GLN A 1 842 ? -2.280 8.839 -29.308 1.00 45.00 842 GLN A N 1
ATOM 6580 C CA . GLN A 1 842 ? -1.040 9.618 -29.110 1.00 45.00 842 GLN A CA 1
ATOM 6581 C C . GLN A 1 842 ? -0.013 8.846 -28.256 1.00 45.00 842 GLN A C 1
ATOM 6583 O O . GLN A 1 842 ? 1.174 8.805 -28.579 1.00 45.00 842 GLN A O 1
ATOM 6588 N N . LEU A 1 843 ? -0.476 8.148 -27.210 1.00 38.78 843 LEU A N 1
ATOM 6589 C CA . LEU A 1 843 ? 0.357 7.379 -26.267 1.00 38.78 843 LEU A CA 1
ATOM 6590 C C . LEU A 1 843 ? 1.199 6.246 -26.889 1.00 38.78 843 LEU A C 1
ATOM 6592 O O . LEU A 1 843 ? 2.063 5.689 -26.212 1.00 38.78 843 LEU A O 1
ATOM 6596 N N . LYS A 1 844 ? 0.971 5.886 -28.157 1.00 37.88 844 LYS A N 1
ATOM 6597 C CA . LYS A 1 844 ? 1.744 4.852 -28.868 1.00 37.88 844 LYS A CA 1
ATOM 6598 C C . LYS A 1 844 ? 3.050 5.357 -29.492 1.00 37.88 844 LYS A C 1
ATOM 6600 O O . LYS A 1 844 ? 3.826 4.531 -29.961 1.00 37.88 844 LYS A O 1
ATOM 6605 N N . VAL A 1 845 ? 3.279 6.671 -29.554 1.00 35.88 845 VAL A N 1
ATOM 6606 C CA . VAL A 1 845 ? 4.343 7.259 -30.394 1.00 35.88 845 VAL A CA 1
ATOM 6607 C C . VAL A 1 845 ? 5.697 7.402 -29.668 1.00 35.88 845 VAL A C 1
ATOM 6609 O O . VAL A 1 845 ? 6.738 7.308 -30.312 1.00 35.88 845 VAL A O 1
ATOM 6612 N N . ASP A 1 846 ? 5.718 7.547 -28.338 1.00 32.59 846 ASP A N 1
ATOM 6613 C CA . ASP A 1 846 ? 6.902 7.999 -27.568 1.00 32.59 846 ASP A CA 1
ATOM 6614 C C . ASP A 1 846 ? 7.829 6.886 -26.999 1.00 32.59 846 ASP A C 1
ATOM 6616 O O . ASP A 1 846 ? 8.594 7.109 -26.058 1.00 32.59 846 ASP A O 1
ATOM 6620 N N . SER A 1 847 ? 7.793 5.653 -27.518 1.00 28.08 847 SER A N 1
ATOM 6621 C CA . SER A 1 847 ? 8.378 4.480 -26.831 1.00 28.08 847 SER A CA 1
ATOM 6622 C C . SER A 1 847 ? 9.807 4.044 -27.245 1.00 28.08 847 SER A C 1
ATOM 6624 O O . SER A 1 847 ? 10.016 2.860 -27.519 1.00 28.08 847 SER A O 1
ATOM 6626 N N . THR A 1 848 ? 10.816 4.934 -27.229 1.00 29.00 848 THR A N 1
ATOM 6627 C CA . THR A 1 848 ? 12.256 4.558 -27.386 1.00 29.00 848 THR A CA 1
ATOM 6628 C C . THR A 1 848 ? 13.240 5.396 -26.529 1.00 29.00 848 THR A C 1
ATOM 6630 O O . THR A 1 848 ? 13.231 6.619 -26.663 1.00 29.00 848 THR A O 1
ATOM 6633 N N . PRO A 1 849 ? 14.126 4.785 -25.698 1.00 31.59 849 PRO A N 1
ATOM 6634 C CA . PRO A 1 849 ? 15.052 5.494 -24.788 1.00 31.59 849 PRO A CA 1
ATOM 6635 C C . PRO A 1 849 ? 16.556 5.472 -25.184 1.00 31.59 849 PRO A C 1
ATOM 6637 O O . PRO A 1 849 ? 16.986 4.669 -26.008 1.00 31.59 849 PRO A O 1
ATOM 6640 N N . GLY A 1 850 ? 17.378 6.321 -24.537 1.00 26.83 850 GLY A N 1
ATOM 6641 C CA . GLY A 1 850 ? 18.854 6.370 -24.658 1.00 26.83 850 GLY A CA 1
ATOM 6642 C C . GLY A 1 850 ? 19.552 7.139 -23.506 1.00 26.83 850 GLY A C 1
ATOM 6643 O O . GLY A 1 850 ? 18.907 7.926 -22.816 1.00 26.83 850 GLY A O 1
ATOM 6644 N N . SER A 1 851 ? 20.852 6.888 -23.249 1.00 30.08 851 SER A N 1
ATOM 6645 C CA . SER A 1 851 ? 21.528 7.129 -21.942 1.00 30.08 851 SER A CA 1
ATOM 6646 C C . SER A 1 851 ? 22.917 7.887 -22.038 1.00 30.08 851 SER A C 1
ATOM 6648 O O . SER A 1 851 ? 23.111 8.590 -23.029 1.00 30.08 851 SER A O 1
ATOM 6650 N N . PRO A 1 852 ? 23.843 7.980 -21.028 1.00 41.53 852 PRO A N 1
ATOM 6651 C CA . PRO A 1 852 ? 24.164 9.308 -20.434 1.00 41.53 852 PRO A CA 1
ATOM 6652 C C . PRO A 1 852 ? 25.676 9.658 -20.090 1.00 41.53 852 PRO A C 1
ATOM 6654 O O . PRO A 1 852 ? 26.474 8.776 -19.806 1.00 41.53 852 PRO A O 1
ATOM 6657 N N . ARG A 1 853 ? 26.119 10.946 -20.006 1.00 26.33 853 ARG A N 1
ATOM 6658 C CA . ARG A 1 853 ? 27.556 11.401 -19.754 1.00 26.33 853 ARG A CA 1
ATOM 6659 C C . ARG A 1 853 ? 27.894 12.333 -18.525 1.00 26.33 853 ARG A C 1
ATOM 6661 O O . ARG A 1 853 ? 27.189 12.265 -17.528 1.00 26.33 853 ARG A O 1
ATOM 6668 N N . GLN A 1 854 ? 28.995 13.115 -18.501 1.00 38.12 854 GLN A N 1
ATOM 6669 C CA . GLN A 1 854 ? 29.464 13.988 -17.371 1.00 38.12 854 GLN A CA 1
ATOM 6670 C C . GLN A 1 854 ? 28.798 15.372 -17.419 1.00 38.12 854 GLN A C 1
ATOM 6672 O O . GLN A 1 854 ? 28.808 15.854 -18.550 1.00 38.12 854 GLN A O 1
ATOM 6677 N N . VAL A 1 855 ? 28.296 15.966 -16.292 1.00 49.81 855 VAL A N 1
ATOM 6678 C CA . VAL A 1 855 ? 27.314 17.112 -16.238 1.00 49.81 855 VAL A CA 1
ATOM 6679 C C . VAL A 1 855 ? 26.816 17.328 -17.635 1.00 49.81 855 VAL A C 1
ATOM 6681 O O . VAL A 1 855 ? 27.388 18.139 -18.369 1.00 49.81 855 VAL A O 1
ATOM 6684 N N . LYS A 1 856 ? 25.978 16.357 -18.033 1.00 36.75 856 LYS A N 1
ATOM 6685 C CA . LYS A 1 856 ? 25.844 15.864 -19.406 1.00 36.75 856 LYS A CA 1
ATOM 6686 C C . LYS A 1 856 ? 25.766 17.071 -20.302 1.00 36.75 856 LYS A C 1
ATOM 6688 O O . LYS A 1 856 ? 25.252 18.092 -19.858 1.00 36.75 856 LYS A O 1
ATOM 6693 N N . ARG A 1 857 ? 26.180 16.958 -21.565 1.00 41.06 857 ARG A N 1
ATOM 6694 C CA . ARG A 1 857 ? 25.818 18.003 -22.530 1.00 41.06 857 ARG A CA 1
ATOM 6695 C C . ARG A 1 857 ? 24.352 18.404 -22.303 1.00 41.06 857 ARG A C 1
ATOM 6697 O O . ARG A 1 857 ? 24.131 19.538 -21.904 1.00 41.06 857 ARG A O 1
ATOM 6704 N N . ASN A 1 858 ? 23.473 17.398 -22.190 1.00 56.56 858 ASN A N 1
ATOM 6705 C CA . ASN A 1 858 ? 22.113 17.477 -21.643 1.00 56.56 858 ASN A CA 1
ATOM 6706 C C . ASN A 1 858 ? 21.943 18.220 -20.297 1.00 56.56 858 ASN A C 1
ATOM 6708 O O . ASN A 1 858 ? 21.054 19.035 -20.222 1.00 56.56 858 ASN A O 1
ATOM 6712 N N . ASP A 1 859 ? 22.694 17.980 -19.219 1.00 61.56 859 ASP A N 1
ATOM 6713 C CA . ASP A 1 859 ? 22.433 18.577 -17.893 1.00 61.56 859 ASP A CA 1
ATOM 6714 C C . ASP A 1 859 ? 22.695 20.106 -17.858 1.00 61.56 859 ASP A C 1
ATOM 6716 O O . ASP A 1 859 ? 21.864 20.843 -17.323 1.00 61.56 859 ASP A O 1
ATOM 6720 N N . ARG A 1 860 ? 23.793 20.618 -18.455 1.00 72.31 860 ARG A N 1
ATOM 6721 C CA . ARG A 1 860 ? 23.991 22.080 -18.636 1.00 72.31 860 ARG A CA 1
ATOM 6722 C C . ARG A 1 860 ? 23.134 22.608 -19.784 1.00 72.31 860 ARG A C 1
ATOM 6724 O O . ARG A 1 860 ? 22.565 23.685 -19.641 1.00 72.31 860 ARG A O 1
ATOM 6731 N N . GLU A 1 861 ? 22.989 21.868 -20.885 1.00 69.75 861 GLU A N 1
ATOM 6732 C CA . GLU A 1 861 ? 22.078 22.235 -21.980 1.00 69.75 861 GLU A CA 1
ATOM 6733 C C . GLU A 1 861 ? 20.630 22.331 -21.485 1.00 69.75 861 GLU A C 1
ATOM 6735 O O . GLU A 1 861 ? 19.946 23.230 -21.933 1.00 69.75 861 GLU A O 1
ATOM 6740 N N . ILE A 1 862 ? 20.191 21.543 -20.497 1.00 66.50 862 ILE A N 1
ATOM 6741 C CA . ILE A 1 862 ? 18.873 21.639 -19.849 1.00 66.50 862 ILE A CA 1
ATOM 6742 C C . ILE A 1 862 ? 18.781 22.945 -19.066 1.00 66.50 862 ILE A C 1
ATOM 6744 O O . ILE A 1 862 ? 17.795 23.653 -19.214 1.00 66.50 862 ILE A O 1
ATOM 6748 N N . ILE A 1 863 ? 19.794 23.331 -18.283 1.00 72.62 863 ILE A N 1
ATOM 6749 C CA . ILE A 1 863 ? 19.797 24.640 -17.601 1.00 72.62 863 ILE A CA 1
ATOM 6750 C C . ILE A 1 863 ? 19.787 25.787 -18.634 1.00 72.62 863 ILE A C 1
ATOM 6752 O O . ILE A 1 863 ? 19.073 26.771 -18.452 1.00 72.62 863 ILE A O 1
ATOM 6756 N N . VAL A 1 864 ? 20.501 25.657 -19.754 1.00 73.31 864 VAL A N 1
ATOM 6757 C CA . VAL A 1 864 ? 20.542 26.649 -20.847 1.00 73.31 864 VAL A CA 1
ATOM 6758 C C . VAL A 1 864 ? 19.225 26.706 -21.639 1.00 73.31 864 VAL A C 1
ATOM 6760 O O . VAL A 1 864 ? 18.738 27.787 -21.954 1.00 73.31 864 VAL A O 1
ATOM 6763 N N . GLU A 1 865 ? 18.614 25.565 -21.925 1.00 67.62 865 GLU A N 1
ATOM 6764 C CA . GLU A 1 865 ? 17.335 25.394 -22.619 1.00 67.62 865 GLU A CA 1
ATOM 6765 C C . GLU A 1 865 ? 16.179 25.903 -21.753 1.00 67.62 865 GLU A C 1
ATOM 6767 O O . GLU A 1 865 ? 15.329 26.666 -22.221 1.00 67.62 865 GLU A O 1
ATOM 6772 N N . HIS A 1 866 ? 16.178 25.527 -20.470 1.00 65.62 866 HIS A N 1
ATOM 6773 C CA . HIS A 1 866 ? 15.089 25.771 -19.532 1.00 65.62 866 HIS A CA 1
ATOM 6774 C C . HIS A 1 866 ? 15.211 27.103 -18.792 1.00 65.62 866 HIS A C 1
ATOM 6776 O O . HIS A 1 866 ? 14.175 27.698 -18.540 1.00 65.62 866 HIS A O 1
ATOM 6782 N N . LEU A 1 867 ? 16.403 27.627 -18.485 1.00 67.19 867 LEU A N 1
ATOM 6783 C CA . LEU A 1 867 ? 16.584 28.927 -17.805 1.00 67.19 867 LEU A CA 1
ATOM 6784 C C . LEU A 1 867 ? 17.297 29.991 -18.667 1.00 67.19 867 LEU A C 1
ATOM 6786 O O . LEU A 1 867 ? 17.224 31.179 -18.354 1.00 67.19 867 LEU A O 1
ATOM 6790 N N . GLY A 1 868 ? 17.944 29.600 -19.768 1.00 70.94 868 GLY A N 1
ATOM 6791 C CA . GLY A 1 868 ? 18.720 30.492 -20.639 1.00 70.94 868 GLY A CA 1
ATOM 6792 C C . GLY A 1 868 ? 20.223 30.478 -20.337 1.00 70.94 868 GLY A C 1
ATOM 6793 O O . GLY A 1 868 ? 20.639 30.360 -19.185 1.00 70.94 868 GLY A O 1
ATOM 6794 N N . GLU A 1 869 ? 21.056 30.662 -21.367 1.00 78.06 869 GLU A N 1
ATOM 6795 C CA . GLU A 1 869 ? 22.529 30.652 -21.254 1.00 78.06 869 GLU A CA 1
ATOM 6796 C C . GLU A 1 869 ? 23.052 31.636 -20.192 1.00 78.06 869 GLU A C 1
ATOM 6798 O O . GLU A 1 869 ? 23.916 31.290 -19.392 1.00 78.06 869 GLU A O 1
ATOM 6803 N N . SER A 1 870 ? 22.477 32.839 -20.107 1.00 71.25 870 SER A N 1
ATOM 6804 C CA . SER A 1 870 ? 22.873 33.841 -19.108 1.00 71.25 870 SER A CA 1
ATOM 6805 C C . SER A 1 870 ? 22.522 33.432 -17.667 1.00 71.25 870 SER A C 1
ATOM 6807 O O . SER A 1 870 ? 23.232 33.810 -16.737 1.00 71.25 870 SER A O 1
ATOM 6809 N N . ALA A 1 871 ? 21.455 32.649 -17.464 1.00 71.94 871 ALA A N 1
ATOM 6810 C CA . ALA A 1 871 ? 21.097 32.100 -16.155 1.00 71.94 871 ALA A CA 1
ATOM 6811 C C . ALA A 1 871 ? 22.003 30.920 -15.771 1.00 71.94 871 ALA A C 1
ATOM 6813 O O . ALA A 1 871 ? 22.423 30.828 -14.617 1.00 71.94 871 ALA A O 1
ATOM 6814 N N . ALA A 1 872 ? 22.361 30.070 -16.741 1.00 78.69 872 ALA A N 1
ATOM 6815 C CA . ALA A 1 872 ? 23.342 29.002 -16.558 1.00 78.69 872 ALA A CA 1
ATOM 6816 C C . ALA A 1 872 ? 24.702 29.566 -16.114 1.00 78.69 872 ALA A C 1
ATOM 6818 O O . ALA A 1 872 ? 25.218 29.166 -15.078 1.00 78.69 872 ALA A O 1
ATOM 6819 N N . GLN A 1 873 ? 25.225 30.580 -16.812 1.00 79.62 873 GLN A N 1
ATOM 6820 C CA . GLN A 1 873 ? 26.494 31.235 -16.460 1.00 79.62 873 GLN A CA 1
ATOM 6821 C C . GLN A 1 873 ? 26.482 31.870 -15.058 1.00 79.62 873 GLN A C 1
ATOM 6823 O O . GLN A 1 873 ? 27.489 31.834 -14.349 1.00 79.62 873 GLN A O 1
ATOM 6828 N N . ALA A 1 874 ? 25.345 32.433 -14.635 1.00 75.88 874 ALA A N 1
ATOM 6829 C CA . ALA A 1 874 ? 25.184 33.001 -13.297 1.00 75.88 874 ALA A CA 1
ATOM 6830 C C . ALA A 1 874 ? 25.187 31.920 -12.194 1.00 75.88 874 ALA A C 1
ATOM 6832 O O . ALA A 1 874 ? 25.775 32.127 -11.130 1.00 75.88 874 ALA A O 1
ATOM 6833 N N . LEU A 1 875 ? 24.575 30.759 -12.458 1.00 77.50 875 LEU A N 1
ATOM 6834 C CA . LEU A 1 875 ? 24.619 29.586 -11.579 1.00 77.50 875 LEU A CA 1
ATOM 6835 C C . LEU A 1 875 ? 26.018 28.953 -11.532 1.00 77.50 875 LEU A C 1
ATOM 6837 O O . LEU A 1 875 ? 26.497 28.662 -10.438 1.00 77.50 875 LEU A O 1
ATOM 6841 N N . ASP A 1 876 ? 26.685 28.805 -12.682 1.00 80.56 876 ASP A N 1
ATOM 6842 C CA . ASP A 1 876 ? 28.052 28.274 -12.806 1.00 80.56 876 ASP A CA 1
ATOM 6843 C C . ASP A 1 876 ? 29.033 29.095 -11.935 1.00 80.56 876 ASP A C 1
ATOM 6845 O O . ASP A 1 876 ? 29.784 28.546 -11.125 1.00 80.56 876 ASP A O 1
ATOM 6849 N N . ALA A 1 877 ? 28.982 30.431 -12.037 1.00 77.38 877 ALA A N 1
ATOM 6850 C CA . ALA A 1 877 ? 29.829 31.338 -11.256 1.00 77.38 877 ALA A CA 1
ATOM 6851 C C . ALA A 1 877 ? 29.535 31.290 -9.743 1.00 77.38 877 ALA A C 1
ATOM 6853 O O . ALA A 1 877 ? 30.453 31.314 -8.918 1.00 77.38 877 ALA A O 1
ATOM 6854 N N . TRP A 1 878 ? 28.259 31.203 -9.361 1.00 80.69 878 TRP A N 1
ATOM 6855 C CA . TRP A 1 878 ? 27.847 31.081 -7.961 1.00 80.69 878 TRP A CA 1
ATOM 6856 C C . TRP A 1 878 ? 28.297 29.763 -7.331 1.00 80.69 878 TRP A C 1
ATOM 6858 O O . TRP A 1 878 ? 28.871 29.765 -6.240 1.00 80.69 878 TRP A O 1
ATOM 6868 N N . ALA A 1 879 ? 28.099 28.652 -8.045 1.00 77.38 879 ALA A N 1
ATOM 6869 C CA . ALA A 1 879 ? 28.515 27.324 -7.618 1.00 77.38 879 ALA A CA 1
ATOM 6870 C C . ALA A 1 879 ? 30.026 27.277 -7.361 1.00 77.38 879 ALA A C 1
ATOM 6872 O O . ALA A 1 879 ? 30.456 26.851 -6.289 1.00 77.38 879 ALA A O 1
ATOM 6873 N N . ALA A 1 880 ? 30.819 27.825 -8.290 1.00 78.38 880 ALA A N 1
ATOM 6874 C CA . ALA A 1 880 ? 32.269 27.940 -8.152 1.00 78.38 880 ALA A CA 1
ATOM 6875 C C . ALA A 1 880 ? 32.705 28.799 -6.948 1.00 78.38 880 ALA A C 1
ATOM 6877 O O . ALA A 1 880 ? 33.723 28.506 -6.328 1.00 78.38 880 ALA A O 1
ATOM 6878 N N . THR A 1 881 ? 31.939 29.836 -6.587 1.00 76.69 881 THR A N 1
ATOM 6879 C CA . THR A 1 881 ? 32.289 30.742 -5.475 1.00 76.69 881 THR A CA 1
ATOM 6880 C C . THR A 1 881 ? 32.120 30.080 -4.101 1.00 76.69 881 THR A C 1
ATOM 6882 O O . THR A 1 881 ? 32.860 30.398 -3.173 1.00 76.69 881 THR A O 1
ATOM 6885 N N . GLY A 1 882 ? 31.156 29.164 -3.957 1.00 68.50 882 GLY A N 1
ATOM 6886 C CA . GLY A 1 882 ? 30.891 28.435 -2.708 1.00 68.50 882 GLY A CA 1
ATOM 6887 C C . GLY A 1 882 ? 31.315 26.963 -2.705 1.00 68.50 882 GLY A C 1
ATOM 6888 O O . GLY A 1 882 ? 30.984 26.252 -1.758 1.00 68.50 882 GLY A O 1
ATOM 6889 N N . SER A 1 883 ? 32.004 26.495 -3.751 1.00 73.94 883 SER A N 1
ATOM 6890 C CA . SER A 1 883 ? 32.329 25.076 -3.979 1.00 73.94 883 SER A CA 1
ATOM 6891 C C . SER A 1 883 ? 31.102 24.146 -3.922 1.00 73.94 883 SER A C 1
ATOM 6893 O O . SER A 1 883 ? 31.180 23.029 -3.411 1.00 73.94 883 SER A O 1
ATOM 6895 N N . TYR A 1 884 ? 29.960 24.613 -4.435 1.00 74.44 884 TYR A N 1
ATOM 6896 C CA . TYR A 1 884 ? 28.724 23.832 -4.530 1.00 74.44 884 TYR A CA 1
ATOM 6897 C C . TYR A 1 884 ? 28.701 22.986 -5.811 1.00 74.44 884 TYR A C 1
ATOM 6899 O O . TYR A 1 884 ? 29.124 23.447 -6.870 1.00 74.44 884 TYR A O 1
ATOM 6907 N N . GLU A 1 885 ? 28.125 21.784 -5.751 1.00 76.81 885 GLU A N 1
ATOM 6908 C CA . GLU A 1 885 ? 27.802 20.988 -6.945 1.00 76.81 885 GLU A CA 1
ATOM 6909 C C . GLU A 1 885 ? 26.299 21.124 -7.253 1.00 76.81 885 GLU A C 1
ATOM 6911 O O . GLU A 1 885 ? 25.448 20.846 -6.404 1.00 76.81 885 GLU A O 1
ATOM 6916 N N . ILE A 1 886 ? 25.965 21.556 -8.474 1.00 73.38 886 ILE A N 1
ATOM 6917 C CA . ILE A 1 886 ? 24.584 21.690 -8.960 1.00 73.38 886 ILE A CA 1
ATOM 6918 C C . ILE A 1 886 ? 24.256 20.510 -9.877 1.00 73.38 886 ILE A C 1
ATOM 6920 O O . ILE A 1 886 ? 24.978 20.243 -10.833 1.00 73.38 886 ILE A O 1
ATOM 6924 N N . THR A 1 887 ? 23.134 19.833 -9.624 1.00 71.88 887 THR A N 1
ATOM 6925 C CA . THR A 1 887 ? 22.619 18.755 -10.487 1.00 71.88 887 THR A CA 1
ATOM 6926 C C . THR A 1 887 ? 21.119 18.914 -10.746 1.00 71.88 887 THR A C 1
ATOM 6928 O O . THR A 1 887 ? 20.364 19.311 -9.857 1.00 71.88 887 THR A O 1
ATOM 6931 N N . VAL A 1 888 ? 20.665 18.597 -11.964 1.00 64.06 888 VAL A N 1
ATOM 6932 C CA . VAL A 1 888 ? 19.236 18.574 -12.327 1.00 64.06 888 VAL A CA 1
ATOM 6933 C C . VAL A 1 888 ? 18.707 17.153 -12.127 1.00 64.06 888 VAL A C 1
ATOM 6935 O O . VAL A 1 888 ? 19.187 16.223 -12.771 1.00 64.06 888 VAL A O 1
ATOM 6938 N N . ASN A 1 889 ? 17.719 16.955 -11.251 1.00 52.09 889 ASN A N 1
ATOM 6939 C CA . ASN A 1 889 ? 17.144 15.627 -11.000 1.00 52.09 889 ASN A CA 1
ATOM 6940 C C . ASN A 1 889 ? 15.721 15.534 -11.566 1.00 52.09 889 ASN A C 1
ATOM 6942 O O . ASN A 1 889 ? 14.756 15.792 -10.849 1.00 52.09 889 ASN A O 1
ATOM 6946 N N . ARG A 1 890 ? 15.648 15.161 -12.855 1.00 51.09 890 ARG A N 1
ATOM 6947 C CA . ARG A 1 890 ? 14.494 15.271 -13.772 1.00 51.09 890 ARG A CA 1
ATOM 6948 C C . ARG A 1 890 ? 13.994 16.723 -13.930 1.00 51.09 890 ARG A C 1
ATOM 6950 O O . ARG A 1 890 ? 13.578 17.329 -12.945 1.00 51.09 890 ARG A O 1
ATOM 6957 N N . PRO A 1 891 ? 13.979 17.297 -15.149 1.00 44.53 891 PRO A N 1
ATOM 6958 C CA . PRO A 1 891 ? 13.362 18.601 -15.359 1.00 44.53 891 PRO A CA 1
ATOM 6959 C C . PRO A 1 891 ? 11.847 18.479 -15.151 1.00 44.53 891 PRO A C 1
ATOM 6961 O O . PRO A 1 891 ? 11.126 17.975 -16.009 1.00 44.53 891 PRO A O 1
ATOM 6964 N N . VAL A 1 892 ? 11.350 18.937 -13.999 1.00 43.12 892 VAL A N 1
ATOM 6965 C CA . VAL A 1 892 ? 9.912 19.167 -13.818 1.00 43.12 892 VAL A CA 1
ATOM 6966 C C . VAL A 1 892 ? 9.587 20.473 -14.526 1.00 43.12 892 VAL A C 1
ATOM 6968 O O . VAL A 1 892 ? 9.782 21.560 -13.983 1.00 43.12 892 VAL A O 1
ATOM 6971 N N . TRP A 1 893 ? 9.182 20.351 -15.788 1.00 42.84 893 TRP A N 1
ATOM 6972 C CA . TRP A 1 893 ? 8.880 21.494 -16.630 1.00 42.84 893 TRP A CA 1
ATOM 6973 C C . TRP A 1 893 ? 7.596 22.178 -16.174 1.00 42.84 893 TRP A C 1
ATOM 6975 O O . TRP A 1 893 ? 6.505 21.618 -16.241 1.00 42.84 893 TRP A O 1
ATOM 6985 N N . ALA A 1 894 ? 7.740 23.441 -15.798 1.00 41.19 894 ALA A N 1
ATOM 6986 C CA . ALA A 1 894 ? 6.655 24.396 -15.776 1.00 41.19 894 ALA A CA 1
ATOM 6987 C C . ALA A 1 894 ? 7.087 25.598 -16.624 1.00 41.19 894 ALA A C 1
ATOM 6989 O O . ALA A 1 894 ? 7.800 26.484 -16.145 1.00 41.19 894 ALA A O 1
ATOM 6990 N N . LYS A 1 895 ? 6.625 25.672 -17.885 1.00 40.78 895 LYS A N 1
ATOM 6991 C CA . LYS A 1 895 ? 6.355 26.995 -18.469 1.00 40.78 895 LYS A CA 1
ATOM 6992 C C . LYS A 1 895 ? 5.342 27.622 -17.527 1.00 40.78 895 LYS A C 1
ATOM 6994 O O . LYS A 1 895 ? 4.201 27.158 -17.534 1.00 40.78 895 LYS A O 1
ATOM 6999 N N . SER A 1 896 ? 5.734 28.624 -16.739 1.00 40.69 896 SER A N 1
ATOM 7000 C CA . SER A 1 896 ? 4.736 29.426 -16.034 1.00 40.69 896 SER A CA 1
ATOM 7001 C C . SER A 1 896 ? 3.720 29.882 -17.081 1.00 40.69 896 SER A C 1
ATOM 7003 O O . SER A 1 896 ? 4.088 30.394 -18.151 1.00 40.69 896 SER A O 1
ATOM 7005 N N . GLY A 1 897 ? 2.442 29.578 -16.846 1.00 47.59 897 GLY A N 1
ATOM 7006 C CA . GLY A 1 897 ? 1.382 30.067 -17.715 1.00 47.59 897 GLY A CA 1
ATOM 7007 C C . GLY A 1 897 ? 1.569 31.569 -17.879 1.00 47.59 897 GLY A C 1
ATOM 7008 O O . GLY A 1 897 ? 1.773 32.246 -16.886 1.00 47.59 897 GLY A O 1
ATOM 7009 N N . TYR A 1 898 ? 1.566 32.066 -19.118 1.00 43.53 898 TYR A N 1
ATOM 7010 C CA . TYR A 1 898 ? 1.494 33.488 -19.486 1.00 43.53 898 TYR A CA 1
ATOM 7011 C C . TYR A 1 898 ? 2.561 34.494 -18.932 1.00 43.53 898 TYR A C 1
ATOM 7013 O O . TYR A 1 898 ? 2.723 35.555 -19.530 1.00 43.53 898 TYR A O 1
ATOM 7021 N N . THR A 1 899 ? 3.378 34.198 -17.911 1.00 48.88 899 THR A N 1
ATOM 7022 C CA . THR A 1 899 ? 4.244 35.198 -17.225 1.00 48.88 899 THR A CA 1
ATOM 7023 C C . THR A 1 899 ? 5.698 35.262 -17.723 1.00 48.88 899 THR A C 1
ATOM 7025 O O . THR A 1 899 ? 6.487 36.060 -17.220 1.00 48.88 899 THR A O 1
ATOM 7028 N N . GLU A 1 900 ? 6.059 34.454 -18.730 1.00 50.38 900 GLU A N 1
ATOM 7029 C CA . GLU A 1 900 ? 7.404 34.332 -19.343 1.00 50.38 900 GLU A CA 1
ATOM 7030 C C . GLU A 1 900 ? 8.524 33.828 -18.396 1.00 50.38 900 GLU A C 1
ATOM 7032 O O . GLU A 1 900 ? 9.633 33.550 -18.860 1.00 50.38 900 GLU A O 1
ATOM 7037 N N . SER A 1 901 ? 8.252 33.638 -17.100 1.00 54.91 901 SER A N 1
ATOM 7038 C CA . SER A 1 901 ? 9.219 33.099 -16.135 1.00 54.91 901 SER A CA 1
ATOM 7039 C C . SER A 1 901 ? 9.401 31.583 -16.279 1.00 54.91 901 SER A C 1
ATOM 7041 O O . SER A 1 901 ? 8.510 30.869 -16.757 1.00 54.91 901 SER A O 1
ATOM 7043 N N . ARG A 1 902 ? 10.575 31.070 -15.898 1.00 61.34 902 ARG A N 1
ATOM 7044 C CA . ARG A 1 902 ? 10.903 29.647 -16.053 1.00 61.34 902 ARG A CA 1
ATOM 7045 C C . ARG A 1 902 ? 11.424 29.064 -14.745 1.00 61.34 902 ARG A C 1
ATOM 7047 O O . ARG A 1 902 ? 12.225 29.700 -14.057 1.00 61.34 902 ARG A O 1
ATOM 7054 N N . LEU A 1 903 ? 10.939 27.870 -14.412 1.00 64.75 903 LEU A N 1
ATOM 7055 C CA . LEU A 1 903 ? 11.245 27.142 -13.183 1.00 64.75 903 LEU A CA 1
ATOM 7056 C C . LEU A 1 903 ? 12.005 25.855 -13.515 1.00 64.75 903 LEU A C 1
ATOM 7058 O O . LEU A 1 903 ? 11.644 25.142 -14.450 1.00 64.75 903 LEU A O 1
ATOM 7062 N N . LEU A 1 904 ? 13.028 25.542 -12.721 1.00 66.50 904 LEU A N 1
ATOM 7063 C CA . LEU A 1 904 ? 13.785 24.297 -12.804 1.00 66.50 904 LEU A CA 1
ATOM 7064 C C . LEU A 1 904 ? 14.148 23.808 -11.397 1.00 66.50 904 LEU A C 1
ATOM 7066 O O . LEU A 1 904 ? 14.715 24.548 -10.595 1.00 66.50 904 LEU A O 1
ATOM 7070 N N . ALA A 1 905 ? 13.835 22.552 -11.084 1.00 65.56 905 ALA A N 1
ATOM 7071 C CA . ALA A 1 905 ? 14.247 21.927 -9.830 1.00 65.56 905 ALA A CA 1
ATOM 7072 C C . ALA A 1 905 ? 15.739 21.547 -9.882 1.00 65.56 905 ALA A C 1
ATOM 7074 O O . ALA A 1 905 ? 16.163 20.802 -10.767 1.00 65.56 905 ALA A O 1
ATOM 7075 N N . LEU A 1 906 ? 16.525 22.033 -8.918 1.00 69.56 906 LEU A N 1
ATOM 7076 C CA . LEU A 1 906 ? 17.956 21.756 -8.782 1.00 69.56 906 LEU A CA 1
ATOM 7077 C C . LEU A 1 906 ? 18.255 21.093 -7.433 1.00 69.56 906 LEU A C 1
ATOM 7079 O O . LEU A 1 906 ? 17.674 21.425 -6.398 1.00 69.56 906 LEU A O 1
ATOM 7083 N N . ILE A 1 907 ? 19.227 20.190 -7.416 1.00 68.25 907 ILE A N 1
ATOM 7084 C CA . ILE A 1 907 ? 19.876 19.743 -6.185 1.00 68.25 907 ILE A CA 1
ATOM 7085 C C . ILE A 1 907 ? 21.183 20.517 -6.055 1.00 68.25 907 ILE A C 1
ATOM 7087 O O . ILE A 1 907 ? 22.057 20.408 -6.915 1.00 68.25 907 ILE A O 1
ATOM 7091 N N . VAL A 1 908 ? 21.306 21.278 -4.968 1.00 72.06 908 VAL A N 1
ATOM 7092 C CA . VAL A 1 908 ? 22.537 21.967 -4.574 1.00 72.06 908 VAL A CA 1
ATOM 7093 C C . VAL A 1 908 ? 23.195 21.144 -3.477 1.00 72.06 908 VAL A C 1
ATOM 7095 O O . VAL A 1 908 ? 22.717 21.098 -2.338 1.00 72.06 908 VAL A O 1
ATOM 7098 N N . ARG A 1 909 ? 24.289 20.476 -3.833 1.00 72.00 909 ARG A N 1
ATOM 7099 C CA . ARG A 1 909 ? 25.154 19.757 -2.901 1.00 72.00 909 ARG A CA 1
ATOM 7100 C C . ARG A 1 909 ? 26.193 20.708 -2.332 1.00 72.00 909 ARG A C 1
ATOM 7102 O O . ARG A 1 909 ? 26.787 21.515 -3.046 1.00 72.00 909 ARG A O 1
ATOM 7109 N N . THR A 1 910 ? 26.374 20.613 -1.027 1.00 72.00 910 THR A N 1
ATOM 7110 C CA . THR A 1 910 ? 27.352 21.375 -0.255 1.00 72.00 910 THR A CA 1
ATOM 7111 C C . THR A 1 910 ? 28.707 20.662 -0.264 1.00 72.00 910 THR A C 1
ATOM 7113 O O . THR A 1 910 ? 28.734 19.434 -0.392 1.00 72.00 910 THR A O 1
ATOM 7116 N N . PRO A 1 911 ? 29.835 21.392 -0.163 1.00 70.69 911 PRO A N 1
ATOM 7117 C CA . PRO A 1 911 ? 31.147 20.755 -0.096 1.00 70.69 911 PRO A CA 1
ATOM 7118 C C . PRO A 1 911 ? 31.269 19.869 1.163 1.00 70.69 911 PRO A C 1
ATOM 7120 O O . PRO A 1 911 ? 30.624 20.176 2.169 1.00 70.69 911 PRO A O 1
ATOM 7123 N N . PRO A 1 912 ? 32.087 18.793 1.138 1.00 53.62 912 PRO A N 1
ATOM 7124 C CA . PRO A 1 912 ? 32.102 17.762 2.186 1.00 53.62 912 PRO A CA 1
ATOM 7125 C C . PRO A 1 912 ? 32.357 18.275 3.609 1.00 53.62 912 PRO A C 1
ATOM 7127 O O . PRO A 1 912 ? 31.824 17.713 4.561 1.00 53.62 912 PRO A O 1
ATOM 7130 N N . ASP A 1 913 ? 33.127 19.357 3.740 1.00 56.06 913 ASP A N 1
ATOM 7131 C CA . ASP A 1 913 ? 33.533 19.954 5.019 1.00 56.06 913 ASP A CA 1
ATOM 7132 C C . ASP A 1 913 ? 32.596 21.094 5.485 1.00 56.06 913 ASP A C 1
ATOM 7134 O O . ASP A 1 913 ? 32.974 21.928 6.308 1.00 56.06 913 ASP A O 1
ATOM 7138 N N . SER A 1 914 ? 31.382 21.189 4.928 1.00 60.59 914 SER A N 1
ATOM 7139 C CA . SER A 1 914 ? 30.405 22.236 5.255 1.00 60.59 914 SER A CA 1
ATOM 7140 C C . SER A 1 914 ? 29.341 21.768 6.251 1.00 60.59 914 SER A C 1
ATOM 7142 O O . SER A 1 914 ? 28.658 20.775 6.015 1.00 60.59 914 SER A O 1
ATOM 7144 N N . ASP A 1 915 ? 29.076 22.572 7.288 1.00 53.28 915 ASP A N 1
ATOM 7145 C CA . ASP A 1 915 ? 27.912 22.399 8.181 1.00 53.28 915 ASP A CA 1
ATOM 7146 C C . ASP A 1 915 ? 26.555 22.557 7.456 1.00 53.28 915 ASP A C 1
ATOM 7148 O O . ASP A 1 915 ? 25.493 22.244 8.006 1.00 53.28 915 ASP A O 1
ATOM 7152 N N . GLN A 1 916 ? 26.552 23.069 6.220 1.00 55.47 916 GLN A N 1
ATOM 7153 C CA . GLN A 1 916 ? 25.337 23.195 5.424 1.00 55.47 916 GLN A CA 1
ATOM 7154 C C . GLN A 1 916 ? 24.946 21.849 4.805 1.00 55.47 916 GLN A C 1
ATOM 7156 O O . GLN A 1 916 ? 25.760 21.143 4.215 1.00 55.47 916 GLN A O 1
ATOM 7161 N N . ARG A 1 917 ? 23.657 21.508 4.875 1.00 58.53 917 ARG A N 1
ATOM 7162 C CA . ARG A 1 917 ? 23.121 20.283 4.265 1.00 58.53 917 ARG A CA 1
ATOM 7163 C C . ARG A 1 917 ? 22.906 20.456 2.762 1.00 58.53 917 ARG A C 1
ATOM 7165 O O . ARG A 1 917 ? 22.428 21.502 2.320 1.00 58.53 917 ARG A O 1
ATOM 7172 N N . THR A 1 918 ? 23.149 19.381 2.007 1.00 62.34 918 THR A N 1
ATOM 7173 C CA . THR A 1 918 ? 22.671 19.251 0.620 1.00 62.34 918 THR A CA 1
ATOM 7174 C C . THR A 1 918 ? 21.175 19.542 0.576 1.00 62.34 918 THR A C 1
ATOM 7176 O O . THR A 1 918 ? 20.402 18.989 1.362 1.00 62.34 918 THR A O 1
ATOM 7179 N N . SER A 1 919 ? 20.773 20.421 -0.336 1.00 60.19 919 SER A N 1
ATOM 7180 C CA . SER A 1 919 ? 19.442 21.017 -0.348 1.00 60.19 919 SER A CA 1
ATOM 7181 C C . SER A 1 919 ? 18.761 20.878 -1.703 1.00 60.19 919 SER A C 1
ATOM 7183 O O . SER A 1 919 ? 19.382 20.919 -2.767 1.00 60.19 919 SER A O 1
ATOM 7185 N N . LYS A 1 920 ? 17.447 20.679 -1.637 1.00 63.50 920 LYS A N 1
ATOM 7186 C CA . LYS A 1 920 ? 16.548 20.612 -2.782 1.00 63.50 920 LYS A CA 1
ATOM 7187 C C . LYS A 1 920 ? 15.984 22.008 -2.999 1.00 63.50 920 LYS A C 1
ATOM 7189 O O . LYS A 1 920 ? 15.235 22.492 -2.151 1.00 63.50 920 LYS A O 1
ATOM 7194 N N . VAL A 1 921 ? 16.379 22.654 -4.094 1.00 67.31 921 VAL A N 1
ATOM 7195 C CA . VAL A 1 921 ? 15.983 24.030 -4.398 1.00 67.31 921 VAL A CA 1
ATOM 7196 C C . VAL A 1 921 ? 15.232 24.129 -5.717 1.00 67.31 921 VAL A C 1
ATOM 7198 O O . VAL A 1 921 ? 15.413 23.321 -6.626 1.00 67.31 921 VAL A O 1
ATOM 7201 N N . ILE A 1 922 ? 14.393 25.147 -5.836 1.00 67.88 922 ILE A N 1
ATOM 7202 C CA . ILE A 1 922 ? 13.788 25.536 -7.108 1.00 67.88 922 ILE A CA 1
ATOM 7203 C C . ILE A 1 922 ? 14.524 26.775 -7.592 1.00 67.88 922 ILE A C 1
ATOM 7205 O O . ILE A 1 922 ? 14.607 27.764 -6.865 1.00 67.88 922 ILE A O 1
ATOM 7209 N N . ALA A 1 923 ? 15.082 26.681 -8.797 1.00 70.06 923 ALA A N 1
ATOM 7210 C CA . ALA A 1 923 ? 15.694 27.775 -9.522 1.00 70.06 923 ALA A CA 1
ATOM 7211 C C . ALA A 1 923 ? 14.651 28.436 -10.420 1.00 70.06 923 ALA A C 1
ATOM 7213 O O . ALA A 1 923 ? 14.098 27.802 -11.319 1.00 70.06 923 ALA A O 1
ATOM 7214 N N . LYS A 1 924 ? 14.394 29.720 -10.181 1.00 69.81 924 LYS A N 1
ATOM 7215 C CA . LYS A 1 924 ? 13.500 30.536 -11.005 1.00 69.81 924 LYS A CA 1
ATOM 7216 C C . LYS A 1 924 ? 14.308 31.576 -11.766 1.00 69.81 924 LYS A C 1
ATOM 7218 O O . LYS A 1 924 ? 14.908 32.438 -11.127 1.00 69.81 924 LYS A O 1
ATOM 7223 N N . SER A 1 925 ? 14.296 31.527 -13.098 1.00 68.19 925 SER A N 1
ATOM 7224 C CA . SER A 1 925 ? 14.868 32.582 -13.943 1.00 68.19 925 SER A CA 1
ATOM 7225 C C . SER A 1 925 ? 13.797 33.600 -14.329 1.00 68.19 925 SER A C 1
ATOM 7227 O O . SER A 1 925 ? 12.807 33.248 -14.983 1.00 68.19 925 SER A O 1
ATOM 7229 N N . CYS A 1 926 ? 14.022 34.865 -13.977 1.00 60.06 926 CYS A N 1
ATOM 7230 C CA . CYS A 1 926 ? 13.216 35.984 -14.464 1.00 60.06 926 CYS A CA 1
ATOM 7231 C C . CYS A 1 926 ? 13.871 36.596 -15.723 1.00 60.06 926 CYS A C 1
ATOM 7233 O O . CYS A 1 926 ? 15.087 36.819 -15.712 1.00 60.06 926 CYS A O 1
ATOM 7235 N N . PRO A 1 927 ? 13.109 36.853 -16.808 1.00 52.53 927 PRO A N 1
ATOM 7236 C CA . PRO A 1 927 ? 13.650 37.398 -18.054 1.00 52.53 927 PRO A CA 1
ATOM 7237 C C . PRO A 1 927 ? 14.206 38.828 -17.885 1.00 52.53 927 PRO A C 1
ATOM 7239 O O . PRO A 1 927 ? 13.827 39.528 -16.944 1.00 52.53 927 PRO A O 1
ATOM 7242 N N . PRO A 1 928 ? 15.099 39.278 -18.789 1.00 47.09 928 PRO A N 1
ATOM 7243 C CA . PRO A 1 928 ? 15.736 40.591 -18.699 1.00 47.09 928 PRO A CA 1
ATOM 7244 C C . PRO A 1 928 ? 14.733 41.751 -18.799 1.00 47.09 928 PRO A C 1
ATOM 7246 O O . PRO A 1 928 ? 13.819 41.740 -19.624 1.00 47.09 928 PRO A O 1
ATOM 7249 N N . GLY A 1 929 ? 14.938 42.773 -17.969 1.00 48.53 929 GLY A N 1
ATOM 7250 C CA . GLY A 1 929 ? 14.034 43.911 -17.790 1.00 48.53 929 GLY A CA 1
ATOM 7251 C C . GLY A 1 929 ? 14.573 44.902 -16.747 1.00 48.53 929 GLY A C 1
ATOM 7252 O O . GLY A 1 929 ? 15.728 44.773 -16.330 1.00 48.53 929 GLY A O 1
ATOM 7253 N N . PRO A 1 930 ? 13.782 45.900 -16.303 1.00 44.31 930 PRO A N 1
ATOM 7254 C CA . PRO A 1 930 ? 14.167 46.720 -15.154 1.00 44.31 930 PRO A CA 1
ATOM 7255 C C . PRO A 1 930 ? 14.441 45.814 -13.936 1.00 44.31 930 PRO A C 1
ATOM 7257 O O . PRO A 1 930 ? 13.728 44.825 -13.749 1.00 44.31 930 PRO A O 1
ATOM 7260 N N . PRO A 1 931 ? 15.481 46.104 -13.128 1.00 44.84 931 PRO A N 1
ATOM 7261 C CA . PRO A 1 931 ? 16.032 45.156 -12.161 1.00 44.84 931 PRO A CA 1
ATOM 7262 C C . PRO A 1 931 ? 14.972 44.665 -11.175 1.00 44.84 931 PRO A C 1
ATOM 7264 O O . PRO A 1 931 ? 14.374 45.464 -10.447 1.00 44.84 931 PRO A O 1
ATOM 7267 N N . SER A 1 932 ? 14.750 43.346 -11.150 1.00 49.38 932 SER A N 1
ATOM 7268 C CA . SER A 1 932 ? 13.692 42.767 -10.322 1.00 49.38 932 SER A CA 1
ATOM 7269 C C . SER A 1 932 ? 13.965 43.007 -8.837 1.00 49.38 932 SER A C 1
ATOM 7271 O O . SER A 1 932 ? 15.032 42.686 -8.310 1.00 49.38 932 SER A O 1
ATOM 7273 N N . ARG A 1 933 ? 12.967 43.564 -8.143 1.00 51.94 933 ARG A N 1
ATOM 7274 C CA . ARG A 1 933 ? 13.006 43.811 -6.693 1.00 51.94 933 ARG A CA 1
ATOM 7275 C C . ARG A 1 933 ? 12.703 42.556 -5.867 1.00 51.94 933 ARG A C 1
ATOM 7277 O O . ARG A 1 933 ? 12.810 42.619 -4.641 1.00 51.94 933 ARG A O 1
ATOM 7284 N N . GLU A 1 934 ? 12.391 41.435 -6.523 1.00 56.41 934 GLU A N 1
ATOM 7285 C CA . GLU A 1 934 ? 11.984 40.174 -5.897 1.00 56.41 934 GLU A CA 1
ATOM 7286 C C . GLU A 1 934 ? 12.893 39.758 -4.718 1.00 56.41 934 GLU A C 1
ATOM 7288 O O . GLU A 1 934 ? 12.375 39.639 -3.609 1.00 56.41 934 GLU A O 1
ATOM 7293 N N . PRO A 1 935 ? 14.233 39.617 -4.836 1.00 57.91 935 PRO A N 1
ATOM 7294 C CA . PRO A 1 935 ? 15.047 39.134 -3.711 1.00 57.91 935 PRO A CA 1
ATOM 7295 C C . PRO A 1 935 ? 14.903 39.983 -2.432 1.00 57.91 935 PRO A C 1
ATOM 7297 O O . PRO A 1 935 ? 14.851 39.450 -1.322 1.00 57.91 935 PRO A O 1
ATOM 7300 N N . MET A 1 936 ? 14.788 41.310 -2.579 1.00 57.97 936 MET A N 1
ATOM 7301 C CA . MET A 1 936 ? 14.581 42.227 -1.453 1.00 57.97 936 MET A CA 1
ATOM 7302 C C . MET A 1 936 ? 13.153 42.158 -0.901 1.00 57.97 936 MET A C 1
ATOM 7304 O O . MET A 1 936 ? 12.970 42.242 0.314 1.00 57.97 936 MET A O 1
ATOM 7308 N N . GLN A 1 937 ? 12.150 41.981 -1.766 1.00 57.09 937 GLN A N 1
ATOM 7309 C CA . GLN A 1 937 ? 10.749 41.802 -1.371 1.00 57.09 937 GLN A CA 1
ATOM 7310 C C . GLN A 1 937 ? 10.569 40.518 -0.549 1.00 57.09 937 GLN A C 1
ATOM 7312 O O . GLN A 1 937 ? 10.026 40.598 0.553 1.00 57.09 937 GLN A O 1
ATOM 7317 N N . HIS A 1 938 ? 11.154 39.388 -0.975 1.00 64.44 938 HIS A N 1
ATOM 7318 C CA . HIS A 1 938 ? 11.126 38.138 -0.204 1.00 64.44 938 HIS A CA 1
ATOM 7319 C C . HIS A 1 938 ? 11.714 38.345 1.186 1.00 64.44 938 HIS A C 1
ATOM 7321 O O . HIS A 1 938 ? 11.129 37.949 2.192 1.00 64.44 938 HIS A O 1
ATOM 7327 N N . GLN A 1 939 ? 12.894 38.968 1.260 1.00 63.44 939 GLN A N 1
ATOM 7328 C CA . GLN A 1 939 ? 13.577 39.173 2.530 1.00 63.44 939 GLN A CA 1
ATOM 7329 C C . GLN A 1 939 ? 12.778 40.102 3.454 1.00 63.44 939 GLN A C 1
ATOM 7331 O O . GLN A 1 939 ? 12.723 39.870 4.663 1.00 63.44 939 GLN A O 1
ATOM 7336 N N . ARG A 1 940 ? 12.115 41.123 2.897 1.00 61.09 940 ARG A N 1
ATOM 7337 C CA . ARG A 1 940 ? 11.236 42.038 3.633 1.00 61.09 940 ARG A CA 1
ATOM 7338 C C . ARG A 1 940 ? 9.987 41.324 4.154 1.00 61.09 940 ARG A C 1
ATOM 7340 O O . ARG A 1 940 ? 9.698 41.443 5.344 1.00 61.09 940 ARG A O 1
ATOM 7347 N N . ALA A 1 941 ? 9.306 40.540 3.318 1.00 60.28 941 ALA A N 1
ATOM 7348 C CA . ALA A 1 941 ? 8.152 39.733 3.711 1.00 60.28 941 ALA A CA 1
ATOM 7349 C C . ALA A 1 941 ? 8.529 38.686 4.771 1.00 60.28 941 ALA A C 1
ATOM 7351 O O . ALA A 1 941 ? 7.907 38.627 5.833 1.00 60.28 941 ALA A O 1
ATOM 7352 N N . TRP A 1 942 ? 9.608 37.928 4.555 1.00 67.25 942 TRP A N 1
ATOM 7353 C CA . TRP A 1 942 ? 10.140 36.955 5.513 1.00 67.25 942 TRP A CA 1
ATOM 7354 C C . TRP A 1 942 ? 10.456 37.597 6.869 1.00 67.25 942 TRP A C 1
ATOM 7356 O O . TRP A 1 942 ? 10.094 37.053 7.911 1.00 67.25 942 TRP A O 1
ATOM 7366 N N . ASN A 1 943 ? 11.087 38.772 6.883 1.00 65.88 943 ASN A N 1
ATOM 7367 C CA . ASN A 1 943 ? 11.427 39.466 8.125 1.00 65.88 943 ASN A CA 1
ATOM 7368 C C . ASN A 1 943 ? 10.190 40.038 8.844 1.00 65.88 943 ASN A C 1
ATOM 7370 O O . ASN A 1 943 ? 10.135 39.987 10.072 1.00 65.88 943 ASN A O 1
ATOM 7374 N N . ALA A 1 944 ? 9.191 40.533 8.105 1.00 57.78 944 ALA A N 1
ATOM 7375 C CA . ALA A 1 944 ? 7.940 41.062 8.659 1.00 57.78 944 ALA A CA 1
ATOM 7376 C C . ALA A 1 944 ? 6.958 39.968 9.142 1.00 57.78 944 ALA A C 1
ATOM 7378 O O . ALA A 1 944 ? 6.077 40.233 9.963 1.00 57.78 944 ALA A O 1
ATOM 7379 N N . SER A 1 945 ? 7.110 38.734 8.657 1.00 59.34 945 SER A N 1
ATOM 7380 C CA . SER A 1 945 ? 6.181 37.627 8.905 1.00 59.34 945 SER A CA 1
ATOM 7381 C C . SER A 1 945 ? 6.228 37.055 10.335 1.00 59.34 945 SER A C 1
ATOM 7383 O O . SER A 1 945 ? 7.314 36.769 10.862 1.00 59.34 945 SER A O 1
ATOM 7385 N N . PRO A 1 946 ? 5.071 36.720 10.946 1.00 59.97 946 PRO A N 1
ATOM 7386 C CA . PRO A 1 946 ? 5.012 35.887 12.147 1.00 59.97 946 PRO A CA 1
ATOM 7387 C C . PRO A 1 946 ? 5.732 34.540 11.965 1.00 59.97 946 PRO A C 1
ATOM 7389 O O . PRO A 1 946 ? 5.699 33.938 10.892 1.00 59.97 946 PRO A O 1
ATOM 7392 N N . GLY A 1 947 ? 6.377 34.046 13.027 1.00 61.62 947 GLY A N 1
ATOM 7393 C CA . GLY A 1 947 ? 7.216 32.840 12.963 1.00 61.62 947 GLY A CA 1
ATOM 7394 C C . GLY A 1 947 ? 6.468 31.545 12.620 1.00 61.62 947 GLY A C 1
ATOM 7395 O O . GLY A 1 947 ? 7.026 30.704 11.926 1.00 61.62 947 GLY A O 1
ATOM 7396 N N . ALA A 1 948 ? 5.213 31.390 13.060 1.00 57.50 948 ALA A N 1
ATOM 7397 C CA . ALA A 1 948 ? 4.371 30.251 12.671 1.00 57.50 948 ALA A CA 1
ATOM 7398 C C . ALA A 1 948 ? 4.048 30.293 11.171 1.00 57.50 948 ALA A C 1
ATOM 7400 O O . ALA A 1 948 ? 4.398 29.375 10.437 1.00 57.50 948 ALA A O 1
ATOM 7401 N N . PHE A 1 949 ? 3.541 31.441 10.708 1.00 58.75 949 PHE A N 1
ATOM 7402 C CA . PHE A 1 949 ? 3.176 31.658 9.312 1.00 58.75 949 PHE A CA 1
ATOM 7403 C C . PHE A 1 949 ? 4.327 31.345 8.333 1.00 58.75 949 PHE A C 1
ATOM 7405 O O . PHE A 1 949 ? 4.123 30.651 7.339 1.00 58.75 949 PHE A O 1
ATOM 7412 N N . ARG A 1 950 ? 5.556 31.792 8.644 1.00 61.47 950 ARG A N 1
ATOM 7413 C CA . ARG A 1 950 ? 6.752 31.473 7.840 1.00 61.47 950 ARG A CA 1
ATOM 7414 C C . ARG A 1 950 ? 6.961 29.979 7.627 1.00 61.47 950 ARG A C 1
ATOM 7416 O O . ARG A 1 950 ? 7.302 29.581 6.524 1.00 61.47 950 ARG A O 1
ATOM 7423 N N . ARG A 1 951 ? 6.798 29.174 8.680 1.00 60.62 951 ARG A N 1
ATOM 7424 C CA . ARG A 1 951 ? 7.085 27.730 8.654 1.00 60.62 951 ARG A CA 1
ATOM 7425 C C . ARG A 1 951 ? 6.035 26.929 7.894 1.00 60.62 951 ARG A C 1
ATOM 7427 O O . ARG A 1 951 ? 6.353 25.860 7.393 1.00 60.62 951 ARG A O 1
ATOM 7434 N N . GLU A 1 952 ? 4.805 27.428 7.857 1.00 55.97 952 GLU A N 1
ATOM 7435 C CA . GLU A 1 952 ? 3.654 26.730 7.279 1.00 55.97 952 GLU A CA 1
ATOM 7436 C C . GLU A 1 952 ? 3.441 27.074 5.797 1.00 55.97 952 GLU A C 1
ATOM 7438 O O . GLU A 1 952 ? 2.939 26.237 5.050 1.00 55.97 952 GLU A O 1
ATOM 7443 N N . HIS A 1 953 ? 3.827 28.282 5.359 1.00 57.00 953 HIS A N 1
ATOM 7444 C CA . HIS A 1 953 ? 3.374 28.820 4.069 1.00 57.00 953 HIS A CA 1
ATOM 7445 C C . HIS A 1 953 ? 4.438 29.527 3.211 1.00 57.00 953 HIS A C 1
ATOM 7447 O O . HIS A 1 953 ? 4.170 29.760 2.031 1.00 57.00 953 HIS A O 1
ATOM 7453 N N . LEU A 1 954 ? 5.620 29.868 3.749 1.00 59.03 954 LEU A N 1
ATOM 7454 C CA . LEU A 1 954 ? 6.694 30.518 2.982 1.00 59.03 954 LEU A CA 1
ATOM 7455 C C . LEU A 1 954 ? 7.865 29.574 2.721 1.00 59.03 954 LEU A C 1
ATOM 7457 O O . LEU A 1 954 ? 8.292 28.819 3.592 1.00 59.03 954 LEU A O 1
ATOM 7461 N N . VAL A 1 955 ? 8.428 29.670 1.520 1.00 62.50 955 VAL A N 1
ATOM 7462 C CA . VAL A 1 955 ? 9.671 28.984 1.156 1.00 62.50 955 VAL A CA 1
ATOM 7463 C C . VAL A 1 955 ? 10.864 29.794 1.680 1.00 62.50 955 VAL A C 1
ATOM 7465 O O . VAL A 1 955 ? 10.790 31.017 1.766 1.00 62.50 955 VAL A O 1
ATOM 7468 N N . ALA A 1 956 ? 11.966 29.148 2.061 1.00 64.00 956 ALA A N 1
ATOM 7469 C CA . ALA A 1 956 ? 13.178 29.866 2.462 1.00 64.00 956 ALA A CA 1
ATOM 7470 C C . ALA A 1 956 ? 14.051 30.157 1.230 1.00 64.00 956 ALA A C 1
ATOM 7472 O O . ALA A 1 956 ? 14.276 29.263 0.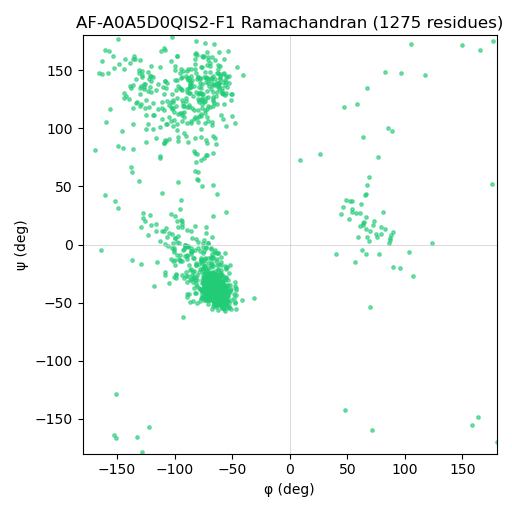419 1.00 64.00 956 ALA A O 1
ATOM 7473 N N . LEU A 1 957 ? 14.589 31.372 1.082 1.00 66.19 957 LEU A N 1
ATOM 7474 C CA . LEU A 1 957 ? 15.632 31.628 0.079 1.00 66.19 957 LEU A CA 1
ATOM 7475 C C . LEU A 1 957 ? 17.005 31.232 0.627 1.00 66.19 957 LEU A C 1
ATOM 7477 O O . LEU A 1 957 ? 17.349 31.582 1.759 1.00 66.19 957 LEU A O 1
ATOM 7481 N N . LYS A 1 958 ? 17.821 30.564 -0.198 1.00 62.88 958 LYS A N 1
ATOM 7482 C CA . LYS A 1 958 ? 19.248 30.399 0.106 1.00 62.88 958 LYS A CA 1
ATOM 7483 C C . LYS A 1 958 ? 19.950 31.768 0.104 1.00 62.88 958 LYS A C 1
ATOM 7485 O O . LYS A 1 958 ? 19.642 32.604 -0.754 1.00 62.88 958 LYS A O 1
ATOM 7490 N N . PRO A 1 959 ? 20.916 32.007 1.012 1.00 52.56 959 PRO A N 1
ATOM 7491 C CA . PRO A 1 959 ? 21.731 33.216 0.972 1.00 52.56 959 PRO A CA 1
ATOM 7492 C C . PRO A 1 959 ? 22.440 33.354 -0.384 1.00 52.56 959 PRO A C 1
ATOM 7494 O O . PRO A 1 959 ? 23.005 32.386 -0.889 1.00 52.56 959 PRO A O 1
ATOM 7497 N N . HIS A 1 960 ? 22.452 34.572 -0.935 1.00 57.12 960 HIS A N 1
ATOM 7498 C CA . HIS A 1 960 ? 23.178 34.949 -2.161 1.00 57.12 960 HIS A CA 1
ATOM 7499 C C . HIS A 1 960 ? 22.648 34.346 -3.482 1.00 57.12 960 HIS A C 1
ATOM 7501 O O . HIS A 1 960 ? 23.397 33.715 -4.214 1.00 57.12 960 HIS A O 1
ATOM 7507 N N . SER A 1 961 ? 21.382 34.586 -3.844 1.00 61.91 961 SER A N 1
ATOM 7508 C CA . SER A 1 961 ? 20.876 34.288 -5.205 1.00 61.91 961 SER A CA 1
ATOM 7509 C C . SER A 1 961 ? 21.685 35.030 -6.297 1.00 61.91 961 SER A C 1
ATOM 7511 O O . SER A 1 961 ? 21.865 36.246 -6.165 1.00 61.91 961 SER A O 1
ATOM 7513 N N . PRO A 1 962 ? 22.176 34.363 -7.364 1.00 64.81 962 PRO A N 1
ATOM 7514 C CA . PRO A 1 962 ? 23.037 35.007 -8.356 1.00 64.81 962 PRO A CA 1
ATOM 7515 C C . PRO A 1 962 ? 22.307 35.956 -9.314 1.00 64.81 962 PRO A C 1
ATOM 7517 O O . PRO A 1 962 ? 21.178 35.711 -9.750 1.00 64.81 962 PRO A O 1
ATOM 7520 N N . ALA A 1 963 ? 22.999 37.042 -9.668 1.00 60.75 963 ALA A N 1
ATOM 7521 C CA . ALA A 1 963 ? 22.560 38.022 -10.655 1.00 60.75 963 ALA A CA 1
ATOM 7522 C C . ALA A 1 963 ? 22.950 37.591 -12.076 1.00 60.75 963 ALA A C 1
ATOM 7524 O O . ALA A 1 963 ? 24.070 37.142 -12.315 1.00 60.75 963 ALA A O 1
ATOM 7525 N N . ILE A 1 964 ? 22.039 37.785 -13.027 1.00 61.84 964 ILE A N 1
ATOM 7526 C CA . ILE A 1 964 ? 22.263 37.518 -14.447 1.00 61.84 964 ILE A CA 1
ATOM 7527 C C . ILE A 1 964 ? 22.875 38.770 -15.084 1.00 61.84 964 ILE A C 1
ATOM 7529 O O . ILE A 1 964 ? 22.272 39.848 -15.089 1.00 61.84 964 ILE A O 1
ATOM 7533 N N . GLY A 1 965 ? 24.088 38.635 -15.622 1.00 53.28 965 GLY A N 1
ATOM 7534 C CA . GLY A 1 965 ? 24.824 39.748 -16.220 1.00 53.28 965 GLY A CA 1
ATOM 7535 C C . GLY A 1 965 ? 24.102 40.374 -17.420 1.00 53.28 965 GLY A C 1
ATOM 7536 O O . GLY A 1 965 ? 23.624 39.671 -18.306 1.00 53.28 965 GLY A O 1
ATOM 7537 N N . GLY A 1 966 ? 24.065 41.709 -17.468 1.00 51.62 966 GLY A N 1
ATOM 7538 C CA . GLY A 1 966 ? 23.716 42.483 -18.666 1.00 51.62 966 GLY A CA 1
ATOM 7539 C C . GLY A 1 966 ? 22.343 43.164 -18.687 1.00 51.62 966 GLY A C 1
ATOM 7540 O O . GLY A 1 966 ? 22.229 44.189 -19.351 1.00 51.62 966 GLY A O 1
ATOM 7541 N N . ALA A 1 967 ? 21.321 42.665 -17.973 1.00 48.06 967 ALA A N 1
ATOM 7542 C CA . ALA A 1 967 ? 19.968 43.255 -18.030 1.00 48.06 967 ALA A CA 1
ATOM 7543 C C . ALA A 1 967 ? 19.028 42.901 -16.845 1.00 48.06 967 ALA A C 1
ATOM 7545 O O . ALA A 1 967 ? 17.852 42.602 -17.045 1.00 48.06 967 ALA A O 1
ATOM 7546 N N . GLY A 1 968 ? 19.529 42.923 -15.603 1.00 46.81 968 GLY A N 1
ATOM 7547 C CA . GLY A 1 968 ? 18.678 42.993 -14.396 1.00 46.81 968 GLY A CA 1
ATOM 7548 C C . GLY A 1 968 ? 17.919 41.722 -13.974 1.00 46.81 968 GLY A C 1
ATOM 7549 O O . GLY A 1 968 ? 17.080 41.801 -13.074 1.00 46.81 968 GLY A O 1
ATOM 7550 N N . GLY A 1 969 ? 18.201 40.572 -14.593 1.00 52.62 969 GLY A N 1
ATOM 7551 C CA . GLY A 1 969 ? 17.640 39.271 -14.207 1.00 52.62 969 GLY A CA 1
ATOM 7552 C C . GLY A 1 969 ? 18.363 38.626 -13.016 1.00 52.62 969 GLY A C 1
ATOM 7553 O O . GLY A 1 969 ? 19.496 38.981 -12.688 1.00 52.62 969 GLY A O 1
ATOM 7554 N N . TYR A 1 970 ? 17.724 37.637 -12.391 1.00 60.44 970 TYR A N 1
ATOM 7555 C CA . TYR A 1 970 ? 18.261 36.864 -11.262 1.00 60.44 970 TYR A CA 1
ATOM 7556 C C . TYR A 1 970 ? 17.832 35.397 -11.363 1.00 60.44 970 TYR A C 1
ATOM 7558 O O . TYR A 1 970 ? 16.825 35.094 -12.012 1.00 60.44 970 TYR A O 1
ATOM 7566 N N . VAL A 1 971 ? 18.556 34.510 -10.672 1.00 64.75 971 VAL A N 1
ATOM 7567 C CA . VAL A 1 971 ? 18.089 33.147 -10.382 1.00 64.75 971 VAL A CA 1
ATOM 7568 C C . VAL A 1 971 ? 17.801 33.013 -8.889 1.00 64.75 971 VAL A C 1
ATOM 7570 O O . VAL A 1 971 ? 18.722 32.992 -8.076 1.00 64.75 971 VAL A O 1
ATOM 7573 N N . LEU A 1 972 ? 16.522 32.931 -8.514 1.00 66.00 972 LEU A N 1
ATOM 7574 C CA . LEU A 1 972 ? 16.120 32.701 -7.120 1.00 66.00 972 LEU A CA 1
ATOM 7575 C C . LEU A 1 972 ? 16.267 31.218 -6.775 1.00 66.00 972 LEU A C 1
ATOM 7577 O O . LEU A 1 972 ? 15.740 30.390 -7.511 1.00 66.00 972 LEU A O 1
ATOM 7581 N N . LEU A 1 973 ? 16.930 30.899 -5.657 1.00 67.06 973 LEU A N 1
ATOM 7582 C CA . LEU A 1 973 ? 17.078 29.532 -5.135 1.00 67.06 973 LEU A CA 1
ATOM 7583 C C . LEU A 1 973 ? 16.217 29.339 -3.876 1.00 67.06 973 LEU A C 1
ATOM 7585 O O . LEU A 1 973 ? 16.563 29.810 -2.790 1.00 67.06 973 LEU A O 1
ATOM 7589 N N . GLN A 1 974 ? 15.091 28.646 -4.038 1.00 68.12 974 GLN A N 1
ATOM 7590 C CA . GLN A 1 974 ? 14.057 28.453 -3.016 1.00 68.12 974 GLN A CA 1
ATOM 7591 C C . GLN A 1 974 ? 14.118 27.046 -2.393 1.00 68.12 974 GLN A C 1
ATOM 7593 O O . GLN A 1 974 ? 13.919 26.059 -3.094 1.00 68.12 974 GLN A O 1
ATOM 7598 N N . GLU A 1 975 ? 14.352 26.938 -1.085 1.00 63.84 975 GLU A N 1
ATOM 7599 C CA . GLU A 1 975 ? 14.462 25.686 -0.323 1.00 63.84 975 GLU A CA 1
ATOM 7600 C C . GLU A 1 975 ? 13.110 25.246 0.269 1.00 63.84 975 GLU A C 1
ATOM 7602 O O . GLU A 1 975 ? 12.582 25.863 1.199 1.00 63.84 975 GLU A O 1
ATOM 7607 N N . VAL A 1 976 ? 12.546 24.157 -0.268 1.00 58.16 976 VAL A N 1
ATOM 7608 C CA . VAL A 1 976 ? 11.236 23.619 0.140 1.00 58.16 976 VAL A CA 1
ATOM 7609 C C . VAL A 1 976 ? 11.378 22.739 1.385 1.00 58.16 976 VAL A C 1
ATOM 7611 O O . VAL A 1 976 ? 11.989 21.670 1.346 1.00 58.16 976 VAL A O 1
ATOM 7614 N N . ALA A 1 977 ? 10.772 23.161 2.496 1.00 46.69 977 ALA A N 1
ATOM 7615 C CA . ALA A 1 977 ? 10.847 22.449 3.768 1.00 46.69 977 ALA A CA 1
ATOM 7616 C C . ALA A 1 977 ? 10.107 21.094 3.727 1.00 46.69 977 ALA A C 1
ATOM 7618 O O . ALA A 1 977 ? 8.883 21.027 3.784 1.00 46.69 977 ALA A O 1
ATOM 7619 N N . GLY A 1 978 ? 10.863 19.992 3.667 1.00 45.62 978 GLY A N 1
ATOM 7620 C CA . GLY A 1 978 ? 10.347 18.634 3.900 1.00 45.62 978 GLY A CA 1
ATOM 7621 C C . GLY A 1 978 ? 9.453 18.038 2.803 1.00 45.62 978 GLY A C 1
ATOM 7622 O O . GLY A 1 978 ? 8.752 17.070 3.082 1.00 45.62 978 GLY A O 1
ATOM 7623 N N . GLY A 1 979 ? 9.460 18.591 1.584 1.00 44.56 979 GLY A N 1
ATOM 7624 C CA . GLY A 1 979 ? 8.674 18.095 0.443 1.00 44.56 979 GLY A CA 1
ATOM 7625 C C . GLY A 1 979 ? 9.451 17.202 -0.540 1.00 44.56 979 GLY A C 1
ATOM 7626 O O . GLY A 1 979 ? 10.682 17.216 -0.596 1.00 44.56 979 GLY A O 1
ATOM 7627 N N . SER A 1 980 ? 8.719 16.445 -1.366 1.00 40.97 980 SER A N 1
ATOM 7628 C CA . SER A 1 980 ? 9.266 15.732 -2.534 1.00 40.97 980 SER A CA 1
ATOM 7629 C C . SER A 1 980 ? 9.133 16.574 -3.809 1.00 40.97 980 SER A C 1
ATOM 7631 O O . SER A 1 980 ? 8.131 17.255 -3.996 1.00 40.97 980 SER A O 1
ATOM 7633 N N . PHE A 1 981 ? 10.112 16.497 -4.718 1.00 43.16 981 PHE A N 1
ATOM 7634 C CA . PHE A 1 981 ? 10.111 17.266 -5.975 1.00 43.16 981 PHE A CA 1
ATOM 7635 C C . PHE A 1 981 ? 9.035 16.838 -6.987 1.00 43.16 981 PHE A C 1
ATOM 7637 O O . PHE A 1 981 ? 8.724 17.600 -7.895 1.00 43.16 981 PHE A O 1
ATOM 7644 N N . ALA A 1 982 ? 8.453 15.645 -6.842 1.00 41.12 982 ALA A N 1
ATOM 7645 C CA . ALA A 1 982 ? 7.511 15.080 -7.814 1.00 41.12 982 ALA A CA 1
ATOM 7646 C C . ALA A 1 982 ? 6.125 15.771 -7.856 1.00 41.12 982 ALA A C 1
ATOM 7648 O O . ALA A 1 982 ? 5.247 15.321 -8.586 1.00 41.12 982 ALA A O 1
ATOM 7649 N N . THR A 1 983 ? 5.895 16.821 -7.055 1.00 46.06 983 THR A N 1
ATOM 7650 C CA . THR A 1 983 ? 4.576 17.461 -6.869 1.00 46.06 983 THR A CA 1
ATOM 7651 C C . THR A 1 983 ? 4.571 18.980 -7.095 1.00 46.06 983 THR A C 1
ATOM 7653 O O . THR A 1 983 ? 3.717 19.681 -6.549 1.00 46.06 983 THR A O 1
ATOM 7656 N N . LEU A 1 984 ? 5.483 19.5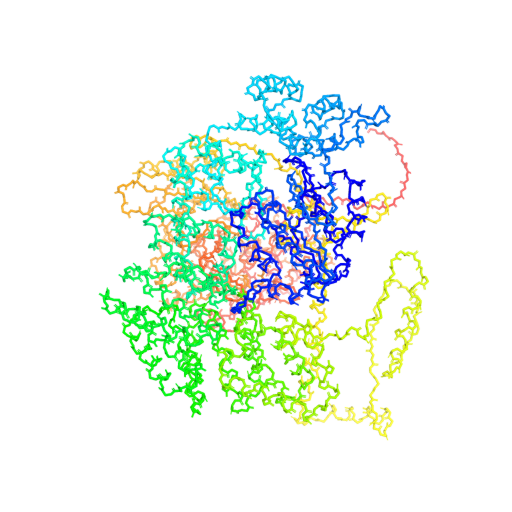00 -7.923 1.00 48.56 984 LEU A N 1
ATOM 7657 C CA . LEU A 1 984 ? 5.422 20.878 -8.433 1.00 48.56 984 LEU A CA 1
ATOM 7658 C C . LEU A 1 984 ? 4.316 20.976 -9.497 1.00 48.56 984 LEU A C 1
ATOM 7660 O O . LEU A 1 984 ? 4.413 20.321 -10.529 1.00 48.56 984 LEU A O 1
ATOM 7664 N N . TRP A 1 985 ? 3.248 21.720 -9.197 1.00 48.75 985 TRP A N 1
ATOM 7665 C CA . TRP A 1 985 ? 2.025 21.842 -10.006 1.00 48.75 985 TRP A CA 1
ATOM 7666 C C . TRP A 1 985 ? 1.594 23.311 -10.031 1.00 48.75 985 TRP A C 1
ATOM 7668 O O . TRP A 1 985 ? 1.566 23.954 -8.981 1.00 48.75 985 TRP A O 1
ATOM 7678 N N . GLN A 1 986 ? 1.235 23.839 -11.196 1.00 50.38 986 GLN A N 1
ATOM 7679 C CA . GLN A 1 986 ? 0.826 25.236 -11.361 1.00 50.38 986 GLN A CA 1
ATOM 7680 C C . GLN A 1 986 ? -0.595 25.496 -10.844 1.00 50.38 986 GLN A C 1
ATOM 7682 O O . GLN A 1 986 ? -1.433 24.600 -10.776 1.00 50.38 986 GLN A O 1
ATOM 7687 N N . MET A 1 987 ? -0.921 26.769 -10.590 1.00 52.22 987 MET A N 1
ATOM 7688 C CA . MET A 1 987 ? -2.296 27.217 -10.311 1.00 52.22 987 MET A CA 1
ATOM 7689 C C . MET A 1 987 ? -3.320 26.681 -11.323 1.00 52.22 987 MET A C 1
ATOM 7691 O O . MET A 1 987 ? -4.404 26.234 -10.955 1.00 52.22 987 MET A O 1
ATOM 7695 N N . ALA A 1 988 ? -2.969 26.706 -12.607 1.00 48.59 988 ALA A N 1
ATOM 7696 C CA . ALA A 1 988 ? -3.853 26.286 -13.687 1.00 48.59 988 ALA A CA 1
ATOM 7697 C C . ALA A 1 988 ? -4.030 24.751 -13.792 1.00 48.59 988 ALA A C 1
ATOM 7699 O O . ALA A 1 988 ? -4.685 24.281 -14.720 1.00 48.59 988 ALA A O 1
ATOM 7700 N N . GLU A 1 989 ? -3.437 23.983 -12.872 1.00 50.56 989 GLU A N 1
ATOM 7701 C CA . GLU A 1 989 ? -3.567 22.525 -12.713 1.00 50.56 989 GLU A CA 1
ATOM 7702 C C . GLU A 1 989 ? -4.349 22.166 -11.428 1.00 50.56 989 GLU A C 1
ATOM 7704 O O . GLU A 1 989 ? -4.385 21.012 -11.003 1.00 50.56 989 GLU A O 1
ATOM 7709 N N . LEU A 1 990 ? -4.997 23.150 -10.789 1.00 58.16 990 LEU A N 1
ATOM 7710 C CA . LEU A 1 990 ? -5.973 22.910 -9.727 1.00 58.16 990 LEU A CA 1
ATOM 7711 C C . LEU A 1 990 ? -7.305 22.449 -10.349 1.00 58.16 990 LEU A C 1
ATOM 7713 O O . LEU A 1 990 ? -7.992 23.196 -11.058 1.00 58.16 990 LEU A O 1
ATOM 7717 N N . GLU A 1 991 ? -7.663 21.190 -10.104 1.00 54.97 991 GLU A N 1
ATOM 7718 C CA . GLU A 1 991 ? -8.824 20.543 -10.730 1.00 54.97 991 GLU A CA 1
ATOM 7719 C C . GLU A 1 991 ? -10.059 20.487 -9.829 1.00 54.97 991 GLU A C 1
ATOM 7721 O O . GLU A 1 991 ? -11.175 20.505 -10.344 1.00 54.97 991 GLU A O 1
ATOM 7726 N N . SER A 1 992 ? -9.895 20.451 -8.502 1.00 61.81 992 SER A N 1
ATOM 7727 C CA . SER A 1 992 ? -11.024 20.349 -7.571 1.00 61.81 992 SER A CA 1
ATOM 7728 C C . SER A 1 992 ? -11.422 21.705 -6.958 1.00 61.81 992 SER A C 1
ATOM 7730 O O . SER A 1 992 ? -10.545 22.487 -6.578 1.00 61.81 992 SER A O 1
ATOM 7732 N N . PRO A 1 993 ? -12.731 21.987 -6.766 1.00 60.34 993 PRO A N 1
ATOM 7733 C CA . PRO A 1 993 ? -13.179 23.211 -6.094 1.00 60.34 993 PRO A CA 1
ATOM 7734 C C . PRO A 1 993 ? -12.586 23.372 -4.685 1.00 60.34 993 PRO A C 1
ATOM 7736 O O . PRO A 1 993 ? -12.248 24.480 -4.281 1.00 60.34 993 PRO A O 1
ATOM 7739 N N . GLY A 1 994 ? -12.401 22.266 -3.953 1.00 63.56 994 GLY A N 1
ATOM 7740 C CA . GLY A 1 994 ? -11.826 22.269 -2.604 1.00 63.56 994 GLY A CA 1
ATOM 7741 C C . GLY A 1 994 ? -10.347 22.672 -2.557 1.00 63.56 994 GLY A C 1
ATOM 7742 O O . GLY A 1 994 ? -9.953 23.410 -1.658 1.00 63.56 994 GLY A O 1
ATOM 7743 N N . GLU A 1 995 ? -9.530 22.249 -3.528 1.00 60.88 995 GLU A N 1
ATOM 7744 C CA . GLU A 1 995 ? -8.127 22.685 -3.620 1.00 60.88 995 GLU A CA 1
ATOM 7745 C C . GLU A 1 995 ? -8.018 24.170 -3.988 1.00 60.88 995 GLU A C 1
ATOM 7747 O O . GLU A 1 995 ? -7.157 24.869 -3.454 1.00 60.88 995 GLU A O 1
ATOM 7752 N N . ILE A 1 996 ? -8.914 24.674 -4.844 1.00 61.53 996 ILE A N 1
ATOM 7753 C CA . ILE A 1 996 ? -8.952 26.096 -5.208 1.00 61.53 996 ILE A CA 1
ATOM 7754 C C . ILE A 1 996 ? -9.405 26.943 -4.007 1.00 61.53 996 ILE A C 1
ATOM 7756 O O . ILE A 1 996 ? -8.751 27.927 -3.668 1.00 61.53 996 ILE A O 1
ATOM 7760 N N . VAL A 1 997 ? -10.455 26.531 -3.290 1.00 65.12 997 VAL A N 1
ATOM 7761 C CA . VAL A 1 997 ? -10.895 27.185 -2.044 1.00 65.12 997 VAL A CA 1
ATOM 7762 C C . VAL A 1 997 ? -9.791 27.172 -0.978 1.00 65.12 997 VAL A C 1
ATOM 7764 O O . VAL A 1 997 ? -9.576 28.182 -0.310 1.00 65.12 997 VAL A O 1
ATOM 7767 N N . ALA A 1 998 ? -9.039 26.076 -0.841 1.00 64.31 998 ALA A N 1
ATOM 7768 C CA . ALA A 1 998 ? -7.893 26.012 0.067 1.00 64.31 998 ALA A CA 1
ATOM 7769 C C . ALA A 1 998 ? -6.763 26.979 -0.339 1.00 64.31 998 ALA A C 1
ATOM 7771 O O . ALA A 1 998 ? -6.185 27.631 0.531 1.00 64.31 998 ALA A O 1
ATOM 7772 N N . ALA A 1 999 ? -6.488 27.126 -1.642 1.00 61.56 999 ALA A N 1
ATOM 7773 C CA . ALA A 1 999 ? -5.530 28.102 -2.164 1.00 61.56 999 ALA A CA 1
ATOM 7774 C C . ALA A 1 999 ? -5.932 29.544 -1.813 1.00 61.56 999 ALA A C 1
ATOM 7776 O O . ALA A 1 999 ? -5.135 30.293 -1.245 1.00 61.56 999 ALA A O 1
ATOM 7777 N N . PHE A 1 1000 ? -7.191 29.903 -2.083 1.00 63.38 1000 PHE A N 1
ATOM 7778 C CA . PHE A 1 1000 ? -7.749 31.216 -1.754 1.00 63.38 1000 PHE A CA 1
ATOM 7779 C C . PHE A 1 1000 ? -7.723 31.479 -0.245 1.00 63.38 1000 PHE A C 1
ATOM 7781 O O . PHE A 1 1000 ? -7.282 32.540 0.187 1.00 63.38 1000 PHE A O 1
ATOM 7788 N N . ASN A 1 1001 ? -8.114 30.505 0.580 1.00 64.81 1001 ASN A N 1
ATOM 7789 C CA . ASN A 1 1001 ? -8.100 30.667 2.031 1.00 64.81 1001 ASN A CA 1
ATOM 7790 C C . ASN A 1 1001 ? -6.684 30.825 2.599 1.00 64.81 1001 ASN A C 1
ATOM 7792 O O . ASN A 1 1001 ? -6.485 31.678 3.463 1.00 64.81 1001 ASN A O 1
ATOM 7796 N N . ALA A 1 1002 ? -5.691 30.081 2.103 1.00 59.88 1002 ALA A N 1
ATOM 7797 C CA . ALA A 1 1002 ? -4.300 30.251 2.530 1.00 59.88 1002 ALA A CA 1
ATOM 7798 C C . ALA A 1 1002 ? -3.781 31.673 2.241 1.00 59.88 1002 ALA A C 1
ATOM 7800 O O . ALA A 1 1002 ? -3.153 32.288 3.109 1.00 59.88 1002 ALA A O 1
ATOM 7801 N N . VAL A 1 1003 ? -4.107 32.216 1.062 1.00 58.50 1003 VAL A N 1
ATOM 7802 C CA . VAL A 1 1003 ? -3.749 33.584 0.667 1.00 58.50 1003 VAL A CA 1
ATOM 7803 C C . VAL A 1 1003 ? -4.493 34.624 1.520 1.00 58.50 1003 VAL A C 1
ATOM 7805 O O . VAL A 1 1003 ? -3.864 35.441 2.196 1.00 58.50 1003 VAL A O 1
ATOM 7808 N N . THR A 1 1004 ? -5.824 34.561 1.571 1.00 57.56 1004 THR A N 1
ATOM 7809 C CA . THR A 1 1004 ? -6.673 35.582 2.210 1.00 57.56 1004 THR A CA 1
ATOM 7810 C C . THR A 1 1004 ? -6.603 35.560 3.743 1.00 57.56 1004 THR A C 1
ATOM 7812 O O . THR A 1 1004 ? -6.397 36.597 4.376 1.00 57.56 1004 THR A O 1
ATOM 7815 N N . HIS A 1 1005 ? -6.731 34.391 4.379 1.00 56.50 1005 HIS A N 1
ATOM 7816 C CA . HIS A 1 1005 ? -6.744 34.287 5.846 1.00 56.50 1005 HIS A CA 1
ATOM 7817 C C . HIS A 1 1005 ? -5.340 34.294 6.465 1.00 56.50 1005 HIS A C 1
ATOM 7819 O O . HIS A 1 1005 ? -5.154 34.776 7.589 1.00 56.50 1005 HIS A O 1
ATOM 7825 N N . GLY A 1 1006 ? -4.355 33.722 5.768 1.00 53.91 1006 GLY A N 1
ATOM 7826 C CA . GLY A 1 1006 ? -3.013 33.512 6.300 1.00 53.91 1006 GLY A CA 1
ATOM 7827 C C . GLY A 1 1006 ? -2.151 34.773 6.298 1.00 53.91 1006 GLY A C 1
ATOM 7828 O O . GLY A 1 1006 ? -1.541 35.103 7.316 1.00 53.91 1006 GLY A O 1
ATOM 7829 N N . LEU A 1 1007 ? -2.121 35.472 5.165 1.00 52.62 1007 LEU A N 1
ATOM 7830 C CA . LEU A 1 1007 ? -1.163 36.542 4.879 1.00 52.62 1007 LEU A CA 1
ATOM 7831 C C . LEU A 1 1007 ? -1.713 37.906 5.267 1.00 52.62 1007 LEU A C 1
ATOM 7833 O O . LEU A 1 1007 ? -1.229 38.586 6.172 1.00 52.62 1007 LEU A O 1
ATOM 7837 N N . ILE A 1 1008 ? -2.796 38.257 4.593 1.00 55.09 1008 ILE A N 1
ATOM 7838 C CA . ILE A 1 1008 ? -3.386 39.586 4.549 1.00 55.09 1008 ILE A CA 1
ATOM 7839 C C . ILE A 1 1008 ? -3.844 40.019 5.943 1.00 55.09 1008 ILE A C 1
ATOM 7841 O O . ILE A 1 1008 ? -3.383 41.025 6.491 1.00 55.09 1008 ILE A O 1
ATOM 7845 N N . ARG A 1 1009 ? -4.711 39.201 6.550 1.00 59.34 1009 ARG A N 1
ATOM 7846 C CA . ARG A 1 1009 ? -5.348 39.489 7.839 1.00 59.34 1009 ARG A CA 1
ATOM 7847 C C . ARG A 1 1009 ? -4.351 39.474 9.000 1.00 59.34 1009 ARG A C 1
ATOM 7849 O O . ARG A 1 1009 ? -4.512 40.239 9.946 1.00 59.34 1009 ARG A O 1
ATOM 7856 N N . LYS A 1 1010 ? -3.313 38.626 8.960 1.00 58.22 1010 LYS A N 1
ATOM 7857 C CA . LYS A 1 1010 ? -2.324 38.516 10.053 1.00 58.22 1010 LYS A CA 1
ATOM 7858 C C . LYS A 1 1010 ? -1.212 39.566 9.974 1.00 58.22 1010 LYS A C 1
ATOM 7860 O O . LYS A 1 1010 ? -0.668 39.914 11.023 1.00 58.22 1010 LYS A O 1
ATOM 7865 N N . TRP A 1 1011 ? -0.864 40.067 8.787 1.00 59.19 1011 TRP A N 1
ATOM 7866 C CA . TRP A 1 1011 ? 0.185 41.082 8.625 1.00 59.19 1011 TRP A CA 1
ATOM 7867 C C . TRP A 1 1011 ? -0.343 42.510 8.785 1.00 59.19 1011 TRP A C 1
ATOM 7869 O O . TRP A 1 1011 ? 0.208 43.273 9.580 1.00 59.19 1011 TRP A O 1
ATOM 7879 N N . ASN A 1 1012 ? -1.437 42.862 8.103 1.00 56.38 1012 ASN A N 1
ATOM 7880 C CA . ASN A 1 1012 ? -1.917 44.249 8.068 1.00 56.38 1012 ASN A CA 1
ATOM 7881 C C . ASN A 1 1012 ? -2.628 44.694 9.357 1.00 56.38 1012 ASN A C 1
ATOM 7883 O O . ASN A 1 1012 ? -2.704 45.889 9.620 1.00 56.38 1012 ASN A O 1
ATOM 7887 N N . LYS A 1 1013 ? -2.995 43.757 10.246 1.00 61.19 1013 LYS A N 1
ATOM 7888 C CA . LYS A 1 1013 ? -3.545 44.011 11.599 1.00 61.19 1013 LYS A CA 1
ATOM 7889 C C . LYS A 1 1013 ? -2.661 44.889 12.514 1.00 61.19 1013 LYS A C 1
ATOM 7891 O O . LYS A 1 1013 ? -3.077 45.233 13.616 1.00 61.19 1013 LYS A O 1
ATOM 7896 N N . LYS A 1 1014 ? -1.430 45.222 12.106 1.00 56.91 1014 LYS A N 1
ATOM 7897 C CA . LYS A 1 1014 ? -0.497 46.090 12.851 1.00 56.91 1014 LYS A CA 1
ATOM 7898 C C . LYS A 1 1014 ? -0.286 47.484 12.235 1.00 56.91 1014 LYS A C 1
ATOM 7900 O O . LYS A 1 1014 ? 0.511 48.244 12.776 1.00 56.91 1014 LYS A O 1
ATOM 7905 N N . GLN A 1 1015 ? -0.944 47.814 11.122 1.00 57.78 1015 GLN A N 1
ATOM 7906 C CA . GLN A 1 1015 ? -0.861 49.130 10.471 1.00 57.78 1015 GLN A CA 1
ATOM 7907 C C . GLN A 1 1015 ? -2.017 50.027 10.967 1.00 57.78 1015 GLN A C 1
ATOM 7909 O O . GLN A 1 1015 ? -3.146 49.544 11.012 1.00 57.78 1015 GLN A O 1
ATOM 7914 N N . PRO A 1 1016 ? -1.776 51.299 11.349 1.00 52.53 1016 PRO A N 1
ATOM 7915 C CA . PRO A 1 1016 ? -2.817 52.168 11.915 1.00 52.53 1016 PRO A CA 1
ATOM 7916 C C . PRO A 1 1016 ? -3.749 52.819 10.875 1.00 52.53 1016 PRO A C 1
ATOM 7918 O O . PRO A 1 1016 ? -4.883 53.132 11.213 1.00 52.53 1016 PRO A O 1
ATOM 7921 N N . ASP A 1 1017 ? -3.285 53.013 9.638 1.00 63.06 1017 ASP A N 1
ATOM 7922 C CA . ASP A 1 1017 ? -4.087 53.442 8.480 1.00 63.06 1017 ASP A CA 1
ATOM 7923 C C . ASP A 1 1017 ? -3.512 52.762 7.222 1.00 63.06 1017 ASP A C 1
ATOM 7925 O O . ASP A 1 1017 ? -2.475 53.198 6.707 1.00 63.06 1017 ASP A O 1
ATOM 7929 N N . PRO A 1 1018 ? -4.103 51.645 6.764 1.00 62.88 1018 PRO A N 1
ATOM 7930 C CA . PRO A 1 1018 ? -3.563 50.869 5.662 1.00 62.88 1018 PRO A CA 1
ATOM 7931 C C . PRO A 1 1018 ? -4.145 51.256 4.292 1.00 62.88 1018 PRO A C 1
ATOM 7933 O O . PRO A 1 1018 ? -3.957 50.476 3.366 1.00 62.88 1018 PRO A O 1
ATOM 7936 N N . TYR A 1 1019 ? -4.827 52.398 4.104 1.00 67.69 1019 TYR A N 1
ATOM 7937 C CA . TYR A 1 1019 ? -5.519 52.710 2.837 1.00 67.69 1019 TYR A CA 1
ATOM 7938 C C . TYR A 1 1019 ? -5.203 54.101 2.253 1.00 67.69 1019 TYR A C 1
ATOM 7940 O O . TYR A 1 1019 ? -4.740 55.015 2.926 1.00 67.69 1019 TYR A O 1
ATOM 7948 N N . SER A 1 1020 ? -5.443 54.249 0.949 1.00 66.94 1020 SER A N 1
ATOM 7949 C CA . SER A 1 1020 ? -5.424 55.492 0.163 1.00 66.94 1020 SER A CA 1
ATOM 7950 C C . SER A 1 1020 ? -6.703 55.562 -0.657 1.00 66.94 1020 SER A C 1
ATOM 7952 O O . SER A 1 1020 ? -7.161 54.535 -1.139 1.00 66.94 1020 SER A O 1
ATOM 7954 N N . HIS A 1 1021 ? -7.214 56.763 -0.903 1.00 76.12 1021 HIS A N 1
ATOM 7955 C CA . HIS A 1 1021 ? -8.322 56.988 -1.828 1.00 76.12 1021 HIS A CA 1
ATOM 7956 C C . HIS A 1 1021 ? -7.763 57.522 -3.153 1.00 76.12 1021 HIS A C 1
ATOM 7958 O O . HIS A 1 1021 ? -7.060 58.532 -3.142 1.00 76.12 1021 HIS A O 1
ATOM 7964 N N . ILE A 1 1022 ? -8.034 56.829 -4.262 1.00 79.44 1022 ILE A N 1
ATOM 7965 C CA . ILE A 1 1022 ? -7.595 57.190 -5.627 1.00 79.44 1022 ILE A CA 1
ATOM 7966 C C . ILE A 1 1022 ? -8.757 57.046 -6.617 1.00 79.44 1022 ILE A C 1
ATOM 7968 O O . ILE A 1 1022 ? -9.730 56.356 -6.321 1.00 79.44 1022 ILE A O 1
ATOM 7972 N N . ASP A 1 1023 ? -8.702 57.696 -7.780 1.00 85.38 1023 ASP A N 1
ATOM 7973 C CA . ASP A 1 1023 ? -9.750 57.536 -8.803 1.00 85.38 1023 ASP A CA 1
ATOM 7974 C C . ASP A 1 1023 ? -9.629 56.198 -9.567 1.00 85.38 1023 ASP A C 1
ATOM 7976 O O . ASP A 1 1023 ? -8.579 55.550 -9.554 1.00 85.38 1023 ASP A O 1
ATOM 7980 N N . SER A 1 1024 ? -10.692 55.753 -10.250 1.00 83.56 1024 SER A N 1
ATOM 7981 C CA . SER A 1 1024 ? -10.689 54.452 -10.942 1.00 83.56 1024 SER A CA 1
ATOM 7982 C C . SER A 1 1024 ? -9.676 54.356 -12.095 1.00 83.56 1024 SER A C 1
ATOM 7984 O O . SER A 1 1024 ? -9.188 53.271 -12.401 1.00 83.56 1024 SER A O 1
ATOM 7986 N N . GLY A 1 1025 ? -9.343 55.467 -12.752 1.00 84.06 1025 GLY A N 1
ATOM 7987 C CA . GLY A 1 1025 ? -8.301 55.529 -13.777 1.00 84.06 1025 GLY A CA 1
ATOM 7988 C C . GLY A 1 1025 ? -6.895 55.555 -13.173 1.00 84.06 1025 GLY A C 1
ATOM 7989 O O . GLY A 1 1025 ? -5.988 54.909 -13.694 1.00 84.06 1025 GLY A O 1
ATOM 7990 N N . GLU A 1 1026 ? -6.694 56.248 -12.050 1.00 81.62 1026 GLU A N 1
ATOM 7991 C CA . GLU A 1 1026 ? -5.459 56.201 -11.260 1.00 81.62 1026 GLU A CA 1
ATOM 7992 C C . GLU A 1 1026 ? -5.196 54.795 -10.710 1.00 81.62 1026 GLU A C 1
ATOM 7994 O O . GLU A 1 1026 ? -4.088 54.285 -10.876 1.00 81.62 1026 GLU A O 1
ATOM 7999 N N . TYR A 1 1027 ? -6.229 54.123 -10.199 1.00 82.12 1027 TYR A N 1
ATOM 8000 C CA . TYR A 1 1027 ? -6.200 52.705 -9.845 1.00 82.12 1027 TYR A CA 1
ATOM 8001 C C . TYR A 1 1027 ? -5.734 51.845 -11.024 1.00 82.12 1027 TYR A C 1
ATOM 8003 O O . TYR A 1 1027 ? -4.739 51.131 -10.917 1.00 82.12 1027 TYR A O 1
ATOM 8011 N N . LEU A 1 1028 ? -6.379 51.953 -12.191 1.00 82.25 1028 LEU A N 1
ATOM 8012 C CA . LEU A 1 1028 ? -5.988 51.156 -13.358 1.00 82.25 1028 LEU A CA 1
ATOM 8013 C C . LEU A 1 1028 ? -4.565 51.477 -13.838 1.00 82.25 1028 LEU A C 1
ATOM 8015 O O . LEU A 1 1028 ? -3.854 50.576 -14.277 1.00 82.25 1028 LEU A O 1
ATOM 8019 N N . ARG A 1 1029 ? -4.089 52.720 -13.708 1.00 80.06 1029 ARG A N 1
ATOM 8020 C CA . ARG A 1 1029 ? -2.684 53.065 -13.988 1.00 80.06 1029 ARG A CA 1
ATOM 8021 C C . ARG A 1 1029 ? -1.719 52.466 -12.960 1.00 80.06 1029 ARG A C 1
ATOM 8023 O O . ARG A 1 1029 ? -0.664 51.985 -13.374 1.00 80.06 1029 ARG A O 1
ATOM 8030 N N . SER A 1 1030 ? -2.081 52.439 -11.675 1.00 73.56 1030 SER A N 1
ATOM 8031 C CA . SER A 1 1030 ? -1.327 51.747 -10.615 1.00 73.56 1030 SER A CA 1
ATOM 8032 C C . SER A 1 1030 ? -1.211 50.248 -10.905 1.00 73.56 1030 SER A C 1
ATOM 8034 O O . SER A 1 1030 ? -0.129 49.674 -10.808 1.00 73.56 1030 SER A O 1
ATOM 8036 N N . GLU A 1 1031 ? -2.291 49.628 -11.386 1.00 72.75 1031 GLU A N 1
ATOM 8037 C CA . GLU A 1 1031 ? -2.328 48.187 -11.644 1.00 72.75 1031 GLU A CA 1
ATOM 8038 C C . GLU A 1 1031 ? -1.641 47.761 -12.945 1.00 72.75 1031 GLU A C 1
ATOM 8040 O O . GLU A 1 1031 ? -0.982 46.713 -12.991 1.00 72.75 1031 GLU A O 1
ATOM 8045 N N . LEU A 1 1032 ? -1.769 48.561 -14.007 1.00 73.94 1032 LEU A N 1
ATOM 8046 C CA . LEU A 1 1032 ? -1.176 48.277 -15.317 1.00 73.94 1032 LEU A CA 1
ATOM 8047 C C . LEU A 1 1032 ? 0.287 48.743 -15.419 1.00 73.94 1032 LEU A C 1
ATOM 8049 O O . LEU A 1 1032 ? 1.065 48.165 -16.185 1.00 73.94 1032 LEU A O 1
ATOM 8053 N N . ARG A 1 1033 ? 0.687 49.756 -14.638 1.00 71.12 1033 ARG A N 1
ATOM 8054 C CA . ARG A 1 1033 ? 2.048 50.320 -14.573 1.00 71.12 1033 ARG A CA 1
ATOM 8055 C C . ARG A 1 1033 ? 2.649 50.608 -15.959 1.00 71.12 1033 ARG A C 1
ATOM 8057 O O . ARG A 1 1033 ? 1.965 51.003 -16.905 1.00 71.12 1033 ARG A O 1
ATOM 8064 N N . GLU A 1 1034 ? 3.953 50.366 -16.106 1.00 66.75 1034 GLU A N 1
ATOM 8065 C CA . GLU A 1 1034 ? 4.708 50.514 -17.350 1.00 66.75 1034 GLU A CA 1
ATOM 8066 C C . GLU A 1 1034 ? 4.133 49.709 -18.523 1.00 66.75 1034 GLU A C 1
ATOM 8068 O O . GLU A 1 1034 ? 4.381 50.089 -19.664 1.00 66.75 1034 GLU A O 1
ATOM 8073 N N . LYS A 1 1035 ? 3.310 48.664 -18.304 1.00 71.38 1035 LYS A N 1
ATOM 8074 C CA . LYS A 1 1035 ? 2.657 47.929 -19.407 1.00 71.38 1035 LYS A CA 1
ATOM 8075 C C . LYS A 1 1035 ? 1.709 48.826 -20.208 1.00 71.38 1035 LYS A C 1
ATOM 8077 O O . LYS A 1 1035 ? 1.566 48.597 -21.407 1.00 71.38 1035 LYS A O 1
ATOM 8082 N N . PHE A 1 1036 ? 1.114 49.846 -19.581 1.00 77.31 1036 PHE A N 1
ATOM 8083 C CA . PHE A 1 1036 ? 0.302 50.882 -20.238 1.00 77.31 1036 PHE A CA 1
ATOM 8084 C C . PHE A 1 1036 ? 1.058 52.220 -20.436 1.00 77.31 1036 PHE A C 1
ATOM 8086 O O . PHE A 1 1036 ? 0.560 53.158 -21.073 1.00 77.31 1036 PHE A O 1
ATOM 8093 N N . GLY A 1 1037 ? 2.301 52.298 -19.948 1.00 75.69 1037 GLY A N 1
ATOM 8094 C CA . GLY A 1 1037 ? 3.228 53.400 -20.203 1.00 75.69 1037 GLY A CA 1
ATOM 8095 C C . GLY A 1 1037 ? 3.660 53.500 -21.678 1.00 75.69 1037 GLY A C 1
ATOM 8096 O O . GLY A 1 1037 ? 3.340 52.620 -22.479 1.00 75.69 1037 GLY A O 1
ATOM 8097 N N . PRO A 1 1038 ? 4.393 54.560 -22.074 1.00 71.88 1038 PRO A N 1
ATOM 8098 C CA . PRO A 1 1038 ? 4.687 54.865 -23.482 1.00 71.88 1038 PRO A CA 1
ATOM 8099 C C . PRO A 1 1038 ? 5.367 53.745 -24.285 1.00 71.88 1038 PRO A C 1
ATOM 8101 O O . PRO A 1 1038 ? 5.160 53.668 -25.491 1.00 71.88 1038 PRO A O 1
ATOM 8104 N N . GLN A 1 1039 ? 6.150 52.885 -23.626 1.00 68.44 1039 GLN A N 1
ATOM 8105 C CA . GLN A 1 1039 ? 6.859 51.740 -24.226 1.00 68.44 1039 GLN A CA 1
ATOM 8106 C C . GLN A 1 1039 ? 6.254 50.379 -23.815 1.00 68.44 1039 GLN A C 1
ATOM 8108 O O . GLN A 1 1039 ? 6.861 49.329 -24.010 1.00 68.44 1039 GLN A O 1
ATOM 8113 N N . GLY A 1 1040 ? 5.072 50.382 -23.198 1.00 72.31 1040 GLY A N 1
ATOM 8114 C CA . GLY A 1 1040 ? 4.475 49.203 -22.583 1.00 72.31 1040 GLY A CA 1
ATOM 8115 C C . GLY A 1 1040 ? 3.826 48.226 -23.565 1.00 72.31 1040 GLY A C 1
ATOM 8116 O O . GLY A 1 1040 ? 3.151 48.643 -24.508 1.00 72.31 1040 GLY A O 1
ATOM 8117 N N . LYS A 1 1041 ? 3.959 46.912 -23.299 1.00 73.31 1041 LYS A N 1
ATOM 8118 C CA . LYS A 1 1041 ? 3.364 45.833 -24.122 1.00 73.31 1041 LYS A CA 1
ATOM 8119 C C . LYS A 1 1041 ? 1.848 46.027 -24.355 1.00 73.31 1041 LYS A C 1
ATOM 8121 O O . LYS A 1 1041 ? 1.402 45.858 -25.485 1.00 73.31 1041 LYS A O 1
ATOM 8126 N N . LEU A 1 1042 ? 1.071 46.440 -23.339 1.00 80.69 1042 LEU A N 1
ATOM 8127 C CA . LEU A 1 1042 ? -0.378 46.686 -23.487 1.00 80.69 1042 LEU A CA 1
ATOM 8128 C C . LEU A 1 1042 ? -0.656 47.869 -24.410 1.00 80.69 1042 LEU A C 1
ATOM 8130 O O . LEU A 1 1042 ? -1.525 47.799 -25.275 1.00 80.69 1042 LEU A O 1
ATOM 8134 N N . ARG A 1 1043 ? 0.087 48.966 -24.222 1.00 80.88 1043 ARG A N 1
ATOM 8135 C CA . ARG A 1 1043 ? -0.079 50.185 -25.017 1.00 80.88 1043 ARG A CA 1
ATOM 8136 C C . ARG A 1 1043 ? 0.277 49.936 -26.482 1.00 80.88 1043 ARG A C 1
ATOM 8138 O O . ARG A 1 1043 ? -0.449 50.398 -27.354 1.00 80.88 1043 ARG A O 1
ATOM 8145 N N . ALA A 1 1044 ? 1.337 49.172 -26.746 1.00 78.81 1044 ALA A N 1
ATOM 8146 C CA . ALA A 1 1044 ? 1.736 48.776 -28.094 1.00 78.81 1044 ALA A CA 1
ATOM 8147 C C . ALA A 1 1044 ? 0.666 47.907 -28.780 1.00 78.81 1044 ALA A C 1
ATOM 8149 O O . ALA A 1 1044 ? 0.228 48.248 -29.879 1.00 78.81 1044 ALA A O 1
ATOM 8150 N N . TRP A 1 1045 ? 0.175 46.854 -28.111 1.00 81.06 1045 TRP A N 1
ATOM 8151 C CA . TRP A 1 1045 ? -0.922 46.012 -28.616 1.00 81.06 1045 TRP A CA 1
ATOM 8152 C C . TRP A 1 1045 ? -2.190 46.834 -28.899 1.00 81.06 1045 TRP A C 1
ATOM 8154 O O . TRP A 1 1045 ? -2.809 46.715 -29.958 1.00 81.06 1045 TRP A O 1
ATOM 8164 N N . ALA A 1 1046 ? -2.538 47.747 -27.992 1.00 79.50 1046 ALA A N 1
ATOM 8165 C CA . ALA A 1 1046 ? -3.676 48.640 -28.151 1.00 79.50 1046 ALA A CA 1
ATOM 8166 C C . ALA A 1 1046 ? -3.513 49.653 -29.296 1.00 79.50 1046 ALA A C 1
ATOM 8168 O O . ALA A 1 1046 ? -4.490 49.990 -29.961 1.00 79.50 1046 ALA A O 1
ATOM 8169 N N . GLN A 1 1047 ? -2.300 50.154 -29.544 1.00 80.62 1047 GLN A N 1
ATOM 8170 C CA . GLN A 1 1047 ? -2.015 51.044 -30.674 1.00 80.62 1047 GLN A CA 1
ATOM 8171 C C . GLN A 1 1047 ? -2.113 50.305 -32.009 1.00 80.62 1047 GLN A C 1
ATOM 8173 O O . GLN A 1 1047 ? -2.732 50.829 -32.934 1.00 80.62 1047 GLN A O 1
ATOM 8178 N N . GLN A 1 1048 ? -1.573 49.085 -32.089 1.00 76.75 1048 GLN A N 1
ATOM 8179 C CA . GLN A 1 1048 ? -1.657 48.223 -33.273 1.00 76.75 1048 GLN A CA 1
ATOM 8180 C C . GLN A 1 1048 ? -3.116 47.926 -33.655 1.00 76.75 1048 GLN A C 1
ATOM 8182 O O . GLN A 1 1048 ? -3.483 48.072 -34.816 1.00 76.75 1048 GLN A O 1
ATOM 8187 N N . ASN A 1 1049 ? -3.968 47.634 -32.668 1.00 74.81 1049 ASN A N 1
ATOM 8188 C CA . ASN A 1 1049 ? -5.404 47.392 -32.859 1.00 74.81 1049 ASN A CA 1
ATOM 8189 C C . ASN A 1 1049 ? -6.261 48.681 -32.889 1.00 74.81 1049 ASN A C 1
ATOM 8191 O O . ASN A 1 1049 ? -7.492 48.638 -32.914 1.00 74.81 1049 ASN A O 1
ATOM 8195 N N . GLY A 1 1050 ? -5.636 49.866 -32.866 1.00 74.94 1050 GLY A N 1
ATOM 8196 C CA . GLY A 1 1050 ? -6.336 51.152 -32.924 1.00 74.94 1050 GLY A CA 1
ATOM 8197 C C . GLY A 1 1050 ? -7.308 51.408 -31.763 1.00 74.94 1050 GLY A C 1
ATOM 8198 O O . GLY A 1 1050 ? -8.288 52.129 -31.943 1.00 74.94 1050 GLY A O 1
ATOM 8199 N N . LEU A 1 1051 ? -7.073 50.820 -30.589 1.00 80.69 1051 LEU A N 1
ATOM 8200 C CA . LEU A 1 1051 ? -7.936 50.904 -29.404 1.00 80.69 1051 LEU A CA 1
ATOM 8201 C C . LEU A 1 1051 ? -7.704 52.168 -28.556 1.00 80.69 1051 LEU A C 1
ATOM 8203 O O . LEU A 1 1051 ? -8.520 52.467 -27.693 1.00 80.69 1051 LEU A O 1
ATOM 8207 N N . LEU A 1 1052 ? -6.631 52.933 -28.799 1.00 78.81 1052 LEU A N 1
ATOM 8208 C CA . LEU A 1 1052 ? -6.318 54.182 -28.074 1.00 78.81 1052 LEU A CA 1
ATOM 8209 C C . LEU A 1 1052 ? -6.753 55.465 -28.806 1.00 78.81 1052 LEU A C 1
ATOM 8211 O O . LEU A 1 1052 ? -6.186 56.531 -28.565 1.00 78.81 1052 LEU A O 1
ATOM 8215 N N . ARG A 1 1053 ? -7.694 55.387 -29.754 1.00 78.50 1053 ARG A N 1
ATOM 8216 C CA . ARG A 1 1053 ? -8.158 56.593 -30.458 1.00 78.50 1053 ARG A CA 1
ATOM 8217 C C . ARG A 1 1053 ? -9.141 57.390 -29.576 1.00 78.50 1053 ARG A C 1
ATOM 8219 O O . ARG A 1 1053 ? -10.006 56.763 -28.965 1.00 78.50 1053 ARG A O 1
ATOM 8226 N N . PRO A 1 1054 ? -9.076 58.738 -29.525 1.00 71.25 1054 PRO A N 1
ATOM 8227 C CA . PRO A 1 1054 ? -9.936 59.548 -28.647 1.00 71.25 1054 PRO A CA 1
ATOM 8228 C C . PRO A 1 1054 ? -11.448 59.421 -28.902 1.00 71.25 1054 PRO A C 1
ATOM 8230 O O . PRO A 1 1054 ? -12.249 59.665 -28.004 1.00 71.25 1054 PRO A O 1
ATOM 8233 N N . ASP A 1 1055 ? -11.850 59.038 -30.115 1.00 74.81 1055 ASP A N 1
ATOM 8234 C CA . ASP A 1 1055 ? -13.235 58.762 -30.518 1.00 74.81 1055 ASP A CA 1
ATOM 8235 C C . ASP A 1 1055 ? -13.740 57.377 -30.065 1.00 74.81 1055 ASP A C 1
ATOM 8237 O O . ASP A 1 1055 ? -14.946 57.146 -29.990 1.00 74.81 1055 ASP A O 1
ATOM 8241 N N . ARG A 1 1056 ? -12.835 56.466 -29.684 1.00 78.56 1056 ARG A N 1
ATOM 8242 C CA . ARG A 1 1056 ? -13.127 55.084 -29.264 1.00 78.56 1056 ARG A CA 1
ATOM 8243 C C . ARG A 1 1056 ? -13.265 54.933 -27.745 1.00 78.56 1056 ARG A C 1
ATOM 8245 O O . ARG A 1 1056 ? -12.836 53.930 -27.179 1.00 78.56 1056 ARG A O 1
ATOM 8252 N N . ARG A 1 1057 ? -13.877 55.909 -27.063 1.00 85.19 1057 ARG A N 1
ATOM 8253 C CA . ARG A 1 1057 ? -14.181 55.813 -25.616 1.00 85.19 1057 ARG A CA 1
ATOM 8254 C C . ARG A 1 1057 ? -15.193 54.704 -25.300 1.00 85.19 1057 ARG A C 1
ATOM 8256 O O . ARG A 1 1057 ? -15.092 54.067 -24.258 1.00 85.19 1057 ARG A O 1
ATOM 8263 N N . TRP A 1 1058 ? -16.120 54.441 -26.218 1.00 87.50 1058 TRP A N 1
ATOM 8264 C CA . TRP A 1 1058 ? -17.173 53.438 -26.069 1.00 87.50 1058 TRP A CA 1
ATOM 8265 C C . TRP A 1 1058 ? -17.166 52.486 -27.258 1.00 87.50 1058 TRP A C 1
ATOM 8267 O O . TRP A 1 1058 ? -16.991 52.919 -28.400 1.00 87.50 1058 TRP A O 1
ATOM 8277 N N . ILE A 1 1059 ? -17.341 51.196 -26.987 1.00 86.19 1059 ILE A N 1
ATOM 8278 C CA . ILE A 1 1059 ? -17.189 50.114 -27.959 1.00 86.19 1059 ILE A CA 1
ATOM 8279 C C . ILE A 1 1059 ? -18.411 49.194 -27.974 1.00 86.19 1059 ILE A C 1
ATOM 8281 O O . ILE A 1 1059 ? -19.080 49.006 -26.959 1.00 86.19 1059 ILE A O 1
ATOM 8285 N N . MET A 1 1060 ? -18.691 48.615 -29.138 1.00 82.06 1060 MET A N 1
ATOM 8286 C CA . MET A 1 1060 ? -19.635 47.510 -29.325 1.00 82.06 1060 MET A CA 1
ATOM 8287 C C . MET A 1 1060 ? -18.948 46.420 -30.142 1.00 82.06 1060 MET A C 1
ATOM 8289 O O . MET A 1 1060 ? -18.322 46.730 -31.153 1.00 82.06 1060 MET A O 1
ATOM 8293 N N . PHE A 1 1061 ? -19.081 45.161 -29.733 1.00 77.94 1061 PHE A N 1
ATOM 8294 C CA . PHE A 1 1061 ? -18.559 44.018 -30.484 1.00 77.94 1061 PHE A CA 1
ATOM 8295 C C . PHE A 1 1061 ? -19.633 43.521 -31.460 1.00 77.94 1061 PHE A C 1
ATOM 8297 O O . PHE A 1 1061 ? -20.760 43.263 -31.046 1.00 77.94 1061 PHE A O 1
ATOM 8304 N N . ALA A 1 1062 ? -19.305 43.423 -32.751 1.00 64.75 1062 ALA A N 1
ATOM 8305 C CA . ALA A 1 1062 ? -20.287 43.123 -33.801 1.00 64.75 1062 ALA A CA 1
ATOM 8306 C C . ALA A 1 1062 ? -20.800 41.670 -33.790 1.00 64.75 1062 ALA A C 1
ATOM 8308 O O . ALA A 1 1062 ? -21.878 41.399 -34.312 1.00 64.75 1062 ALA A O 1
ATOM 8309 N N . ASP A 1 1063 ? -20.031 40.756 -33.197 1.00 60.94 1063 ASP A N 1
ATOM 8310 C CA . ASP A 1 1063 ? -20.280 39.304 -33.226 1.00 60.94 1063 ASP A CA 1
ATOM 8311 C C . ASP A 1 1063 ? -21.117 38.825 -32.031 1.00 60.94 1063 ASP A C 1
ATOM 8313 O O . ASP A 1 1063 ? -21.443 37.645 -31.906 1.00 60.94 1063 ASP A O 1
ATOM 8317 N N . ASP A 1 1064 ? -21.424 39.747 -31.121 1.00 62.38 1064 ASP A N 1
ATOM 8318 C CA . ASP A 1 1064 ? -22.223 39.511 -29.933 1.00 62.38 1064 ASP A CA 1
ATOM 8319 C C . ASP A 1 1064 ? -23.705 39.510 -30.338 1.00 62.38 1064 ASP A C 1
ATOM 8321 O O . ASP A 1 1064 ? -24.244 40.523 -30.795 1.00 62.38 1064 ASP A O 1
ATOM 8325 N N . SER A 1 1065 ? -24.376 38.363 -30.182 1.00 55.00 1065 SER A N 1
ATOM 8326 C CA . SER A 1 1065 ? -25.791 38.180 -30.553 1.00 55.00 1065 SER A CA 1
ATOM 8327 C C . SER A 1 1065 ? -26.733 39.135 -29.814 1.00 55.00 1065 SER A C 1
ATOM 8329 O O . SER A 1 1065 ? -27.881 39.317 -30.220 1.00 55.00 1065 SER A O 1
ATOM 8331 N N . ASN A 1 1066 ? -26.237 39.766 -28.748 1.00 60.62 1066 ASN A N 1
ATOM 8332 C CA . ASN A 1 1066 ? -26.929 40.756 -27.949 1.00 60.62 1066 ASN A CA 1
ATOM 8333 C C . ASN A 1 1066 ? -26.024 41.989 -27.747 1.00 60.62 1066 ASN A C 1
ATOM 8335 O O . ASN A 1 1066 ? -25.734 42.369 -26.616 1.00 60.62 1066 ASN A O 1
ATOM 8339 N N . ALA A 1 1067 ? -25.533 42.572 -28.851 1.00 64.06 1067 ALA A N 1
ATOM 8340 C CA . ALA A 1 1067 ? -24.520 43.632 -28.876 1.00 64.06 1067 ALA A CA 1
ATOM 8341 C C . ALA A 1 1067 ? -24.792 44.790 -27.891 1.00 64.06 1067 ALA A C 1
ATOM 8343 O O . ALA A 1 1067 ? -25.626 45.670 -28.127 1.00 64.06 1067 ALA A O 1
ATOM 8344 N N . ARG A 1 1068 ? -24.032 44.810 -26.789 1.00 75.12 1068 ARG A N 1
ATOM 8345 C CA . ARG A 1 1068 ? -24.093 45.835 -25.736 1.00 75.12 1068 ARG A CA 1
ATOM 8346 C C . ARG A 1 1068 ? -23.056 46.932 -25.965 1.00 75.12 1068 ARG A C 1
ATOM 8348 O O . ARG A 1 1068 ? -21.925 46.665 -26.369 1.00 75.12 1068 ARG A O 1
ATOM 8355 N N . LEU A 1 1069 ? -23.446 48.164 -25.646 1.00 84.94 1069 LEU A N 1
ATOM 8356 C CA . LEU A 1 1069 ? -22.534 49.291 -25.468 1.00 84.94 1069 LEU A CA 1
ATOM 8357 C C . LEU A 1 1069 ? -21.667 49.036 -24.229 1.00 84.94 1069 LEU A C 1
ATOM 8359 O O . LEU A 1 1069 ? -22.212 48.798 -23.155 1.00 84.94 1069 LEU A O 1
ATOM 8363 N N . LEU A 1 1070 ? -20.344 49.112 -24.364 1.00 88.94 1070 LEU A N 1
ATOM 8364 C CA . LEU A 1 1070 ? -19.389 48.900 -23.273 1.00 88.94 1070 LEU A CA 1
ATOM 8365 C C . LEU A 1 1070 ? -18.350 50.033 -23.228 1.00 88.94 1070 LEU A C 1
ATOM 8367 O O . LEU A 1 1070 ? -18.015 50.599 -24.276 1.00 88.94 1070 LEU A O 1
ATOM 8371 N N . PRO A 1 1071 ? -17.810 50.381 -22.047 1.00 90.19 1071 PRO A N 1
ATOM 8372 C CA . PRO A 1 1071 ? -16.684 51.299 -21.955 1.00 90.19 1071 PRO A CA 1
ATOM 8373 C C . PRO A 1 1071 ? -15.440 50.631 -22.543 1.00 90.19 1071 PRO A C 1
ATOM 8375 O O . PRO A 1 1071 ? -15.217 49.433 -22.367 1.00 90.19 1071 PRO A O 1
ATOM 8378 N N . ASN A 1 1072 ? -14.592 51.401 -23.222 1.00 90.12 1072 ASN A N 1
ATOM 8379 C CA . ASN A 1 1072 ? -13.271 50.920 -23.607 1.00 90.12 1072 ASN A CA 1
ATOM 8380 C C . ASN A 1 1072 ? -12.384 50.842 -22.346 1.00 90.12 1072 ASN A C 1
ATOM 8382 O O . ASN A 1 1072 ? -12.080 51.890 -21.765 1.00 90.12 1072 ASN A O 1
ATOM 8386 N N . PRO A 1 1073 ? -11.903 49.652 -21.932 1.00 89.81 1073 PRO A N 1
ATOM 8387 C CA . PRO A 1 1073 ? -11.093 49.499 -20.718 1.00 89.81 1073 PRO A CA 1
ATOM 8388 C C . PRO A 1 1073 ? -9.815 50.345 -20.721 1.00 89.81 1073 PRO A C 1
ATOM 8390 O O . PRO A 1 1073 ? -9.312 50.741 -19.673 1.00 89.81 1073 PRO A O 1
ATOM 8393 N N . LEU A 1 1074 ? -9.287 50.650 -21.908 1.00 89.75 1074 LEU A N 1
ATOM 8394 C CA . LEU A 1 1074 ? -8.074 51.446 -22.072 1.00 89.75 1074 LEU A CA 1
ATOM 8395 C C . LEU A 1 1074 ? -8.360 52.950 -22.034 1.00 89.75 1074 LEU A C 1
ATOM 8397 O O . LEU A 1 1074 ? -7.476 53.712 -21.660 1.00 89.75 1074 LEU A O 1
ATOM 8401 N N . ALA A 1 1075 ? -9.587 53.376 -22.350 1.00 87.31 1075 ALA A N 1
ATOM 8402 C CA . ALA A 1 1075 ? -10.051 54.734 -22.068 1.00 87.31 1075 ALA A CA 1
ATOM 8403 C C . ALA A 1 1075 ? -10.252 54.928 -20.553 1.00 87.31 1075 ALA A C 1
ATOM 8405 O O . ALA A 1 1075 ? -9.877 55.967 -20.013 1.00 87.31 1075 ALA A O 1
ATOM 8406 N N . MET A 1 1076 ? -10.736 53.898 -19.844 1.00 89.19 1076 MET A N 1
ATOM 8407 C CA . MET A 1 1076 ? -10.767 53.906 -18.375 1.00 89.19 1076 MET A CA 1
ATOM 8408 C C . MET A 1 1076 ? -9.350 54.010 -17.785 1.00 89.19 1076 MET A C 1
ATOM 8410 O O . MET A 1 1076 ? -9.074 54.908 -16.995 1.00 89.19 1076 MET A O 1
ATOM 8414 N N . ALA A 1 1077 ? -8.405 53.187 -18.252 1.00 86.06 1077 ALA A N 1
ATOM 8415 C CA . ALA A 1 1077 ? -6.997 53.279 -17.846 1.00 86.06 1077 ALA A CA 1
ATOM 8416 C C . ALA A 1 1077 ? -6.303 54.595 -18.265 1.00 86.06 1077 ALA A C 1
ATOM 8418 O O . ALA A 1 1077 ? -5.362 55.045 -17.612 1.00 86.06 1077 ALA A O 1
ATOM 8419 N N . ALA A 1 1078 ? -6.745 55.246 -19.344 1.00 84.25 1078 ALA A N 1
ATOM 8420 C CA . ALA A 1 1078 ? -6.260 56.572 -19.726 1.00 84.25 1078 ALA A CA 1
ATOM 8421 C C . ALA A 1 1078 ? -6.800 57.691 -18.815 1.00 84.25 1078 ALA A C 1
ATOM 8423 O O . ALA A 1 1078 ? -6.191 58.758 -18.752 1.00 84.25 1078 ALA A O 1
ATOM 8424 N N . GLY A 1 1079 ? -7.882 57.449 -18.068 1.00 83.88 1079 GLY A N 1
ATOM 8425 C CA . GLY A 1 1079 ? -8.625 58.479 -17.337 1.00 83.88 1079 GLY A CA 1
ATOM 8426 C C . GLY A 1 1079 ? -9.577 59.294 -18.220 1.00 83.88 1079 GLY A C 1
ATOM 8427 O O . GLY A 1 1079 ? -10.038 60.351 -17.806 1.00 83.88 1079 GLY A O 1
ATOM 8428 N N . ASP A 1 1080 ? -9.879 58.817 -19.432 1.00 86.00 1080 ASP A N 1
ATOM 8429 C CA . ASP A 1 1080 ? -10.929 59.372 -20.300 1.00 86.00 1080 ASP A CA 1
ATOM 8430 C C . ASP A 1 1080 ? -12.344 58.999 -19.815 1.00 86.00 1080 ASP A C 1
ATOM 8432 O O . ASP A 1 1080 ? -13.324 59.637 -20.209 1.00 86.00 1080 ASP A O 1
ATOM 8436 N N . ILE A 1 1081 ? -12.444 57.945 -18.996 1.00 86.62 1081 ILE A N 1
ATOM 8437 C CA . ILE A 1 1081 ? -13.648 57.465 -18.310 1.00 86.62 1081 ILE A CA 1
ATOM 8438 C C . ILE A 1 1081 ? -13.239 57.136 -16.871 1.00 86.62 1081 ILE A C 1
ATOM 8440 O O . ILE A 1 1081 ? -12.398 56.266 -16.655 1.00 86.62 1081 ILE A O 1
ATOM 8444 N N . VAL A 1 1082 ? -13.810 57.831 -15.891 1.00 83.56 1082 VAL A N 1
ATOM 8445 C CA . VAL A 1 1082 ? -13.466 57.694 -14.468 1.00 83.56 1082 VAL A CA 1
ATOM 8446 C C . VAL A 1 1082 ? -14.764 57.656 -13.662 1.00 83.56 1082 VAL A C 1
ATOM 8448 O O . VAL A 1 1082 ? -15.685 58.413 -13.971 1.00 83.56 1082 VAL A O 1
ATOM 8451 N N . ALA A 1 1083 ? -14.852 56.757 -12.679 1.00 80.69 1083 ALA A N 1
ATOM 8452 C CA . ALA A 1 1083 ? -15.982 56.696 -11.756 1.00 80.69 1083 ALA A CA 1
ATOM 8453 C C . ALA A 1 1083 ? -15.961 57.873 -10.764 1.00 80.69 1083 ALA A C 1
ATOM 8455 O O . ALA A 1 1083 ? -14.905 58.442 -10.491 1.00 80.69 1083 ALA A O 1
ATOM 8456 N N . GLN A 1 1084 ? -17.127 58.250 -10.239 1.00 68.94 1084 GLN A N 1
ATOM 8457 C CA . GLN A 1 1084 ? -17.253 59.352 -9.280 1.00 68.94 1084 GLN A CA 1
ATOM 8458 C C . GLN A 1 1084 ? -16.741 58.967 -7.883 1.00 68.94 1084 GLN A C 1
ATOM 8460 O O . GLN A 1 1084 ? -16.231 59.828 -7.167 1.00 68.94 1084 GLN A O 1
ATOM 8465 N N . ASP A 1 1085 ? -16.829 57.684 -7.525 1.00 70.19 1085 ASP A N 1
ATOM 8466 C CA . ASP A 1 1085 ? -16.366 57.164 -6.240 1.00 70.19 1085 ASP A CA 1
ATOM 8467 C C . ASP A 1 1085 ? -14.850 56.933 -6.204 1.00 70.19 1085 ASP A C 1
ATOM 8469 O O . ASP A 1 1085 ? -14.232 56.453 -7.160 1.00 70.19 1085 ASP A O 1
ATOM 8473 N N . HIS A 1 1086 ? -14.243 57.222 -5.051 1.00 73.56 1086 HIS A N 1
ATOM 8474 C CA . HIS A 1 1086 ? -12.836 56.924 -4.809 1.00 73.56 1086 HIS A CA 1
ATOM 8475 C C . HIS A 1 1086 ? -12.622 55.460 -4.408 1.00 73.56 1086 HIS A C 1
ATOM 8477 O O . HIS A 1 1086 ? -13.233 54.950 -3.472 1.00 73.56 1086 HIS A O 1
ATOM 8483 N N . VAL A 1 1087 ? -11.660 54.809 -5.056 1.00 74.06 1087 VAL A N 1
ATOM 8484 C CA . VAL A 1 1087 ? -11.258 53.428 -4.790 1.00 74.06 1087 VAL A CA 1
ATOM 8485 C C . VAL A 1 1087 ? -10.386 53.354 -3.535 1.00 74.06 1087 VAL A C 1
ATOM 8487 O O . VAL A 1 1087 ? -9.398 54.086 -3.425 1.00 74.06 1087 VAL A O 1
ATOM 8490 N N . GLN A 1 1088 ? -10.710 52.441 -2.612 1.00 71.25 1088 GLN A N 1
ATOM 8491 C CA . GLN A 1 1088 ? -9.882 52.155 -1.434 1.00 71.25 1088 GLN A CA 1
ATOM 8492 C C . GLN A 1 1088 ? -8.667 51.293 -1.812 1.00 71.25 1088 GLN A C 1
ATOM 8494 O O . GLN A 1 1088 ? -8.733 50.072 -1.933 1.00 71.25 1088 GLN A O 1
ATOM 8499 N N . HIS A 1 1089 ? -7.517 51.937 -1.975 1.00 68.06 1089 HIS A N 1
ATOM 8500 C CA . HIS A 1 1089 ? -6.264 51.313 -2.378 1.00 68.06 1089 HIS A CA 1
ATOM 8501 C C . HIS A 1 1089 ? -5.319 51.083 -1.191 1.00 68.06 1089 HIS A C 1
ATOM 8503 O O . HIS A 1 1089 ? -4.823 52.038 -0.589 1.00 68.06 1089 HIS A O 1
ATOM 8509 N N . LEU A 1 1090 ? -4.994 49.822 -0.890 1.00 63.50 1090 LEU A N 1
ATOM 8510 C CA . LEU A 1 1090 ? -4.127 49.446 0.234 1.00 63.50 1090 LEU A CA 1
ATOM 8511 C C . LEU A 1 1090 ? -2.714 50.077 0.145 1.00 63.50 1090 LEU A C 1
ATOM 8513 O O . LEU A 1 1090 ? -2.033 49.993 -0.876 1.00 63.50 1090 LEU A O 1
ATOM 8517 N N . ARG A 1 1091 ? -2.249 50.667 1.249 1.00 52.19 1091 ARG A N 1
ATOM 8518 C CA . ARG A 1 1091 ? -0.880 51.131 1.505 1.00 52.19 1091 ARG A CA 1
ATOM 8519 C C . ARG A 1 1091 ? -0.154 50.100 2.370 1.00 52.19 1091 ARG A C 1
ATOM 8521 O O . ARG A 1 1091 ? -0.484 49.939 3.542 1.00 52.19 1091 ARG A O 1
ATOM 8528 N N . GLY A 1 1092 ? 0.879 49.437 1.854 1.00 50.97 1092 GLY A N 1
ATOM 8529 C CA . GLY A 1 1092 ? 1.695 48.556 2.694 1.00 50.97 1092 GLY A CA 1
ATOM 8530 C C . GLY A 1 1092 ? 2.476 47.496 1.935 1.00 50.97 1092 GLY A C 1
ATOM 8531 O O . GLY A 1 1092 ? 2.788 47.666 0.761 1.00 50.97 1092 GLY A O 1
ATOM 8532 N N . LEU A 1 1093 ? 2.800 46.406 2.638 1.00 47.78 1093 LEU A N 1
ATOM 8533 C CA . LEU A 1 1093 ? 3.192 45.159 1.988 1.00 47.78 1093 LEU A CA 1
ATOM 8534 C C . LEU A 1 1093 ? 1.919 44.506 1.458 1.00 47.78 1093 LEU A C 1
ATOM 8536 O O . LEU A 1 1093 ? 0.954 44.296 2.193 1.00 47.78 1093 LEU A O 1
ATOM 8540 N N . THR A 1 1094 ? 1.928 44.229 0.169 1.00 47.56 1094 THR A N 1
ATOM 8541 C CA . THR A 1 1094 ? 0.779 43.716 -0.576 1.00 47.56 1094 THR A CA 1
ATOM 8542 C C . THR A 1 1094 ? 0.987 42.219 -0.791 1.00 47.56 1094 THR A C 1
ATOM 8544 O O . THR A 1 1094 ? 2.037 41.685 -0.414 1.00 47.56 1094 THR A O 1
ATOM 8547 N N . HIS A 1 1095 ? 0.052 41.511 -1.430 1.00 44.16 1095 HIS A N 1
ATOM 8548 C CA . HIS A 1 1095 ? 0.394 40.175 -1.924 1.00 44.16 1095 HIS A CA 1
ATOM 8549 C C . HIS A 1 1095 ? 1.631 40.246 -2.842 1.00 44.16 1095 HIS A C 1
ATOM 8551 O O . HIS A 1 1095 ? 2.456 39.343 -2.784 1.00 44.16 1095 HIS A O 1
ATOM 8557 N N . GLY A 1 1096 ? 1.857 41.393 -3.515 1.00 43.91 1096 GLY A N 1
ATOM 8558 C CA . GLY A 1 1096 ? 3.102 41.845 -4.168 1.00 43.91 1096 GLY A CA 1
ATOM 8559 C C . GLY A 1 1096 ? 4.404 41.381 -3.523 1.00 43.91 1096 GLY A C 1
ATOM 8560 O O . GLY A 1 1096 ? 5.285 40.863 -4.206 1.00 43.91 1096 GLY A O 1
ATOM 8561 N N . ASP A 1 1097 ? 4.510 41.489 -2.206 1.00 46.28 1097 ASP A N 1
ATOM 8562 C CA . ASP A 1 1097 ? 5.742 41.186 -1.482 1.00 46.28 1097 ASP A CA 1
ATOM 8563 C C . ASP A 1 1097 ? 5.923 39.675 -1.202 1.00 46.28 1097 ASP A C 1
ATOM 8565 O O . ASP A 1 1097 ? 6.982 39.245 -0.748 1.00 46.28 1097 ASP A O 1
ATOM 8569 N N . LEU A 1 1098 ? 4.920 38.860 -1.552 1.00 45.91 1098 LEU A N 1
ATOM 8570 C CA . LEU A 1 1098 ? 4.950 37.395 -1.616 1.00 45.91 1098 LEU A CA 1
ATOM 8571 C C . LEU A 1 1098 ? 5.217 36.825 -3.014 1.00 45.91 1098 LEU A C 1
ATOM 8573 O O . LEU A 1 1098 ? 5.528 35.635 -3.112 1.00 45.91 1098 LEU A O 1
ATOM 8577 N N . HIS A 1 1099 ? 5.160 37.620 -4.097 1.00 48.03 1099 HIS A N 1
ATOM 8578 C CA . HIS A 1 1099 ? 5.393 37.131 -5.480 1.00 48.03 1099 HIS A CA 1
ATOM 8579 C C . HIS A 1 1099 ? 6.835 36.678 -5.748 1.00 48.03 1099 HIS A C 1
ATOM 8581 O O . HIS A 1 1099 ? 7.185 36.259 -6.853 1.00 48.03 1099 HIS A O 1
ATOM 8587 N N . THR A 1 1100 ? 7.657 36.648 -4.709 1.00 45.41 1100 THR A N 1
ATOM 8588 C CA . THR A 1 1100 ? 8.854 35.815 -4.612 1.00 45.41 1100 THR A CA 1
ATOM 8589 C C . THR A 1 1100 ? 8.568 34.334 -4.398 1.00 45.41 1100 THR A C 1
ATOM 8591 O O . THR A 1 1100 ? 9.475 33.553 -4.125 1.00 45.41 1100 THR A O 1
ATOM 8594 N N . GLY A 1 1101 ? 7.328 33.920 -4.625 1.00 50.44 1101 GLY A N 1
ATOM 8595 C CA . GLY A 1 1101 ? 7.066 33.355 -5.948 1.00 50.44 1101 GLY A CA 1
ATOM 8596 C C . GLY A 1 1101 ? 6.500 31.960 -5.932 1.00 50.44 1101 GLY A C 1
ATOM 8597 O O . GLY A 1 1101 ? 6.301 31.418 -7.004 1.00 50.44 1101 GLY A O 1
ATOM 8598 N N . ASN A 1 1102 ? 6.267 31.406 -4.745 1.00 55.00 1102 ASN A N 1
ATOM 8599 C CA . ASN A 1 1102 ? 5.676 30.096 -4.551 1.00 55.00 1102 ASN A CA 1
ATOM 8600 C C . ASN A 1 1102 ? 5.017 30.014 -3.168 1.00 55.00 1102 ASN A C 1
ATOM 8602 O O . ASN A 1 1102 ? 5.711 30.101 -2.154 1.00 55.00 1102 ASN A O 1
ATOM 8606 N N . VAL A 1 1103 ? 3.696 29.822 -3.115 1.00 55.06 1103 VAL A N 1
ATOM 8607 C CA . VAL A 1 1103 ? 2.992 29.472 -1.867 1.00 55.06 1103 VAL A CA 1
ATOM 8608 C C . VAL A 1 1103 ? 2.965 27.952 -1.735 1.00 55.06 1103 VAL A C 1
ATOM 8610 O O . VAL A 1 1103 ? 2.592 27.249 -2.678 1.00 55.06 1103 VAL A O 1
ATOM 8613 N N . LEU A 1 1104 ? 3.344 27.434 -0.564 1.00 56.16 1104 LEU A N 1
ATOM 8614 C CA . LEU A 1 1104 ? 3.218 26.008 -0.260 1.00 56.16 1104 LEU A CA 1
ATOM 8615 C C . LEU A 1 1104 ? 1.794 25.708 0.216 1.00 56.16 1104 LEU A C 1
ATOM 8617 O O . LEU A 1 1104 ? 1.410 26.048 1.335 1.00 56.16 1104 LEU A O 1
ATOM 8621 N N . LEU A 1 1105 ? 1.017 25.038 -0.634 1.00 57.28 1105 LEU A N 1
ATOM 8622 C CA . LEU A 1 1105 ? -0.275 24.472 -0.261 1.00 57.28 1105 LEU A CA 1
ATOM 8623 C C . LEU A 1 1105 ? -0.085 23.012 0.122 1.00 57.28 1105 LEU A C 1
ATOM 8625 O O . LEU A 1 1105 ? 0.235 22.166 -0.713 1.00 57.28 1105 LEU A O 1
ATOM 8629 N N . GLN A 1 1106 ? -0.297 22.695 1.392 1.00 53.66 1106 GLN A N 1
ATOM 8630 C CA . GLN A 1 1106 ? -0.334 21.311 1.837 1.00 53.66 1106 GLN A CA 1
ATOM 8631 C C . GLN A 1 1106 ? -1.549 20.617 1.201 1.00 53.66 1106 GLN A C 1
ATOM 8633 O O . GLN A 1 1106 ? -2.681 21.079 1.347 1.00 53.66 1106 GLN A O 1
ATOM 8638 N N . ARG A 1 1107 ? -1.320 19.538 0.441 1.00 52.00 1107 ARG A N 1
ATOM 8639 C CA . ARG A 1 1107 ? -2.382 18.850 -0.310 1.00 52.00 1107 ARG A CA 1
ATOM 8640 C C . ARG A 1 1107 ? -3.433 18.321 0.661 1.00 52.00 1107 ARG A C 1
ATOM 8642 O O . ARG A 1 1107 ? -3.070 17.663 1.631 1.00 52.00 1107 ARG A O 1
ATOM 8649 N N . THR A 1 1108 ? -4.715 18.529 0.376 1.00 44.03 1108 THR A N 1
ATOM 8650 C CA . THR A 1 1108 ? -5.801 17.918 1.151 1.00 44.03 1108 THR A CA 1
ATOM 8651 C C . THR A 1 1108 ? -6.372 16.679 0.460 1.00 44.03 1108 THR A C 1
ATOM 8653 O O . THR A 1 1108 ? -6.314 16.539 -0.765 1.00 44.03 1108 THR A O 1
ATOM 8656 N N . ARG A 1 1109 ? -6.940 15.755 1.241 1.00 41.59 1109 ARG A N 1
ATOM 8657 C CA . ARG A 1 1109 ? -7.813 14.676 0.753 1.00 41.59 1109 ARG A CA 1
ATOM 8658 C C . ARG A 1 1109 ? -9.068 14.681 1.618 1.00 41.59 1109 ARG A C 1
ATOM 8660 O O . ARG A 1 1109 ? -8.964 14.535 2.825 1.00 41.59 1109 ARG A O 1
ATOM 8667 N N . GLN A 1 1110 ? -10.235 14.894 1.005 1.00 38.84 1110 GLN A N 1
ATOM 8668 C CA . GLN A 1 1110 ? -11.522 15.016 1.720 1.00 38.84 1110 GLN A CA 1
ATOM 8669 C C . GLN A 1 1110 ? -11.522 16.084 2.842 1.00 38.84 1110 GLN A C 1
ATOM 8671 O O . GLN A 1 1110 ? -12.240 15.958 3.824 1.00 38.84 1110 GLN A O 1
ATOM 8676 N N . GLY A 1 1111 ? -10.727 17.151 2.682 1.00 34.53 1111 GLY A N 1
ATOM 8677 C CA . GLY A 1 1111 ? -10.600 18.248 3.651 1.00 34.53 1111 GLY A CA 1
ATOM 8678 C C . GLY A 1 1111 ? -9.424 18.123 4.628 1.00 34.53 1111 GLY A C 1
ATOM 8679 O O . GLY A 1 1111 ? -8.967 19.143 5.134 1.00 34.53 1111 GLY A O 1
ATOM 8680 N N . GLU A 1 1112 ? -8.861 16.928 4.834 1.00 32.19 1112 GLU A N 1
ATOM 8681 C CA . GLU A 1 1112 ? -7.728 16.730 5.751 1.00 32.19 1112 GLU A CA 1
ATOM 8682 C C . GLU A 1 1112 ? -6.370 16.968 5.075 1.00 32.19 1112 GLU A C 1
ATOM 8684 O O . GLU A 1 1112 ? -6.145 16.547 3.938 1.00 32.19 1112 GLU A O 1
ATOM 8689 N N . LEU A 1 1113 ? -5.456 17.639 5.785 1.00 40.38 1113 LEU A N 1
ATOM 8690 C CA . LEU A 1 1113 ? -4.121 18.030 5.315 1.00 40.38 1113 LEU A CA 1
ATOM 8691 C C . LEU A 1 1113 ? -3.145 16.840 5.309 1.00 40.38 1113 LEU A C 1
ATOM 8693 O O . LEU A 1 1113 ? -2.837 16.265 6.351 1.00 40.38 1113 LEU A O 1
ATOM 8697 N N . LEU A 1 1114 ? -2.588 16.502 4.145 1.00 40.78 1114 LEU A N 1
ATOM 8698 C CA . LEU A 1 1114 ? -1.637 15.399 3.984 1.00 40.78 1114 LEU A CA 1
ATOM 8699 C C . LEU A 1 1114 ? -0.220 15.817 4.428 1.00 40.78 1114 LEU A C 1
ATOM 8701 O O . LEU A 1 1114 ? 0.320 16.794 3.901 1.00 40.78 1114 LEU A O 1
ATOM 8705 N N . PRO A 1 1115 ? 0.442 15.102 5.358 1.00 40.66 1115 PRO A N 1
ATOM 8706 C CA . PRO A 1 1115 ? 1.800 15.440 5.790 1.00 40.66 1115 PRO A CA 1
ATOM 8707 C C . PRO A 1 1115 ? 2.828 15.375 4.647 1.00 40.66 1115 PRO A C 1
ATOM 8709 O O . PRO A 1 1115 ? 2.821 14.437 3.852 1.00 40.66 1115 PRO A O 1
ATOM 8712 N N . GLN A 1 1116 ? 3.744 16.350 4.592 1.00 46.22 1116 GLN A N 1
ATOM 8713 C CA . GLN A 1 1116 ? 4.921 16.388 3.695 1.00 46.22 1116 GLN A CA 1
ATOM 8714 C C . GLN A 1 1116 ? 4.646 16.349 2.170 1.00 46.22 1116 GLN A C 1
ATOM 8716 O O . GLN A 1 1116 ? 5.585 16.321 1.373 1.00 46.22 1116 GLN A O 1
ATOM 8721 N N . ARG A 1 1117 ? 3.382 16.410 1.726 1.00 48.53 1117 ARG A N 1
ATOM 8722 C CA . ARG A 1 1117 ? 3.006 16.589 0.310 1.00 48.53 1117 ARG A CA 1
ATOM 8723 C C . ARG A 1 1117 ? 2.519 18.028 0.090 1.00 48.53 1117 ARG A C 1
ATOM 8725 O O . ARG A 1 1117 ? 1.333 18.321 0.232 1.00 48.53 1117 ARG A O 1
ATOM 8732 N N . PHE A 1 1118 ? 3.446 18.918 -0.262 1.00 49.88 1118 PHE A N 1
ATOM 8733 C CA . PHE A 1 1118 ? 3.153 20.306 -0.630 1.00 49.88 1118 PHE A CA 1
ATOM 8734 C C . PHE A 1 1118 ? 3.037 20.451 -2.155 1.00 49.88 1118 PHE A C 1
ATOM 8736 O O . PHE A 1 1118 ? 3.878 19.940 -2.898 1.00 49.88 1118 PHE A O 1
ATOM 8743 N N . ARG A 1 1119 ? 2.003 21.162 -2.613 1.00 54.56 1119 ARG A N 1
ATOM 8744 C CA . ARG A 1 1119 ? 1.928 21.759 -3.949 1.00 54.56 1119 ARG A CA 1
ATOM 8745 C C . ARG A 1 1119 ? 2.538 23.156 -3.881 1.00 54.56 1119 ARG A C 1
ATOM 8747 O O . ARG A 1 1119 ? 2.381 23.860 -2.885 1.00 54.56 1119 ARG A O 1
ATOM 8754 N N . LEU A 1 1120 ? 3.229 23.537 -4.941 1.00 54.00 1120 LEU A N 1
ATOM 8755 C CA . LEU A 1 1120 ? 3.993 24.770 -5.028 1.00 54.00 1120 LEU A CA 1
ATOM 8756 C C . LEU A 1 1120 ? 3.322 25.694 -6.046 1.00 54.00 1120 LEU A C 1
ATOM 8758 O O . LEU A 1 1120 ? 3.459 25.479 -7.246 1.00 54.00 1120 LEU A O 1
ATOM 8762 N N . VAL A 1 1121 ? 2.566 26.678 -5.564 1.00 54.97 1121 VAL A N 1
ATOM 8763 C CA . VAL A 1 1121 ? 1.751 27.540 -6.427 1.00 54.97 1121 VAL A CA 1
ATOM 8764 C C . VAL A 1 1121 ? 2.520 28.805 -6.790 1.00 54.97 1121 VAL A C 1
ATOM 8766 O O . VAL A 1 1121 ? 2.662 29.702 -5.956 1.00 54.97 1121 VAL A O 1
ATOM 8769 N N . ASP A 1 1122 ? 2.980 28.869 -8.040 1.00 51.72 1122 ASP A N 1
ATOM 8770 C CA . ASP A 1 1122 ? 3.555 30.072 -8.648 1.00 51.72 1122 ASP A CA 1
ATOM 8771 C C . ASP A 1 1122 ? 2.451 31.109 -8.906 1.00 51.72 1122 ASP A C 1
ATOM 8773 O O . ASP A 1 1122 ? 1.425 30.811 -9.521 1.00 51.72 1122 ASP A O 1
ATOM 8777 N N . LEU A 1 1123 ? 2.671 32.326 -8.406 1.00 51.12 1123 LEU A N 1
ATOM 8778 C CA . LEU A 1 1123 ? 1.747 33.460 -8.478 1.00 51.12 1123 LEU A CA 1
ATOM 8779 C C . LEU A 1 1123 ? 2.363 34.665 -9.207 1.00 51.12 1123 LEU A C 1
ATOM 8781 O O . LEU A 1 1123 ? 1.900 35.789 -9.049 1.00 51.12 1123 LEU A O 1
ATOM 8785 N N . THR A 1 1124 ? 3.445 34.482 -9.964 1.00 47.19 1124 THR A N 1
ATOM 8786 C CA . THR A 1 1124 ? 4.202 35.558 -10.625 1.00 47.19 1124 THR A CA 1
ATOM 8787 C C . THR A 1 1124 ? 3.350 36.530 -11.441 1.00 47.19 1124 THR A C 1
ATOM 8789 O O . THR A 1 1124 ? 2.887 36.172 -12.507 1.00 47.19 1124 THR A O 1
ATOM 8792 N N . THR A 1 1125 ? 3.189 37.790 -11.013 1.00 45.41 1125 THR A N 1
ATOM 8793 C CA . THR A 1 1125 ? 2.976 38.981 -11.887 1.00 45.41 1125 THR A CA 1
ATOM 8794 C C . THR A 1 1125 ? 2.727 40.250 -11.066 1.00 45.41 1125 THR A C 1
ATOM 8796 O O . THR A 1 1125 ? 1.745 40.962 -11.300 1.00 45.41 1125 THR A O 1
ATOM 8799 N N . PHE A 1 1126 ? 3.598 40.575 -10.095 1.00 35.12 1126 PHE A N 1
ATOM 8800 C CA . PHE A 1 1126 ? 3.377 41.798 -9.323 1.00 35.12 1126 PHE A CA 1
ATOM 8801 C C . PHE A 1 1126 ? 4.586 42.463 -8.623 1.00 35.12 1126 PHE A C 1
ATOM 8803 O O . PHE A 1 1126 ? 5.663 41.885 -8.546 1.00 35.12 1126 PHE A O 1
ATOM 8810 N N . ASP A 1 1127 ? 4.392 43.713 -8.174 1.00 40.19 1127 ASP A N 1
ATOM 8811 C CA . ASP A 1 1127 ? 5.358 44.633 -7.526 1.00 40.19 1127 ASP A CA 1
ATOM 8812 C C . ASP A 1 1127 ? 4.683 45.302 -6.306 1.00 40.19 1127 ASP A C 1
ATOM 8814 O O . ASP A 1 1127 ? 3.473 45.302 -6.203 1.00 40.19 1127 ASP A O 1
ATOM 8818 N N . SER A 1 1128 ? 5.438 45.871 -5.377 1.00 38.62 1128 SER A N 1
ATOM 8819 C CA . SER A 1 1128 ? 5.093 46.372 -4.030 1.00 38.62 1128 SER A CA 1
ATOM 8820 C C . SER A 1 1128 ? 3.954 47.420 -3.836 1.00 38.62 1128 SER A C 1
ATOM 8822 O O . SER A 1 1128 ? 4.020 48.195 -2.884 1.00 38.62 1128 SER A O 1
ATOM 8824 N N . SER A 1 1129 ? 2.919 47.499 -4.688 1.00 41.88 1129 SER A N 1
ATOM 8825 C CA . SER A 1 1129 ? 1.888 48.562 -4.631 1.00 41.88 1129 SER A CA 1
ATOM 8826 C C . SER A 1 1129 ? 0.454 48.208 -5.101 1.00 41.88 1129 SER A C 1
ATOM 8828 O O . SER A 1 1129 ? -0.206 49.097 -5.621 1.00 41.88 1129 SER A O 1
ATOM 8830 N N . ALA A 1 1130 ? -0.038 46.968 -4.962 1.00 42.34 1130 ALA A N 1
ATOM 8831 C CA . ALA A 1 1130 ? -1.429 46.603 -5.320 1.00 42.34 1130 ALA A CA 1
ATOM 8832 C C . ALA A 1 1130 ? -2.391 46.810 -4.158 1.00 42.34 1130 ALA A C 1
ATOM 8834 O O . ALA A 1 1130 ? -2.065 46.481 -3.013 1.00 42.34 1130 ALA A O 1
ATOM 8835 N N . PRO A 1 1131 ? -3.652 47.106 -4.475 1.00 48.03 1131 PRO A N 1
ATOM 8836 C CA . PRO A 1 1131 ? -4.760 46.739 -3.636 1.00 48.03 1131 PRO A CA 1
ATOM 8837 C C . PRO A 1 1131 ? -5.013 45.228 -3.674 1.00 48.03 1131 PRO A C 1
ATOM 8839 O O . PRO A 1 1131 ? -4.978 44.539 -4.692 1.00 48.03 1131 PRO A O 1
ATOM 8842 N N . LEU A 1 1132 ? -5.372 44.749 -2.498 1.00 47.62 1132 LEU A N 1
ATOM 8843 C CA . LEU A 1 1132 ? -5.689 43.374 -2.142 1.00 47.62 1132 LEU A CA 1
ATOM 8844 C C . LEU A 1 1132 ? -6.784 42.684 -2.979 1.00 47.62 1132 LEU A C 1
ATOM 8846 O O . LEU A 1 1132 ? -6.945 41.467 -2.953 1.00 47.62 1132 LEU A O 1
ATOM 8850 N N . THR A 1 1133 ? -7.600 43.484 -3.657 1.00 52.53 1133 THR A N 1
ATOM 8851 C CA . THR A 1 1133 ? -8.679 43.069 -4.560 1.00 52.53 1133 THR A CA 1
ATOM 8852 C C . THR A 1 1133 ? -8.165 42.307 -5.783 1.00 52.53 1133 THR A C 1
ATOM 8854 O O . THR A 1 1133 ? -8.883 41.483 -6.354 1.00 52.53 1133 THR A O 1
ATOM 8857 N N . ARG A 1 1134 ? -6.917 42.563 -6.192 1.00 54.72 1134 ARG A N 1
ATOM 8858 C CA . ARG A 1 1134 ? -6.317 41.978 -7.390 1.00 54.72 1134 ARG A CA 1
ATOM 8859 C C . ARG A 1 1134 ? -6.029 40.493 -7.261 1.00 54.72 1134 ARG A C 1
ATOM 8861 O O . ARG A 1 1134 ? -6.162 39.784 -8.253 1.00 54.72 1134 ARG A O 1
ATOM 8868 N N . ASP A 1 1135 ? -5.626 40.005 -6.094 1.00 57.84 1135 ASP A N 1
ATOM 8869 C CA . ASP A 1 1135 ? -5.088 38.645 -6.007 1.00 57.84 1135 ASP A CA 1
ATOM 8870 C C . ASP A 1 1135 ? -6.175 37.589 -6.244 1.00 57.84 1135 ASP A C 1
ATOM 8872 O O . ASP A 1 1135 ? -5.986 36.763 -7.135 1.00 57.84 1135 ASP A O 1
ATOM 8876 N N . PRO A 1 1136 ? -7.368 37.660 -5.616 1.00 63.47 1136 PRO A N 1
ATOM 8877 C CA . PRO A 1 1136 ? -8.503 36.800 -5.966 1.00 63.47 1136 PRO A CA 1
ATOM 8878 C C . PRO A 1 1136 ? -8.893 36.855 -7.448 1.00 63.47 1136 PRO A C 1
ATOM 8880 O O . PRO A 1 1136 ? -9.166 35.813 -8.045 1.00 63.47 1136 PRO A O 1
ATOM 8883 N N . ALA A 1 1137 ? -8.855 38.040 -8.067 1.00 68.81 1137 ALA A N 1
ATOM 8884 C CA . ALA A 1 1137 ? -9.123 38.209 -9.494 1.00 68.81 1137 ALA A CA 1
ATOM 8885 C C . ALA A 1 1137 ? -8.040 37.550 -10.372 1.00 68.81 1137 ALA A C 1
ATOM 8887 O O . ALA A 1 1137 ? -8.367 36.839 -11.322 1.00 68.81 1137 ALA A O 1
ATOM 8888 N N . MET A 1 1138 ? -6.757 37.727 -10.039 1.00 68.94 1138 MET A N 1
ATOM 8889 C CA . MET A 1 1138 ? -5.628 37.110 -10.738 1.00 68.94 1138 MET A CA 1
ATOM 8890 C C . MET A 1 1138 ? -5.690 35.589 -10.630 1.00 68.94 1138 MET A C 1
ATOM 8892 O O . MET A 1 1138 ? -5.661 34.916 -11.658 1.00 68.94 1138 MET A O 1
ATOM 8896 N N . LEU A 1 1139 ? -5.850 35.052 -9.418 1.00 66.75 1139 LEU A N 1
ATOM 8897 C CA . LEU A 1 1139 ? -6.003 33.619 -9.157 1.00 66.75 1139 LEU A CA 1
ATOM 8898 C C . LEU A 1 1139 ? -7.159 33.026 -9.994 1.00 66.75 1139 LEU A C 1
ATOM 8900 O O . LEU A 1 1139 ? -6.987 32.008 -10.664 1.00 66.75 1139 LEU A O 1
ATOM 8904 N N . LEU A 1 1140 ? -8.320 33.697 -10.016 1.00 71.12 1140 LEU A N 1
ATOM 8905 C CA . LEU A 1 1140 ? -9.503 33.273 -10.774 1.00 71.12 1140 LEU A CA 1
ATOM 8906 C C . LEU A 1 1140 ? -9.259 33.282 -12.291 1.00 71.12 1140 LEU A C 1
ATOM 8908 O O . LEU A 1 1140 ? -9.464 32.262 -12.952 1.00 71.12 1140 LEU A O 1
ATOM 8912 N N . LEU A 1 1141 ? -8.794 34.402 -12.855 1.00 74.00 1141 LEU A N 1
ATOM 8913 C CA . LEU A 1 1141 ? -8.596 34.527 -14.305 1.00 74.00 1141 LEU A CA 1
ATOM 8914 C C . LEU A 1 1141 ? -7.475 33.616 -14.831 1.00 74.00 1141 LEU A C 1
ATOM 8916 O O . LEU A 1 1141 ? -7.581 33.108 -15.947 1.00 74.00 1141 LEU A O 1
ATOM 8920 N N . SER A 1 1142 ? -6.482 33.306 -13.996 1.00 68.81 1142 SER A N 1
ATOM 8921 C CA . SER A 1 1142 ? -5.425 32.324 -14.284 1.00 68.81 1142 SER A CA 1
ATOM 8922 C C . SER A 1 1142 ? -5.971 30.904 -14.494 1.00 68.81 1142 SER A C 1
ATOM 8924 O O . SER A 1 1142 ? -5.485 30.166 -15.352 1.00 68.81 1142 SER A O 1
ATOM 8926 N N . ILE A 1 1143 ? -6.997 30.515 -13.726 1.00 68.12 1143 ILE A N 1
ATOM 8927 C CA . ILE A 1 1143 ? -7.693 29.223 -13.865 1.00 68.12 1143 ILE A CA 1
ATOM 8928 C C . ILE A 1 1143 ? -8.626 29.250 -15.086 1.00 68.12 1143 ILE A C 1
ATOM 8930 O O . ILE A 1 1143 ? -8.701 28.274 -15.837 1.00 68.12 1143 ILE A O 1
ATOM 8934 N N . VAL A 1 1144 ? -9.314 30.374 -15.310 1.00 72.25 1144 VAL A N 1
ATOM 8935 C CA . VAL A 1 1144 ? -10.227 30.563 -16.448 1.00 72.25 1144 VAL A CA 1
ATOM 8936 C C . VAL A 1 1144 ? -9.489 30.551 -17.789 1.00 72.25 1144 VAL A C 1
ATOM 8938 O O . VAL A 1 1144 ? -10.020 29.993 -18.744 1.00 72.25 1144 VAL A O 1
ATOM 8941 N N . ALA A 1 1145 ? -8.259 31.071 -17.869 1.00 69.19 1145 ALA A N 1
ATOM 8942 C CA . ALA A 1 1145 ? -7.476 31.175 -19.107 1.00 69.19 1145 ALA A CA 1
ATOM 8943 C C . ALA A 1 1145 ? -7.359 29.856 -19.901 1.00 69.19 1145 ALA A C 1
ATOM 8945 O O . ALA A 1 1145 ? -7.360 29.877 -21.129 1.00 69.19 1145 ALA A O 1
ATOM 8946 N N . LYS A 1 1146 ? -7.288 28.701 -19.217 1.00 66.31 1146 LYS A N 1
ATOM 8947 C CA . LYS A 1 1146 ? -7.229 27.364 -19.848 1.00 66.31 1146 LYS A CA 1
ATOM 8948 C C . LYS A 1 1146 ? -8.607 26.735 -20.126 1.00 66.31 1146 LYS A C 1
ATOM 8950 O O . LYS A 1 1146 ? -8.671 25.614 -20.621 1.00 66.31 1146 LYS A O 1
ATOM 8955 N N . ARG A 1 1147 ? -9.705 27.397 -19.748 1.00 71.00 1147 ARG A N 1
ATOM 8956 C CA . ARG A 1 1147 ? -11.077 26.849 -19.720 1.00 71.00 1147 ARG A CA 1
ATOM 8957 C C . ARG A 1 1147 ? -12.103 27.741 -20.439 1.00 71.00 1147 ARG A C 1
ATOM 8959 O O . ARG A 1 1147 ? -13.302 27.546 -20.265 1.00 71.00 1147 ARG A O 1
ATOM 8966 N N . ILE A 1 1148 ? -11.646 28.701 -21.248 1.00 75.06 1148 ILE A N 1
ATOM 8967 C CA . ILE A 1 1148 ? -12.509 29.567 -22.065 1.00 75.06 1148 ILE A CA 1
ATOM 8968 C C . ILE A 1 1148 ? -13.276 28.698 -23.083 1.00 75.06 1148 ILE A C 1
ATOM 8970 O O . ILE A 1 1148 ? -12.639 28.020 -23.894 1.00 75.06 1148 ILE A O 1
ATOM 8974 N N . PRO A 1 1149 ? -14.622 28.696 -23.082 1.00 74.19 1149 PRO A N 1
ATOM 8975 C CA . PRO A 1 1149 ? -15.391 27.892 -24.020 1.00 74.19 1149 PRO A CA 1
ATOM 8976 C C . PRO A 1 1149 ? -15.256 28.434 -25.455 1.00 74.19 1149 PRO A C 1
ATOM 8978 O O . PRO A 1 1149 ? -15.104 29.643 -25.658 1.00 74.19 1149 PRO A O 1
ATOM 8981 N N . PRO A 1 1150 ? -15.321 27.566 -26.481 1.00 67.31 1150 PRO A N 1
ATOM 8982 C CA . PRO A 1 1150 ? -15.188 27.986 -27.875 1.00 67.31 1150 PRO A CA 1
ATOM 8983 C C . PRO A 1 1150 ? -16.447 28.674 -28.426 1.00 67.31 1150 PRO A C 1
ATOM 8985 O O . PRO A 1 1150 ? -16.338 29.394 -29.418 1.00 67.31 1150 PRO A O 1
ATOM 8988 N N . ASP A 1 1151 ? -17.607 28.440 -27.805 1.00 72.38 1151 ASP A N 1
ATOM 8989 C CA . ASP A 1 1151 ? -18.913 28.979 -28.193 1.00 72.38 1151 ASP A CA 1
ATOM 8990 C C . ASP A 1 1151 ? -19.187 30.361 -27.574 1.00 72.38 1151 ASP A C 1
ATOM 8992 O O . ASP A 1 1151 ? -18.881 30.602 -26.407 1.00 72.38 1151 ASP A O 1
ATOM 8996 N N . ALA A 1 1152 ? -19.800 31.262 -28.345 1.00 67.81 1152 ALA A N 1
ATOM 8997 C CA . ALA A 1 1152 ? -20.052 32.637 -27.921 1.00 67.81 1152 ALA A CA 1
ATOM 8998 C C . ALA A 1 1152 ? -21.123 32.748 -26.820 1.00 67.81 1152 ALA A C 1
ATOM 9000 O O . ALA A 1 1152 ? -20.969 33.575 -25.924 1.00 67.81 1152 ALA A O 1
ATOM 9001 N N . SER A 1 1153 ? -22.165 31.908 -26.835 1.00 70.31 1153 SER A N 1
ATOM 9002 C CA . SER A 1 1153 ? -23.202 31.919 -25.794 1.00 70.31 1153 SER A CA 1
ATOM 9003 C C . SER A 1 1153 ? -22.655 31.402 -24.462 1.00 70.31 1153 SER A C 1
ATOM 9005 O O . SER A 1 1153 ? -22.930 31.981 -23.415 1.00 70.31 1153 SER A O 1
ATOM 9007 N N . ALA A 1 1154 ? -21.826 30.357 -24.500 1.00 72.25 1154 ALA A N 1
ATOM 9008 C CA . ALA A 1 1154 ? -21.127 29.844 -23.325 1.00 72.25 1154 ALA A CA 1
ATOM 9009 C C . ALA A 1 1154 ? -20.064 30.826 -22.788 1.00 72.25 1154 ALA A C 1
ATOM 9011 O O . ALA A 1 1154 ? -19.813 30.861 -21.585 1.00 72.25 1154 ALA A O 1
ATOM 9012 N N . GLN A 1 1155 ? -19.441 31.644 -23.649 1.00 77.56 1155 GLN A N 1
ATOM 9013 C CA . GLN A 1 1155 ? -18.556 32.732 -23.205 1.00 77.56 1155 GLN A CA 1
ATOM 9014 C C . GLN A 1 1155 ? -19.326 33.831 -22.468 1.00 77.56 1155 GLN A C 1
ATOM 9016 O O . GLN A 1 1155 ? -18.836 34.323 -21.458 1.00 77.56 1155 GLN A O 1
ATOM 9021 N N . GLU A 1 1156 ? -20.515 34.196 -22.950 1.00 77.00 1156 GLU A N 1
ATOM 9022 C CA . GLU A 1 1156 ? -21.384 35.176 -22.292 1.00 77.00 1156 GLU A CA 1
ATOM 9023 C C . GLU A 1 1156 ? -21.900 34.662 -20.938 1.00 77.00 1156 GLU A C 1
ATOM 9025 O O . GLU A 1 1156 ? -21.806 35.380 -19.945 1.00 77.00 1156 GLU A O 1
ATOM 9030 N N . GLU A 1 1157 ? -22.327 33.395 -20.853 1.00 77.31 1157 GLU A N 1
ATOM 9031 C CA . GLU A 1 1157 ? -22.686 32.771 -19.570 1.00 77.31 1157 GLU A CA 1
ATOM 9032 C C . GLU A 1 1157 ? -21.491 32.752 -18.598 1.00 77.31 1157 GLU A C 1
ATOM 9034 O O . GLU A 1 1157 ? -21.639 33.057 -17.415 1.00 77.31 1157 GLU A O 1
ATOM 9039 N N . LEU A 1 1158 ? -20.280 32.463 -19.091 1.00 79.62 1158 LEU A N 1
ATOM 9040 C CA . LEU A 1 1158 ? -19.065 32.505 -18.279 1.00 79.62 1158 LEU A CA 1
ATOM 9041 C C . LEU A 1 1158 ? -18.706 33.934 -17.825 1.00 79.62 1158 LEU A C 1
ATOM 9043 O O . LEU A 1 1158 ? -18.212 34.103 -16.711 1.00 79.62 1158 LEU A O 1
ATOM 9047 N N . PHE A 1 1159 ? -18.963 34.966 -18.636 1.00 83.19 1159 PHE A N 1
ATOM 9048 C CA . PHE A 1 1159 ? -18.790 36.360 -18.212 1.00 83.19 1159 PHE A CA 1
ATOM 9049 C C . PHE A 1 1159 ? -19.739 36.717 -17.063 1.00 83.19 1159 PHE A C 1
ATOM 9051 O O . PHE A 1 1159 ? -19.279 37.249 -16.052 1.00 83.19 1159 PHE A O 1
ATOM 9058 N N . ASP A 1 1160 ? -21.026 36.380 -17.175 1.00 78.62 1160 ASP A N 1
ATOM 9059 C CA . ASP A 1 1160 ? -22.005 36.634 -16.112 1.00 78.62 1160 ASP A CA 1
ATOM 9060 C C . ASP A 1 1160 ? -21.650 35.840 -14.832 1.00 78.62 1160 ASP A C 1
ATOM 9062 O O . ASP A 1 1160 ? -21.672 36.398 -13.731 1.00 78.62 1160 ASP A O 1
ATOM 9066 N N . GLN A 1 1161 ? -21.186 34.588 -14.956 1.00 76.44 1161 GLN A N 1
ATOM 9067 C CA . GLN A 1 1161 ? -20.683 33.791 -13.826 1.00 76.44 1161 GLN A CA 1
ATOM 9068 C C . GLN A 1 1161 ? -19.448 34.409 -13.142 1.00 76.44 1161 GLN A C 1
ATOM 9070 O O . GLN A 1 1161 ? -19.370 34.400 -11.914 1.00 76.44 1161 GLN A O 1
ATOM 9075 N N . ILE A 1 1162 ? -18.487 34.950 -13.901 1.00 77.12 1162 ILE A N 1
ATOM 9076 C CA . ILE A 1 1162 ? -17.267 35.576 -13.352 1.00 77.12 1162 ILE A CA 1
ATOM 9077 C C . ILE A 1 1162 ? -17.578 36.918 -12.679 1.00 77.12 1162 ILE A C 1
ATOM 9079 O O . ILE A 1 1162 ? -17.034 37.213 -11.617 1.00 77.12 1162 ILE A O 1
ATOM 9083 N N . ILE A 1 1163 ? -18.435 37.738 -13.290 1.00 77.69 1163 ILE A N 1
ATOM 9084 C CA . ILE A 1 1163 ? -18.717 39.103 -12.830 1.00 77.69 1163 ILE A CA 1
ATOM 9085 C C . ILE A 1 1163 ? -19.717 39.084 -11.665 1.00 77.69 1163 ILE A C 1
ATOM 9087 O O . ILE A 1 1163 ? -19.464 39.658 -10.602 1.00 77.69 1163 ILE A O 1
ATOM 9091 N N . ARG A 1 1164 ? -20.844 38.384 -11.830 1.00 70.25 1164 ARG A N 1
ATOM 9092 C CA . ARG A 1 1164 ? -21.957 38.395 -10.865 1.00 70.25 1164 ARG A CA 1
ATOM 9093 C C . ARG A 1 1164 ? -21.870 37.263 -9.847 1.00 70.25 1164 ARG A C 1
ATOM 9095 O O . ARG A 1 1164 ? -22.304 37.432 -8.712 1.00 70.25 1164 ARG A O 1
ATOM 9102 N N . GLY A 1 1165 ? -21.226 36.146 -10.192 1.00 62.72 1165 GLY A N 1
ATOM 9103 C CA . GLY A 1 1165 ? -21.166 34.955 -9.335 1.00 62.72 1165 GLY A CA 1
ATOM 9104 C C . GLY A 1 1165 ? -22.435 34.098 -9.381 1.00 62.72 1165 GLY A C 1
ATOM 9105 O O . GLY A 1 1165 ? -22.580 33.173 -8.581 1.00 62.72 1165 GLY A O 1
ATOM 9106 N N . GLU A 1 1166 ? -23.350 34.394 -10.304 1.00 56.88 1166 GLU A N 1
ATOM 9107 C CA . GLU A 1 1166 ? -24.620 33.693 -10.477 1.00 56.88 1166 GLU A CA 1
ATOM 9108 C C . GLU A 1 1166 ? -24.457 32.558 -11.498 1.00 56.88 1166 GLU A C 1
ATOM 9110 O O . GLU A 1 1166 ? -24.204 32.795 -12.676 1.00 56.88 1166 GLU A O 1
ATOM 9115 N N . GLY A 1 1167 ? -24.582 31.303 -11.058 1.00 51.53 1167 GLY A N 1
ATOM 9116 C CA . GLY A 1 1167 ? -24.522 30.148 -11.956 1.00 51.53 1167 GLY A CA 1
ATOM 9117 C C . GLY A 1 1167 ? -24.333 28.807 -11.251 1.00 51.53 1167 GLY A C 1
ATOM 9118 O O . GLY A 1 1167 ? -24.014 28.737 -10.064 1.00 51.53 1167 GLY A O 1
ATOM 9119 N N . ARG A 1 1168 ? -24.536 27.717 -12.002 1.00 47.56 1168 ARG A N 1
ATOM 9120 C CA . ARG A 1 1168 ? -24.431 26.325 -11.515 1.00 47.56 1168 ARG A CA 1
ATOM 9121 C C . ARG A 1 1168 ? -23.082 25.659 -11.813 1.00 47.56 1168 ARG A C 1
ATOM 9123 O O . ARG A 1 1168 ? -22.983 24.442 -11.738 1.00 47.56 1168 ARG A O 1
ATOM 9130 N N . HIS A 1 1169 ? -22.051 26.417 -12.185 1.00 53.50 1169 HIS A N 1
ATOM 9131 C CA . HIS A 1 1169 ? -20.759 25.828 -12.525 1.00 53.50 1169 HIS A CA 1
ATOM 9132 C C . HIS A 1 1169 ? -19.953 25.497 -11.256 1.00 53.50 1169 HIS A C 1
ATOM 9134 O O . HIS A 1 1169 ? -19.451 26.397 -10.574 1.00 53.50 1169 HIS A O 1
ATOM 9140 N N . ASP A 1 1170 ? -19.815 24.199 -10.963 1.00 55.91 1170 ASP A N 1
ATOM 9141 C CA . ASP A 1 1170 ? -19.280 23.637 -9.706 1.00 55.91 1170 ASP A CA 1
ATOM 9142 C C . ASP A 1 1170 ? -17.901 24.174 -9.286 1.00 55.91 1170 ASP A C 1
ATOM 9144 O O . ASP A 1 1170 ? -17.553 24.167 -8.107 1.00 55.91 1170 ASP A O 1
ATOM 9148 N N . LEU A 1 1171 ? -17.106 24.658 -10.244 1.00 56.47 1171 LEU A N 1
ATOM 9149 C CA . LEU A 1 1171 ? -15.766 25.205 -10.016 1.00 56.47 1171 LEU A CA 1
ATOM 9150 C C . LEU A 1 1171 ? -15.743 26.690 -9.630 1.00 56.47 1171 LEU A C 1
ATOM 9152 O O . LEU A 1 1171 ? -14.825 27.110 -8.929 1.00 56.47 1171 LEU A O 1
ATOM 9156 N N . PHE A 1 1172 ? -16.717 27.485 -10.081 1.00 59.06 1172 PHE A N 1
ATOM 9157 C CA . PHE A 1 1172 ? -16.689 28.946 -9.928 1.00 59.06 1172 PHE A CA 1
ATOM 9158 C C . PHE A 1 1172 ? -17.648 29.438 -8.842 1.00 59.06 1172 PHE A C 1
ATOM 9160 O O . PHE A 1 1172 ? -17.317 30.376 -8.119 1.00 59.06 1172 PHE A O 1
ATOM 9167 N N . ALA A 1 1173 ? -18.789 28.770 -8.643 1.00 61.94 1173 ALA A N 1
ATOM 9168 C CA . ALA A 1 1173 ? -19.746 29.159 -7.608 1.00 61.94 1173 ALA A CA 1
ATOM 9169 C C . ALA A 1 1173 ? -19.178 29.074 -6.168 1.00 61.94 1173 ALA A C 1
ATOM 9171 O O . ALA A 1 1173 ? -19.385 30.022 -5.410 1.00 61.94 1173 ALA A O 1
ATOM 9172 N N . PRO A 1 1174 ? -18.419 28.034 -5.751 1.00 57.22 1174 PRO A N 1
ATOM 9173 C CA . PRO A 1 1174 ? -17.788 28.014 -4.422 1.00 57.22 1174 PRO A CA 1
ATOM 9174 C C . PRO A 1 1174 ? -16.704 29.087 -4.267 1.00 57.22 1174 PRO A C 1
ATOM 9176 O O . PRO A 1 1174 ? -16.496 29.621 -3.183 1.00 57.22 1174 PRO A O 1
ATOM 9179 N N . LEU A 1 1175 ? -16.036 29.418 -5.369 1.00 59.50 1175 LEU A N 1
ATOM 9180 C CA . LEU A 1 1175 ? -14.918 30.353 -5.444 1.00 59.50 1175 LEU A CA 1
ATOM 9181 C C . LEU A 1 1175 ? -15.415 31.804 -5.288 1.00 59.50 1175 LEU A C 1
ATOM 9183 O O . LEU A 1 1175 ? -14.920 32.544 -4.440 1.00 59.50 1175 LEU A O 1
ATOM 9187 N N . MET A 1 1176 ? -16.485 32.167 -6.005 1.00 63.91 1176 MET A N 1
ATOM 9188 C CA . MET A 1 1176 ? -17.183 33.447 -5.840 1.00 63.91 1176 MET A CA 1
ATOM 9189 C C . MET A 1 1176 ? -17.902 33.562 -4.487 1.00 63.91 1176 MET A C 1
ATOM 9191 O O . MET A 1 1176 ? -18.011 34.667 -3.961 1.00 63.91 1176 MET A O 1
ATOM 9195 N N . ARG A 1 1177 ? -18.336 32.446 -3.878 1.00 64.38 1177 ARG A N 1
ATOM 9196 C CA . ARG A 1 1177 ? -18.822 32.444 -2.485 1.00 64.38 1177 ARG A CA 1
ATOM 9197 C C . ARG A 1 1177 ? -17.716 32.772 -1.490 1.00 64.38 1177 ARG A C 1
ATOM 9199 O O . ARG A 1 1177 ? -17.947 33.640 -0.671 1.00 64.38 1177 ARG A O 1
ATOM 9206 N N . VAL A 1 1178 ? -16.528 32.166 -1.586 1.00 59.75 1178 VAL A N 1
ATOM 9207 C CA . VAL A 1 1178 ? -15.386 32.489 -0.698 1.00 59.75 1178 VAL A CA 1
ATOM 9208 C C . VAL A 1 1178 ? -14.946 33.948 -0.837 1.00 59.75 1178 VAL A C 1
ATOM 9210 O O . VAL A 1 1178 ? -14.588 34.582 0.148 1.00 59.75 1178 VAL A O 1
ATOM 9213 N N . ILE A 1 1179 ? -15.011 34.496 -2.052 1.00 57.84 1179 ILE A N 1
ATOM 9214 C CA . ILE A 1 1179 ? -14.797 35.924 -2.324 1.00 57.84 1179 ILE A CA 1
ATOM 9215 C C . ILE A 1 1179 ? -15.865 36.784 -1.620 1.00 57.84 1179 ILE A C 1
ATOM 9217 O O . ILE A 1 1179 ? -15.525 37.764 -0.969 1.00 57.84 1179 ILE A O 1
ATOM 9221 N N . ARG A 1 1180 ? -17.152 36.429 -1.721 1.00 60.03 1180 ARG A N 1
ATOM 9222 C CA . ARG A 1 1180 ? -18.277 37.221 -1.180 1.00 60.03 1180 ARG A CA 1
ATOM 9223 C C . ARG A 1 1180 ? -18.653 36.888 0.282 1.00 60.03 1180 ARG A C 1
ATOM 9225 O O . ARG A 1 1180 ? -19.573 37.509 0.817 1.00 60.03 1180 ARG A O 1
ATOM 9232 N N . ASP A 1 1181 ? -17.974 35.933 0.919 1.00 59.31 1181 ASP A N 1
ATOM 9233 C CA . ASP A 1 1181 ? -18.344 35.332 2.212 1.00 59.31 1181 ASP A CA 1
ATOM 9234 C C . ASP A 1 1181 ? -18.466 36.372 3.339 1.00 59.31 1181 ASP A C 1
ATOM 9236 O O . ASP A 1 1181 ? -17.752 37.376 3.352 1.00 59.31 1181 ASP A O 1
ATOM 9240 N N . ALA A 1 1182 ? -19.387 36.147 4.277 1.00 45.12 1182 ALA A N 1
ATOM 9241 C CA . ALA A 1 1182 ? -19.685 37.049 5.388 1.00 45.12 1182 ALA A CA 1
ATOM 9242 C C . ALA A 1 1182 ? -18.605 37.031 6.476 1.00 45.12 1182 ALA A C 1
ATOM 9244 O O . ALA A 1 1182 ? -18.229 38.088 6.977 1.00 45.12 1182 ALA A O 1
ATOM 9245 N N . ASP A 1 1183 ? -18.053 35.854 6.779 1.00 46.41 1183 ASP A N 1
ATOM 9246 C CA . ASP A 1 1183 ? -17.081 35.676 7.867 1.00 46.41 1183 ASP A CA 1
ATOM 9247 C C . ASP A 1 1183 ? -15.624 35.963 7.447 1.00 46.41 1183 ASP A C 1
ATOM 9249 O O . ASP A 1 1183 ? -14.696 35.958 8.269 1.00 46.41 1183 ASP A O 1
ATOM 9253 N N . ALA A 1 1184 ? -15.404 36.275 6.165 1.00 50.97 1184 ALA A N 1
ATOM 9254 C CA . ALA A 1 1184 ? -14.125 36.722 5.629 1.00 50.97 1184 ALA A CA 1
ATOM 9255 C C . ALA A 1 1184 ? -13.814 38.166 6.075 1.00 50.97 1184 ALA A C 1
ATOM 9257 O O . ALA A 1 1184 ? -13.926 39.115 5.301 1.00 50.97 1184 ALA A O 1
ATOM 9258 N N . GLN A 1 1185 ? -13.383 38.337 7.331 1.00 49.66 1185 GLN A N 1
ATOM 9259 C CA . GLN A 1 1185 ? -12.910 39.622 7.870 1.00 49.66 1185 GLN A CA 1
ATOM 9260 C C . GLN A 1 1185 ? -11.640 40.111 7.147 1.00 49.66 1185 GLN A C 1
ATOM 9262 O O . GLN A 1 1185 ? -10.504 39.867 7.583 1.00 49.66 1185 GLN A O 1
ATOM 9267 N N . LEU A 1 1186 ? -11.845 40.819 6.037 1.00 52.72 1186 LEU A N 1
ATOM 9268 C CA . LEU A 1 1186 ? -10.833 41.472 5.210 1.00 52.72 1186 LEU A CA 1
ATOM 9269 C C . LEU A 1 1186 ? -10.301 42.736 5.905 1.00 52.72 1186 LEU A C 1
ATOM 9271 O O . LEU A 1 1186 ? -10.599 43.854 5.511 1.00 52.72 1186 LEU A O 1
ATOM 9275 N N . ILE A 1 1187 ? -9.467 42.543 6.932 1.00 52.34 1187 ILE A N 1
ATOM 9276 C CA . ILE A 1 1187 ? -8.795 43.590 7.733 1.00 52.34 1187 ILE A CA 1
ATOM 9277 C C . ILE A 1 1187 ? -9.758 44.397 8.632 1.00 52.34 1187 ILE A C 1
ATOM 9279 O O . ILE A 1 1187 ? -9.526 44.432 9.842 1.00 52.34 1187 ILE A O 1
ATOM 9283 N N . THR A 1 1188 ? -10.822 44.981 8.081 1.00 56.44 1188 THR A N 1
ATOM 9284 C CA . THR A 1 1188 ? -11.879 45.753 8.766 1.00 56.44 1188 THR A CA 1
ATOM 9285 C C . THR A 1 1188 ? -13.235 45.498 8.104 1.00 56.44 1188 THR A C 1
ATOM 9287 O O . THR A 1 1188 ? -13.285 45.241 6.904 1.00 56.44 1188 THR A O 1
ATOM 9290 N N . ASP A 1 1189 ? -14.334 45.587 8.858 1.00 55.16 1189 ASP A N 1
ATOM 9291 C CA . ASP A 1 1189 ? -15.667 45.255 8.330 1.00 55.16 1189 ASP A CA 1
ATOM 9292 C C . ASP A 1 1189 ? -16.119 46.248 7.232 1.00 55.16 1189 ASP A C 1
ATOM 9294 O O . ASP A 1 1189 ? -16.590 45.809 6.185 1.00 55.16 1189 ASP A O 1
ATOM 9298 N N . ASP A 1 1190 ? -15.835 47.551 7.385 1.00 55.38 1190 ASP A N 1
ATOM 9299 C CA . ASP A 1 1190 ? -16.143 48.594 6.383 1.00 55.38 1190 ASP A CA 1
ATOM 9300 C C . ASP A 1 1190 ? -15.461 48.360 5.020 1.00 55.38 1190 ASP A C 1
ATOM 9302 O O . ASP A 1 1190 ? -16.003 48.695 3.969 1.00 55.38 1190 ASP A O 1
ATOM 9306 N N . PHE A 1 1191 ? -14.267 47.750 5.010 1.00 57.78 1191 PHE A N 1
ATOM 9307 C CA . PHE A 1 1191 ? -13.532 47.494 3.766 1.00 57.78 1191 PHE A CA 1
ATOM 9308 C C . PHE A 1 1191 ? -14.213 46.409 2.923 1.00 57.78 1191 PHE A C 1
ATOM 9310 O O . PHE A 1 1191 ? -14.035 46.380 1.711 1.00 57.78 1191 PHE A O 1
ATOM 9317 N N . ARG A 1 1192 ? -15.006 45.515 3.531 1.00 59.75 1192 ARG A N 1
ATOM 9318 C CA . ARG A 1 1192 ? -15.602 44.365 2.839 1.00 59.75 1192 ARG A CA 1
ATOM 9319 C C . ARG A 1 1192 ? -16.680 44.768 1.828 1.00 59.75 1192 ARG A C 1
ATOM 9321 O O . ARG A 1 1192 ? -16.722 44.179 0.748 1.00 59.75 1192 ARG A O 1
ATOM 9328 N N . GLU A 1 1193 ? -17.527 45.746 2.144 1.00 61.84 1193 GLU A N 1
ATOM 9329 C CA . GLU A 1 1193 ? -18.569 46.212 1.214 1.00 61.84 1193 GLU A CA 1
ATOM 9330 C C . GLU A 1 1193 ? -17.949 46.972 0.032 1.00 61.84 1193 GLU A C 1
ATOM 9332 O O . GLU A 1 1193 ? -18.199 46.633 -1.128 1.00 61.84 1193 GLU A O 1
ATOM 9337 N N . ASP A 1 1194 ? -17.023 47.890 0.319 1.00 62.03 1194 ASP A N 1
ATOM 9338 C CA . ASP A 1 1194 ? -16.230 48.602 -0.688 1.00 62.03 1194 ASP A CA 1
ATOM 9339 C C . ASP A 1 1194 ? -15.438 47.642 -1.594 1.00 62.03 1194 ASP A C 1
ATOM 9341 O O . ASP A 1 1194 ? -15.372 47.832 -2.809 1.00 62.03 1194 ASP A O 1
ATOM 9345 N N . TRP A 1 1195 ? -14.877 46.569 -1.033 1.00 64.56 1195 TRP A N 1
ATOM 9346 C CA . TRP A 1 1195 ? -14.123 45.550 -1.766 1.00 64.56 1195 TRP A CA 1
ATOM 9347 C C . TRP A 1 1195 ? -14.994 44.749 -2.744 1.00 64.56 1195 TRP A C 1
ATOM 9349 O O . TRP A 1 1195 ? -14.573 44.499 -3.876 1.00 64.56 1195 TRP A O 1
ATOM 9359 N N . ILE A 1 1196 ? -16.225 44.393 -2.354 1.00 68.19 1196 ILE A N 1
ATOM 9360 C CA . ILE A 1 1196 ? -17.195 43.729 -3.243 1.00 68.19 1196 ILE A CA 1
ATOM 9361 C C . ILE A 1 1196 ? -17.569 44.654 -4.413 1.00 68.19 1196 ILE A C 1
ATOM 9363 O O . ILE A 1 1196 ? -17.603 44.198 -5.558 1.00 68.19 1196 ILE A O 1
ATOM 9367 N N . ASN A 1 1197 ? -17.763 45.949 -4.152 1.00 70.75 1197 ASN A N 1
ATOM 9368 C CA . ASN A 1 1197 ? -18.059 46.951 -5.182 1.00 70.75 1197 ASN A CA 1
ATOM 9369 C C . ASN A 1 1197 ? -16.853 47.233 -6.107 1.00 70.75 1197 ASN A C 1
ATOM 9371 O O . ASN A 1 1197 ? -17.026 47.565 -7.279 1.00 70.75 1197 ASN A O 1
ATOM 9375 N N . GLN A 1 1198 ? -15.620 47.048 -5.624 1.00 76.44 1198 GLN A N 1
ATOM 9376 C CA . GLN A 1 1198 ? -14.374 47.220 -6.391 1.00 76.44 1198 GLN A CA 1
ATOM 9377 C C . GLN A 1 1198 ? -13.902 45.945 -7.124 1.00 76.44 1198 GLN A C 1
ATOM 9379 O O . GLN A 1 1198 ? -12.980 46.001 -7.951 1.00 76.44 1198 GLN A O 1
ATOM 9384 N N . LEU A 1 1199 ? -14.520 44.785 -6.872 1.00 77.12 1199 LEU A N 1
ATOM 9385 C CA . LEU A 1 1199 ? -14.154 43.516 -7.510 1.00 77.12 1199 LEU A CA 1
ATOM 9386 C C . LEU A 1 1199 ? -14.219 43.567 -9.054 1.00 77.12 1199 LEU A C 1
ATOM 9388 O O . LEU A 1 1199 ? -13.257 43.109 -9.682 1.00 77.12 1199 LEU A O 1
ATOM 9392 N N . PRO A 1 1200 ? -15.241 44.164 -9.709 1.00 85.00 1200 PRO A N 1
ATOM 9393 C CA . PRO A 1 1200 ? -15.265 44.264 -11.169 1.00 85.00 1200 PRO A CA 1
ATOM 9394 C C . PRO A 1 1200 ? -14.119 45.128 -11.723 1.00 85.00 1200 PRO A C 1
ATOM 9396 O O . PRO A 1 1200 ? -13.494 44.750 -12.713 1.00 85.00 1200 PRO A O 1
ATOM 9399 N N . LEU A 1 1201 ? -13.739 46.224 -11.053 1.00 83.31 1201 LEU A N 1
ATOM 9400 C CA . LEU A 1 1201 ? -12.578 47.040 -11.450 1.00 83.31 1201 LEU A CA 1
ATOM 9401 C C . LEU A 1 1201 ? -11.260 46.243 -11.372 1.00 83.31 1201 LEU A C 1
ATOM 9403 O O . LEU A 1 1201 ? -10.357 46.407 -12.195 1.00 83.31 1201 LEU A O 1
ATOM 9407 N N . SER A 1 1202 ? -11.173 45.322 -10.416 1.00 78.81 1202 SER A N 1
ATOM 9408 C CA . SER A 1 1202 ? -10.016 44.442 -10.209 1.00 78.81 1202 SER A CA 1
ATOM 9409 C C . SER A 1 1202 ? -9.949 43.320 -11.243 1.00 78.81 1202 SER A C 1
ATOM 9411 O O . SER A 1 1202 ? -8.873 43.030 -11.773 1.00 78.81 1202 SER A O 1
ATOM 9413 N N . LEU A 1 1203 ? -11.097 42.742 -11.607 1.00 83.94 1203 LEU A N 1
ATOM 9414 C CA . LEU A 1 1203 ? -11.222 41.812 -12.731 1.00 83.94 1203 LEU A CA 1
ATOM 9415 C C . LEU A 1 1203 ? -10.879 42.494 -14.065 1.00 83.94 1203 LEU A C 1
ATOM 9417 O O . LEU A 1 1203 ? -10.169 41.898 -14.872 1.00 83.94 1203 LEU A O 1
ATOM 9421 N N . LEU A 1 1204 ? -11.294 43.751 -14.279 1.00 89.31 1204 LEU A N 1
ATOM 9422 C CA . LEU A 1 1204 ? -10.920 44.553 -15.453 1.00 89.31 1204 LEU A CA 1
ATOM 9423 C C . LEU A 1 1204 ? -9.402 44.720 -15.549 1.00 89.31 1204 LEU A C 1
ATOM 9425 O O . LEU A 1 1204 ? -8.814 44.369 -16.575 1.00 89.31 1204 LEU A O 1
ATOM 9429 N N . ALA A 1 1205 ? -8.765 45.221 -14.484 1.00 82.75 1205 ALA A N 1
ATOM 9430 C CA . ALA A 1 1205 ? -7.317 45.419 -14.437 1.00 82.75 1205 ALA A CA 1
ATOM 9431 C C . ALA A 1 1205 ? -6.574 44.117 -14.774 1.00 82.75 1205 ALA A C 1
ATOM 9433 O O . ALA A 1 1205 ? -5.703 44.084 -15.646 1.00 82.75 1205 ALA A O 1
ATOM 9434 N N . THR A 1 1206 ? -6.987 43.027 -14.125 1.00 80.31 1206 THR A N 1
ATOM 9435 C CA . THR A 1 1206 ? -6.424 41.684 -14.289 1.00 80.31 1206 THR A CA 1
ATOM 9436 C C . THR A 1 1206 ? -6.592 41.155 -15.715 1.00 80.31 1206 THR A C 1
ATOM 9438 O O . THR A 1 1206 ? -5.636 40.636 -16.292 1.00 80.31 1206 THR A O 1
ATOM 9441 N N . ALA A 1 1207 ? -7.767 41.309 -16.325 1.00 85.88 1207 ALA A N 1
ATOM 9442 C CA . ALA A 1 1207 ? -8.016 40.877 -17.698 1.00 85.88 1207 ALA A CA 1
ATOM 9443 C C . ALA A 1 1207 ? -7.187 41.689 -18.717 1.00 85.88 1207 ALA A C 1
ATOM 9445 O O . ALA A 1 1207 ? -6.596 41.122 -19.638 1.00 85.88 1207 ALA A O 1
ATOM 9446 N N . LEU A 1 1208 ? -7.029 43.001 -18.510 1.00 84.56 1208 LEU A N 1
ATOM 9447 C CA . LEU A 1 1208 ? -6.125 43.820 -19.327 1.00 84.56 1208 LEU A CA 1
ATOM 9448 C C . LEU A 1 1208 ? -4.655 43.399 -19.212 1.00 84.56 1208 LEU A C 1
ATOM 9450 O O . LEU A 1 1208 ? -3.927 43.450 -20.201 1.00 84.56 1208 LEU A O 1
ATOM 9454 N N . LEU A 1 1209 ? -4.207 42.948 -18.039 1.00 76.31 1209 LEU A N 1
ATOM 9455 C CA . LEU A 1 1209 ? -2.856 42.400 -17.869 1.00 76.31 1209 LEU A CA 1
ATOM 9456 C C . LEU A 1 1209 ? -2.668 41.094 -18.631 1.00 76.31 1209 LEU A C 1
ATOM 9458 O O . LEU A 1 1209 ? -1.591 40.890 -19.197 1.00 76.31 1209 LEU A O 1
ATOM 9462 N N . HIS A 1 1210 ? -3.713 40.265 -18.712 1.00 75.50 1210 HIS A N 1
ATOM 9463 C CA . HIS A 1 1210 ? -3.671 39.043 -19.507 1.00 75.50 1210 HIS A CA 1
ATOM 9464 C C . HIS A 1 1210 ? -3.389 39.335 -20.985 1.00 75.50 1210 HIS A C 1
ATOM 9466 O O . HIS A 1 1210 ? -2.535 38.683 -21.579 1.00 75.50 1210 HIS A O 1
ATOM 9472 N N . CYS A 1 1211 ? -3.937 40.422 -21.534 1.00 77.44 1211 CYS A N 1
ATOM 9473 C CA . CYS A 1 1211 ? -3.642 40.891 -22.895 1.00 77.44 1211 CYS A CA 1
ATOM 9474 C C . CYS A 1 1211 ? -2.160 41.283 -23.138 1.00 77.44 1211 CYS A C 1
ATOM 9476 O O . CYS A 1 1211 ? -1.785 41.595 -24.265 1.00 77.44 1211 CYS A O 1
ATOM 9478 N N . THR A 1 1212 ? -1.299 41.310 -22.107 1.00 69.06 1212 THR A N 1
ATOM 9479 C CA . THR A 1 1212 ? 0.134 41.678 -22.215 1.00 69.06 1212 THR A CA 1
ATOM 9480 C C . THR A 1 1212 ? 1.093 40.491 -22.250 1.00 69.06 1212 THR A C 1
ATOM 9482 O O . THR A 1 1212 ? 2.311 40.682 -22.354 1.00 69.06 1212 THR A O 1
ATOM 9485 N N . PHE A 1 1213 ? 0.558 39.282 -22.111 1.00 67.69 1213 PHE A N 1
ATOM 9486 C CA . PHE A 1 1213 ? 1.316 38.058 -21.928 1.00 67.69 1213 PHE A CA 1
ATOM 9487 C C . PHE A 1 1213 ? 1.675 37.411 -23.270 1.00 67.69 1213 PHE A C 1
ATOM 9489 O O . PHE A 1 1213 ? 0.799 36.993 -24.022 1.00 67.69 1213 PHE A O 1
ATOM 9496 N N . GLY A 1 1214 ? 2.975 37.285 -23.564 1.00 56.47 1214 GLY A N 1
ATOM 9497 C CA . GLY A 1 1214 ? 3.475 36.891 -24.890 1.00 56.47 1214 GLY A CA 1
ATOM 9498 C C . GLY A 1 1214 ? 3.185 35.450 -25.331 1.00 56.47 1214 GLY A C 1
ATOM 9499 O O . GLY A 1 1214 ? 3.544 35.085 -26.444 1.00 56.47 1214 GLY A O 1
ATOM 9500 N N . ASN A 1 1215 ? 2.556 34.639 -24.473 1.00 57.19 1215 ASN A N 1
ATOM 9501 C CA . ASN A 1 1215 ? 2.197 33.243 -24.746 1.00 57.19 1215 ASN A CA 1
ATOM 9502 C C . ASN A 1 1215 ? 0.692 33.033 -25.016 1.00 57.19 1215 ASN A C 1
ATOM 9504 O O . ASN A 1 1215 ? 0.289 31.889 -25.218 1.00 57.19 1215 ASN A O 1
ATOM 9508 N N . LEU A 1 1216 ? -0.142 34.079 -24.964 1.00 64.06 1216 LEU A N 1
ATOM 9509 C CA . LEU A 1 1216 ? -1.562 33.975 -25.317 1.00 64.06 1216 LEU A CA 1
ATOM 9510 C C . LEU A 1 1216 ? -1.757 34.198 -26.819 1.00 64.06 1216 LEU A C 1
ATOM 9512 O O . LEU A 1 1216 ? -1.084 35.038 -27.418 1.00 64.06 1216 LEU A O 1
ATOM 9516 N N . ASP A 1 1217 ? -2.691 33.460 -27.421 1.00 69.94 1217 ASP A N 1
ATOM 9517 C CA . ASP A 1 1217 ? -3.100 33.716 -28.798 1.00 69.94 1217 ASP A CA 1
ATOM 9518 C C . ASP A 1 1217 ? -3.980 34.974 -28.892 1.00 69.94 1217 ASP A C 1
ATOM 9520 O O . ASP A 1 1217 ? -4.541 35.468 -27.908 1.00 69.94 1217 ASP A O 1
ATOM 9524 N N . GLU A 1 1218 ? -4.102 35.517 -30.103 1.00 73.06 1218 GLU A N 1
ATOM 9525 C CA . GLU A 1 1218 ? -4.845 36.757 -30.329 1.00 73.06 1218 GLU A CA 1
ATOM 9526 C C . GLU A 1 1218 ? -6.326 36.619 -29.928 1.00 73.06 1218 GLU A C 1
ATOM 9528 O O . GLU A 1 1218 ? -6.909 37.544 -29.359 1.00 73.06 1218 GLU A O 1
ATOM 9533 N N . ARG A 1 1219 ? -6.917 35.433 -30.137 1.00 74.62 1219 ARG A N 1
ATOM 9534 C CA . ARG A 1 1219 ? -8.292 35.104 -29.734 1.00 74.62 1219 ARG A CA 1
ATOM 9535 C C . ARG A 1 1219 ? -8.489 35.223 -28.222 1.00 74.62 1219 ARG A C 1
ATOM 9537 O O . ARG A 1 1219 ? -9.486 35.799 -27.786 1.00 74.62 1219 ARG A O 1
ATOM 9544 N N . THR A 1 1220 ? -7.553 34.710 -27.430 1.00 76.88 1220 THR A N 1
ATOM 9545 C CA . THR A 1 1220 ? -7.598 34.765 -25.965 1.00 76.88 1220 THR A CA 1
ATOM 9546 C C . THR A 1 1220 ? -7.366 36.188 -25.458 1.00 76.88 1220 THR A C 1
ATOM 9548 O O . THR A 1 1220 ? -8.076 36.633 -24.556 1.00 76.88 1220 THR A O 1
ATOM 9551 N N . CYS A 1 1221 ? -6.459 36.952 -26.076 1.00 79.06 1221 CYS A N 1
ATOM 9552 C CA . CYS A 1 1221 ? -6.292 38.380 -25.783 1.00 79.06 1221 CYS A CA 1
ATOM 9553 C C . CYS A 1 1221 ? -7.584 39.177 -26.042 1.00 79.06 1221 CYS A C 1
ATOM 9555 O O . CYS A 1 1221 ? -8.007 39.951 -25.185 1.00 79.06 1221 CYS A O 1
ATOM 9557 N N . TRP A 1 1222 ? -8.274 38.944 -27.164 1.00 81.06 1222 TRP A N 1
ATOM 9558 C CA . TRP A 1 1222 ? -9.574 39.574 -27.431 1.00 81.06 1222 TRP A CA 1
ATOM 9559 C C . TRP A 1 1222 ? -10.681 39.118 -26.473 1.00 81.06 1222 TRP A C 1
ATOM 9561 O O . TRP A 1 1222 ? -11.526 39.930 -26.092 1.00 81.06 1222 TRP A O 1
ATOM 9571 N N . TRP A 1 1223 ? -10.670 37.858 -26.026 1.00 86.25 1223 TRP A N 1
ATOM 9572 C CA . TRP A 1 1223 ? -11.601 37.373 -25.004 1.00 86.25 1223 TRP A CA 1
ATOM 9573 C C . TRP A 1 1223 ? -11.398 38.087 -23.660 1.00 86.25 1223 TRP A C 1
ATOM 9575 O O . TRP A 1 1223 ? -12.359 38.597 -23.082 1.00 86.25 1223 TRP A O 1
ATOM 9585 N N . PHE A 1 1224 ? -10.149 38.220 -23.200 1.00 87.44 1224 PHE A N 1
ATOM 9586 C CA . PHE A 1 1224 ? -9.830 38.995 -21.999 1.00 87.44 1224 PHE A CA 1
ATOM 9587 C C . PHE A 1 1224 ? -10.159 40.485 -22.160 1.00 87.44 1224 PHE A C 1
ATOM 9589 O O . PHE A 1 1224 ? -10.647 41.109 -21.220 1.00 87.44 1224 PHE A O 1
ATOM 9596 N N . PHE A 1 1225 ? -9.976 41.060 -23.350 1.00 88.62 1225 PHE A N 1
ATOM 9597 C CA . PHE A 1 1225 ? -10.380 42.438 -23.625 1.00 88.62 1225 PHE A CA 1
ATOM 9598 C C . PHE A 1 1225 ? -11.910 42.632 -23.557 1.00 88.62 1225 PHE A C 1
ATOM 9600 O O . PHE A 1 1225 ? -12.379 43.612 -22.973 1.00 88.62 1225 PHE A O 1
ATOM 9607 N N . ARG A 1 1226 ? -12.701 41.675 -24.074 1.00 87.44 1226 ARG A N 1
ATOM 9608 C CA . ARG A 1 1226 ? -14.170 41.646 -23.914 1.00 87.44 1226 ARG A CA 1
ATOM 9609 C C . ARG A 1 1226 ? -14.580 41.528 -22.445 1.00 87.44 1226 ARG A C 1
ATOM 9611 O O . ARG A 1 1226 ? -15.432 42.298 -22.003 1.00 87.44 1226 ARG A O 1
ATOM 9618 N N . LEU A 1 1227 ? -13.942 40.636 -21.682 1.00 89.44 1227 LEU A N 1
ATOM 9619 C CA . LEU A 1 1227 ? -14.168 40.504 -20.239 1.00 89.44 1227 LEU A CA 1
ATOM 9620 C C . LEU A 1 1227 ? -13.878 41.818 -19.507 1.00 89.44 1227 LEU A C 1
ATOM 9622 O O . LEU A 1 1227 ? -14.707 42.276 -18.729 1.00 89.44 1227 LEU A O 1
ATOM 9626 N N . ALA A 1 1228 ? -12.751 42.471 -19.802 1.00 91.00 1228 ALA A N 1
ATOM 9627 C CA . ALA A 1 1228 ? -12.407 43.766 -19.222 1.00 91.00 1228 ALA A CA 1
ATOM 9628 C C . ALA A 1 1228 ? -13.481 44.834 -19.513 1.00 91.00 1228 ALA A C 1
ATOM 9630 O O . ALA A 1 1228 ? -13.866 45.581 -18.614 1.00 91.00 1228 ALA A O 1
ATOM 9631 N N . ALA A 1 1229 ? -14.014 44.878 -20.739 1.00 90.00 1229 ALA A N 1
ATOM 9632 C CA . ALA A 1 1229 ? -15.081 45.806 -21.122 1.00 90.00 1229 ALA A CA 1
ATOM 9633 C C . ALA A 1 1229 ? -16.404 45.523 -20.385 1.00 90.00 1229 ALA A C 1
ATOM 9635 O O . ALA A 1 1229 ? -17.073 46.458 -19.944 1.00 90.00 1229 ALA A O 1
ATOM 9636 N N . ARG A 1 1230 ? -16.756 44.245 -20.183 1.00 89.06 1230 ARG A N 1
ATOM 9637 C CA . ARG A 1 1230 ? -17.923 43.834 -19.381 1.00 89.06 1230 ARG A CA 1
ATOM 9638 C C . ARG A 1 1230 ? -17.754 44.171 -17.896 1.00 89.06 1230 ARG A C 1
ATOM 9640 O O . ARG A 1 1230 ? -18.650 44.775 -17.315 1.00 89.06 1230 ARG A O 1
ATOM 9647 N N . CYS A 1 1231 ? -16.593 43.882 -17.311 1.00 89.88 1231 CYS A N 1
ATOM 9648 C CA . CYS A 1 1231 ? -16.258 44.255 -15.935 1.00 89.88 1231 CYS A CA 1
ATOM 9649 C C . CYS A 1 1231 ? -16.309 45.776 -15.705 1.00 89.88 1231 CYS A C 1
ATOM 9651 O O . CYS A 1 1231 ? -16.794 46.230 -14.671 1.00 89.88 1231 CYS A O 1
ATOM 9653 N N . GLY A 1 1232 ? -15.838 46.568 -16.675 1.00 89.56 1232 GLY A N 1
ATOM 9654 C CA . GLY A 1 1232 ? -15.903 48.030 -16.620 1.00 89.56 1232 GLY A CA 1
ATOM 9655 C C . GLY A 1 1232 ? -17.322 48.573 -16.698 1.00 89.56 1232 GLY A C 1
ATOM 9656 O O . GLY A 1 1232 ? -17.629 49.555 -16.028 1.00 89.56 1232 GLY A O 1
ATOM 9657 N N . ALA A 1 1233 ? -18.196 47.922 -17.470 1.00 89.19 1233 ALA A N 1
ATOM 9658 C CA . ALA A 1 1233 ? -19.604 48.288 -17.505 1.00 89.19 1233 ALA A CA 1
ATOM 9659 C C . ALA A 1 1233 ? -20.296 48.015 -16.167 1.00 89.19 1233 ALA A C 1
ATOM 9661 O O . ALA A 1 1233 ? -20.943 48.912 -15.634 1.00 89.19 1233 ALA A O 1
ATOM 9662 N N . GLU A 1 1234 ? -20.096 46.826 -15.593 1.00 88.06 1234 GLU A N 1
ATOM 9663 C CA . GLU A 1 1234 ? -20.665 46.489 -14.285 1.00 88.06 1234 GLU A CA 1
ATOM 9664 C C . GLU A 1 1234 ? -20.173 47.458 -13.196 1.00 88.06 1234 GLU A C 1
ATOM 9666 O O . GLU A 1 1234 ? -20.983 47.957 -12.423 1.00 88.06 1234 GLU A O 1
ATOM 9671 N N . TYR A 1 1235 ? -18.879 47.810 -13.190 1.00 87.56 1235 TYR A N 1
ATOM 9672 C CA . TYR A 1 1235 ? -18.315 48.768 -12.230 1.00 87.56 1235 TYR A CA 1
ATOM 9673 C C . TYR A 1 1235 ? -18.909 50.182 -12.350 1.00 87.56 1235 TYR A C 1
ATOM 9675 O O . TYR A 1 1235 ? -19.219 50.821 -11.346 1.00 87.56 1235 TYR A O 1
ATOM 9683 N N . LEU A 1 1236 ? -19.080 50.690 -13.576 1.00 87.69 1236 LEU A N 1
ATOM 9684 C CA . LEU A 1 1236 ? -19.685 52.009 -13.802 1.00 87.69 1236 LEU A CA 1
ATOM 9685 C C . LEU A 1 1236 ? -21.183 52.021 -13.473 1.00 87.69 1236 LEU A C 1
ATOM 9687 O O . LEU A 1 1236 ? -21.704 53.066 -13.092 1.00 87.69 1236 LEU A O 1
ATOM 9691 N N . HIS A 1 1237 ? -21.872 50.883 -13.595 1.00 86.44 1237 HIS A N 1
ATOM 9692 C CA . HIS A 1 1237 ? -23.250 50.737 -13.130 1.00 86.44 1237 HIS A CA 1
ATOM 9693 C C . HIS A 1 1237 ? -23.345 50.619 -11.602 1.00 86.44 1237 HIS A C 1
ATOM 9695 O O . HIS A 1 1237 ? -24.240 51.219 -11.023 1.00 86.44 1237 HIS A O 1
ATOM 9701 N N . SER A 1 1238 ? -22.424 49.916 -10.933 1.00 82.38 1238 SER A N 1
ATOM 9702 C CA . SER A 1 1238 ? -22.434 49.776 -9.467 1.00 82.38 1238 SER A CA 1
ATOM 9703 C C . SER A 1 1238 ? -22.007 51.040 -8.708 1.00 82.38 1238 SER A C 1
ATOM 9705 O O . SER A 1 1238 ? -22.174 51.095 -7.497 1.00 82.38 1238 SER A O 1
ATOM 9707 N N . THR A 1 1239 ? -21.441 52.031 -9.405 1.00 81.00 1239 THR A N 1
ATOM 9708 C CA . THR A 1 1239 ? -20.985 53.331 -8.862 1.00 81.00 1239 THR A CA 1
ATOM 9709 C C . THR A 1 1239 ? -21.772 54.520 -9.437 1.00 81.00 1239 THR A C 1
ATOM 9711 O O . THR A 1 1239 ? -21.268 55.643 -9.460 1.00 81.00 1239 THR A O 1
ATOM 9714 N N . ASP A 1 1240 ? -22.957 54.270 -10.023 1.00 82.88 1240 ASP A N 1
ATOM 9715 C CA . ASP A 1 1240 ? -23.826 55.258 -10.704 1.00 82.88 1240 ASP A CA 1
ATOM 9716 C C . ASP A 1 1240 ? -23.086 56.230 -11.659 1.00 82.88 1240 ASP A C 1
ATOM 9718 O O . ASP A 1 1240 ? -23.516 57.347 -11.957 1.00 82.88 1240 ASP A O 1
ATOM 9722 N N . SER A 1 1241 ? -21.949 55.779 -12.190 1.00 84.19 1241 SER A N 1
ATOM 9723 C CA . SER A 1 1241 ? -20.994 56.566 -12.973 1.00 84.19 1241 SER A CA 1
ATOM 9724 C C . SER A 1 1241 ? -21.146 56.357 -14.483 1.00 84.19 1241 SER A C 1
ATOM 9726 O O . SER A 1 1241 ? -20.366 56.878 -15.284 1.00 84.19 1241 SER A O 1
ATOM 9728 N N . TRP A 1 1242 ? -22.164 55.600 -14.895 1.00 85.94 1242 TRP A N 1
ATOM 9729 C CA . TRP A 1 1242 ? -22.547 55.446 -16.293 1.00 85.94 1242 TRP A CA 1
ATOM 9730 C C . TRP A 1 1242 ? -23.101 56.767 -16.866 1.00 85.94 1242 TRP A C 1
ATOM 9732 O O . TRP A 1 1242 ? -23.898 57.438 -16.207 1.00 85.94 1242 TRP A O 1
ATOM 9742 N N . PRO A 1 1243 ? -22.733 57.178 -18.096 1.00 80.38 1243 PRO A N 1
ATOM 9743 C CA . PRO A 1 1243 ? -23.207 58.435 -18.668 1.00 80.38 1243 PRO A CA 1
ATOM 9744 C C . PRO A 1 1243 ? -24.730 58.446 -18.860 1.00 80.38 1243 PRO A C 1
ATOM 9746 O O . PRO A 1 1243 ? -25.305 57.562 -19.491 1.00 80.38 1243 PRO A O 1
ATOM 9749 N N . SER A 1 1244 ? -25.376 59.521 -18.404 1.00 70.19 1244 SER A N 1
ATOM 9750 C CA . SER A 1 1244 ? -26.833 59.728 -18.485 1.00 70.19 1244 SER A CA 1
ATOM 9751 C C . SER A 1 1244 ? -27.388 59.918 -19.905 1.00 70.19 1244 SER A C 1
ATOM 9753 O O . SER A 1 1244 ? -28.602 59.947 -20.100 1.00 70.19 1244 SER A O 1
ATOM 9755 N N . SER A 1 1245 ? -26.520 60.044 -20.910 1.00 70.75 1245 SER A N 1
ATOM 9756 C CA . SER A 1 1245 ? -26.891 60.072 -22.326 1.00 70.75 1245 SER A CA 1
ATOM 9757 C C . SER A 1 1245 ? -26.080 59.026 -23.081 1.00 70.75 1245 SER A C 1
ATOM 9759 O O . SER A 1 1245 ? -24.870 58.942 -22.883 1.00 70.75 1245 SER A O 1
ATOM 9761 N N . ASN A 1 1246 ? -26.738 58.236 -23.938 1.00 66.88 1246 ASN A N 1
ATOM 9762 C CA . ASN A 1 1246 ? -26.082 57.154 -24.675 1.00 66.88 1246 ASN A CA 1
ATOM 9763 C C . ASN A 1 1246 ? -24.948 57.709 -25.563 1.00 66.88 1246 ASN A C 1
ATOM 9765 O O . ASN A 1 1246 ? -25.232 58.403 -26.548 1.00 66.88 1246 ASN A O 1
ATOM 9769 N N . PRO A 1 1247 ? -23.672 57.415 -25.253 1.00 70.62 1247 PRO A N 1
ATOM 9770 C CA . PRO A 1 1247 ? -22.548 57.850 -26.066 1.00 70.62 1247 PRO A CA 1
ATOM 9771 C C . PRO A 1 1247 ? -22.545 57.112 -27.407 1.00 70.62 1247 PRO A C 1
ATOM 9773 O O . PRO A 1 1247 ? -23.034 55.988 -27.520 1.00 70.62 1247 PRO A O 1
ATOM 9776 N N . ARG A 1 1248 ? -21.968 57.732 -28.443 1.00 72.44 1248 ARG A N 1
ATOM 9777 C CA . ARG A 1 1248 ? -21.839 57.087 -29.757 1.00 72.44 1248 ARG A CA 1
ATOM 9778 C C . ARG A 1 1248 ? -20.830 55.928 -29.672 1.00 72.44 1248 ARG A C 1
ATOM 9780 O O . ARG A 1 1248 ? -19.664 56.201 -29.386 1.00 72.44 1248 ARG A O 1
ATOM 9787 N N . PRO A 1 1249 ? -21.235 54.672 -29.932 1.00 73.88 1249 PRO A N 1
ATOM 9788 C CA . PRO A 1 1249 ? -20.315 53.544 -29.951 1.00 73.88 1249 PRO A CA 1
ATOM 9789 C C . PRO A 1 1249 ? -19.424 53.578 -31.191 1.00 73.88 1249 PRO A C 1
ATOM 9791 O O . PRO A 1 1249 ? -19.879 53.884 -32.295 1.00 73.88 1249 PRO A O 1
ATOM 9794 N N . SER A 1 1250 ? -18.176 53.155 -31.024 1.00 74.62 1250 SER A N 1
ATOM 9795 C CA . SER A 1 1250 ? -17.389 52.599 -32.120 1.00 74.62 1250 SER A CA 1
ATOM 9796 C C . SER A 1 1250 ? -17.657 51.099 -32.214 1.00 74.62 1250 SER A C 1
ATOM 9798 O O . SER A 1 1250 ? -17.401 50.362 -31.263 1.00 74.62 1250 SER A O 1
ATOM 9800 N N . VAL A 1 1251 ? -18.171 50.636 -33.351 1.00 71.56 1251 VAL A N 1
ATOM 9801 C CA . VAL A 1 1251 ? -18.345 49.199 -33.600 1.00 71.56 1251 VAL A CA 1
ATOM 9802 C C . VAL A 1 1251 ? -16.982 48.590 -33.943 1.00 71.56 1251 VAL A C 1
ATOM 9804 O O . VAL A 1 1251 ? -16.259 49.132 -34.776 1.00 71.56 1251 VAL A O 1
ATOM 9807 N N . LEU A 1 1252 ? -16.637 47.486 -33.283 1.00 68.75 1252 LEU A N 1
ATOM 9808 C CA . LEU A 1 1252 ? -15.483 46.637 -33.572 1.00 68.75 1252 LEU A CA 1
ATOM 9809 C C . LEU A 1 1252 ? -16.008 45.326 -34.169 1.00 68.75 1252 LEU A C 1
ATOM 9811 O O . LEU A 1 1252 ? -16.734 44.595 -33.491 1.00 68.75 1252 LEU A O 1
ATOM 9815 N N . GLY A 1 1253 ? -15.678 45.041 -35.431 1.00 57.09 1253 GLY A N 1
ATOM 9816 C CA . GLY A 1 1253 ? -16.051 43.784 -36.094 1.00 57.09 1253 GLY A CA 1
ATOM 9817 C C . GLY A 1 1253 ? -14.866 42.848 -36.330 1.00 57.09 1253 GLY A C 1
ATOM 9818 O O . GLY A 1 1253 ? -13.713 43.266 -36.242 1.00 57.09 1253 GLY A O 1
ATOM 9819 N N . LEU A 1 1254 ? -15.143 41.594 -36.715 1.00 49.72 1254 LEU A N 1
ATOM 9820 C CA . LEU A 1 1254 ? -14.129 40.572 -37.055 1.00 49.72 1254 LEU A CA 1
ATOM 9821 C C . LEU A 1 1254 ? -13.032 41.061 -38.014 1.00 49.72 1254 LEU A C 1
ATOM 9823 O O . LEU A 1 1254 ? -11.900 40.601 -37.928 1.00 49.72 1254 LEU A O 1
ATOM 9827 N N . GLY A 1 1255 ? -13.354 41.981 -38.930 1.00 49.62 1255 GLY A N 1
ATOM 9828 C CA . GLY A 1 1255 ? -12.391 42.550 -39.880 1.00 49.62 1255 GLY A CA 1
ATOM 9829 C C . GLY A 1 1255 ? -11.418 43.575 -39.281 1.00 49.62 1255 GLY A C 1
ATOM 9830 O O . GLY A 1 1255 ? -10.344 43.771 -39.843 1.00 49.62 1255 GLY A O 1
ATOM 9831 N N . ASP A 1 1256 ? -11.768 44.203 -38.154 1.00 52.56 1256 ASP A N 1
ATOM 9832 C CA . ASP A 1 1256 ? -10.894 45.120 -37.406 1.00 52.56 1256 ASP A CA 1
ATOM 9833 C C . ASP A 1 1256 ? -10.000 44.376 -36.392 1.00 52.56 1256 ASP A C 1
ATOM 9835 O O . ASP A 1 1256 ? -9.004 44.928 -35.925 1.00 52.56 1256 ASP A O 1
ATOM 9839 N N . MET A 1 1257 ? -10.356 43.132 -36.044 1.00 55.41 1257 MET A N 1
ATOM 9840 C CA . MET A 1 1257 ? -9.627 42.246 -35.127 1.00 55.41 1257 MET A CA 1
ATOM 9841 C C . MET A 1 1257 ? -8.749 41.281 -35.940 1.00 55.41 1257 MET A C 1
ATOM 9843 O O . MET A 1 1257 ? -9.198 40.207 -36.343 1.00 55.41 1257 MET A O 1
ATOM 9847 N N . GLY A 1 1258 ? -7.516 41.708 -36.227 1.00 48.12 1258 GLY A N 1
ATOM 9848 C CA . GLY A 1 1258 ? -6.625 41.240 -37.302 1.00 48.12 1258 GLY A CA 1
ATOM 9849 C C . GLY A 1 1258 ? -6.122 39.784 -37.313 1.00 48.12 1258 GLY A C 1
ATOM 9850 O O . GLY A 1 1258 ? -4.971 39.564 -37.679 1.00 48.12 1258 GLY A O 1
ATOM 9851 N N . GLY A 1 1259 ? -6.974 38.794 -37.039 1.00 43.34 1259 GLY A N 1
ATOM 9852 C CA . GLY A 1 1259 ? -6.635 37.365 -37.100 1.00 43.34 1259 GLY A CA 1
ATOM 9853 C C . GLY A 1 1259 ? -7.823 36.390 -37.136 1.00 43.34 1259 GLY A C 1
ATOM 9854 O O . GLY A 1 1259 ? -7.628 35.184 -37.303 1.00 43.34 1259 GLY A O 1
ATOM 9855 N N . PHE A 1 1260 ? -9.069 36.860 -37.015 1.00 38.69 1260 PHE A N 1
ATOM 9856 C CA . PHE A 1 1260 ? -10.231 35.989 -36.790 1.00 38.69 1260 PHE A CA 1
ATOM 9857 C C . PHE A 1 1260 ? -10.810 35.365 -38.085 1.00 38.69 1260 PHE A C 1
ATOM 9859 O O . PHE A 1 1260 ? -11.831 35.798 -38.618 1.00 38.69 1260 PHE A O 1
ATOM 9866 N N . ARG A 1 1261 ? -10.189 34.287 -38.592 1.00 34.06 1261 ARG A N 1
ATOM 9867 C CA . ARG A 1 1261 ? -10.799 33.396 -39.605 1.00 34.06 1261 ARG A CA 1
ATOM 9868 C C . ARG A 1 1261 ? -11.220 32.058 -38.993 1.00 34.06 1261 ARG A C 1
ATOM 9870 O O . ARG A 1 1261 ? -10.394 31.170 -38.809 1.00 34.06 1261 ARG A O 1
ATOM 9877 N N . MET A 1 1262 ? -12.522 31.883 -38.759 1.00 33.34 1262 MET A N 1
ATOM 9878 C CA . MET A 1 1262 ? -13.111 30.547 -38.592 1.00 33.34 1262 MET A CA 1
ATOM 9879 C C . MET A 1 1262 ? -13.006 29.764 -39.917 1.00 33.34 1262 MET A C 1
ATOM 9881 O O . MET A 1 1262 ? -13.303 30.340 -40.969 1.00 33.34 1262 MET A O 1
ATOM 9885 N N . PRO A 1 1263 ? -12.646 28.467 -39.914 1.00 28.92 1263 PRO A N 1
ATOM 9886 C CA . PRO A 1 1263 ? -12.881 27.609 -41.070 1.00 28.92 1263 PRO A CA 1
ATOM 9887 C C . PRO A 1 1263 ? -14.398 27.380 -41.238 1.00 28.92 1263 PRO A C 1
ATOM 9889 O O . PRO A 1 1263 ? -15.103 27.225 -40.238 1.00 28.92 1263 PRO A O 1
ATOM 9892 N N . PRO A 1 1264 ? -14.937 27.358 -42.470 1.00 32.28 1264 PRO A N 1
ATOM 9893 C CA . PRO A 1 1264 ? -16.365 27.145 -42.682 1.00 32.28 1264 PRO A CA 1
ATOM 9894 C C . PRO A 1 1264 ? -16.767 25.698 -42.364 1.00 32.28 1264 PRO A C 1
ATOM 9896 O O . PRO A 1 1264 ? -16.078 24.751 -42.743 1.00 32.28 1264 PRO A O 1
ATOM 9899 N N . HIS A 1 1265 ? -17.922 25.524 -41.714 1.00 30.39 1265 HIS A N 1
ATOM 9900 C CA . HIS A 1 1265 ? -18.538 24.209 -41.524 1.00 30.39 1265 HIS A CA 1
ATOM 9901 C C . HIS A 1 1265 ? -18.832 23.537 -42.881 1.00 30.39 1265 HIS A C 1
ATOM 9903 O O . HIS A 1 1265 ? -19.421 24.182 -43.754 1.00 30.39 1265 HIS A O 1
ATOM 9909 N N . PRO A 1 1266 ? -18.516 22.241 -43.065 1.00 34.72 1266 PRO A N 1
ATOM 9910 C CA . PRO A 1 1266 ? -18.913 21.514 -44.263 1.00 34.72 1266 PRO A CA 1
ATOM 9911 C C . PRO A 1 1266 ? -20.419 21.210 -44.224 1.00 34.72 1266 PRO A C 1
ATOM 9913 O O . PRO A 1 1266 ? -20.866 20.306 -43.519 1.00 34.72 1266 PRO A O 1
ATOM 9916 N N . GLN A 1 1267 ? -21.210 21.952 -45.002 1.00 32.97 1267 GLN A N 1
ATOM 9917 C CA . GLN A 1 1267 ? -22.568 21.529 -45.354 1.00 32.97 1267 GLN A CA 1
ATOM 9918 C C . GLN A 1 1267 ? -22.513 20.373 -46.361 1.00 32.97 1267 GLN A C 1
ATOM 9920 O O . GLN A 1 1267 ? -21.651 20.327 -47.240 1.00 32.97 1267 GLN A O 1
ATOM 9925 N N . ALA A 1 1268 ? -23.438 19.424 -46.231 1.00 35.88 1268 ALA A N 1
ATOM 9926 C CA . ALA A 1 1268 ? -23.462 18.230 -47.061 1.00 35.88 1268 ALA A CA 1
ATOM 9927 C C . ALA A 1 1268 ? -24.049 18.494 -48.462 1.00 35.88 1268 ALA A C 1
ATOM 9929 O O . ALA A 1 1268 ? -25.209 18.873 -48.588 1.00 35.88 1268 ALA A O 1
ATOM 9930 N N . GLY A 1 1269 ? -23.272 18.158 -49.497 1.00 33.53 1269 GLY A N 1
ATOM 9931 C CA . GLY A 1 1269 ? -23.786 17.658 -50.778 1.00 33.53 1269 GLY A CA 1
ATOM 9932 C C . GLY A 1 1269 ? -24.136 18.669 -51.878 1.00 33.53 1269 GLY A C 1
ATOM 9933 O O . GLY A 1 1269 ? -25.278 19.097 -51.986 1.00 33.53 1269 GLY A O 1
ATOM 9934 N N . SER A 1 1270 ? -23.205 18.872 -52.820 1.00 27.08 1270 SER A N 1
ATOM 9935 C CA . SER A 1 1270 ? -23.491 18.727 -54.264 1.00 27.08 1270 SER A CA 1
ATOM 9936 C C . SER A 1 1270 ? -22.183 18.593 -55.080 1.00 27.08 1270 SER A C 1
ATOM 9938 O O . SER A 1 1270 ? -21.176 19.168 -54.664 1.00 27.08 1270 SER A O 1
ATOM 9940 N N . PRO A 1 1271 ? -22.133 17.825 -56.191 1.00 48.12 1271 PRO A N 1
ATOM 9941 C CA . PRO A 1 1271 ? -20.896 17.553 -56.936 1.00 48.12 1271 PRO A CA 1
ATOM 9942 C C . PRO A 1 1271 ? -20.678 18.443 -58.183 1.00 48.12 1271 PRO A C 1
ATOM 9944 O O . PRO A 1 1271 ? -21.634 18.951 -58.758 1.00 48.12 1271 PRO A O 1
ATOM 9947 N N . ALA A 1 1272 ? -19.417 18.473 -58.657 1.00 30.44 1272 ALA A N 1
ATOM 9948 C CA . ALA A 1 1272 ? -18.894 19.131 -59.878 1.00 30.44 1272 ALA A CA 1
ATOM 9949 C C . ALA A 1 1272 ? -18.929 20.683 -59.861 1.00 30.44 1272 ALA A C 1
ATOM 9951 O O . ALA A 1 1272 ? -19.911 21.282 -59.459 1.00 30.44 1272 ALA A O 1
ATOM 9952 N N . SER A 1 1273 ? -17.892 21.427 -60.267 1.00 27.41 1273 SER A N 1
ATOM 9953 C CA . SER A 1 1273 ? -17.005 21.238 -61.426 1.00 27.41 1273 SER A CA 1
ATOM 9954 C C . SER A 1 1273 ? -15.724 22.103 -61.349 1.00 27.41 1273 SER A C 1
ATOM 9956 O O . SER A 1 1273 ? -15.784 23.250 -60.913 1.00 27.41 1273 SER A O 1
ATOM 9958 N N . MET A 1 1274 ? -14.596 21.616 -61.882 1.00 30.14 1274 MET A N 1
ATOM 9959 C CA . MET A 1 1274 ? -13.508 22.472 -62.419 1.00 30.14 1274 MET A CA 1
ATOM 9960 C C . MET A 1 1274 ? -13.996 23.215 -63.695 1.00 30.14 1274 MET A C 1
ATOM 9962 O O . MET A 1 1274 ? -14.964 22.712 -64.273 1.00 30.14 1274 MET A O 1
ATOM 9966 N N . PRO A 1 1275 ? -13.376 24.324 -64.197 1.00 35.28 1275 PRO A N 1
ATOM 9967 C CA . PRO A 1 1275 ? -11.926 24.606 -64.153 1.00 35.28 1275 PRO A CA 1
ATOM 9968 C C . PRO A 1 1275 ? -11.441 26.086 -64.075 1.00 35.28 1275 PRO A C 1
ATOM 9970 O O . PRO A 1 1275 ? -12.206 27.036 -64.176 1.00 35.28 1275 PRO A O 1
ATOM 9973 N N . SER A 1 1276 ? -10.108 26.221 -63.974 1.00 27.94 1276 SER A N 1
ATOM 9974 C CA . SER A 1 1276 ? -9.216 27.240 -64.585 1.00 27.94 1276 SER A CA 1
ATOM 9975 C C . SER A 1 1276 ? -9.544 28.746 -64.546 1.00 27.94 1276 SER A C 1
ATOM 9977 O O . SER A 1 1276 ? -10.396 29.217 -65.302 1.00 27.94 1276 SER A O 1
ATOM 9979 N N . ALA A 1 1277 ? -8.658 29.509 -63.895 1.00 31.30 1277 ALA A N 1
ATOM 9980 C CA . ALA A 1 1277 ? -7.773 30.485 -64.558 1.00 31.30 1277 ALA A CA 1
ATOM 9981 C C . ALA A 1 1277 ? -6.522 30.723 -63.691 1.00 31.30 1277 ALA A C 1
ATOM 9983 O O . ALA A 1 1277 ? -6.705 30.887 -62.465 1.00 31.30 1277 ALA A O 1
#